Protein 4MIY (pdb70)

Radius of gyration: 35.7 Å; Cα contacts (8 Å, |Δi|>4): 3181; chains: 4; bounding box: 105×77×75 Å

Organism: Lacticaseibacillus casei (strain BL23) (NCBI:txid543734)

Secondary structure (DSSP, 8-state):
-PEEEEEE--SHHHHHHHHIIIIISSSEEEEEEE-SSHHHHHHHHHHTT---EE-SSHHHHTT-TT--EEEE-S-GGGHHHHHHHHTTSS-EEEEPSPS-SSHHHHHHHHHHHTTSSS--EEE--GGGG-HHHHHHHHHHHTTTT-SEEEEEEEEE-S---TT--TTHIIIIIIHHHHHHHHHHHT--EEEEEEE--SPPTT--STT---SEEEEEEETT--EEEEEEES--SS--EEEEEEEESS-EEE------SPEEEETTEEEEE----HHHHTHHHHHHHHHHHHHHHHTT----SS-HHHHHHHHHHHHHHHHHHHH---EE--PPPPPGGG-/-PEEEEEE--SHHHHHHHHIIIIISSSEEEEEEE-SSHHHHHHHHHHTT---EE-SSHHHHTT-TT--EEEE-S-GGGHHHHHHHHTTSS-EEEEPSPS-SSHHHHHHHHHHHTTSSS--EEE--GGGG-HHHHHHHHHHHTTTT-SEEEEEEEEE-S---TT--TTHIIIIIIHHHHHHHHHHHT--EEEEEEE--S--TT--STT---SEEEEEEETT--EEEEEEES--SS--EEEEEEEESS-EEEPPPP--PPEEEETTEEEEE----HHHHTHHHHHHHHHHHHHHHHTTPPP-SS-HHHHHHHHHHHHHHHHHTTTS--EE--PPPPPGGG-/-PEEEEEE--SHHHHHHHHHHHHTSSSEEEEEEE-SSHHHHHHHHHHTT---EEPSSHHHHHT-TT--EEEE-S-GGGHHHHHHHHTTSS-EEEEPSPS-SSHHHHHHHHHHHTTSSS--EEE--GGGG-HHHHHHHHHHTTTTT-SEEEEEEEEE-S---TT--TTHIIIIIIHHHHHHHHHHHT--EEEEEEE--S--TT--STT---SEEEEEEETT--EEEEEEETT-SS--EEEEEEEESS-EEEPPPP--PPEEEETTEEEEE----HHHHTHHHHHHHHHHHHHHHHTT----SS-HHHHHHHHHHHHHHHHHHHH---EE--PPPPPGGG-/-PEEEEEE--SHHHHHHHHHHHHTSSSEEEEEEE-SSHHHHHHHHHHTT---EE-SSHHHHHT-TT--EEEE-S-GGGHHHHHHHHTTSS-EEEEPSPS-SSHHHHHHHHHHHTTSSS--EEE--GGGG-HHHHHHHHHHHTTTT-SEEEEEEEEE-S---TT--TTHIIIIIIHHHHHHHHHHHT--EEEEEEE--S--TT--STT---SEEEEEEETT--EEEEEEES--SS--EEEEEEEESS-EEEPPPP--SPEEEETTEEEEE----HHHHTHHHHHHHHHHHHHHHHTT----SS-HHHHHHHHHHHHHHHHHHHH---EE--PPPPPGGG-

Foldseek 3Di:
DAAEEEEEAQDDVSLVVQCLQQPNFDRYAYAEYEYCPQVSRVVSCVVSVHNYYYDDHLLVVLPPVRHQAYEYDHPQQPQLVSLVSNLVDPHAYEYEPQNHQALVSLVVSVVSCVPDPAFRYDYPLLPCQDPQLVVLLVVVVVCPQHAFAEKEKEWEAAADDQPQAQLCLQRVTCLSVLLSPCVSRVWAWWKKFKDADDADPQDDYPHHGAWIWMWIATPVGYIYIYIYGHNNNQAGDIWMKTHGPHDIDIGDDDDDADWDDDDPDTDDHHHNDPCVVRVSSSSRQVNQSRVCSVVPHHGDHHGSLSSSSSNQRSVSHVVNVVPRDMGTDDRDDDDPSND/DAAEEEEEDQPDVSLVVQCLQQPNFDRYAYAEYEYCPQVSGVCSCVVSVHNHDYDHHLLVVLVPPRHQEYEADHPQQCQLVSLVSNLVDPHAYEYEPQNHQALVSLVVNVVSQVPDPAARYFYRLLPCQDPQLVVQLVVVVVCPQHAFAEKEKEWEAAADDQVDAQLCLQRVTCLSVLLSPCVSRVWAWWKKFKDADDADPQDDYPHHGAWIWMWIATPVGYIYIYIRGHNNNQAGDIKMKTHGPHDIDIGDADDDDDWDDDDPDTDDHHHNDPCVRRVRSVSRQVNQSSVCSVVVHHGDHHGSLSSSSSNQRSVNHVVNVVPRDMGTDDRDDDDPSND/DAAEEEEEDQDDVSLVVQCLQQPNFDRYAYAEYEYCPQVSGVVSCVVRVHNYDYDHHLLVRLPPVSHQEYEADHPQQPQLVSLVSNLVHNHAYEYEPQNHQALVSLVVSVVSQVPDPAARYFYPLLPCQDPLLVVLLVVVVVCPQHAFAEKEKEWEAAADDQPQAQLCLLRVTCLSVLLSPCVSRVWAWWKKFKDADDADPQDPYPHHGAWIWMWIATPVGYIYIYIYGHNNNQAGDIWMKTHGPHDIDIGDQDDDDDWDDDDPDTDDDHHNDPCVVRVSSSSVQVNQSSVCSVVVHHGPHHGSVSSSSSNQRSVRHVVNVVPRDMGTDDDDDDDPSND/DAAEEEEEAQPDVSLLLQQCQQPPFPRYAHAEYEYCPQVSRVCSCVVSVHNHYYDDDLLVVLPDPRHAAYEYDHDQQPQLVSLLSNLVHLHAYEYEFQNHLALVSLVVNVVSQVVDPAARYFYPLLCCQDPLLVVLLVVVVVCPQHAFAEKEKEWEAQADDQVQAQLCLQRVTCLSVLLSPCVSRVWAWWKKFKDADDADPQDDYPHHGAWIWMWTATPVGYIYIYIRGHNNNQAGDIWMKTHGPHDIDIRDADADADWDDDDPDTDGDHHNDPSPRSVSSSSVQVSQSSVCSVVVHHGPHHGSVSSSSSNQRSNSHVVNVVPRDMGTDDDDDDDPSRD

B-factor: mean 20.91, std 7.64, range [8.74, 79.72]

Sequence (1356 aa):
MVVKVGVIGTGAMGRAHIDRLTNVLTGAEVVAVTDIDHEAAEAAVRDFHLNAKVYPDDTSLLQDPDIDAVFVVSFGGAHEATVLKALDTDKFIFTEKPLATTLEGAKRIVDKELTKSKKVIQVGFMRRYDQGIRALKEKLDTGIIGAPLVVRASHINPNNVASNYSNEMAITDTLIHEIDEMHWLLDDEYTSIQITYPRQSAEVRNEGLHDPQLATLTTKKGTVIQVLVHVTAQYGYEVKLEVIGETGELQLPNYGLGPILRSNANQQTAVEMSWINRFIQAYNTEVQEFIDEVAKSEPPVGPSAWDGYIAAITAAAANRSQKDQETVLINVAGTPTFYQMVVKVGVIGTGAMGRAHIDRLTNVLTGAEVVAVTDIDHEAAEAAVRRDFHLNAKVYPDDTSLLQDPDIDAVFVVSFGGAHEATVLKALDTDKFIFTEKPLATTLEGAKRIVDKELTKSKKVIQVGFMRRYDQGIRALKEKLDTGIIGAPLVVRASHINPNNVASNYSNEMAITDTLIHEIDEMHWLLDDEYTSIQITYPRQSAEVRNEGLHDPQLATLTTKKGTVIQVLVHVTAQYGYEVKLEVIGETGELQLPNYGLGPILRSNANQQTAVEMSWINRFIQAYNTEVQEFIDEVAKSEPPVGPSAWDGYIAAITAAAANRRSQKDQETVLINVAGTPTFYQMVVKKVGVIGTGAMGRAHIDRLTNVLTGAEVVAVTDIDHEAAEAAVRDFHLNAKVYPDDTSSLLQQDPDIDAVFVVSFGGAHEATVLKALDTDKFIFTEKPLATTLEGAKRIVDKELTKSKKVIQVGFMRRYDQGIRALKEKLDTGIIGAPLVVRASHINPNVASSNYSNEMAITDTLIHEIDEMHWLLDDEYTSIQITYPRQSAEVRNEGLHDPQLATLTTKKGTVIQVLVHVTAQYGYEVKLEVIGETGELQLPNYGLGPILRSNANNQQTAVEMMSWINRFIQAYNTEVQEFIDEVAKSEPPVGPSAWDGYIAAITAAAANRSQKDQETVLINVAGTPTFYQMVVKVGVIGTGAMGRAHIDRLTNVLTGAEVVAVTDIDHHEAAEAAVRDFHLNAKVYPDDTSLLQDPDIDAVFVVSFGGAHEATVLKALDTDKFIFTEKPLATTLEGAKRRIVDKELTKSKKVIQVGFMRRYDQGIRALKEKLDTGIIGAPLVVRASHINPNNVASNYSNEMAITDTLIHEIDEMHWLLDDEYTSIQITYPRQSAEVRNEGLHDPQLATLTTKKGTVIQVLVHVTAQYGYEVKLEVIGETGELQLPNYGLGPILRSNANNQQTAVEMSWINRFIQAYNTEVQEFIDEVAKSEPPVGPSAWDGYIAAITAAAANRSQKDQETVLINVAGTPTFYQ

CATH classification: 3.40.50.720 (+1 more: 3.30.360.10)

InterPro domains:
  IPR000683 Gfo/Idh/MocA-like oxidoreductase, N-terminal [PF01408] (3-125)
  IPR004104 Gfo/Idh/MocA-like oxidoreductase, C-terminal [PF02894] (137-327)
  IPR023794 Inositol 2-dehydrogenase/D-chiro-inositol 3-dehydrogenase [MF_01671] (1-339)
  IPR036291 NAD(P)-binding domain superfamily [SSF51735] (3-154)
  IPR050424 Gfo/Idh/MocA family inositol dehydrogenases [PTHR43593] (2-330)

Solvent-accessible surface area: 51397 Å² total; per-residue (Å²): 228,70,4,77,0,0,0,10,7,2,38,95,50,0,74,36,0,0,49,21,3,52,88,64,17,32,35,18,65,1,25,0,0,4,23,162,73,85,111,26,0,68,20,0,27,140,73,35,160,23,123,26,113,29,29,94,60,25,56,30,0,6,135,27,119,92,5,58,0,0,0,0,15,35,157,22,55,41,2,36,52,8,0,39,79,0,1,110,34,131,20,16,0,0,0,14,40,33,1,3,89,63,62,98,0,0,76,116,0,0,66,55,0,60,103,62,120,77,31,11,0,0,0,1,2,7,2,23,7,6,83,8,0,82,29,0,30,104,72,10,90,95,44,67,0,23,21,22,0,0,0,14,2,3,7,0,20,13,84,39,66,111,111,22,35,15,96,41,1,2,51,59,12,0,7,21,4,0,1,2,1,16,36,1,18,119,17,77,4,50,10,0,55,0,46,38,9,60,88,2,80,56,24,218,18,180,52,4,70,2,1,3,3,1,37,2,40,5,146,127,24,1,12,0,8,1,0,3,1,2,3,1,47,1,0,11,31,14,38,5,26,0,0,0,20,42,1,3,0,55,20,31,129,120,38,86,25,20,27,12,11,19,124,31,35,29,39,42,74,23,51,91,32,117,96,75,18,0,85,52,0,15,33,55,0,0,23,50,0,1,65,16,9,58,118,84,81,48,2,98,11,3,6,0,15,21,2,28,19,2,13,27,0,8,35,8,0,38,150,0,12,166,85,70,100,68,26,144,10,143,20,69,66,53,34,115,62,23,158,214,59,4,44,0,0,0,10,6,3,38,93,47,0,78,34,0,0,51,19,2,45,79,62,16,27,36,19,63,1,25,0,0,3,25,166,70,78,117,28,0,60,22,0,26,154,70,32,160,19,127,26,114,33,25,99,62,21,53,32,0,7,129,23,116,100,4,60,0,0,0,0,16,34,159,23,58,39,2,36,58,8,0,38,79,0,2,104,36,128,14,16,0,0,0,16,44,32,2,4,86,64,47,94,0,0,65,117,0,0,67,56,0,60,103,69,122,78,34,13,0,0,0,1,3,8,2,32,16,6,78,9,0,90,26,0,33,94,70,10,90,94,46,68,0,22,24,18,0,0,0,14,3,2,6,0,22,13,84,36,66,113,110,16,44,26,88,47,1,2,56,63,9,0,6,19,3,1,1,2,1,16,51,1,8,116,15,93,5,46,11,0,51,0,42,39,8,64,85,3,68,40,24,179,19,174,50,5,68,2,1,2,3,2,37,2,39,6,148,94,25,0,12,0,7,1,0,2,1,1,3,1,48,1,0,12,23,14,39,5,25,0,0,0,24,39,0,3,0,52,18,37,89,107,41,79,29,16,28,10,20,19,123,32,33,42,34,43,73,19,47,94,30,118,99,70,14,0,87,52,0,14,32,52,0,0,30,50,0,2,65,16,8,58,115,70,79,48,1,98,11,3,8,0,10,23,2,22,22,3,13,27,0,9,24,3,0,23,119,0,11,162,85,67,104,70,21,147,8,145,17,57,65,60,34,113,56,24,157,211,72,4,73,0,0,0,10,6,2,37,95,41,0,75,34,0,0,52,21,2,47,79,60,13,28,30,17,65,1,22,0,0,3,24,165,78,81,97,27,0,58,23,0,27,133,76,32,159,21,124,24,127,40,28,95,66,23,67,35,0,8,127,21,120,88,4,59,0,0,0,0,15,34,160,25,57,41,2,36,60,7,0,37,77,0,2,100,34,132,10,16,0,0,0,15,46,32,2,2,87,62,55,95,0,0,77,118,0,0,64,58,0,65,105,74,120,76,34,15,0,0,0,1,2,5,2,27,15,8,91,10,0,98,25,0,42,98,71,11,87,94,45,64,0,22,24,24,0,0,0,14,3,3,7,0,23,20,75,39,65,110,121,21,48,27,78,49,2,2,50,60,12,0,6,19,4,1,0,2,1,18,40,1,18,122,22,79,6,50,10,0,51,1,44,40,10,58,86,3,81,53,28,226,20,178,53,4,70,2,1,3,3,2,39,2,36,5,147,130,23,1,12,0,7,1,0,3,1,2,3,1,49,1,0,14,21,13,40,4,25,0,0,0,21,41,0,3,0,51,17,36,94,97,40,78,28,17,28,8,9,17,121,37,16,34,28,43,71,21,41,78,40,113,100,71,13,2,82,51,0,13,32,56,0,0,30,51,0,2,67,16,9,50,113,68,77,48,2,99,10,3,7,0,13,22,2,21,26,2,12,26,0,10,41,9,0,24,163,0,10,159,86,67,100,68,16,147,7,143,22,67,64,60,37,115,63,24,160,139,84,0,88,0,0,0,10,6,2,38,67,29,1,72,11,0,0,56,9,1,47,73,72,11,31,34,17,81,2,29,0,0,3,28,185,73,114,90,28,0,68,20,0,26,140,68,30,160,21,133,21,110,65,39,109,59,21,58,35,0,6,135,10,115,93,5,38,0,0,0,0,14,32,109,10,38,40,2,40,56,8,0,34,87,0,2,108,30,125,8,15,0,0,0,14,27,2,2,4,49,72,49,107,1,0,84,147,0,3,65,57,0,66,108,64,119,82,34,12,0,0,0,0,2,4,2,35,20,8,93,7,0,121,22,0,46,119,71,11,91,96,45,65,0,22,23,24,0,0,0,15,3,3,6,0,21,20,74,32,65,111,91,17,38,18,96,21,1,2,7,41,6,0,4,16,2,2,1,2,0,36,39,2,18,124,20,59,8,44,13,0,53,0,43,44,6,59,88,3,82,52,30,204,16,182,52,4,70,2,1,2,3,2,39,1,36,5,114,130,23,1,11,0,6,0,0,3,0,0,3,1,51,0,0,14,20,14,41,4,24,0,0,0,22,39,0,3,0,55,16,33,87,66,32,71,20,15,24,9,12,20,123,36,33,24,44,38,68,18,44,83,34,74,62,79,18,0,73,49,0,8,31,59,0,0,34,50,0,1,65,15,2,33,112,65,76,48,2,100,9,6,7,0,20,30,2,29,20,1,7,29,0,4,32,10,0,32,159,0,12,185,90,69,101,70,7,145,11,119,27,62,63,60,37,117,57,22,158

Nearest PDB structures (foldseek):
  4mio-assembly1_A  TM=1.003E+00  e=5.963E-69  Lacticaseibacillus casei BL23
  4n54-assembly1_C  TM=8.987E-01  e=1.107E-27  Lacticaseibacillus casei BL23
  4mkx-assembly1_A  TM=8.973E-01  e=9.860E-28  Lacticaseibacillus casei BL23
  3cea-assembly1_D  TM=8.726E-01  e=1.426E-26  Lactiplantibacillus plantarum WCFS1
  3euw-assembly1_C  TM=8.638E-01  e=3.099E-25  Corynebacterium glutamicum ATCC 13032

Structure (mmCIF, N/CA/C/O backbone):
data_4MIY
#
_entry.id   4MIY
#
_cell.length_a   106.711
_cell.length_b   110.624
_cell.length_c   127.015
_cell.angle_alpha   90.000
_cell.angle_beta   90.000
_cell.angle_gamma   90.000
#
_symmetry.space_group_name_H-M   'P 21 21 21'
#
loop_
_entity.id
_entity.type
_entity.pdbx_description
1 polymer 'Inositol 2-dehydrogenase/D-chiro-inositol 3-dehydrogenase'
2 non-polymer NICOTINAMIDE-ADENINE-DINUCLEOTIDE
3 non-polymer GLYCEROL
4 non-polymer 'SULFATE ION'
5 non-polymer 1,2,3,4,5,6-HEXAHYDROXY-CYCLOHEXANE
6 water water
#
loop_
_atom_site.group_PDB
_atom_site.id
_atom_site.type_symbol
_atom_site.label_atom_id
_atom_site.label_alt_id
_atom_site.label_comp_id
_atom_site.label_asym_id
_atom_site.label_entity_id
_atom_site.label_seq_id
_atom_site.pdbx_PDB_ins_code
_atom_site.Cartn_x
_atom_site.Cartn_y
_atom_site.Cartn_z
_atom_site.occupancy
_atom_site.B_iso_or_equiv
_atom_site.auth_seq_id
_atom_site.auth_comp_id
_atom_site.auth_asym_id
_atom_site.auth_atom_id
_atom_site.pdbx_PDB_model_num
ATOM 1 N N . MET A 1 1 ? 47.364 33.010 -0.191 1.00 42.57 1 MET A N 1
ATOM 2 C CA . MET A 1 1 ? 48.276 34.127 -0.029 1.00 46.90 1 MET A CA 1
ATOM 3 C C . MET A 1 1 ? 47.601 35.524 -0.082 1.00 43.26 1 MET A C 1
ATOM 4 O O . MET A 1 1 ? 46.653 35.758 -0.821 1.00 41.09 1 MET A O 1
ATOM 9 N N . VAL A 1 2 ? 48.145 36.425 0.713 1.00 37.45 2 VAL A N 1
ATOM 10 C CA . VAL A 1 2 ? 47.506 37.672 1.063 1.00 30.81 2 VAL A CA 1
ATOM 11 C C . VAL A 1 2 ? 47.698 38.726 0.007 1.00 30.18 2 VAL A C 1
ATOM 12 O O . VAL A 1 2 ? 48.767 38.862 -0.519 1.00 30.06 2 VAL A O 1
ATOM 16 N N . VAL A 1 3 ? 46.634 39.455 -0.300 1.00 20.52 3 VAL A N 1
ATOM 17 C CA . VAL A 1 3 ? 46.672 40.545 -1.252 1.00 20.38 3 VAL A CA 1
ATOM 18 C C . VAL A 1 3 ? 47.308 41.761 -0.601 1.00 19.32 3 VAL A C 1
ATOM 19 O O . VAL A 1 3 ? 46.801 42.261 0.349 1.00 20.39 3 VAL A O 1
ATOM 23 N N . LYS A 1 4 ? 48.438 42.198 -1.142 0.83 17.32 4 LYS A N 1
ATOM 24 C CA . LYS A 1 4 ? 49.179 43.319 -0.582 0.83 17.57 4 LYS A CA 1
ATOM 25 C C . LYS A 1 4 ? 48.742 44.621 -1.215 0.83 17.80 4 LYS A C 1
ATOM 26 O O . LYS A 1 4 ? 48.800 44.799 -2.396 0.83 16.12 4 LYS A O 1
ATOM 32 N N . VAL A 1 5 ? 48.296 45.522 -0.361 1.00 19.69 5 VAL A N 1
ATOM 33 C CA . VAL A 1 5 ? 47.597 46.707 -0.792 1.00 19.90 5 VAL A CA 1
ATOM 34 C C . VAL A 1 5 ? 48.360 47.985 -0.431 1.00 18.98 5 VAL A C 1
ATOM 35 O O . VAL A 1 5 ? 48.879 48.103 0.635 1.00 20.28 5 VAL A O 1
ATOM 39 N N . GLY A 1 6 ? 48.386 48.907 -1.378 1.00 19.74 6 GLY A N 1
ATOM 40 C CA . GLY A 1 6 ? 48.727 50.271 -1.103 1.00 20.82 6 GLY A CA 1
ATOM 41 C C . GLY A 1 6 ? 47.522 51.216 -1.157 1.00 19.68 6 GLY A C 1
ATOM 42 O O . GLY A 1 6 ? 46.687 51.087 -1.981 1.00 22.99 6 GLY A O 1
ATOM 43 N N . VAL A 1 7 ? 47.504 52.182 -0.260 1.00 21.94 7 VAL A N 1
ATOM 44 C CA . VAL A 1 7 ? 46.443 53.176 -0.189 1.00 20.32 7 VAL A CA 1
ATOM 45 C C . VAL A 1 7 ? 46.971 54.590 -0.403 1.00 21.46 7 VAL A C 1
ATOM 46 O O . VAL A 1 7 ? 47.825 55.023 0.280 1.00 24.60 7 VAL A O 1
ATOM 50 N N . ILE A 1 8 ? 46.398 55.259 -1.369 1.00 22.34 8 ILE A N 1
ATOM 51 C CA . ILE A 1 8 ? 46.749 56.593 -1.752 1.00 24.17 8 ILE A CA 1
ATOM 52 C C . ILE A 1 8 ? 45.622 57.524 -1.344 1.00 22.91 8 ILE A C 1
ATOM 53 O O . ILE A 1 8 ? 44.589 57.581 -1.979 1.00 24.74 8 ILE A O 1
ATOM 58 N N . GLY A 1 9 ? 45.871 58.240 -0.271 1.00 24.95 9 GLY A N 1
ATOM 59 C CA . GLY A 1 9 ? 44.905 59.121 0.321 1.00 25.58 9 GLY A CA 1
ATOM 60 C C . GLY A 1 9 ? 44.433 58.486 1.579 1.00 26.48 9 GLY A C 1
ATOM 61 O O . GLY A 1 9 ? 43.655 57.561 1.538 1.00 26.37 9 GLY A O 1
ATOM 62 N N . THR A 1 10 ? 44.875 58.991 2.699 1.00 25.98 10 THR A N 1
ATOM 63 C CA . THR A 1 10 ? 44.487 58.447 3.962 1.00 24.20 10 THR A CA 1
ATOM 64 C C . THR A 1 10 ? 43.654 59.429 4.793 1.00 26.22 10 THR A C 1
ATOM 65 O O . THR A 1 10 ? 43.973 59.745 5.892 1.00 30.10 10 THR A O 1
ATOM 69 N N . GLY A 1 11 ? 42.564 59.872 4.230 1.00 23.44 11 GLY A N 1
ATOM 70 C CA . GLY A 1 11 ? 41.640 60.717 4.949 1.00 22.44 11 GLY A CA 1
ATOM 71 C C . GLY A 1 11 ? 40.541 59.866 5.525 1.00 22.81 11 GLY A C 1
ATOM 72 O O . GLY A 1 11 ? 40.764 58.772 5.931 1.00 25.06 11 GLY A O 1
ATOM 73 N N . ALA A 1 12 ? 39.348 60.428 5.581 1.00 24.18 12 ALA A N 1
ATOM 74 C CA . ALA A 1 12 ? 38.206 59.753 6.156 1.00 23.30 12 ALA A CA 1
ATOM 75 C C . ALA A 1 12 ? 37.886 58.386 5.511 1.00 20.45 12 ALA A C 1
ATOM 76 O O . ALA A 1 12 ? 37.824 57.418 6.184 1.00 21.92 12 ALA A O 1
ATOM 78 N N . MET A 1 13 ? 37.680 58.389 4.221 1.00 19.93 13 MET A N 1
ATOM 79 C CA . MET A 1 13 ? 37.272 57.194 3.527 1.00 22.58 13 MET A CA 1
ATOM 80 C C . MET A 1 13 ? 38.476 56.296 3.334 1.00 24.89 13 MET A C 1
ATOM 81 O O . MET A 1 13 ? 38.378 55.105 3.385 1.00 20.40 13 MET A O 1
ATOM 86 N N . GLY A 1 14 ? 39.637 56.910 3.167 1.00 23.66 14 GLY A N 1
ATOM 87 C CA . GLY A 1 14 ? 40.865 56.143 3.118 1.00 21.41 14 GLY A CA 1
ATOM 88 C C . GLY A 1 14 ? 41.109 55.343 4.365 1.00 21.94 14 GLY A C 1
ATOM 89 O O . GLY A 1 14 ? 41.469 54.196 4.306 1.00 20.51 14 GLY A O 1
ATOM 90 N N . ARG A 1 15 ? 40.906 55.956 5.507 1.00 20.23 15 ARG A N 1
ATOM 91 C CA . ARG A 1 15 ? 41.094 55.255 6.737 1.00 20.58 15 ARG A CA 1
ATOM 92 C C . ARG A 1 15 ? 40.031 54.191 6.957 1.00 20.05 15 ARG A C 1
ATOM 93 O O . ARG A 1 15 ? 40.279 53.185 7.558 1.00 20.70 15 ARG A O 1
ATOM 101 N N . ALA A 1 16 ? 38.841 54.467 6.479 1.00 20.33 16 ALA A N 1
ATOM 102 C CA . ALA A 1 16 ? 37.770 53.503 6.598 1.00 22.23 16 ALA A CA 1
ATOM 103 C C . ALA A 1 16 ? 38.002 52.267 5.729 1.00 18.92 16 ALA A C 1
ATOM 104 O O . ALA A 1 16 ? 37.688 51.203 6.122 1.00 19.27 16 ALA A O 1
ATOM 106 N N . HIS A 1 17 ? 38.577 52.460 4.563 1.00 18.79 17 HIS A N 1
ATOM 107 C CA . HIS A 1 17 ? 39.005 51.333 3.732 1.00 17.81 17 HIS A CA 1
ATOM 108 C C . HIS A 1 17 ? 40.168 50.562 4.362 1.00 18.88 17 HIS A C 1
ATOM 109 O O . HIS A 1 17 ? 40.218 49.382 4.300 1.00 19.74 17 HIS A O 1
ATOM 116 N N . ILE A 1 18 ? 41.101 51.276 4.967 1.00 19.76 18 ILE A N 1
ATOM 117 C CA . ILE A 1 18 ? 42.157 50.619 5.716 1.00 21.47 18 ILE A CA 1
ATOM 118 C C . ILE A 1 18 ? 41.624 49.781 6.845 1.00 19.63 18 ILE A C 1
ATOM 119 O O . ILE A 1 18 ? 42.048 48.690 7.056 1.00 21.08 18 ILE A O 1
ATOM 124 N N . ASP A 1 19 ? 40.684 50.339 7.581 1.00 21.08 19 ASP A N 1
ATOM 125 C CA . ASP A 1 19 ? 40.015 49.605 8.620 1.00 22.19 19 ASP A CA 1
ATOM 126 C C . ASP A 1 19 ? 39.348 48.325 8.073 1.00 21.79 19 ASP A C 1
ATOM 127 O O . ASP A 1 19 ? 39.422 47.286 8.659 1.00 20.13 19 ASP A O 1
ATOM 132 N N . ARG A 1 20 ? 38.702 48.466 6.935 1.00 20.90 20 ARG A N 1
ATOM 133 C CA . ARG A 1 20 ? 38.089 47.340 6.261 1.00 19.02 20 ARG A CA 1
ATOM 134 C C . ARG A 1 20 ? 39.106 46.259 5.945 1.00 21.56 20 ARG A C 1
ATOM 135 O O . ARG A 1 20 ? 38.911 45.128 6.270 1.00 19.15 20 ARG A O 1
ATOM 143 N N . LEU A 1 21 ? 40.210 46.659 5.352 1.00 19.37 21 LEU A N 1
ATOM 144 C CA . LEU A 1 21 ? 41.225 45.727 4.920 1.00 19.98 21 LEU A CA 1
ATOM 145 C C . LEU A 1 21 ? 41.971 45.111 6.079 1.00 22.39 21 LEU A C 1
ATOM 146 O O . LEU A 1 21 ? 42.436 44.028 5.986 1.00 24.33 21 LEU A O 1
ATOM 151 N N . THR A 1 22 ? 42.020 45.819 7.186 1.00 23.10 22 THR A N 1
ATOM 152 C CA . THR A 1 22 ? 42.824 45.402 8.329 1.00 23.47 22 THR A CA 1
ATOM 153 C C . THR A 1 22 ? 42.051 44.648 9.370 1.00 26.16 22 THR A C 1
ATOM 154 O O . THR A 1 22 ? 42.523 43.707 9.965 1.00 27.83 22 THR A O 1
ATOM 158 N N . ASN A 1 23 ? 40.853 45.114 9.613 1.00 23.35 23 ASN A N 1
ATOM 159 C CA . ASN A 1 23 ? 40.129 44.650 10.728 1.00 27.79 23 ASN A CA 1
ATOM 160 C C . ASN A 1 23 ? 38.907 43.844 10.346 1.00 26.34 23 ASN A C 1
ATOM 161 O O . ASN A 1 23 ? 38.569 42.905 11.004 1.00 30.45 23 ASN A O 1
ATOM 166 N N . VAL A 1 24 ? 38.249 44.221 9.280 1.00 23.83 24 VAL A N 1
ATOM 167 C CA . VAL A 1 24 ? 36.923 43.686 8.995 1.00 21.20 24 VAL A CA 1
ATOM 168 C C . VAL A 1 24 ? 36.924 42.497 8.030 1.00 24.08 24 VAL A C 1
ATOM 169 O O . VAL A 1 24 ? 36.309 41.505 8.286 1.00 21.62 24 VAL A O 1
ATOM 173 N N . LEU A 1 25 ? 37.655 42.629 6.942 1.00 18.04 25 LEU A N 1
ATOM 174 C CA . LEU A 1 25 ? 37.583 41.705 5.841 1.00 19.17 25 LEU A CA 1
ATOM 175 C C . LEU A 1 25 ? 38.760 40.742 5.821 1.00 20.07 25 LEU A C 1
ATOM 176 O O . LEU A 1 25 ? 39.707 40.943 6.506 1.00 22.00 25 LEU A O 1
ATOM 181 N N . THR A 1 26 ? 38.674 39.726 4.992 1.00 17.01 26 THR A N 1
ATOM 182 C CA . THR A 1 26 ? 39.691 38.701 4.954 1.00 18.49 26 THR A CA 1
ATOM 183 C C . THR A 1 26 ? 40.515 38.728 3.677 1.00 18.80 26 THR A C 1
ATOM 184 O O . THR A 1 26 ? 40.026 38.998 2.642 1.00 19.08 26 THR A O 1
ATOM 188 N N . GLY A 1 27 ? 41.795 38.458 3.817 1.00 18.70 27 GLY A N 1
ATOM 189 C CA . GLY A 1 27 ? 42.644 38.191 2.680 1.00 18.32 27 GLY A CA 1
ATOM 190 C C . GLY A 1 27 ? 43.525 39.307 2.192 1.00 20.08 27 GLY A C 1
ATOM 191 O O . GLY A 1 27 ? 44.119 39.173 1.171 1.00 21.34 27 GLY A O 1
ATOM 192 N N . ALA A 1 28 ? 43.616 40.394 2.938 1.00 18.33 28 ALA A N 1
ATOM 193 C CA . ALA A 1 28 ? 44.433 41.504 2.492 1.00 18.22 28 ALA A CA 1
ATOM 194 C C . ALA A 1 28 ? 45.300 42.068 3.598 1.00 20.79 28 ALA A C 1
ATOM 195 O O . ALA A 1 28 ? 45.070 41.825 4.751 1.00 21.95 28 ALA A O 1
ATOM 197 N N . GLU A 1 29 ? 46.308 42.826 3.214 1.00 21.40 29 GLU A N 1
ATOM 198 C CA . GLU A 1 29 ? 47.133 43.583 4.169 1.00 23.70 29 GLU A CA 1
ATOM 199 C C . GLU A 1 29 ? 47.580 44.881 3.551 1.00 22.67 29 GLU A C 1
ATOM 200 O O . GLU A 1 29 ? 48.012 44.897 2.437 1.00 20.97 29 GLU A O 1
ATOM 206 N N . VAL A 1 30 ? 47.446 45.966 4.309 1.00 20.69 30 VAL A N 1
ATOM 207 C CA . VAL A 1 30 ? 47.920 47.259 3.875 1.00 22.50 30 VAL A CA 1
ATOM 208 C C . VAL A 1 30 ? 49.397 47.356 4.227 1.00 23.90 30 VAL A C 1
ATOM 209 O O . VAL A 1 30 ? 49.757 47.320 5.359 1.00 25.10 30 VAL A O 1
ATOM 213 N N . VAL A 1 31 ? 50.218 47.438 3.187 1.00 22.80 31 VAL A N 1
ATOM 214 C CA . VAL A 1 31 ? 51.661 47.459 3.322 1.00 21.19 31 VAL A CA 1
ATOM 215 C C . VAL A 1 31 ? 52.304 48.764 2.872 1.00 27.22 31 VAL A C 1
ATOM 216 O O . VAL A 1 31 ? 53.478 48.934 3.030 1.00 26.49 31 VAL A O 1
ATOM 220 N N . ALA A 1 32 ? 51.526 49.688 2.340 1.00 23.61 32 ALA A N 1
ATOM 221 C CA . ALA A 1 32 ? 52.040 50.994 1.944 1.00 27.54 32 ALA A CA 1
ATOM 222 C C . ALA A 1 32 ? 50.919 52.004 1.957 1.00 31.47 32 ALA A C 1
ATOM 223 O O . ALA A 1 32 ? 49.788 51.656 1.735 1.00 25.39 32 ALA A O 1
ATOM 225 N N . VAL A 1 33 ? 51.282 53.252 2.200 1.00 29.03 33 VAL A N 1
ATOM 226 C CA . VAL A 1 33 ? 50.358 54.363 2.174 1.00 25.62 33 VAL A CA 1
ATOM 227 C C . VAL A 1 33 ? 51.056 55.614 1.701 1.00 30.91 33 VAL A C 1
ATOM 228 O O . VAL A 1 33 ? 52.247 55.729 1.824 1.00 29.69 33 VAL A O 1
ATOM 232 N N . THR A 1 34 ? 50.298 56.530 1.132 1.00 26.52 34 THR A N 1
ATOM 233 C CA . THR A 1 34 ? 50.781 57.867 0.883 1.00 27.84 34 THR A CA 1
ATOM 234 C C . THR A 1 34 ? 49.646 58.879 0.976 1.00 32.51 34 THR A C 1
ATOM 235 O O . THR A 1 34 ? 48.523 58.584 0.673 1.00 27.94 34 THR A O 1
ATOM 239 N N . ASP A 1 35 ? 49.982 60.097 1.366 1.00 30.54 35 ASP A N 1
ATOM 240 C CA . ASP A 1 35 ? 49.029 61.179 1.451 1.00 29.38 35 ASP A CA 1
ATOM 241 C C . ASP A 1 35 ? 49.845 62.465 1.187 1.00 32.31 35 ASP A C 1
ATOM 242 O O . ASP A 1 35 ? 51.003 62.510 1.507 1.00 32.75 35 ASP A O 1
ATOM 247 N N . ILE A 1 36 ? 49.275 63.484 0.586 1.00 29.98 36 ILE A N 1
ATOM 248 C CA . ILE A 1 36 ? 50.015 64.737 0.499 1.00 31.49 36 ILE A CA 1
ATOM 249 C C . ILE A 1 36 ? 50.177 65.389 1.810 1.00 33.62 36 ILE A C 1
ATOM 250 O O . ILE A 1 36 ? 50.956 66.311 1.924 1.00 35.35 36 ILE A O 1
ATOM 255 N N . ASP A 1 37 ? 49.433 64.930 2.795 1.00 32.80 37 ASP A N 1
ATOM 256 C CA . ASP A 1 37 ? 49.620 65.300 4.160 1.00 34.48 37 ASP A CA 1
ATOM 257 C C . ASP A 1 37 ? 50.329 64.179 4.847 1.00 35.62 37 ASP A C 1
ATOM 258 O O . ASP A 1 37 ? 49.739 63.310 5.418 1.00 36.65 37 ASP A O 1
ATOM 263 N N . HIS A 1 38 ? 51.647 64.246 4.821 0.71 34.04 38 HIS A N 1
ATOM 264 C CA . HIS A 1 38 ? 52.485 63.188 5.328 0.71 31.51 38 HIS A CA 1
ATOM 265 C C . HIS A 1 38 ? 52.141 62.735 6.704 0.71 33.22 38 HIS A C 1
ATOM 266 O O . HIS A 1 38 ? 52.308 61.601 7.070 0.71 33.90 38 HIS A O 1
ATOM 273 N N . GLU A 1 39 ? 51.624 63.658 7.464 0.73 34.61 39 GLU A N 1
ATOM 274 C CA . GLU A 1 39 ? 51.234 63.429 8.801 0.73 33.12 39 GLU A CA 1
ATOM 275 C C . GLU A 1 39 ? 49.985 62.553 8.880 0.73 31.86 39 GLU A C 1
ATOM 276 O O . GLU A 1 39 ? 49.830 61.775 9.793 0.73 32.58 39 GLU A O 1
ATOM 282 N N . ALA A 1 40 ? 49.100 62.717 7.919 1.00 31.01 40 ALA A N 1
ATOM 283 C CA . ALA A 1 40 ? 47.935 61.887 7.848 1.00 34.71 40 ALA A CA 1
ATOM 284 C C . ALA A 1 40 ? 48.366 60.459 7.565 1.00 34.96 40 ALA A C 1
ATOM 285 O O . ALA A 1 40 ? 47.892 59.545 8.186 1.00 33.03 40 ALA A O 1
ATOM 287 N N . ALA A 1 41 ? 49.305 60.294 6.667 1.00 34.19 41 ALA A N 1
ATOM 288 C CA . ALA A 1 41 ? 49.790 58.975 6.319 1.00 31.52 41 ALA A CA 1
ATOM 289 C C . ALA A 1 41 ? 50.410 58.286 7.484 1.00 34.58 41 ALA A C 1
ATOM 290 O O . ALA A 1 41 ? 50.170 57.139 7.725 1.00 33.27 41 ALA A O 1
ATOM 292 N N . GLU A 1 42 ? 51.183 59.031 8.254 1.00 33.98 42 GLU A N 1
ATOM 293 C CA . GLU A 1 42 ? 51.822 58.470 9.398 1.00 31.75 42 GLU A CA 1
ATOM 294 C C . GLU A 1 42 ? 50.858 58.061 10.485 1.00 31.45 42 GLU A C 1
ATOM 295 O O . GLU A 1 42 ? 51.071 57.089 11.158 1.00 33.19 42 GLU A O 1
ATOM 301 N N . ALA A 1 43 ? 49.796 58.818 10.653 1.00 33.83 43 ALA A N 1
ATOM 302 C CA . ALA A 1 43 ? 48.779 58.474 11.616 1.00 34.72 43 ALA A CA 1
ATOM 303 C C . ALA A 1 43 ? 48.048 57.166 11.249 1.00 32.73 43 ALA A C 1
ATOM 304 O O . ALA A 1 43 ? 47.679 56.402 12.097 1.00 32.52 43 ALA A O 1
ATOM 306 N N . ALA A 1 44 ? 47.886 56.934 9.969 1.00 34.75 44 ALA A N 1
ATOM 307 C CA . ALA A 1 44 ? 47.194 55.744 9.527 1.00 33.44 44 ALA A CA 1
ATOM 308 C C . ALA A 1 44 ? 47.983 54.526 9.887 1.00 34.80 44 ALA A C 1
ATOM 309 O O . ALA A 1 44 ? 47.460 53.564 10.403 1.00 34.53 44 ALA A O 1
ATOM 311 N N . VAL A 1 45 ? 49.269 54.579 9.659 1.00 30.56 45 VAL A N 1
ATOM 312 C CA . VAL A 1 45 ? 50.091 53.450 9.957 1.00 31.73 45 VAL A CA 1
ATOM 313 C C . VAL A 1 45 ? 50.052 53.197 11.410 1.00 31.88 45 VAL A C 1
ATOM 314 O O . VAL A 1 45 ? 49.961 52.095 11.870 1.00 31.39 45 VAL A O 1
ATOM 318 N N . ARG A 1 46 ? 50.101 54.286 12.151 0.77 30.70 46 ARG A N 1
ATOM 319 C CA . ARG A 1 46 ? 50.130 54.210 13.582 0.77 32.46 46 ARG A CA 1
ATOM 320 C C . ARG A 1 46 ? 48.832 53.723 14.207 0.77 33.95 46 ARG A C 1
ATOM 321 O O . ARG A 1 46 ? 48.839 52.820 15.010 0.77 34.96 46 ARG A O 1
ATOM 329 N N . ASP A 1 47 ? 47.732 54.344 13.823 1.00 35.19 47 ASP A N 1
ATOM 330 C CA . ASP A 1 47 ? 46.440 54.098 14.414 1.00 35.67 47 ASP A CA 1
ATOM 331 C C . ASP A 1 47 ? 45.933 52.692 14.163 1.00 33.45 47 ASP A C 1
ATOM 332 O O . ASP A 1 47 ? 45.272 52.112 14.971 1.00 36.77 47 ASP A O 1
ATOM 337 N N . PHE A 1 48 ? 46.275 52.154 13.010 1.00 35.62 48 PHE A N 1
ATOM 338 C CA . PHE A 1 48 ? 45.812 50.837 12.623 1.00 31.78 48 PHE A CA 1
ATOM 339 C C . PHE A 1 48 ? 46.879 49.783 12.776 1.00 34.05 48 PHE A C 1
ATOM 340 O O . PHE A 1 48 ? 46.698 48.675 12.367 1.00 32.51 48 PHE A O 1
ATOM 348 N N . HIS A 1 49 ? 48.005 50.168 13.347 1.00 34.17 49 HIS A N 1
ATOM 349 C CA . HIS A 1 49 ? 49.094 49.232 13.640 1.00 35.47 49 HIS A CA 1
ATOM 350 C C . HIS A 1 49 ? 49.571 48.436 12.474 1.00 33.18 49 HIS A C 1
ATOM 351 O O . HIS A 1 49 ? 49.697 47.250 12.572 1.00 35.71 49 HIS A O 1
ATOM 358 N N . LEU A 1 50 ? 49.820 49.117 11.390 1.00 31.82 50 LEU A N 1
ATOM 359 C CA . LEU A 1 50 ? 50.187 48.527 10.155 1.00 30.52 50 LEU A CA 1
ATOM 360 C C . LEU A 1 50 ? 51.679 48.296 10.109 1.00 35.75 50 LEU A C 1
ATOM 361 O O . LEU A 1 50 ? 52.433 49.055 10.655 1.00 34.48 50 LEU A O 1
ATOM 366 N N . ASN A 1 51 ? 52.069 47.212 9.469 1.00 34.97 51 ASN A N 1
ATOM 367 C CA . ASN A 1 51 ? 53.428 47.014 9.059 1.00 33.48 51 ASN A CA 1
ATOM 368 C C . ASN A 1 51 ? 53.536 47.534 7.657 1.00 31.82 51 ASN A C 1
ATOM 369 O O . ASN A 1 51 ? 53.356 46.805 6.711 1.00 33.81 51 ASN A O 1
ATOM 374 N N . ALA A 1 52 ? 53.774 48.824 7.520 1.00 29.61 52 ALA A N 1
ATOM 375 C CA . ALA A 1 52 ? 53.691 49.447 6.223 1.00 26.59 52 ALA A CA 1
ATOM 376 C C . ALA A 1 52 ? 54.653 50.599 6.017 1.00 31.55 52 ALA A C 1
ATOM 377 O O . ALA A 1 52 ? 54.956 51.300 6.940 1.00 36.08 52 ALA A O 1
ATOM 379 N N . LYS A 1 53 ? 55.052 50.805 4.777 0.78 28.22 53 LYS A N 1
ATOM 380 C CA . LYS A 1 53 ? 55.844 51.951 4.367 0.78 28.05 53 LYS A CA 1
ATOM 381 C C . LYS A 1 53 ? 55.030 53.188 4.061 0.78 32.31 53 LYS A C 1
ATOM 382 O O . LYS A 1 53 ? 54.007 53.136 3.427 0.78 26.40 53 LYS A O 1
ATOM 388 N N . VAL A 1 54 ? 55.549 54.324 4.495 1.00 29.94 54 VAL A N 1
ATOM 389 C CA . VAL A 1 54 ? 54.988 55.578 4.092 1.00 30.38 54 VAL A CA 1
ATOM 390 C C . VAL A 1 54 ? 55.749 56.147 2.929 1.00 31.57 54 VAL A C 1
ATOM 391 O O . VAL A 1 54 ? 56.869 56.517 3.085 1.00 37.82 54 VAL A O 1
ATOM 395 N N . TYR A 1 55 ? 55.155 56.184 1.760 1.00 32.27 55 TYR A N 1
ATOM 396 C CA . TYR A 1 55 ? 55.766 56.767 0.586 1.00 30.84 55 TYR A CA 1
ATOM 397 C C . TYR A 1 55 ? 55.442 58.249 0.439 1.00 37.10 55 TYR A C 1
ATOM 398 O O . TYR A 1 55 ? 54.365 58.692 0.767 1.00 34.57 55 TYR A O 1
ATOM 407 N N . PRO A 1 56 ? 56.404 59.024 -0.044 1.00 34.17 56 PRO A N 1
ATOM 408 C CA . PRO A 1 56 ? 56.215 60.465 -0.162 1.00 35.10 56 PRO A CA 1
ATOM 409 C C . PRO A 1 56 ? 55.205 60.840 -1.215 1.00 34.94 56 PRO A C 1
ATOM 410 O O . PRO A 1 56 ? 54.640 61.881 -1.120 1.00 36.05 56 PRO A O 1
ATOM 414 N N . ASP A 1 57 ? 54.990 60.003 -2.208 1.00 34.52 57 ASP A N 1
ATOM 415 C CA . ASP A 1 57 ? 54.004 60.275 -3.214 1.00 34.11 57 ASP A CA 1
ATOM 416 C C . ASP A 1 57 ? 53.412 59.030 -3.873 1.00 32.91 57 ASP A C 1
ATOM 417 O O . ASP A 1 57 ? 53.792 57.933 -3.562 1.00 31.67 57 ASP A O 1
ATOM 422 N N . ASP A 1 58 ? 52.499 59.250 -4.797 1.00 32.98 58 ASP A N 1
ATOM 423 C CA . ASP A 1 58 ? 51.861 58.152 -5.470 1.00 29.55 58 ASP A CA 1
ATOM 424 C C . ASP A 1 58 ? 52.824 57.478 -6.427 1.00 36.18 58 ASP A C 1
ATOM 425 O O . ASP A 1 58 ? 52.807 56.281 -6.567 1.00 33.19 58 ASP A O 1
ATOM 430 N N . THR A 1 59 ? 53.699 58.253 -7.056 1.00 32.94 59 THR A N 1
ATOM 431 C CA . THR A 1 59 ? 54.595 57.684 -8.052 1.00 31.05 59 THR A CA 1
ATOM 432 C C . THR A 1 59 ? 55.535 56.660 -7.419 1.00 31.69 59 THR A C 1
ATOM 433 O O . THR A 1 59 ? 55.745 55.585 -7.933 1.00 32.75 59 THR A O 1
ATOM 437 N N . SER A 1 60 ? 56.058 56.986 -6.270 1.00 31.53 60 SER A N 1
ATOM 438 C CA . SER A 1 60 ? 56.962 56.095 -5.620 1.00 30.93 60 SER A CA 1
ATOM 439 C C . SER A 1 60 ? 56.272 54.862 -5.032 1.00 33.83 60 SER A C 1
ATOM 440 O O . SER A 1 60 ? 56.890 53.838 -4.838 1.00 32.52 60 SER A O 1
ATOM 443 N N . LEU A 1 61 ? 54.997 54.993 -4.711 1.00 31.08 61 LEU A N 1
ATOM 444 C CA . LEU A 1 61 ? 54.286 53.875 -4.102 1.00 28.14 61 LEU A CA 1
ATOM 445 C C . LEU A 1 61 ? 54.081 52.871 -5.182 1.00 28.78 61 LEU A C 1
ATOM 446 O O . LEU A 1 61 ? 54.259 51.702 -4.981 1.00 28.59 61 LEU A O 1
ATOM 451 N N . LEU A 1 62 ? 53.727 53.378 -6.336 1.00 26.96 62 LEU A N 1
ATOM 452 C CA . LEU A 1 62 ? 53.381 52.571 -7.459 1.00 27.30 62 LEU A CA 1
ATOM 453 C C . LEU A 1 62 ? 54.542 51.823 -8.076 1.00 29.54 62 LEU A C 1
ATOM 454 O O . LEU A 1 62 ? 54.341 50.971 -8.889 1.00 33.82 62 LEU A O 1
ATOM 459 N N . GLN A 1 63 ? 55.748 52.148 -7.666 0.74 28.36 63 GLN A N 1
ATOM 460 C CA . GLN A 1 63 ? 56.909 51.436 -8.154 0.74 29.40 63 GLN A CA 1
ATOM 461 C C . GLN A 1 63 ? 57.277 50.304 -7.221 0.74 32.49 63 GLN A C 1
ATOM 462 O O . GLN A 1 63 ? 58.234 49.606 -7.456 0.74 31.39 63 GLN A O 1
ATOM 468 N N . ASP A 1 64 ? 56.534 50.139 -6.142 1.00 30.15 64 ASP A N 1
ATOM 469 C CA . ASP A 1 64 ? 56.828 49.080 -5.223 1.00 28.11 64 ASP A CA 1
ATOM 470 C C . ASP A 1 64 ? 56.300 47.812 -5.867 1.00 31.31 64 ASP A C 1
ATOM 471 O O . ASP A 1 64 ? 55.134 47.700 -6.139 1.00 27.16 64 ASP A O 1
ATOM 476 N N . PRO A 1 65 ? 57.201 46.858 -6.154 1.00 26.84 65 PRO A N 1
ATOM 477 C CA . PRO A 1 65 ? 56.790 45.700 -6.932 1.00 28.83 65 PRO A CA 1
ATOM 478 C C . PRO A 1 65 ? 56.081 44.677 -6.080 1.00 28.15 65 PRO A C 1
ATOM 479 O O . PRO A 1 65 ? 55.556 43.743 -6.631 1.00 30.03 65 PRO A O 1
ATOM 483 N N . ASP A 1 66 ? 56.079 44.851 -4.780 0.77 21.97 66 ASP A N 1
ATOM 484 C CA . ASP A 1 66 ? 55.390 43.918 -3.929 0.77 26.11 66 ASP A CA 1
ATOM 485 C C . ASP A 1 66 ? 53.918 44.259 -3.663 0.77 23.00 66 ASP A C 1
ATOM 486 O O . ASP A 1 66 ? 53.227 43.505 -3.057 0.77 25.24 66 ASP A O 1
ATOM 491 N N . ILE A 1 67 ? 53.452 45.367 -4.183 1.00 22.69 67 ILE A N 1
ATOM 492 C CA . ILE A 1 67 ? 52.074 45.764 -3.975 1.00 20.93 67 ILE A CA 1
ATOM 493 C C . ILE A 1 67 ? 51.235 45.190 -5.095 1.00 23.59 67 ILE A C 1
ATOM 494 O O . ILE A 1 67 ? 51.522 45.387 -6.233 1.00 23.33 67 ILE A O 1
ATOM 499 N N . ASP A 1 68 ? 50.177 44.480 -4.729 1.00 20.50 68 ASP A N 1
ATOM 500 C CA . ASP A 1 68 ? 49.330 43.810 -5.672 1.00 20.56 68 ASP A CA 1
ATOM 501 C C . ASP A 1 68 ? 48.239 44.759 -6.204 1.00 19.92 68 ASP A C 1
ATOM 502 O O . ASP A 1 68 ? 47.849 44.700 -7.324 1.00 18.94 68 ASP A O 1
ATOM 507 N N . ALA A 1 69 ? 47.756 45.605 -5.317 1.00 21.37 69 ALA A N 1
ATOM 508 C CA . ALA A 1 69 ? 46.649 46.475 -5.613 1.00 18.52 69 ALA A CA 1
ATOM 509 C C . ALA A 1 69 ? 46.766 47.802 -4.888 1.00 14.84 69 ALA A C 1
ATOM 510 O O . ALA A 1 69 ? 47.302 47.887 -3.838 1.00 19.83 69 ALA A O 1
ATOM 512 N N . VAL A 1 70 ? 46.222 48.814 -5.527 1.00 19.06 70 VAL A N 1
ATOM 513 C CA . VAL A 1 70 ? 46.139 50.127 -4.942 1.00 19.15 70 VAL A CA 1
ATOM 514 C C . VAL A 1 70 ? 44.702 50.610 -4.763 1.00 18.92 70 VAL A C 1
ATOM 515 O O . VAL A 1 70 ? 43.883 50.371 -5.583 1.00 20.63 70 VAL A O 1
ATOM 519 N N . PHE A 1 71 ? 44.460 51.263 -3.650 1.00 18.97 71 PHE A N 1
ATOM 520 C CA . PHE A 1 71 ? 43.210 51.957 -3.407 1.00 19.70 71 PHE A CA 1
ATOM 521 C C . PHE A 1 71 ? 43.437 53.450 -3.549 1.00 19.52 71 PHE A C 1
ATOM 522 O O . PHE A 1 71 ? 44.283 53.979 -2.917 1.00 21.44 71 PHE A O 1
ATOM 530 N N . VAL A 1 72 ? 42.692 54.088 -4.422 1.00 19.45 72 VAL A N 1
ATOM 531 C CA . VAL A 1 72 ? 42.830 55.524 -4.622 1.00 19.95 72 VAL A CA 1
ATOM 532 C C . VAL A 1 72 ? 41.692 56.232 -3.937 1.00 19.45 72 VAL A C 1
ATOM 533 O O . VAL A 1 72 ? 40.574 56.144 -4.363 1.00 22.67 72 VAL A O 1
ATOM 537 N N . VAL A 1 73 ? 42.015 56.907 -2.865 1.00 20.07 73 VAL A N 1
ATOM 538 C CA . VAL A 1 73 ? 41.032 57.509 -1.993 1.00 21.54 73 VAL A CA 1
ATOM 539 C C . VAL A 1 73 ? 41.352 58.962 -1.641 1.00 22.07 73 VAL A C 1
ATOM 540 O O . VAL A 1 73 ? 41.092 59.405 -0.576 1.00 22.73 73 VAL A O 1
ATOM 544 N N . SER A 1 74 ? 41.931 59.655 -2.597 1.00 24.11 74 SER A N 1
ATOM 545 C CA . SER A 1 74 ? 42.346 61.042 -2.457 1.00 27.75 74 SER A CA 1
ATOM 546 C C . SER A 1 74 ? 41.182 61.946 -2.845 1.00 29.83 74 SER A C 1
ATOM 547 O O . SER A 1 74 ? 40.098 61.467 -3.042 1.00 27.27 74 SER A O 1
ATOM 550 N N . PHE A 1 75 ? 41.395 63.247 -2.944 1.00 28.56 75 PHE A N 1
ATOM 551 C CA . PHE A 1 75 ? 40.356 64.128 -3.427 1.00 28.82 75 PHE A CA 1
ATOM 552 C C . PHE A 1 75 ? 39.909 63.663 -4.782 1.00 29.42 75 PHE A C 1
ATOM 553 O O . PHE A 1 75 ? 40.683 63.144 -5.532 1.00 27.88 75 PHE A O 1
ATOM 561 N N . GLY A 1 76 ? 38.647 63.852 -5.108 1.00 25.68 76 GLY A N 1
ATOM 562 C CA . GLY A 1 76 ? 38.167 63.434 -6.391 1.00 28.91 76 GLY A CA 1
ATOM 563 C C . GLY A 1 76 ? 38.955 63.932 -7.597 1.00 29.49 76 GLY A C 1
ATOM 564 O O . GLY A 1 76 ? 39.212 63.197 -8.517 1.00 28.21 76 GLY A O 1
ATOM 565 N N . GLY A 1 77 ? 39.295 65.215 -7.579 1.00 31.19 77 GLY A N 1
ATOM 566 C CA . GLY A 1 77 ? 40.025 65.839 -8.671 1.00 31.99 77 GLY A CA 1
ATOM 567 C C . GLY A 1 77 ? 41.405 65.252 -8.905 1.00 30.89 77 GLY A C 1
ATOM 568 O O . GLY A 1 77 ? 42.010 65.483 -9.896 1.00 33.00 77 GLY A O 1
ATOM 569 N N . ALA A 1 78 ? 41.851 64.470 -7.946 1.00 30.19 78 ALA A N 1
ATOM 570 C CA . ALA A 1 78 ? 43.166 63.896 -7.985 1.00 30.78 78 ALA A CA 1
ATOM 571 C C . ALA A 1 78 ? 43.183 62.442 -8.456 1.00 33.44 78 ALA A C 1
ATOM 572 O O . ALA A 1 78 ? 44.228 61.839 -8.522 1.00 30.54 78 ALA A O 1
ATOM 574 N N . HIS A 1 79 ? 42.022 61.888 -8.760 1.00 29.02 79 HIS A N 1
ATOM 575 C CA . HIS A 1 79 ? 41.970 60.491 -9.093 1.00 26.35 79 HIS A CA 1
ATOM 576 C C . HIS A 1 79 ? 42.536 60.214 -10.440 1.00 32.26 79 HIS A C 1
ATOM 577 O O . HIS A 1 79 ? 43.273 59.273 -10.597 1.00 28.11 79 HIS A O 1
ATOM 584 N N . GLU A 1 80 ? 42.187 61.050 -11.400 1.00 29.00 80 GLU A N 1
ATOM 585 C CA . GLU A 1 80 ? 42.468 60.807 -12.772 1.00 30.72 80 GLU A CA 1
ATOM 586 C C . GLU A 1 80 ? 43.934 60.556 -13.052 1.00 29.63 80 GLU A C 1
ATOM 587 O O . GLU A 1 80 ? 44.275 59.652 -13.757 1.00 27.82 80 GLU A O 1
ATOM 593 N N . ALA A 1 81 ? 44.772 61.401 -12.492 1.00 31.96 81 ALA A N 1
ATOM 594 C CA . ALA A 1 81 ? 46.182 61.361 -12.800 1.00 33.58 81 ALA A CA 1
ATOM 595 C C . ALA A 1 81 ? 46.795 60.181 -12.133 1.00 35.29 81 ALA A C 1
ATOM 596 O O . ALA A 1 81 ? 47.644 59.529 -12.672 1.00 32.13 81 ALA A O 1
ATOM 598 N N . THR A 1 82 ? 46.335 59.916 -10.933 1.00 32.13 82 THR A N 1
ATOM 599 C CA . THR A 1 82 ? 46.843 58.814 -10.169 1.00 30.87 82 THR A CA 1
ATOM 600 C C . THR A 1 82 ? 46.471 57.492 -10.827 1.00 32.02 82 THR A C 1
ATOM 601 O O . THR A 1 82 ? 47.276 56.603 -10.901 1.00 27.98 82 THR A O 1
ATOM 605 N N . VAL A 1 83 ? 45.254 57.387 -11.309 1.00 27.85 83 VAL A N 1
ATOM 606 C CA . VAL A 1 83 ? 44.805 56.218 -11.996 1.00 27.65 83 VAL A CA 1
ATOM 607 C C . VAL A 1 83 ? 45.595 56.009 -13.262 1.00 31.53 83 VAL A C 1
ATOM 608 O O . VAL A 1 83 ? 45.933 54.901 -13.608 1.00 29.36 83 VAL A O 1
ATOM 612 N N . LEU A 1 84 ? 45.895 57.087 -13.963 1.00 29.25 84 LEU A N 1
ATOM 613 C CA . LEU A 1 84 ? 46.704 56.984 -15.155 1.00 30.77 84 LEU A CA 1
ATOM 614 C C . LEU A 1 84 ? 48.122 56.575 -14.811 1.00 27.56 84 LEU A C 1
ATOM 615 O O . LEU A 1 84 ? 48.696 55.845 -15.527 1.00 34.96 84 LEU A O 1
ATOM 620 N N . LYS A 1 85 ? 48.645 56.987 -13.703 0.82 27.22 85 LYS A N 1
ATOM 621 C CA . LYS A 1 85 ? 49.940 56.481 -13.307 0.82 27.18 85 LYS A CA 1
ATOM 622 C C . LYS A 1 85 ? 49.956 55.023 -12.935 0.82 29.93 85 LYS A C 1
ATOM 623 O O . LYS A 1 85 ? 50.887 54.319 -13.189 0.82 31.43 85 LYS A O 1
ATOM 629 N N . ALA A 1 86 ? 48.888 54.547 -12.336 1.00 30.29 86 ALA A N 1
ATOM 630 C CA . ALA A 1 86 ? 48.828 53.167 -11.909 1.00 25.42 86 ALA A CA 1
ATOM 631 C C . ALA A 1 86 ? 48.636 52.256 -13.102 1.00 29.91 86 ALA A C 1
ATOM 632 O O . ALA A 1 86 ? 49.020 51.110 -13.079 1.00 27.65 86 ALA A O 1
ATOM 634 N N . LEU A 1 87 ? 48.059 52.790 -14.162 1.00 27.07 87 LEU A N 1
ATOM 635 C CA . LEU A 1 87 ? 47.891 52.038 -15.377 1.00 25.60 87 LEU A CA 1
ATOM 636 C C . LEU A 1 87 ? 49.188 51.796 -16.163 1.00 31.40 87 LEU A C 1
ATOM 637 O O . LEU A 1 87 ? 49.180 51.041 -17.086 1.00 36.17 87 LEU A O 1
ATOM 642 N N . ASP A 1 88 ? 50.243 52.481 -15.785 1.00 31.26 88 ASP A N 1
ATOM 643 C CA . ASP A 1 88 ? 51.576 52.182 -16.287 1.00 31.35 88 ASP A CA 1
ATOM 644 C C . ASP A 1 88 ? 52.204 51.010 -15.544 1.00 35.88 88 ASP A C 1
ATOM 645 O O . AS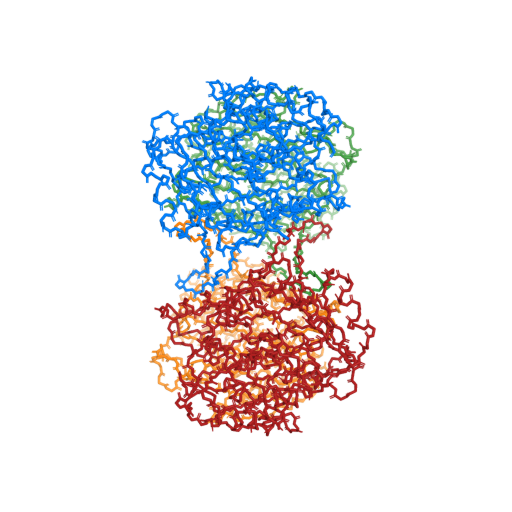P A 1 88 ? 53.229 50.543 -15.946 1.00 32.29 88 ASP A O 1
ATOM 650 N N . THR A 1 89 ? 51.608 50.578 -14.435 1.00 31.81 89 THR A N 1
ATOM 651 C CA . THR A 1 89 ? 51.981 49.353 -13.763 1.00 25.83 89 THR A CA 1
ATOM 652 C C . THR A 1 89 ? 51.008 48.247 -14.100 1.00 29.91 89 THR A C 1
ATOM 653 O O . THR A 1 89 ? 50.120 48.428 -14.885 1.00 31.64 89 THR A O 1
ATOM 657 N N . ASP A 1 90 ? 51.212 47.096 -13.495 1.00 25.31 90 ASP A N 1
ATOM 658 C CA . ASP A 1 90 ? 50.366 45.948 -13.710 1.00 28.14 90 ASP A CA 1
ATOM 659 C C . ASP A 1 90 ? 49.382 45.766 -12.545 1.00 25.12 90 ASP A C 1
ATOM 660 O O . ASP A 1 90 ? 48.690 44.798 -12.464 1.00 28.44 90 ASP A O 1
ATOM 665 N N . LYS A 1 91 ? 49.368 46.709 -11.645 1.00 24.39 91 LYS A N 1
ATOM 666 C CA . LYS A 1 91 ? 48.573 46.585 -10.454 1.00 23.47 91 LYS A CA 1
ATOM 667 C C . LYS A 1 91 ? 47.067 46.685 -10.686 1.00 22.37 91 LYS A C 1
ATOM 668 O O . LYS A 1 91 ? 46.601 47.295 -11.589 1.00 21.81 91 LYS A O 1
ATOM 674 N N . PHE A 1 92 ? 46.338 46.001 -9.832 1.00 19.29 92 PHE A N 1
ATOM 675 C CA . PHE A 1 92 ? 44.915 46.193 -9.755 1.00 18.94 92 PHE A CA 1
ATOM 676 C C . PHE A 1 92 ? 44.617 47.534 -9.067 1.00 18.48 92 PHE A C 1
ATOM 677 O O . PHE A 1 92 ? 45.349 47.982 -8.241 1.00 19.76 92 PHE A O 1
ATOM 685 N N . ILE A 1 93 ? 43.509 48.139 -9.449 1.00 18.65 93 ILE A N 1
ATOM 686 C CA . ILE A 1 93 ? 43.173 49.480 -9.022 1.00 18.58 93 ILE A CA 1
ATOM 687 C C . ILE A 1 93 ? 41.696 49.560 -8.568 1.00 14.60 93 ILE A C 1
ATOM 688 O O . ILE A 1 93 ? 40.793 49.288 -9.332 1.00 17.62 93 ILE A O 1
ATOM 693 N N . PHE A 1 94 ? 41.532 49.919 -7.304 1.00 17.31 94 PHE A N 1
ATOM 694 C CA . PHE A 1 94 ? 40.250 50.301 -6.735 1.00 16.04 94 PHE A CA 1
ATOM 695 C C . PHE A 1 94 ? 40.285 51.799 -6.511 1.00 16.64 94 PHE A C 1
ATOM 696 O O . PHE A 1 94 ? 41.002 52.274 -5.703 1.00 18.93 94 PHE A O 1
ATOM 704 N N . THR A 1 95 ? 39.492 52.506 -7.278 1.00 18.65 95 THR A N 1
ATOM 705 C CA . THR A 1 95 ? 39.351 53.925 -7.067 1.00 18.48 95 THR A CA 1
ATOM 706 C C . THR A 1 95 ? 37.980 54.235 -6.506 1.00 18.38 95 THR A C 1
ATOM 707 O O . THR A 1 95 ? 37.002 53.735 -6.976 1.00 20.59 95 THR A O 1
ATOM 711 N N . GLU A 1 96 ? 37.957 55.035 -5.468 1.00 17.99 96 GLU A N 1
ATOM 712 C CA . GLU A 1 96 ? 36.702 55.613 -5.080 1.00 18.47 96 GLU A CA 1
ATOM 713 C C . GLU A 1 96 ? 36.110 56.444 -6.212 1.00 24.21 96 GLU A C 1
ATOM 714 O O . GLU A 1 96 ? 36.798 56.866 -7.101 1.00 23.44 96 GLU A O 1
ATOM 720 N N . LYS A 1 97 ? 34.808 56.658 -6.147 1.00 19.84 97 LYS A N 1
ATOM 721 C CA . LYS A 1 97 ? 34.152 57.612 -6.988 1.00 21.46 97 LYS A CA 1
ATOM 722 C C . LYS A 1 97 ? 34.707 58.987 -6.708 1.00 19.38 97 LYS A C 1
ATOM 723 O O . LYS A 1 97 ? 35.082 59.255 -5.617 1.00 22.23 97 LYS A O 1
ATOM 729 N N . PRO A 1 98 ? 34.765 59.833 -7.742 1.00 18.69 98 PRO A N 1
ATOM 730 C CA . PRO A 1 98 ? 34.512 59.541 -9.141 1.00 22.11 98 PRO A CA 1
ATOM 731 C C . PRO A 1 98 ? 35.743 58.925 -9.818 1.00 22.07 98 PRO A C 1
ATOM 732 O O . PRO A 1 98 ? 36.807 58.999 -9.271 1.00 24.78 98 PRO A O 1
ATOM 736 N N . LEU A 1 99 ? 35.572 58.377 -10.992 1.00 22.14 99 LEU A N 1
ATOM 737 C CA . LEU A 1 99 ? 36.718 57.953 -11.776 1.00 22.00 99 LEU A CA 1
ATOM 738 C C . LEU A 1 99 ? 37.611 59.172 -12.081 1.00 28.47 99 LEU A C 1
ATOM 739 O O . LEU A 1 99 ? 38.806 59.079 -12.131 1.00 28.47 99 LEU A O 1
ATOM 744 N N . ALA A 1 100 ? 36.961 60.312 -12.197 1.00 29.23 100 ALA A N 1
ATOM 745 C CA . ALA A 1 100 ? 37.564 61.550 -12.593 1.00 30.71 100 ALA A CA 1
ATOM 746 C C . ALA A 1 100 ? 36.498 62.610 -12.442 1.00 31.42 100 ALA A C 1
ATOM 747 O O . ALA A 1 100 ? 35.342 62.312 -12.465 1.00 29.44 100 ALA A O 1
ATOM 749 N N . THR A 1 101 ? 36.919 63.850 -12.343 1.00 29.57 101 THR A N 1
ATOM 750 C CA . THR A 1 101 ? 36.004 64.947 -12.101 1.00 32.11 101 THR A CA 1
ATOM 751 C C . THR A 1 101 ? 35.564 65.583 -13.385 1.00 32.75 101 THR A C 1
ATOM 752 O O . THR A 1 101 ? 34.672 66.403 -13.400 1.00 34.16 101 THR A O 1
ATOM 756 N N . THR A 1 102 ? 36.169 65.182 -14.475 1.00 33.26 102 THR A N 1
ATOM 757 C CA . THR A 1 102 ? 35.718 65.636 -15.759 1.00 34.70 102 THR A CA 1
ATOM 758 C C . THR A 1 102 ? 35.458 64.467 -16.612 1.00 34.22 102 THR A C 1
ATOM 759 O O . THR A 1 102 ? 35.989 63.419 -16.396 1.00 35.99 102 THR A O 1
ATOM 763 N N . LEU A 1 103 ? 34.640 64.653 -17.606 1.00 34.67 103 LEU A N 1
ATOM 764 C CA . LEU A 1 103 ? 34.357 63.566 -18.487 1.00 35.49 103 LEU A CA 1
ATOM 765 C C . LEU A 1 103 ? 35.522 63.309 -19.394 1.00 37.27 103 LEU A C 1
ATOM 766 O O . LEU A 1 103 ? 35.702 62.215 -19.875 1.00 38.12 103 LEU A O 1
ATOM 771 N N . GLU A 1 104 ? 36.335 64.326 -19.573 0.75 37.82 104 GLU A N 1
ATOM 772 C CA . GLU A 1 104 ? 37.518 64.197 -20.382 0.75 37.06 104 GLU A CA 1
ATOM 773 C C . GLU A 1 104 ? 38.548 63.324 -19.726 0.75 32.71 104 GLU A C 1
ATOM 774 O O . GLU A 1 104 ? 39.144 62.510 -20.371 0.75 35.38 104 GLU A O 1
ATOM 780 N N . GLY A 1 105 ? 38.788 63.544 -18.459 1.00 34.67 105 GLY A N 1
ATOM 781 C CA . GLY A 1 105 ? 39.611 62.641 -17.712 1.00 35.70 105 GLY A CA 1
ATOM 782 C C . GLY A 1 105 ? 39.126 61.199 -17.765 1.00 37.46 105 GLY A C 1
ATOM 783 O O . GLY A 1 105 ? 39.892 60.293 -17.950 1.00 29.45 105 GLY A O 1
ATOM 784 N N . ALA A 1 106 ? 37.835 61.002 -17.597 1.00 30.61 106 ALA A N 1
ATOM 785 C CA . ALA A 1 106 ? 37.304 59.659 -17.613 1.00 33.56 106 ALA A CA 1
ATOM 786 C C . ALA A 1 106 ? 37.569 58.929 -18.922 1.00 32.33 106 ALA A C 1
ATOM 787 O O . ALA A 1 106 ? 37.836 57.751 -18.953 1.00 31.19 106 ALA A O 1
ATOM 789 N N . LYS A 1 107 ? 37.504 59.661 -20.011 0.89 33.72 107 LYS A N 1
ATOM 790 C CA . LYS A 1 107 ? 37.665 59.062 -21.317 0.89 32.70 107 LYS A CA 1
ATOM 791 C C . LYS A 1 107 ? 39.117 58.667 -21.554 0.89 33.41 107 LYS A C 1
ATOM 792 O O . LYS A 1 107 ? 39.399 57.740 -22.250 0.89 32.04 107 LYS A O 1
ATOM 798 N N . ARG A 1 108 ? 40.006 59.362 -20.892 1.00 31.72 108 ARG A N 1
ATOM 799 C CA . ARG A 1 108 ? 41.389 59.068 -21.057 1.00 35.89 108 ARG A CA 1
ATOM 800 C C . ARG A 1 108 ? 41.677 57.751 -20.367 1.00 36.53 108 ARG A C 1
ATOM 801 O O . ARG A 1 108 ? 42.351 56.919 -20.916 1.00 35.15 108 ARG A O 1
ATOM 809 N N . ILE A 1 109 ? 41.130 57.599 -19.167 1.00 31.22 109 ILE A N 1
ATOM 810 C CA . ILE A 1 109 ? 41.328 56.402 -18.373 1.00 29.03 109 ILE A CA 1
ATOM 811 C C . ILE A 1 109 ? 40.783 55.230 -19.127 1.00 27.65 109 ILE A C 1
ATOM 812 O O . ILE A 1 109 ? 41.461 54.245 -19.279 1.00 31.95 109 ILE A O 1
ATOM 817 N N . VAL A 1 110 ? 39.596 55.355 -19.657 1.00 27.04 110 VAL A N 1
ATOM 818 C CA . VAL A 1 110 ? 39.026 54.325 -20.472 1.00 28.25 110 VAL A CA 1
ATOM 819 C C . VAL A 1 110 ? 39.916 53.906 -21.695 1.00 35.79 110 VAL A C 1
ATOM 820 O O . VAL A 1 110 ? 40.087 52.737 -21.989 1.00 32.94 110 VAL A O 1
ATOM 824 N N . ASP A 1 111 ? 40.469 54.897 -22.365 1.00 35.85 111 ASP A N 1
ATOM 825 C CA . ASP A 1 111 ? 41.208 54.654 -23.574 1.00 33.86 111 ASP A CA 1
ATOM 826 C C . ASP A 1 111 ? 42.494 53.955 -23.241 1.00 34.49 111 ASP A C 1
ATOM 827 O O . ASP A 1 111 ? 42.922 53.088 -23.947 1.00 39.67 111 ASP A O 1
ATOM 832 N N . LYS A 1 112 ? 43.101 54.348 -22.161 1.00 33.84 112 LYS A N 1
ATOM 833 C CA . LYS A 1 112 ? 44.315 53.731 -21.732 1.00 30.30 112 LYS A CA 1
ATOM 834 C C . LYS A 1 112 ? 44.158 52.325 -21.182 1.00 36.16 112 LYS A C 1
ATOM 835 O O . LYS A 1 112 ? 44.904 51.443 -21.498 1.00 36.76 112 LYS A O 1
ATOM 841 N N . GLU A 1 113 ? 43.153 52.134 -20.343 1.00 35.21 113 GLU A N 1
ATOM 842 C CA . GLU A 1 113 ? 42.915 50.806 -19.849 1.00 30.11 113 GLU A CA 1
ATOM 843 C C . GLU A 1 113 ? 42.614 49.855 -20.995 1.00 31.25 113 GLU A C 1
ATOM 844 O O . GLU A 1 113 ? 42.996 48.714 -20.950 1.00 34.58 113 GLU A O 1
ATOM 850 N N . LEU A 1 114 ? 41.958 50.358 -22.035 1.00 34.53 114 LEU A N 1
ATOM 851 C CA . LEU A 1 114 ? 41.605 49.582 -23.214 1.00 34.88 114 LEU A CA 1
ATOM 852 C C . LEU A 1 114 ? 42.821 49.098 -24.024 1.00 33.47 114 LEU A C 1
ATOM 853 O O . LEU A 1 114 ? 42.687 48.205 -24.807 1.00 38.75 114 LEU A O 1
ATOM 858 N N . THR A 1 115 ? 43.963 49.711 -23.774 1.00 33.15 115 THR A N 1
ATOM 859 C CA . THR A 1 115 ? 45.233 49.274 -24.305 1.00 37.15 115 THR A CA 1
ATOM 860 C C . THR A 1 115 ? 45.870 48.125 -23.526 1.00 39.79 115 THR A C 1
ATOM 861 O O . THR A 1 115 ? 46.874 47.583 -23.941 1.00 40.48 115 THR A O 1
ATOM 865 N N . LYS A 1 116 ? 45.294 47.766 -22.389 0.83 35.48 116 LYS A N 1
ATOM 866 C CA . LYS A 1 116 ? 45.876 46.750 -21.545 0.83 32.91 116 LYS A CA 1
ATOM 867 C C . LYS A 1 116 ? 45.354 45.401 -21.908 0.83 32.87 116 LYS A C 1
ATOM 868 O O . LYS A 1 116 ? 44.389 45.295 -22.611 0.83 32.45 116 LYS A O 1
ATOM 874 N N . SER A 1 117 ? 45.996 44.345 -21.410 1.00 36.74 117 SER A N 1
ATOM 875 C CA . SER A 1 117 ? 45.604 43.015 -21.828 1.00 38.01 117 SER A CA 1
ATOM 876 C C . SER A 1 117 ? 44.392 42.528 -21.057 1.00 35.96 117 SER A C 1
ATOM 877 O O . SER A 1 117 ? 43.712 41.617 -21.458 1.00 39.42 117 SER A O 1
ATOM 880 N N . LYS A 1 118 ? 44.163 43.182 -19.932 0.78 32.73 118 LYS A N 1
ATOM 881 C CA . LYS A 1 118 ? 43.039 42.874 -19.103 0.78 30.01 118 LYS A CA 1
ATOM 882 C C . LYS A 1 118 ? 42.659 44.039 -18.189 0.78 26.44 118 LYS A C 1
ATOM 883 O O . LYS A 1 118 ? 43.448 44.870 -17.871 0.78 25.44 118 LYS A O 1
ATOM 889 N N . LYS A 1 119 ? 41.409 44.024 -17.773 1.00 30.15 119 LYS A N 1
ATOM 890 C CA . LYS A 1 119 ? 40.835 45.048 -16.939 1.00 26.49 119 LYS A CA 1
ATOM 891 C C . LYS A 1 119 ? 41.402 44.992 -15.529 1.00 22.95 119 LYS A C 1
ATOM 892 O O . LYS A 1 119 ? 41.569 43.931 -14.978 1.00 24.61 119 LYS A O 1
ATOM 898 N N . VAL A 1 120 ? 41.699 46.145 -14.954 1.00 21.11 120 VAL A N 1
ATOM 899 C CA . VAL A 1 120 ? 42.222 46.215 -13.611 1.00 20.75 120 VAL A CA 1
ATOM 900 C C . VAL A 1 120 ? 41.492 47.192 -12.705 1.00 19.46 120 VAL A C 1
ATOM 901 O O . VAL A 1 120 ? 41.718 47.198 -11.550 1.00 19.44 120 VAL A O 1
ATOM 905 N N . ILE A 1 121 ? 40.626 48.007 -13.270 1.00 19.76 121 ILE A N 1
ATOM 906 C CA . ILE A 1 121 ? 39.988 49.040 -12.470 1.00 19.93 121 ILE A CA 1
ATOM 907 C C . ILE A 1 121 ? 38.575 48.667 -11.996 1.00 16.77 121 ILE A C 1
ATOM 908 O O . ILE A 1 121 ? 37.749 48.257 -12.769 1.00 18.15 121 ILE A O 1
ATOM 913 N N . GLN A 1 122 ? 38.377 48.847 -10.697 1.00 16.88 122 GLN A N 1
ATOM 914 C CA . GLN A 1 122 ? 37.057 48.872 -10.098 1.00 16.77 122 GLN A CA 1
ATOM 915 C C . GLN A 1 122 ? 36.791 50.239 -9.468 1.00 18.16 122 GLN A C 1
ATOM 916 O O . GLN A 1 122 ? 37.624 50.787 -8.814 1.00 17.54 122 GLN A O 1
ATOM 922 N N . VAL A 1 123 ? 35.603 50.763 -9.703 1.00 16.12 123 VAL A N 1
ATOM 923 C CA . VAL A 1 123 ? 35.214 52.057 -9.170 1.00 18.41 123 VAL A CA 1
ATOM 924 C C . VAL A 1 123 ? 34.237 51.888 -8.009 1.00 15.78 123 VAL A C 1
ATOM 925 O O . VAL A 1 123 ? 33.360 51.091 -8.088 1.00 18.68 123 VAL A O 1
ATOM 929 N N . GLY A 1 124 ? 34.392 52.683 -6.972 1.00 17.10 124 GLY A N 1
ATOM 930 C CA . GLY A 1 124 ? 33.658 52.490 -5.743 1.00 18.25 124 GLY A CA 1
ATOM 931 C C . GLY A 1 124 ? 32.173 52.833 -5.656 1.00 15.78 124 GLY A C 1
ATOM 932 O O . GLY A 1 124 ? 31.756 53.411 -4.686 1.00 18.51 124 GLY A O 1
ATOM 933 N N . PHE A 1 125 ? 31.390 52.442 -6.641 1.00 17.38 125 PHE A N 1
ATOM 934 C CA . PHE A 1 125 ? 29.956 52.591 -6.561 1.00 17.34 125 PHE A CA 1
ATOM 935 C C . PHE A 1 125 ? 29.317 51.444 -5.752 1.00 15.90 125 PHE A C 1
ATOM 936 O O . PHE A 1 125 ? 28.908 50.464 -6.298 1.00 20.37 125 PHE A O 1
ATOM 944 N N . MET A 1 126 ? 29.194 51.630 -4.456 1.00 15.85 126 MET A N 1
ATOM 945 C CA . MET A 1 126 ? 28.786 50.563 -3.570 1.00 15.45 126 MET A CA 1
ATOM 946 C C . MET A 1 126 ? 27.321 50.168 -3.576 1.00 15.62 126 MET A C 1
ATOM 947 O O . MET A 1 126 ? 27.000 49.159 -3.070 1.00 14.99 126 MET A O 1
ATOM 952 N N . ARG A 1 127 ? 26.460 51.006 -4.120 1.00 15.51 127 ARG A N 1
ATOM 953 C CA . ARG A 1 127 ? 25.040 50.715 -4.083 1.00 14.56 127 ARG A CA 1
ATOM 954 C C . ARG A 1 127 ? 24.708 49.382 -4.681 1.00 16.87 127 ARG A C 1
ATOM 955 O O . ARG A 1 127 ? 23.798 48.758 -4.281 1.00 15.76 127 ARG A O 1
ATOM 963 N N . ARG A 1 128 ? 25.492 48.976 -5.660 1.00 16.01 128 ARG A N 1
ATOM 964 C CA . ARG A 1 128 ? 25.222 47.765 -6.388 1.00 16.96 128 ARG A CA 1
ATOM 965 C C . ARG A 1 128 ? 25.399 46.565 -5.473 1.00 17.82 128 ARG A C 1
ATOM 966 O O . ARG A 1 128 ? 24.915 45.515 -5.764 1.00 19.45 128 ARG A O 1
ATOM 974 N N . TYR A 1 129 ? 26.071 46.774 -4.359 1.00 15.46 129 TYR A N 1
ATOM 975 C CA . TYR A 1 129 ? 26.385 45.699 -3.438 1.00 15.79 129 TYR A CA 1
ATOM 976 C C . TYR A 1 129 ? 25.458 45.639 -2.225 1.00 14.68 129 TYR A C 1
ATOM 977 O O . TYR A 1 129 ? 25.530 44.751 -1.430 1.00 15.87 129 TYR A O 1
ATOM 986 N N . ASP A 1 130 ? 24.610 46.626 -2.105 1.00 15.63 130 ASP A N 1
ATOM 987 C CA . ASP A 1 130 ? 23.667 46.645 -1.022 1.00 14.13 130 ASP A CA 1
ATOM 988 C C . ASP A 1 130 ? 22.664 45.530 -1.198 1.00 14.41 130 ASP A C 1
ATOM 989 O O . ASP A 1 130 ? 22.126 45.348 -2.240 1.00 15.64 130 ASP A O 1
ATOM 994 N N . GLN A 1 131 ? 22.456 44.774 -0.140 1.00 15.47 131 GLN A N 1
ATOM 995 C CA . GLN A 1 131 ? 21.627 43.590 -0.218 1.00 16.96 131 GLN A CA 1
ATOM 996 C C . GLN A 1 131 ? 20.216 43.852 -0.710 1.00 14.07 131 GLN A C 1
ATOM 997 O O . GLN A 1 131 ? 19.716 43.111 -1.499 1.00 14.90 131 GLN A O 1
ATOM 1003 N N . GLY A 1 132 ? 19.610 44.916 -0.236 1.00 16.15 132 GLY A N 1
ATOM 1004 C CA . GLY A 1 132 ? 18.264 45.238 -0.641 1.00 14.98 132 GLY A CA 1
ATOM 1005 C C . GLY A 1 132 ? 18.113 45.685 -2.076 1.00 14.17 132 GLY A C 1
ATOM 1006 O O . GLY A 1 132 ? 17.244 45.279 -2.757 1.00 14.26 132 GLY A O 1
ATOM 1007 N N . ILE A 1 133 ? 19.020 46.533 -2.509 1.00 14.59 133 ILE A N 1
ATOM 1008 C CA . ILE A 1 133 ? 18.981 47.017 -3.859 1.00 13.44 133 ILE A CA 1
ATOM 1009 C C . ILE A 1 133 ? 19.265 45.875 -4.814 1.00 14.42 133 ILE A C 1
ATOM 1010 O O . ILE A 1 133 ? 18.617 45.739 -5.796 1.00 14.65 133 ILE A O 1
ATOM 1015 N N . ARG A 1 134 ? 20.199 45.020 -4.450 0.74 11.56 134 ARG A N 1
ATOM 1016 C CA . ARG A 1 134 ? 20.522 43.867 -5.251 0.74 13.68 134 ARG A CA 1
ATOM 1017 C C . ARG A 1 134 ? 19.350 42.912 -5.360 0.74 13.45 134 ARG A C 1
ATOM 1018 O O . ARG A 1 134 ? 19.055 42.388 -6.414 0.74 13.51 134 ARG A O 1
ATOM 1026 N N . ALA A 1 135 ? 18.649 42.723 -4.258 1.00 14.84 135 ALA A N 1
ATOM 1027 C CA . ALA A 1 135 ? 17.520 41.811 -4.258 1.00 14.72 135 ALA A CA 1
ATOM 1028 C C . ALA A 1 135 ? 16.365 42.331 -5.092 1.00 16.35 135 ALA A C 1
ATOM 1029 O O . ALA A 1 135 ? 15.693 41.584 -5.725 1.00 15.13 135 ALA A O 1
ATOM 1031 N N . LEU A 1 136 ? 16.173 43.622 -5.093 1.00 12.77 136 LEU A N 1
ATOM 1032 C CA . LEU A 1 136 ? 15.166 44.194 -5.942 1.00 13.20 136 LEU A CA 1
ATOM 1033 C C . LEU A 1 136 ? 15.510 44.017 -7.430 1.00 14.08 136 LEU A C 1
ATOM 1034 O O . LEU A 1 136 ? 14.682 43.653 -8.190 1.00 13.51 136 LEU A O 1
ATOM 1039 N N . LYS A 1 137 ? 16.734 44.326 -7.801 1.00 15.23 137 LYS A N 1
ATOM 1040 C CA . LYS A 1 137 ? 17.187 44.127 -9.177 1.00 14.28 137 LYS A CA 1
ATOM 1041 C C . LYS A 1 137 ? 16.974 42.697 -9.633 1.00 16.24 137 LYS A C 1
ATOM 1042 O O . LYS A 1 137 ? 16.488 42.457 -10.679 1.00 17.24 137 LYS A O 1
ATOM 1048 N N . GLU A 1 138 ? 17.356 41.752 -8.801 0.74 12.33 138 GLU A N 1
ATOM 1049 C CA . GLU A 1 138 ? 17.155 40.362 -9.122 0.74 16.91 138 GLU A CA 1
ATOM 1050 C C . GLU A 1 138 ? 15.722 39.976 -9.314 0.74 16.28 138 GLU A C 1
ATOM 1051 O O . GLU A 1 138 ? 15.403 39.327 -10.249 0.74 17.11 138 GLU A O 1
ATOM 1057 N N . LYS A 1 139 ? 14.836 40.435 -8.448 1.00 15.86 139 LYS A N 1
ATOM 1058 C CA . LYS A 1 139 ? 13.430 40.208 -8.632 1.00 17.03 139 LYS A CA 1
ATOM 1059 C C . LYS A 1 139 ? 12.897 40.828 -9.916 1.00 15.03 139 LYS A C 1
ATOM 1060 O O . LYS A 1 139 ? 12.130 40.230 -10.587 1.00 15.92 139 LYS A O 1
ATOM 1066 N N . LEU A 1 140 ? 13.313 42.036 -10.220 1.00 14.24 140 LEU A N 1
ATOM 1067 C CA . LEU A 1 140 ? 12.910 42.707 -11.433 1.00 13.52 140 LEU A CA 1
ATOM 1068 C C . LEU A 1 140 ? 13.301 41.880 -12.668 1.00 16.41 140 LEU A C 1
ATOM 1069 O O . LEU A 1 140 ? 12.528 41.690 -13.548 1.00 16.88 140 LEU A O 1
ATOM 1074 N N . ASP A 1 141 ? 14.481 41.314 -12.621 1.00 16.61 141 ASP A N 1
ATOM 1075 C CA . ASP A 1 141 ? 15.006 40.558 -13.734 1.00 16.40 141 ASP A CA 1
ATOM 1076 C C . ASP A 1 141 ? 14.314 39.221 -13.970 1.00 20.88 141 ASP A C 1
ATOM 1077 O O . ASP A 1 141 ? 14.479 38.633 -15.004 1.00 21.50 141 ASP A O 1
ATOM 1082 N N . THR A 1 142 ? 13.541 38.736 -13.012 1.00 15.80 142 THR A N 1
ATOM 1083 C CA . THR A 1 142 ? 12.716 37.557 -13.236 1.00 16.30 142 THR A CA 1
ATOM 1084 C C . THR A 1 142 ? 11.562 37.774 -14.208 1.00 19.61 142 THR A C 1
ATOM 1085 O O . THR A 1 142 ? 10.968 36.842 -14.667 1.00 19.49 142 THR A O 1
ATOM 1089 N N . GLY A 1 143 ? 11.228 39.026 -14.435 1.00 16.99 143 GLY A N 1
ATOM 1090 C CA . GLY A 1 143 ? 10.097 39.360 -15.265 1.00 14.79 143 GLY A CA 1
ATOM 1091 C C . GLY A 1 143 ? 8.744 39.455 -14.593 1.00 14.41 143 GLY A C 1
ATOM 1092 O O . GLY A 1 143 ? 7.770 39.694 -15.242 1.00 15.82 143 GLY A O 1
ATOM 1093 N N . ILE A 1 144 ? 8.719 39.294 -13.286 1.00 14.70 144 ILE A N 1
ATOM 1094 C CA . ILE A 1 144 ? 7.478 39.193 -12.554 1.00 15.60 144 ILE A CA 1
ATOM 1095 C C . ILE A 1 144 ? 6.574 40.419 -12.638 1.00 15.30 144 ILE A C 1
ATOM 1096 O O . ILE A 1 144 ? 5.404 40.285 -12.518 1.00 15.74 144 ILE A O 1
ATOM 1101 N N . ILE A 1 145 ? 7.150 41.594 -12.859 1.00 13.76 145 ILE A N 1
ATOM 1102 C CA . ILE A 1 145 ? 6.338 42.778 -13.063 1.00 11.75 145 ILE A CA 1
ATOM 1103 C C . ILE A 1 145 ? 6.359 43.315 -14.497 1.00 14.65 145 ILE A C 1
ATOM 1104 O O . ILE A 1 145 ? 5.900 44.391 -14.773 1.00 14.37 145 ILE A O 1
ATOM 1109 N N . GLY A 1 146 ? 6.854 42.494 -15.396 1.00 14.36 146 GLY A N 1
ATOM 1110 C CA . GLY A 1 146 ? 6.969 42.933 -16.758 1.00 16.03 146 GLY A CA 1
ATOM 1111 C C . GLY A 1 146 ? 8.050 43.969 -16.946 1.00 13.66 146 GLY A C 1
ATOM 1112 O O . GLY A 1 146 ? 8.940 44.073 -16.184 1.00 16.11 146 GLY A O 1
ATOM 1113 N N . ALA A 1 147 ? 7.927 44.761 -17.985 1.00 13.87 147 ALA A N 1
ATOM 1114 C CA . ALA A 1 147 ? 8.916 45.770 -18.279 1.00 14.35 147 ALA A CA 1
ATOM 1115 C C . ALA A 1 147 ? 8.808 46.974 -17.351 1.00 15.04 147 ALA A C 1
ATOM 1116 O O . ALA A 1 147 ? 7.755 47.407 -17.024 1.00 16.31 147 ALA A O 1
ATOM 1118 N N . PRO A 1 148 ? 9.950 47.514 -16.970 1.00 13.65 148 PRO A N 1
ATOM 1119 C CA . PRO A 1 148 ? 10.014 48.721 -16.160 1.00 15.45 148 PRO A CA 1
ATOM 1120 C C . PRO A 1 148 ? 9.674 49.977 -16.927 1.00 14.61 148 PRO A C 1
ATOM 1121 O O . PRO A 1 148 ? 10.302 50.298 -17.877 1.00 16.32 148 PRO A O 1
ATOM 1125 N N . LEU A 1 149 ? 8.677 50.685 -16.453 1.00 12.66 149 LEU A N 1
ATOM 1126 C CA . LEU A 1 149 ? 8.133 51.801 -17.178 1.00 12.52 149 LEU A CA 1
ATOM 1127 C C . LEU A 1 149 ? 8.592 53.093 -16.568 1.00 14.41 149 LEU A C 1
ATOM 1128 O O . LEU A 1 149 ? 8.934 54.001 -17.246 1.00 14.07 149 LEU A O 1
ATOM 1133 N N . VAL A 1 150 ? 8.551 53.136 -15.248 1.00 13.04 150 VAL A N 1
ATOM 1134 C CA . VAL A 1 150 ? 8.921 54.282 -14.457 1.00 14.23 150 VAL A CA 1
ATOM 1135 C C . VAL A 1 150 ? 9.685 53.803 -13.225 1.00 13.84 150 VAL A C 1
ATOM 1136 O O . VAL A 1 150 ? 9.414 52.768 -12.734 1.00 13.60 150 VAL A O 1
ATOM 1140 N N . VAL A 1 151 ? 10.666 54.577 -12.795 1.00 13.19 151 VAL A N 1
ATOM 1141 C CA . VAL A 1 151 ? 11.360 54.358 -11.547 1.00 13.02 151 VAL A CA 1
ATOM 1142 C C . VAL A 1 151 ? 11.248 55.624 -10.700 1.00 13.67 151 VAL A C 1
ATOM 1143 O O . VAL A 1 151 ? 11.491 56.700 -11.172 1.00 15.19 151 VAL A O 1
ATOM 1147 N N . ARG A 1 152 ? 10.828 55.467 -9.461 1.00 13.44 152 ARG A N 1
ATOM 1148 C CA . ARG A 1 152 ? 10.787 56.576 -8.546 1.00 14.97 152 ARG A CA 1
ATOM 1149 C C . ARG A 1 152 ? 11.725 56.338 -7.383 1.00 14.49 152 ARG A C 1
ATOM 1150 O O . ARG A 1 152 ? 11.670 55.335 -6.758 1.00 15.98 152 ARG A O 1
ATOM 1158 N N . ALA A 1 153 ? 12.583 57.300 -7.105 1.00 12.58 153 ALA A N 1
ATOM 1159 C CA . ALA A 1 153 ? 13.583 57.136 -6.100 1.00 13.54 153 ALA A CA 1
ATOM 1160 C C . ALA A 1 153 ? 13.755 58.391 -5.266 1.00 12.49 153 ALA A C 1
ATOM 1161 O O . ALA A 1 153 ? 13.420 59.455 -5.694 1.00 13.51 153 ALA A O 1
ATOM 1163 N N . SER A 1 154 ? 14.282 58.198 -4.075 1.00 12.51 154 SER A N 1
ATOM 1164 C CA . SER A 1 154 ? 14.611 59.296 -3.163 1.00 14.53 154 SER A CA 1
ATOM 1165 C C . SER A 1 154 ? 15.969 59.086 -2.563 1.00 12.51 154 SER A C 1
ATOM 1166 O O . SER A 1 154 ? 16.333 58.008 -2.223 1.00 13.46 154 SER A O 1
ATOM 1169 N N . HIS A 1 155 ? 16.707 60.175 -2.473 1.00 13.63 155 HIS A N 1
ATOM 1170 C CA . HIS A 1 155 ? 17.957 60.218 -1.782 1.00 12.21 155 HIS A CA 1
ATOM 1171 C C . HIS A 1 155 ? 17.856 61.336 -0.751 1.00 13.58 155 HIS A C 1
ATOM 1172 O O . HIS A 1 155 ? 17.932 62.473 -1.058 1.00 13.89 155 HIS A O 1
ATOM 1179 N N . ILE A 1 156 ? 17.623 60.910 0.478 1.00 14.30 156 ILE A N 1
ATOM 1180 C CA . ILE A 1 156 ? 17.276 61.763 1.592 1.00 12.96 156 ILE A CA 1
ATOM 1181 C C . ILE A 1 156 ? 18.426 61.780 2.607 1.00 13.70 156 ILE A C 1
ATOM 1182 O O . ILE A 1 156 ? 18.906 60.765 3.036 1.00 13.82 156 ILE A O 1
ATOM 1187 N N . ASN A 1 157 ? 18.871 62.970 2.946 1.00 14.69 157 ASN A N 1
ATOM 1188 C CA . ASN A 1 157 ? 19.949 63.168 3.886 1.00 14.57 157 ASN A CA 1
ATOM 1189 C C . ASN A 1 157 ? 19.522 64.263 4.858 1.00 15.24 157 ASN A C 1
ATOM 1190 O O . ASN A 1 157 ? 18.822 65.154 4.488 1.00 15.26 157 ASN A O 1
ATOM 1195 N N . PRO A 1 158 ? 19.924 64.150 6.111 1.00 14.71 158 PRO A N 1
ATOM 1196 C CA . PRO A 1 158 ? 19.365 65.077 7.106 1.00 16.77 158 PRO A CA 1
ATOM 1197 C C . PRO A 1 158 ? 19.885 66.533 7.059 1.00 17.54 158 PRO A C 1
ATOM 1198 O O . PRO A 1 158 ? 19.133 67.445 7.195 1.00 15.93 158 PRO A O 1
ATOM 1202 N N . ASN A 1 159 ? 21.178 66.683 6.841 1.00 17.19 159 ASN A N 1
ATOM 1203 C CA A ASN A 1 159 ? 21.836 67.983 6.835 0.50 19.61 159 ASN A CA 1
ATOM 1204 C CA B ASN A 1 159 ? 21.823 67.983 6.803 0.50 19.61 159 ASN A CA 1
ATOM 1205 C C . ASN A 1 159 ? 23.204 67.888 6.170 1.00 18.42 159 ASN A C 1
ATOM 1206 O O . ASN A 1 159 ? 23.769 66.839 6.099 1.00 20.40 159 ASN A O 1
ATOM 1215 N N . VAL A 1 160 ? 23.717 69.007 5.709 1.00 18.35 160 VAL A N 1
ATOM 1216 C CA . VAL A 1 160 ? 25.013 69.045 5.048 1.00 19.44 160 VAL A CA 1
ATOM 1217 C C . VAL A 1 160 ? 26.000 69.983 5.691 1.00 22.48 160 VAL A C 1
ATOM 1218 O O . VAL A 1 160 ? 25.638 70.851 6.417 1.00 23.64 160 VAL A O 1
ATOM 1222 N N . ALA A 1 161 ? 27.267 69.736 5.423 1.00 21.02 161 ALA A N 1
ATOM 1223 C CA . ALA A 1 161 ? 28.315 70.573 5.954 1.00 23.57 161 ALA A CA 1
ATOM 1224 C C . ALA A 1 161 ? 28.378 71.877 5.206 1.00 23.27 161 ALA A C 1
ATOM 1225 O O . ALA A 1 161 ? 27.808 72.014 4.149 1.00 21.46 161 ALA A O 1
ATOM 1227 N N . SER A 1 162 ? 29.086 72.821 5.806 1.00 24.33 162 SER A N 1
ATOM 1228 C CA . SER A 1 162 ? 29.312 74.147 5.254 1.00 24.36 162 SER A CA 1
ATOM 1229 C C . SER A 1 162 ? 29.863 74.167 3.855 1.00 23.73 162 SER A C 1
ATOM 1230 O O . SER A 1 162 ? 29.566 75.037 3.096 1.00 22.71 162 SER A O 1
ATOM 1233 N N . ASN A 1 163 ? 30.653 73.174 3.537 1.00 23.79 163 ASN A N 1
ATOM 1234 C CA . ASN A 1 163 ? 31.320 73.112 2.288 1.00 21.41 163 ASN A CA 1
ATOM 1235 C C . ASN A 1 163 ? 30.523 72.473 1.138 1.00 23.52 163 ASN A C 1
ATOM 1236 O O . ASN A 1 163 ? 31.031 72.319 0.070 1.00 25.15 163 ASN A O 1
ATOM 1241 N N . TYR A 1 164 ? 29.273 72.119 1.384 1.00 18.60 164 TYR A N 1
ATOM 1242 C CA . TYR A 1 164 ? 28.484 71.403 0.392 1.00 20.32 164 TYR A CA 1
ATOM 1243 C C . TYR A 1 164 ? 27.857 72.332 -0.607 1.00 17.08 164 TYR A C 1
ATOM 1244 O O . TYR A 1 164 ? 27.113 73.177 -0.253 1.00 20.14 164 TYR A O 1
ATOM 1253 N N . SER A 1 165 ? 28.140 72.111 -1.870 1.00 18.68 165 SER A N 1
ATOM 1254 C CA . SER A 1 165 ? 27.749 73.043 -2.906 1.00 21.06 165 SER A CA 1
ATOM 1255 C C . SER A 1 165 ? 26.619 72.509 -3.758 1.00 19.53 165 SER A C 1
ATOM 1256 O O . SER A 1 165 ? 26.311 71.355 -3.705 1.00 18.35 165 SER A O 1
ATOM 1259 N N . ASN A 1 166 ? 26.026 73.374 -4.558 1.00 17.56 166 ASN A N 1
ATOM 1260 C CA . ASN A 1 166 ? 24.989 72.971 -5.473 1.00 16.93 166 ASN A CA 1
ATOM 1261 C C . ASN A 1 166 ? 25.438 71.842 -6.379 1.00 20.90 166 ASN A C 1
ATOM 1262 O O . ASN A 1 166 ? 24.685 70.983 -6.687 1.00 19.28 166 ASN A O 1
ATOM 1267 N N . GLU A 1 167 ? 26.688 71.890 -6.803 1.00 20.33 167 GLU A N 1
ATOM 1268 C CA . GLU A 1 167 ? 27.214 70.911 -7.704 1.00 21.78 167 GLU A CA 1
ATOM 1269 C C . GLU A 1 167 ? 27.379 69.554 -7.030 1.00 18.65 167 GLU A C 1
ATOM 1270 O O . GLU A 1 167 ? 27.259 68.547 -7.660 1.00 19.40 167 GLU A O 1
ATOM 1276 N N . MET A 1 168 ? 27.657 69.563 -5.752 1.00 17.83 168 MET A N 1
ATOM 1277 C CA . MET A 1 168 ? 27.788 68.346 -4.985 1.00 19.28 168 MET A CA 1
ATOM 1278 C C . MET A 1 168 ? 26.491 67.570 -4.830 1.00 18.76 168 MET A C 1
ATOM 1279 O O . MET A 1 168 ? 26.518 66.405 -4.578 1.00 18.75 168 MET A O 1
ATOM 1284 N N . ALA A 1 169 ? 25.376 68.235 -5.028 1.00 18.39 169 ALA A N 1
ATOM 1285 C CA . ALA A 1 169 ? 24.122 67.534 -5.083 1.00 18.09 169 ALA A CA 1
ATOM 1286 C C . ALA A 1 169 ? 24.155 66.504 -6.176 1.00 19.23 169 ALA A C 1
ATOM 1287 O O . ALA A 1 169 ? 23.538 65.499 -6.077 1.00 17.68 169 ALA A O 1
ATOM 1289 N N . ILE A 1 170 ? 24.891 66.798 -7.231 1.00 16.66 170 ILE A N 1
ATOM 1290 C CA . ILE A 1 170 ? 25.121 65.832 -8.293 1.00 17.16 170 ILE A CA 1
ATOM 1291 C C . ILE A 1 170 ? 26.332 64.936 -7.977 1.00 18.96 170 ILE A C 1
ATOM 1292 O O . ILE A 1 170 ? 26.212 63.763 -7.885 1.00 19.79 170 ILE A O 1
ATOM 1297 N N . THR A 1 171 ? 27.480 65.534 -7.769 1.00 21.30 171 THR A N 1
ATOM 1298 C CA . THR A 1 171 ? 28.684 64.768 -7.766 1.00 18.44 171 THR A CA 1
ATOM 1299 C C . THR A 1 171 ? 28.882 63.887 -6.521 1.00 17.63 171 THR A C 1
ATOM 1300 O O . THR A 1 171 ? 29.583 62.923 -6.591 1.00 19.76 171 THR A O 1
ATOM 1304 N N . ASP A 1 172 ? 28.270 64.247 -5.411 1.00 18.55 172 ASP A N 1
ATOM 1305 C CA . ASP A 1 172 ? 28.431 63.503 -4.185 1.00 19.51 172 ASP A CA 1
ATOM 1306 C C . ASP A 1 172 ? 27.190 62.668 -3.810 1.00 19.67 172 ASP A C 1
ATOM 1307 O O . ASP A 1 172 ? 27.291 61.667 -3.184 1.00 21.11 172 ASP A O 1
ATOM 1312 N N . THR A 1 173 ? 26.047 63.138 -4.248 1.00 17.92 173 THR A N 1
ATOM 1313 C CA . THR A 1 173 ? 24.780 62.604 -3.826 1.00 16.56 173 THR A CA 1
ATOM 1314 C C . THR A 1 173 ? 24.056 61.852 -4.952 1.00 15.89 173 THR A C 1
ATOM 1315 O O . THR A 1 173 ? 23.993 60.666 -4.927 1.00 16.08 173 THR A O 1
ATOM 1319 N N . LEU A 1 174 ? 23.587 62.548 -5.967 1.00 15.58 174 LEU A N 1
ATOM 1320 C CA . LEU A 1 174 ? 22.897 61.890 -7.060 1.00 14.18 174 LEU A CA 1
ATOM 1321 C C . LEU A 1 174 ? 23.755 60.886 -7.842 1.00 13.91 174 LEU A C 1
ATOM 1322 O O . LEU A 1 174 ? 23.260 60.047 -8.506 1.00 14.33 174 LEU A O 1
ATOM 1327 N N . ILE A 1 175 ? 25.043 61.034 -7.724 1.00 16.35 175 ILE A N 1
ATOM 1328 C CA . ILE A 1 175 ? 25.968 60.190 -8.445 1.00 15.91 175 ILE A CA 1
ATOM 1329 C C . ILE A 1 175 ? 25.697 58.712 -8.199 1.00 16.11 175 ILE A C 1
ATOM 1330 O O . ILE A 1 175 ? 25.893 57.914 -9.051 1.00 14.96 175 ILE A O 1
ATOM 1335 N N . HIS A 1 176 ? 25.218 58.400 -7.013 1.00 14.19 176 HIS A N 1
ATOM 1336 C CA . HIS A 1 176 ? 24.886 57.052 -6.639 1.00 14.28 176 HIS A CA 1
ATOM 1337 C C . HIS A 1 176 ? 23.705 56.507 -7.432 1.00 15.44 176 HIS A C 1
ATOM 1338 O O . HIS A 1 176 ? 23.745 55.422 -7.910 1.00 15.58 176 HIS A O 1
ATOM 1345 N N . GLU A 1 177 ? 22.692 57.325 -7.592 1.00 15.27 177 GLU A N 1
ATOM 1346 C CA . GLU A 1 177 ? 21.582 56.966 -8.427 1.00 14.37 177 GLU A CA 1
ATOM 1347 C C . GLU A 1 177 ? 21.992 56.938 -9.895 1.00 16.10 177 GLU A C 1
ATOM 1348 O O . GLU A 1 177 ? 21.521 56.140 -10.643 1.00 15.56 177 GLU A O 1
ATOM 1354 N N . ILE A 1 178 ? 22.880 57.836 -10.277 1.00 16.23 178 ILE A N 1
ATOM 1355 C CA . ILE A 1 178 ? 23.368 57.868 -11.639 1.00 18.01 178 ILE A CA 1
ATOM 1356 C C . ILE A 1 178 ? 24.043 56.571 -12.034 1.00 16.21 178 ILE A C 1
ATOM 1357 O O . ILE A 1 178 ? 23.769 56.053 -13.068 1.00 15.80 178 ILE A O 1
ATOM 1362 N N . ASP A 1 179 ? 24.869 56.020 -11.166 1.00 15.65 179 ASP A N 1
ATOM 1363 C CA . ASP A 1 179 ? 25.427 54.730 -11.447 1.00 16.18 179 ASP A CA 1
ATOM 1364 C C . ASP A 1 179 ? 24.414 53.592 -11.353 1.00 18.66 179 ASP A C 1
ATOM 1365 O O . ASP A 1 179 ? 24.440 52.667 -12.124 1.00 20.05 179 ASP A O 1
ATOM 1370 N N . GLU A 1 180 ? 23.514 53.698 -10.405 1.00 14.81 180 GLU A N 1
ATOM 1371 C CA . GLU A 1 180 ? 22.594 52.616 -10.065 1.00 17.16 180 GLU A CA 1
ATOM 1372 C C . GLU A 1 180 ? 21.540 52.319 -11.105 1.00 15.79 180 GLU A C 1
ATOM 1373 O O . GLU A 1 180 ? 21.275 51.205 -11.388 1.00 16.26 180 GLU A O 1
ATOM 1379 N N . MET A 1 181 ? 20.954 53.342 -11.687 1.00 14.44 181 MET A N 1
ATOM 1380 C CA . MET A 1 181 ? 19.804 53.114 -12.528 1.00 13.31 181 MET A CA 1
ATOM 1381 C C . MET A 1 181 ? 20.040 52.386 -13.850 1.00 14.94 181 MET A C 1
ATOM 1382 O O . MET A 1 181 ? 19.270 51.585 -14.242 1.00 16.21 181 MET A O 1
ATOM 1387 N N . HIS A 1 182 ? 21.111 52.734 -14.530 1.00 16.11 182 HIS A N 1
ATOM 1388 C CA . HIS A 1 182 ? 21.424 52.069 -15.758 1.00 16.68 182 HIS A CA 1
ATOM 1389 C C . HIS A 1 182 ? 21.778 50.599 -15.546 1.00 16.38 182 HIS A C 1
ATOM 1390 O O . HIS A 1 182 ? 21.407 49.781 -16.332 1.00 15.55 182 HIS A O 1
ATOM 1397 N N . TRP A 1 183 ? 22.427 50.300 -14.435 1.00 15.77 183 TRP A N 1
ATOM 1398 C CA . TRP A 1 183 ? 22.679 48.927 -14.028 1.00 15.25 183 TRP A CA 1
ATOM 1399 C C . TRP A 1 183 ? 21.406 48.189 -13.657 1.00 15.19 183 TRP A C 1
ATOM 1400 O O . TRP A 1 183 ? 21.195 47.130 -14.086 1.00 17.35 183 TRP A O 1
ATOM 1411 N N . LEU A 1 184 ? 20.567 48.827 -12.857 1.00 16.41 184 LEU A N 1
ATOM 1412 C CA . LEU A 1 184 ? 19.298 48.258 -12.460 1.00 16.01 184 LEU A CA 1
ATOM 1413 C C . LEU A 1 184 ? 18.462 47.814 -13.622 1.00 15.87 184 LEU A C 1
ATOM 1414 O O . LEU A 1 184 ? 17.904 46.772 -13.622 1.00 17.07 184 LEU A O 1
ATOM 1419 N N . LEU A 1 185 ? 18.368 48.701 -14.598 1.00 15.24 185 LEU A N 1
ATOM 1420 C CA . LEU A 1 185 ? 17.507 48.560 -15.737 1.00 14.74 185 LEU A CA 1
ATOM 1421 C C . LEU A 1 185 ? 18.167 47.916 -16.951 1.00 17.14 185 LEU A C 1
ATOM 1422 O O . LEU A 1 185 ? 17.495 47.636 -17.881 1.00 19.12 185 LEU A O 1
ATOM 1427 N N . ASP A 1 186 ? 19.462 47.699 -16.890 1.00 17.30 186 ASP A N 1
ATOM 1428 C CA . ASP A 1 186 ? 20.237 47.236 -18.045 1.00 20.00 186 ASP A CA 1
ATOM 1429 C C . ASP A 1 186 ? 19.922 48.055 -19.303 1.00 19.28 186 ASP A C 1
ATOM 1430 O O . ASP A 1 186 ? 19.589 47.531 -20.315 1.00 19.72 186 ASP A O 1
ATOM 1435 N N . ASP A 1 187 ? 20.016 49.363 -19.158 1.00 17.99 187 ASP A N 1
ATOM 1436 C CA . ASP A 1 187 ? 19.638 50.284 -20.188 1.00 20.83 187 ASP A CA 1
ATOM 1437 C C . ASP A 1 187 ? 20.610 51.458 -20.215 1.00 19.22 187 ASP A C 1
ATOM 1438 O O . ASP A 1 187 ? 21.504 51.512 -19.439 1.00 25.55 187 ASP A O 1
ATOM 1443 N N . GLU A 1 188 ? 20.480 52.328 -21.193 1.00 20.23 188 GLU A N 1
ATOM 1444 C CA . GLU A 1 188 ? 21.346 53.480 -21.328 1.00 20.53 188 GLU A CA 1
ATOM 1445 C C . GLU A 1 188 ? 20.551 54.765 -21.211 1.00 15.98 188 GLU A C 1
ATOM 1446 O O . GLU A 1 188 ? 19.457 54.829 -21.660 1.00 20.23 188 GLU A O 1
ATOM 1452 N N . TYR A 1 189 ? 21.172 55.782 -20.648 1.00 17.87 189 TYR A N 1
ATOM 1453 C CA . TYR A 1 189 ? 20.560 57.089 -20.551 1.00 18.35 189 TYR A CA 1
ATOM 1454 C C . TYR A 1 189 ? 20.533 57.845 -21.873 1.00 20.74 189 TYR A C 1
ATOM 1455 O O . TYR A 1 189 ? 21.448 57.774 -22.639 1.00 21.86 189 TYR A O 1
ATOM 1464 N N . THR A 1 190 ? 19.447 58.564 -22.093 1.00 16.84 190 THR A N 1
ATOM 1465 C CA . THR A 1 190 ? 19.297 59.434 -23.236 1.00 19.60 190 THR A CA 1
ATOM 1466 C C . THR A 1 190 ? 19.159 60.897 -22.876 1.00 21.55 190 THR A C 1
ATOM 1467 O O . THR A 1 190 ? 19.306 61.729 -23.716 1.00 21.16 190 THR A O 1
ATOM 1471 N N . SER A 1 191 ? 18.870 61.196 -21.621 1.00 17.84 191 SER A N 1
ATOM 1472 C CA . SER A 1 191 ? 18.714 62.576 -21.152 1.00 18.00 191 SER A CA 1
ATOM 1473 C C . SER A 1 191 ? 18.633 62.695 -19.631 1.00 18.71 191 SER A C 1
ATOM 1474 O O . SER A 1 191 ? 18.330 61.750 -18.974 1.00 17.41 191 SER A O 1
ATOM 1477 N N . ILE A 1 192 ? 18.957 63.880 -19.132 1.00 16.29 192 ILE A N 1
ATOM 1478 C CA . ILE A 1 192 ? 18.797 64.250 -17.748 1.00 17.16 192 ILE A CA 1
ATOM 1479 C C . ILE A 1 192 ? 18.313 65.691 -17.609 1.00 19.02 192 ILE A C 1
ATOM 1480 O O . ILE A 1 192 ? 18.722 66.534 -18.345 1.00 18.68 192 ILE A O 1
ATOM 1485 N N . GLN A 1 193 ? 17.392 65.922 -16.676 1.00 18.60 193 GLN A N 1
ATOM 1486 C CA . GLN A 1 193 ? 16.857 67.245 -16.374 1.00 16.68 193 GLN A CA 1
ATOM 1487 C C . GLN A 1 193 ? 16.760 67.429 -14.877 1.00 18.90 193 GLN A C 1
ATOM 1488 O O . GLN A 1 193 ? 16.221 66.600 -14.200 1.00 19.68 193 GLN A O 1
ATOM 1494 N N . ILE A 1 194 ? 17.356 68.500 -14.381 1.00 15.13 194 ILE A N 1
ATOM 1495 C CA . ILE A 1 194 ? 17.295 68.897 -13.000 1.00 16.95 194 ILE A CA 1
ATOM 1496 C C . ILE A 1 194 ? 16.359 70.082 -12.849 1.00 17.60 194 ILE A C 1
ATOM 1497 O O . ILE A 1 194 ? 16.535 71.060 -13.491 1.00 21.32 194 ILE A O 1
ATOM 1502 N N . THR A 1 195 ? 15.352 69.954 -12.011 1.00 17.41 195 THR A N 1
ATOM 1503 C CA . THR A 1 195 ? 14.468 71.046 -11.707 1.00 16.74 195 THR A CA 1
ATOM 1504 C C . THR A 1 195 ? 14.469 71.359 -10.208 1.00 18.40 195 THR A C 1
ATOM 1505 O O . THR A 1 195 ? 14.759 70.518 -9.395 1.00 17.82 195 THR A O 1
ATOM 1509 N N . TYR A 1 196 ? 14.136 72.594 -9.889 1.00 16.15 196 TYR A N 1
ATOM 1510 C CA . TYR A 1 196 ? 14.174 73.109 -8.559 1.00 16.40 196 TYR A CA 1
ATOM 1511 C C . TYR A 1 196 ? 12.791 73.465 -8.059 1.00 19.15 196 TYR A C 1
ATOM 1512 O O . TYR A 1 196 ? 12.199 74.395 -8.512 1.00 19.74 196 TYR A O 1
ATOM 1521 N N . PRO A 1 197 ? 12.270 72.680 -7.112 1.00 15.19 197 PRO A N 1
ATOM 1522 C CA . PRO A 1 197 ? 11.064 73.066 -6.383 1.00 16.48 197 PRO A CA 1
ATOM 1523 C C . PRO A 1 197 ? 11.379 74.253 -5.511 1.00 18.19 197 PRO A C 1
ATOM 1524 O O . PRO A 1 197 ? 12.479 74.735 -5.539 1.00 20.96 197 PRO A O 1
ATOM 1528 N N . ARG A 1 198 ? 10.417 74.719 -4.752 1.00 21.60 198 ARG A N 1
ATOM 1529 C CA . ARG A 1 198 ? 10.713 75.784 -3.852 1.00 21.84 198 ARG A CA 1
ATOM 1530 C C . ARG A 1 198 ? 11.842 75.428 -2.909 1.00 20.06 198 ARG A C 1
ATOM 1531 O O . ARG A 1 198 ? 11.998 74.306 -2.474 1.00 20.99 198 ARG A O 1
ATOM 1539 N N . GLN A 1 199 ? 12.609 76.448 -2.582 1.00 20.10 199 GLN A N 1
ATOM 1540 C CA . GLN A 1 199 ? 13.768 76.306 -1.762 1.00 19.39 199 GLN A CA 1
ATOM 1541 C C . GLN A 1 199 ? 13.407 76.091 -0.312 1.00 17.24 199 GLN A C 1
ATOM 1542 O O . GLN A 1 199 ? 12.607 76.772 0.248 1.00 19.04 199 GLN A O 1
ATOM 1548 N N . SER A 1 200 ? 14.050 75.128 0.291 1.00 17.91 200 SER A N 1
ATOM 1549 C CA . SER A 1 200 ? 13.828 74.846 1.679 1.00 16.39 200 SER A CA 1
ATOM 1550 C C . SER A 1 200 ? 14.419 75.898 2.558 1.00 17.26 200 SER A C 1
ATOM 1551 O O . SER A 1 200 ? 15.505 76.322 2.349 1.00 18.81 200 SER A O 1
ATOM 1554 N N . ALA A 1 201 ? 13.695 76.243 3.600 1.00 17.79 201 ALA A N 1
ATOM 1555 C CA . ALA A 1 201 ? 14.216 77.162 4.592 1.00 18.51 201 ALA A CA 1
ATOM 1556 C C . ALA A 1 201 ? 15.354 76.613 5.395 1.00 19.25 201 ALA A C 1
ATOM 1557 O O . ALA A 1 201 ? 15.977 77.345 6.112 1.00 21.54 201 ALA A O 1
ATOM 1559 N N . GLU A 1 202 ? 15.632 75.325 5.269 1.00 16.32 202 GLU A N 1
ATOM 1560 C CA . GLU A 1 202 ? 16.694 74.704 6.035 1.00 17.34 202 GLU A CA 1
ATOM 1561 C C . GLU A 1 202 ? 18.079 74.858 5.419 1.00 16.29 202 GLU A C 1
ATOM 1562 O O . GLU A 1 202 ? 19.039 74.564 6.055 1.00 20.10 202 GLU A O 1
ATOM 1568 N N . VAL A 1 203 ? 18.155 75.348 4.203 1.00 16.81 203 VAL A N 1
ATOM 1569 C CA . VAL A 1 203 ? 19.411 75.516 3.521 1.00 16.97 203 VAL A CA 1
ATOM 1570 C C . VAL A 1 203 ? 20.199 76.689 4.097 1.00 20.70 203 VAL A C 1
ATOM 1571 O O . VAL A 1 203 ? 19.672 77.744 4.278 1.00 22.62 203 VAL A O 1
ATOM 1575 N N . ARG A 1 204 ? 21.459 76.439 4.395 0.73 15.68 204 ARG A N 1
ATOM 1576 C CA . ARG A 1 204 ? 22.335 77.392 5.037 0.73 20.49 204 ARG A CA 1
ATOM 1577 C C . ARG A 1 204 ? 23.536 77.676 4.167 0.73 18.37 204 ARG A C 1
ATOM 1578 O O . ARG A 1 204 ? 24.431 78.379 4.581 0.73 18.92 204 ARG A O 1
ATOM 1586 N N . ASN A 1 205 ? 23.560 77.099 2.979 1.00 19.41 205 ASN A N 1
ATOM 1587 C CA . ASN A 1 205 ? 24.730 77.124 2.144 1.00 18.92 205 ASN A CA 1
ATOM 1588 C C . ASN A 1 205 ? 24.560 77.941 0.894 1.00 20.21 205 ASN A C 1
ATOM 1589 O O . ASN A 1 205 ? 23.635 77.731 0.155 1.00 19.08 205 ASN A O 1
ATOM 1594 N N . GLU A 1 206 ? 25.496 78.828 0.637 1.00 20.97 206 GLU A N 1
ATOM 1595 C CA . GLU A 1 206 ? 25.402 79.656 -0.535 1.00 21.76 206 GLU A CA 1
ATOM 1596 C C . GLU A 1 206 ? 25.349 78.843 -1.802 1.00 18.36 206 GLU A C 1
ATOM 1597 O O . GLU A 1 206 ? 26.164 78.021 -2.041 1.00 19.31 206 GLU A O 1
ATOM 1603 N N . GLY A 1 207 ? 24.334 79.135 -2.595 1.00 20.30 207 GLY A N 1
ATOM 1604 C CA . GLY A 1 207 ? 24.200 78.585 -3.920 1.00 20.58 207 GLY A CA 1
ATOM 1605 C C . GLY A 1 207 ? 23.522 77.227 -4.004 1.00 18.26 207 GLY A C 1
ATOM 1606 O O . GLY A 1 207 ? 23.212 76.786 -5.045 1.00 19.33 207 GLY A O 1
ATOM 1607 N N . LEU A 1 208 ? 23.327 76.597 -2.871 1.00 20.16 208 LEU A N 1
ATOM 1608 C CA . LEU A 1 208 ? 22.710 75.283 -2.834 1.00 18.98 208 LEU A CA 1
ATOM 1609 C C . LEU A 1 208 ? 21.228 75.338 -2.968 1.00 17.25 208 LEU A C 1
ATOM 1610 O O . LEU A 1 208 ? 20.560 75.972 -2.194 1.00 19.82 208 LEU A O 1
ATOM 1615 N N . HIS A 1 209 ? 20.735 74.676 -3.993 1.00 16.33 209 HIS A N 1
ATOM 1616 C CA . HIS A 1 209 ? 19.321 74.452 -4.149 1.00 15.68 209 HIS A CA 1
ATOM 1617 C C . HIS A 1 209 ? 18.977 73.119 -3.523 1.00 19.13 209 HIS A C 1
ATOM 1618 O O . HIS A 1 209 ? 19.627 72.148 -3.778 1.00 17.64 209 HIS A O 1
ATOM 1625 N N . ASP A 1 210 ? 17.957 73.130 -2.691 1.00 16.56 210 ASP A N 1
ATOM 1626 C CA . ASP A 1 210 ? 17.452 71.940 -2.058 1.00 15.91 210 ASP A CA 1
ATOM 1627 C C . ASP A 1 210 ? 15.982 72.118 -1.751 1.00 17.39 210 ASP A C 1
ATOM 1628 O O . ASP A 1 210 ? 15.599 73.051 -1.134 1.00 18.06 210 ASP A O 1
ATOM 1633 N N . PRO A 1 211 ? 15.165 71.172 -2.180 1.00 16.19 211 PRO A N 1
ATOM 1634 C CA . PRO A 1 211 ? 15.498 69.934 -2.861 1.00 16.63 211 PRO A CA 1
ATOM 1635 C C . PRO A 1 211 ? 15.762 70.081 -4.331 1.00 15.30 211 PRO A C 1
ATOM 1636 O O . PRO A 1 211 ? 15.627 71.143 -4.834 1.00 17.05 211 PRO A O 1
ATOM 1640 N N . GLN A 1 212 ? 16.153 69.002 -4.987 1.00 14.74 212 GLN A N 1
ATOM 1641 C CA . GLN A 1 212 ? 16.309 68.961 -6.429 1.00 14.94 212 GLN A CA 1
ATOM 1642 C C . GLN A 1 212 ? 15.576 67.754 -6.982 1.00 15.82 212 GLN A C 1
ATOM 1643 O O . GLN A 1 212 ? 15.534 66.730 -6.347 1.00 15.98 212 GLN A O 1
ATOM 1649 N N . LEU A 1 213 ? 14.979 67.903 -8.138 1.00 14.94 213 LEU A N 1
ATOM 1650 C CA . LEU A 1 213 ? 14.327 66.810 -8.799 1.00 15.51 213 LEU A CA 1
ATOM 1651 C C . LEU A 1 213 ? 15.105 66.469 -10.044 1.00 18.12 213 LEU A C 1
ATOM 1652 O O . LEU A 1 213 ? 15.360 67.332 -10.836 1.00 19.95 213 LEU A O 1
ATOM 1657 N N . ALA A 1 214 ? 15.502 65.208 -10.181 1.00 16.57 214 ALA A N 1
ATOM 1658 C CA . ALA A 1 214 ? 16.234 64.738 -11.337 1.00 16.00 214 ALA A CA 1
ATOM 1659 C C . ALA A 1 214 ? 15.392 63.780 -12.135 1.00 18.19 214 ALA A C 1
ATOM 1660 O O . ALA A 1 214 ? 14.909 62.823 -11.601 1.00 18.61 214 ALA A O 1
ATOM 1662 N N . THR A 1 215 ? 15.198 64.080 -13.400 1.00 15.61 215 THR A N 1
ATOM 1663 C CA . THR A 1 215 ? 14.494 63.210 -14.298 1.00 16.36 215 THR A CA 1
ATOM 1664 C C . THR A 1 215 ? 15.434 62.692 -15.376 1.00 15.82 215 THR A C 1
ATOM 1665 O O . THR A 1 215 ? 16.066 63.448 -16.059 1.00 17.62 215 THR A O 1
ATOM 1669 N N . LEU A 1 216 ? 15.524 61.392 -15.493 1.00 16.91 216 LEU A N 1
ATOM 1670 C CA . LEU A 1 216 ? 16.348 60.782 -16.504 1.00 15.54 216 LEU A CA 1
ATOM 1671 C C . LEU A 1 216 ? 15.488 59.950 -17.417 1.00 19.86 216 LEU A C 1
ATOM 1672 O O . LEU A 1 216 ? 14.520 59.396 -16.991 1.00 19.76 216 LEU A O 1
ATOM 1677 N N . THR A 1 217 ? 15.880 59.844 -18.671 1.00 17.60 217 THR A N 1
ATOM 1678 C CA . THR A 1 217 ? 15.209 58.973 -19.606 1.00 17.75 217 THR A CA 1
ATOM 1679 C C . THR A 1 217 ? 16.209 57.953 -20.111 1.00 15.15 217 THR A C 1
ATOM 1680 O O . THR A 1 217 ? 17.361 58.205 -20.134 1.00 17.78 217 THR A O 1
ATOM 1684 N N . THR A 1 218 ? 15.709 56.800 -20.495 1.00 19.40 218 THR A N 1
ATOM 1685 C CA . THR A 1 218 ? 16.534 55.762 -21.040 1.00 18.47 218 THR A CA 1
ATOM 1686 C C . THR A 1 218 ? 16.118 55.439 -22.457 1.00 17.71 218 THR A C 1
ATOM 1687 O O . THR A 1 218 ? 15.111 55.866 -22.918 1.00 18.85 218 THR A O 1
ATOM 1691 N N . LYS A 1 219 ? 16.963 54.663 -23.112 0.76 14.91 219 LYS A N 1
ATOM 1692 C CA . LYS A 1 219 ? 16.780 54.311 -24.491 0.76 15.80 219 LYS A CA 1
ATOM 1693 C C . LYS A 1 219 ? 15.512 53.511 -24.713 0.76 18.81 219 LYS A C 1
ATOM 1694 O O . LYS A 1 219 ? 14.843 53.704 -25.683 0.76 20.85 219 LYS A O 1
ATOM 1700 N N . LYS A 1 220 ? 15.154 52.646 -23.780 1.00 19.15 220 LYS A N 1
ATOM 1701 C CA . LYS A 1 220 ? 13.897 51.941 -23.912 1.00 21.14 220 LYS A CA 1
ATOM 1702 C C . LYS A 1 220 ? 12.692 52.748 -23.461 1.00 19.09 220 LYS A C 1
ATOM 1703 O O . LYS A 1 220 ? 11.612 52.332 -23.654 1.00 20.86 220 LYS A O 1
ATOM 1709 N N . GLY A 1 221 ? 12.914 53.918 -22.903 1.00 19.96 221 GLY A N 1
ATOM 1710 C CA . GLY A 1 221 ? 11.838 54.832 -22.610 1.00 18.11 221 GLY A CA 1
ATOM 1711 C C . GLY A 1 221 ? 11.445 54.946 -21.153 1.00 16.64 221 GLY A C 1
ATOM 1712 O O . GLY A 1 221 ? 10.588 55.681 -20.823 1.00 18.23 221 GLY A O 1
ATOM 1713 N N . THR A 1 222 ? 12.103 54.188 -20.315 1.00 18.68 222 THR A N 1
ATOM 1714 C CA . THR A 1 222 ? 11.866 54.262 -18.906 1.00 16.73 222 THR A CA 1
ATOM 1715 C C . THR A 1 222 ? 12.209 55.642 -18.415 1.00 17.64 222 THR A C 1
ATOM 1716 O O . THR A 1 222 ? 13.184 56.198 -18.785 1.00 17.26 222 THR A O 1
ATOM 1720 N N . VAL A 1 223 ? 11.343 56.186 -17.581 1.00 15.25 223 VAL A N 1
ATOM 1721 C CA . VAL A 1 223 ? 11.590 57.450 -16.957 1.00 13.54 223 VAL A CA 1
ATOM 1722 C C . VAL A 1 223 ? 11.891 57.265 -15.477 1.00 16.60 223 VAL A C 1
ATOM 1723 O O . VAL A 1 223 ? 11.180 56.590 -14.775 1.00 15.80 223 VAL A O 1
ATOM 1727 N N . ILE A 1 224 ? 12.961 57.906 -15.051 1.00 14.24 224 ILE A N 1
ATOM 1728 C CA . ILE A 1 224 ? 13.423 57.873 -13.698 1.00 13.98 224 ILE A CA 1
ATOM 1729 C C . ILE A 1 224 ? 13.249 59.238 -13.037 1.00 15.02 224 ILE A C 1
ATOM 1730 O O . ILE A 1 224 ? 13.735 60.210 -13.518 1.00 14.48 224 ILE A O 1
ATOM 1735 N N . GLN A 1 225 ? 12.505 59.249 -11.945 1.00 14.58 225 GLN A N 1
ATOM 1736 C CA . GLN A 1 225 ? 12.305 60.432 -11.148 1.00 13.84 225 GLN A CA 1
ATOM 1737 C C . GLN A 1 225 ? 12.981 60.311 -9.799 1.00 13.45 225 GLN A C 1
ATOM 1738 O O . GLN A 1 225 ? 12.547 59.556 -8.981 1.00 14.50 225 GLN A O 1
ATOM 1744 N N . VAL A 1 226 ? 14.032 61.078 -9.584 1.00 14.06 226 VAL A N 1
ATOM 1745 C CA . VAL A 1 226 ? 14.751 61.061 -8.330 1.00 14.48 226 VAL A CA 1
ATOM 1746 C C . VAL A 1 226 ? 14.537 62.357 -7.550 1.00 14.83 226 VAL A C 1
ATOM 1747 O O . VAL A 1 226 ? 14.682 63.404 -8.080 1.00 16.49 226 VAL A O 1
ATOM 1751 N N . LEU A 1 227 ? 14.149 62.216 -6.295 1.00 13.14 227 LEU A N 1
ATOM 1752 C CA . LEU A 1 227 ? 14.130 63.299 -5.335 1.00 13.53 227 LEU A CA 1
ATOM 1753 C C . LEU A 1 227 ? 15.421 63.323 -4.563 1.00 14.75 227 LEU A C 1
ATOM 1754 O O . LEU A 1 227 ? 15.766 62.371 -3.921 1.00 13.97 227 LEU A O 1
ATOM 1759 N N . VAL A 1 228 ? 16.138 64.435 -4.663 1.00 15.43 228 VAL A N 1
ATOM 1760 C CA . VAL A 1 228 ? 17.333 64.664 -3.881 1.00 14.34 228 VAL A CA 1
ATOM 1761 C C . VAL A 1 228 ? 16.997 65.720 -2.831 1.00 14.21 228 VAL A C 1
ATOM 1762 O O . VAL A 1 228 ? 16.584 66.761 -3.156 1.00 15.68 228 VAL A O 1
ATOM 1766 N N . HIS A 1 229 ? 17.144 65.365 -1.575 1.00 14.23 229 HIS A N 1
ATOM 1767 C CA . HIS A 1 229 ? 16.756 66.221 -0.479 1.00 14.51 229 HIS A CA 1
ATOM 1768 C C . HIS A 1 229 ? 17.745 66.063 0.639 1.00 13.54 229 HIS A C 1
ATOM 1769 O O . HIS A 1 229 ? 17.669 65.157 1.386 1.00 14.95 229 HIS A O 1
ATOM 1776 N N . VAL A 1 230 ? 18.667 67.007 0.744 1.00 13.80 230 VAL A N 1
ATOM 1777 C CA . VAL A 1 230 ? 19.830 66.851 1.602 1.00 15.36 230 VAL A CA 1
ATOM 1778 C C . VAL A 1 230 ? 19.810 67.648 2.911 1.00 16.52 230 VAL A C 1
ATOM 1779 O O . VAL A 1 230 ? 20.697 67.537 3.704 1.00 16.12 230 VAL A O 1
ATOM 1783 N N . THR A 1 231 ? 18.755 68.411 3.113 1.00 14.00 231 THR A N 1
ATOM 1784 C CA . THR A 1 231 ? 18.513 69.098 4.366 1.00 15.88 231 THR A CA 1
ATOM 1785 C C . THR A 1 231 ? 17.191 68.665 5.008 1.00 16.25 231 THR A C 1
ATOM 1786 O O . THR A 1 231 ? 16.542 69.415 5.664 1.00 15.70 231 THR A O 1
ATOM 1790 N N . ALA A 1 232 ? 16.852 67.414 4.793 1.00 15.28 232 ALA A N 1
ATOM 1791 C CA . ALA A 1 232 ? 15.575 66.867 5.154 1.00 15.82 232 ALA A CA 1
ATOM 1792 C C . ALA A 1 232 ? 15.276 66.745 6.629 1.00 15.05 232 ALA A C 1
ATOM 1793 O O . ALA A 1 232 ? 14.171 66.524 6.980 1.00 14.35 232 ALA A O 1
ATOM 1795 N N . GLN A 1 233 ? 16.312 66.852 7.444 1.00 14.16 233 GLN A N 1
ATOM 1796 C CA . GLN A 1 233 ? 16.272 66.843 8.898 1.00 15.31 233 GLN A CA 1
ATOM 1797 C C . GLN A 1 233 ? 16.011 65.483 9.584 1.00 15.38 233 GLN A C 1
ATOM 1798 O O . GLN A 1 233 ? 16.662 65.133 10.507 1.00 16.00 233 GLN A O 1
ATOM 1804 N N . TYR A 1 234 ? 15.050 64.735 9.077 1.00 13.53 234 TYR A N 1
ATOM 1805 C CA . TYR A 1 234 ? 14.517 63.619 9.827 1.00 12.77 234 TYR A CA 1
ATOM 1806 C C . TYR A 1 234 ? 15.431 62.390 9.864 1.00 14.30 234 TYR A C 1
ATOM 1807 O O . TYR A 1 234 ? 15.373 61.637 10.762 1.00 13.70 234 TYR A O 1
ATOM 1816 N N . GLY A 1 235 ? 16.236 62.218 8.838 1.00 14.64 235 GLY A N 1
ATOM 1817 C CA . GLY A 1 235 ? 17.003 61.020 8.666 1.00 15.75 235 GLY A CA 1
ATOM 1818 C C . GLY A 1 235 ? 17.711 60.878 7.337 1.00 13.78 235 GLY A C 1
ATOM 1819 O O . GLY A 1 235 ? 17.598 61.712 6.494 1.00 14.51 235 GLY A O 1
ATOM 1820 N N . TYR A 1 236 ? 18.488 59.810 7.231 1.00 13.65 236 TYR A N 1
ATOM 1821 C CA . TYR A 1 236 ? 19.084 59.372 5.999 1.00 14.13 236 TYR A CA 1
ATOM 1822 C C . TYR A 1 236 ? 18.286 58.201 5.449 1.00 14.10 236 TYR A C 1
ATOM 1823 O O . TYR A 1 236 ? 18.094 57.226 6.114 1.00 16.24 236 TYR A O 1
ATOM 1832 N N . GLU A 1 237 ? 17.837 58.319 4.221 1.00 13.17 237 GLU A N 1
ATOM 1833 C CA . GLU A 1 237 ? 17.020 57.289 3.633 1.00 14.68 237 GLU A CA 1
ATOM 1834 C C . GLU A 1 237 ? 17.193 57.189 2.129 1.00 13.77 237 GLU A C 1
ATOM 1835 O O . GLU A 1 237 ? 17.250 58.172 1.457 1.00 14.79 237 GLU A O 1
ATOM 1841 N N . VAL A 1 238 ? 17.281 55.959 1.649 1.00 12.88 238 VAL A N 1
ATOM 1842 C CA . VAL A 1 238 ? 17.290 55.639 0.241 1.00 14.12 238 VAL A CA 1
ATOM 1843 C C . VAL A 1 238 ? 16.015 54.857 -0.113 1.00 14.38 238 VAL A C 1
ATOM 1844 O O . VAL A 1 238 ? 15.741 53.856 0.462 1.00 16.14 238 VAL A O 1
ATOM 1848 N N . LYS A 1 239 ? 15.231 55.401 -1.022 1.00 12.83 239 LYS A N 1
ATOM 1849 C CA . LYS A 1 239 ? 13.993 54.774 -1.447 1.00 12.65 239 LYS A CA 1
ATOM 1850 C C . LYS A 1 239 ? 14.056 54.465 -2.931 1.00 14.29 239 LYS A C 1
ATOM 1851 O O . LYS A 1 239 ? 14.654 55.176 -3.668 1.00 14.28 239 LYS A O 1
ATOM 1857 N N . LEU A 1 240 ? 13.410 53.396 -3.337 1.00 11.82 240 LEU A N 1
ATOM 1858 C CA . LEU A 1 240 ? 13.447 52.940 -4.700 1.00 13.60 240 LEU A CA 1
ATOM 1859 C C . LEU A 1 240 ? 12.196 52.156 -5.026 1.00 12.43 240 LEU A C 1
ATOM 1860 O O . LEU A 1 240 ? 11.851 51.264 -4.336 1.00 13.94 240 LEU A O 1
ATOM 1865 N N . GLU A 1 241 ? 11.525 52.557 -6.080 1.00 12.48 241 GLU A N 1
ATOM 1866 C CA . GLU A 1 241 ? 10.313 51.940 -6.545 1.00 14.48 241 GLU A CA 1
ATOM 1867 C C . GLU A 1 241 ? 10.398 51.788 -8.058 1.00 14.00 241 GLU A C 1
ATOM 1868 O O . GLU A 1 241 ? 10.690 52.715 -8.741 1.00 14.23 241 GLU A O 1
ATOM 1874 N N . VAL A 1 242 ? 10.136 50.589 -8.537 1.00 12.41 242 VAL A N 1
ATOM 1875 C CA . VAL A 1 242 ? 10.050 50.311 -9.950 1.00 14.93 242 VAL A CA 1
ATOM 1876 C C . VAL A 1 242 ? 8.614 49.987 -10.327 1.00 13.28 242 VAL A C 1
ATOM 1877 O O . VAL A 1 242 ? 8.016 49.117 -9.780 1.00 12.52 242 VAL A O 1
ATOM 1881 N N . ILE A 1 243 ? 8.081 50.753 -11.262 1.00 12.17 243 ILE A N 1
ATOM 1882 C CA . ILE A 1 243 ? 6.766 50.548 -11.806 1.00 13.26 243 ILE A CA 1
ATOM 1883 C C . ILE A 1 243 ? 6.843 49.735 -13.066 1.00 12.71 243 ILE A C 1
ATOM 1884 O O . ILE A 1 243 ? 7.371 50.186 -14.028 1.00 14.23 243 ILE A O 1
ATOM 1889 N N . GLY A 1 244 ? 6.259 48.562 -13.039 1.00 11.00 244 GLY A N 1
ATOM 1890 C CA . GLY A 1 244 ? 6.246 47.687 -14.176 1.00 12.78 244 GLY A CA 1
ATOM 1891 C C . GLY A 1 244 ? 4.898 47.622 -14.840 1.00 12.27 244 GLY A C 1
ATOM 1892 O O . GLY A 1 244 ? 3.936 48.122 -14.346 1.00 13.02 244 GLY A O 1
ATOM 1893 N N . GLU A 1 245 ? 4.866 46.957 -15.975 1.00 13.79 245 GLU A N 1
ATOM 1894 C CA . GLU A 1 245 ? 3.643 46.734 -16.730 1.00 13.40 245 GLU A CA 1
ATOM 1895 C C . GLU A 1 245 ? 2.578 46.011 -15.920 1.00 12.97 245 GLU A C 1
ATOM 1896 O O . GLU A 1 245 ? 1.448 46.313 -16.037 1.00 14.11 245 GLU A O 1
ATOM 1902 N N . THR A 1 246 ? 2.993 45.077 -15.080 1.00 13.83 246 THR A N 1
ATOM 1903 C CA . THR A 1 246 ? 2.037 44.226 -14.424 1.00 14.09 246 THR A CA 1
ATOM 1904 C C . THR A 1 246 ? 2.125 44.228 -12.911 1.00 13.25 246 THR A C 1
ATOM 1905 O O . THR A 1 246 ? 1.410 43.515 -12.252 1.00 13.50 246 THR A O 1
ATOM 1909 N N . GLY A 1 247 ? 3.021 45.032 -12.384 1.00 12.17 247 GLY A N 1
ATOM 1910 C CA . GLY A 1 247 ? 3.136 45.180 -10.965 1.00 13.41 247 GLY A CA 1
ATOM 1911 C C . GLY A 1 247 ? 4.191 46.181 -10.592 1.00 12.95 247 GLY A C 1
ATOM 1912 O O . GLY A 1 247 ? 4.698 46.855 -11.422 1.00 12.36 247 GLY A O 1
ATOM 1913 N N . GLU A 1 248 ? 4.506 46.249 -9.304 1.00 11.48 248 GLU A N 1
ATOM 1914 C CA . GLU A 1 248 ? 5.522 47.142 -8.797 1.00 10.40 248 GLU A CA 1
ATOM 1915 C C . GLU A 1 248 ? 6.470 46.445 -7.812 1.00 10.33 248 GLU A C 1
ATOM 1916 O O . GLU A 1 248 ? 6.099 45.502 -7.179 1.00 10.92 248 GLU A O 1
ATOM 1922 N N . LEU A 1 249 ? 7.676 46.970 -7.710 1.00 11.00 249 LEU A N 1
ATOM 1923 C CA . LEU A 1 249 ? 8.642 46.539 -6.716 1.00 11.97 249 LEU A CA 1
ATOM 1924 C C . LEU A 1 249 ? 9.204 47.712 -5.976 1.00 11.97 249 LEU A C 1
ATOM 1925 O O . LEU A 1 249 ? 9.517 48.683 -6.557 1.00 14.00 249 LEU A O 1
ATOM 1930 N N . GLN A 1 250 ? 9.329 47.597 -4.667 1.00 10.90 250 GLN A N 1
ATOM 1931 C CA . GLN A 1 250 ? 9.991 48.641 -3.915 1.00 13.69 250 GLN A CA 1
ATOM 1932 C C . GLN A 1 250 ? 10.863 48.110 -2.786 1.00 14.05 250 GLN A C 1
ATOM 1933 O O . GLN A 1 250 ? 10.679 47.029 -2.315 1.00 15.11 250 GLN A O 1
ATOM 1939 N N . LEU A 1 251 ? 11.807 48.916 -2.370 1.00 13.99 251 LEU A N 1
ATOM 1940 C CA . LEU A 1 251 ? 12.641 48.554 -1.252 1.00 14.37 251 LEU A CA 1
ATOM 1941 C C . LEU A 1 251 ? 11.839 48.501 0.025 1.00 21.44 251 LEU A C 1
ATOM 1942 O O . LEU A 1 251 ? 10.970 49.286 0.216 1.00 26.26 251 LEU A O 1
ATOM 1947 N N . PRO A 1 252 ? 12.145 47.544 0.893 1.00 18.90 252 PRO A N 1
ATOM 1948 C CA . PRO A 1 252 ? 11.427 47.360 2.130 1.00 27.45 252 PRO A CA 1
ATOM 1949 C C . PRO A 1 252 ? 11.802 48.392 3.159 1.00 30.34 252 PRO A C 1
ATOM 1950 O O . PRO A 1 252 ? 12.683 49.202 2.994 1.00 27.42 252 PRO A O 1
ATOM 1954 N N . ASN A 1 253 ? 11.078 48.318 4.258 0.64 30.11 253 ASN A N 1
ATOM 1955 C CA . ASN A 1 253 ? 11.410 49.054 5.469 0.64 27.41 253 ASN A CA 1
ATOM 1956 C C . ASN A 1 253 ? 12.839 48.719 5.880 0.64 27.84 253 ASN A C 1
ATOM 1957 O O . ASN A 1 253 ? 13.194 47.566 5.943 0.64 29.10 253 ASN A O 1
ATOM 1962 N N . TYR A 1 254 ? 13.655 49.730 6.099 1.00 32.31 254 TYR A N 1
ATOM 1963 C CA . TYR A 1 254 ? 15.035 49.508 6.524 1.00 33.35 254 TYR A CA 1
ATOM 1964 C C . TYR A 1 254 ? 15.176 49.626 8.036 1.00 31.97 254 TYR A C 1
ATOM 1965 O O . TYR A 1 254 ? 14.591 50.492 8.617 1.00 33.32 254 TYR A O 1
ATOM 1974 N N . GLY A 1 255 ? 15.983 48.770 8.649 1.00 29.87 255 GLY A N 1
ATOM 1975 C CA . GLY A 1 255 ? 16.300 48.924 10.056 1.00 27.41 255 GLY A CA 1
ATOM 1976 C C . GLY A 1 255 ? 16.123 47.664 10.900 1.00 30.39 255 GLY A C 1
ATOM 1977 O O . GLY A 1 255 ? 15.268 46.856 10.644 1.00 27.77 255 GLY A O 1
ATOM 1978 N N . LEU A 1 256 ? 16.956 47.508 11.912 0.69 23.54 256 LEU A N 1
ATOM 1979 C CA . LEU A 1 256 ? 16.860 46.349 12.776 0.69 23.27 256 LEU A CA 1
ATOM 1980 C C . LEU A 1 256 ? 16.283 46.658 14.157 0.69 26.32 256 LEU A C 1
ATOM 1981 O O . LEU A 1 256 ? 15.955 45.744 14.895 0.69 22.75 256 LEU A O 1
ATOM 1986 N N . GLY A 1 257 ? 16.120 47.945 14.449 1.00 26.90 257 GLY A N 1
ATOM 1987 C CA . GLY A 1 257 ? 15.816 48.443 15.783 1.00 24.66 257 GLY A CA 1
ATOM 1988 C C . GLY A 1 257 ? 14.382 48.198 16.115 1.00 20.72 257 GLY A C 1
ATOM 1989 O O . GLY A 1 257 ? 13.625 47.919 15.225 1.00 21.58 257 GLY A O 1
ATOM 1990 N N . PRO A 1 258 ? 14.025 48.289 17.388 1.00 16.32 258 PRO A N 1
ATOM 1991 C CA . PRO A 1 258 ? 12.734 47.768 17.762 1.00 13.93 258 PRO A CA 1
ATOM 1992 C C . PRO A 1 258 ? 11.584 48.708 17.457 1.00 13.27 258 PRO A C 1
ATOM 1993 O O . PRO A 1 258 ? 11.771 49.855 17.283 1.00 15.44 258 PRO A O 1
ATOM 1997 N N . ILE A 1 259 ? 10.404 48.135 17.391 1.00 12.87 259 ILE A N 1
ATOM 1998 C CA . ILE A 1 259 ? 9.188 48.891 17.315 1.00 12.62 259 ILE A CA 1
ATOM 1999 C C . ILE A 1 259 ? 8.737 49.230 18.719 1.00 13.14 259 ILE A C 1
ATOM 2000 O O . ILE A 1 259 ? 8.574 48.369 19.504 1.00 13.74 259 ILE A O 1
ATOM 2005 N N . LEU A 1 260 ? 8.589 50.510 18.979 1.00 12.59 260 LEU A N 1
ATOM 2006 C CA . LEU A 1 260 ? 8.214 51.007 20.275 1.00 11.74 260 LEU A CA 1
ATOM 2007 C C . LEU A 1 260 ? 6.787 51.507 20.300 1.00 10.96 260 LEU A C 1
ATOM 2008 O O . LEU A 1 260 ? 6.437 52.355 19.567 1.00 13.48 260 LEU A O 1
ATOM 2013 N N . ARG A 1 261 ? 5.997 50.906 21.162 1.00 12.35 261 ARG A N 1
ATOM 2014 C CA . ARG A 1 261 ? 4.682 51.416 21.499 1.00 12.01 261 ARG A CA 1
ATOM 2015 C C . ARG A 1 261 ? 4.747 52.176 22.816 1.00 10.63 261 ARG A C 1
ATOM 2016 O O . ARG A 1 261 ? 4.983 51.597 23.829 1.00 11.78 261 ARG A O 1
ATOM 2024 N N . SER A 1 262 ? 4.517 53.476 22.721 1.00 11.94 262 SER A N 1
ATOM 2025 C CA . SER A 1 262 ? 4.684 54.395 23.831 1.00 12.32 262 SER A CA 1
ATOM 2026 C C . SER A 1 262 ? 4.036 55.728 23.532 1.00 13.34 262 SER A C 1
ATOM 2027 O O . SER A 1 262 ? 4.155 56.236 22.477 1.00 14.18 262 SER A O 1
ATOM 2030 N N . ASN A 1 263 ? 3.364 56.273 24.529 1.00 14.69 263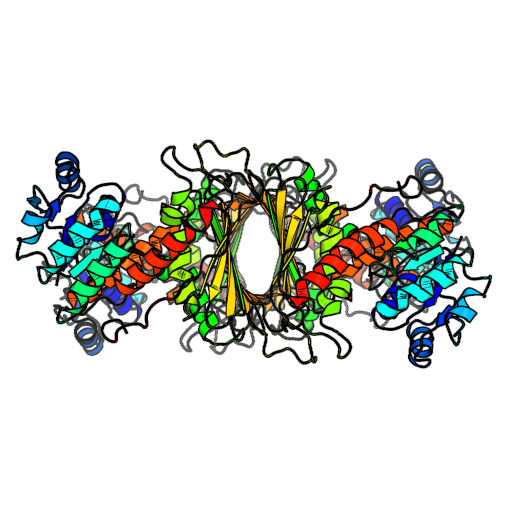 ASN A N 1
ATOM 2031 C CA . ASN A 1 263 ? 2.875 57.645 24.480 1.00 15.33 263 ASN A CA 1
ATOM 2032 C C . ASN A 1 263 ? 2.016 57.945 23.247 1.00 16.88 263 ASN A C 1
ATOM 2033 O O . ASN A 1 263 ? 2.218 58.902 22.572 1.00 17.60 263 ASN A O 1
ATOM 2038 N N . ALA A 1 264 ? 1.074 57.056 22.989 1.00 15.33 264 ALA A N 1
ATOM 2039 C CA . ALA A 1 264 ? 0.131 57.170 21.897 1.00 14.08 264 ALA A CA 1
ATOM 2040 C C . ALA A 1 264 ? 0.721 57.125 20.498 1.00 14.81 264 ALA A C 1
ATOM 2041 O O . ALA A 1 264 ? 0.141 57.612 19.583 1.00 14.91 264 ALA A O 1
ATOM 2043 N N . ASN A 1 265 ? 1.884 56.539 20.375 1.00 14.80 265 ASN A N 1
ATOM 2044 C CA . ASN A 1 265 ? 2.521 56.349 19.078 1.00 16.11 265 ASN A CA 1
ATOM 2045 C C . ASN A 1 265 ? 3.199 54.998 18.962 1.00 13.98 265 ASN A C 1
ATOM 2046 O O . ASN A 1 265 ? 3.562 54.398 19.947 1.00 14.83 265 ASN A O 1
ATOM 2051 N N . GLN A 1 266 ? 3.352 54.564 17.743 1.00 14.10 266 GLN A N 1
ATOM 2052 C CA . GLN A 1 266 ? 4.116 53.399 17.421 1.00 13.10 266 GLN A CA 1
ATOM 2053 C C . GLN A 1 266 ? 5.236 53.924 16.541 1.00 13.48 266 GLN A C 1
ATOM 2054 O O . GLN A 1 266 ? 4.986 54.640 15.619 1.00 16.62 266 GLN A O 1
ATOM 2060 N N . GLN A 1 267 ? 6.465 53.595 16.892 1.00 12.71 267 GLN A N 1
ATOM 2061 C CA . GLN A 1 267 ? 7.584 54.165 16.191 1.00 13.77 267 GLN A CA 1
ATOM 2062 C C . GLN A 1 267 ? 8.799 53.295 16.097 1.00 14.59 267 GLN A C 1
ATOM 2063 O O . GLN A 1 267 ? 9.040 52.461 16.904 1.00 13.30 267 GLN A O 1
ATOM 2069 N N . THR A 1 268 ? 9.530 53.549 15.023 1.00 14.14 268 THR A N 1
ATOM 2070 C CA . THR A 1 268 ? 10.803 52.934 14.770 1.00 14.40 268 THR A CA 1
ATOM 2071 C C . THR A 1 268 ? 11.829 53.990 14.439 1.00 15.75 268 THR A C 1
ATOM 2072 O O . THR A 1 268 ? 11.531 54.909 13.778 1.00 16.97 268 THR A O 1
ATOM 2076 N N . ALA A 1 269 ? 13.043 53.799 14.903 1.00 17.22 269 ALA A N 1
ATOM 2077 C CA . ALA A 1 269 ? 14.136 54.703 14.574 1.00 17.17 269 ALA A CA 1
ATOM 2078 C C . ALA A 1 269 ? 14.517 54.709 13.087 1.00 18.60 269 ALA A C 1
ATOM 2079 O O . ALA A 1 269 ? 14.404 53.734 12.410 1.00 19.85 269 ALA A O 1
ATOM 2081 N N . VAL A 1 270 ? 14.945 55.858 12.614 1.00 17.88 270 VAL A N 1
ATOM 2082 C CA . VAL A 1 270 ? 15.428 56.033 11.267 1.00 17.38 270 VAL A CA 1
ATOM 2083 C C . VAL A 1 270 ? 16.926 56.264 11.349 1.00 16.82 270 VAL A C 1
ATOM 2084 O O . VAL A 1 270 ? 17.389 56.947 12.218 1.00 17.69 270 VAL A O 1
ATOM 2088 N N . GLU A 1 271 ? 17.653 55.655 10.443 1.00 17.06 271 GLU A N 1
ATOM 2089 C CA . GLU A 1 271 ? 19.059 55.895 10.304 1.00 19.29 271 GLU A CA 1
ATOM 2090 C C . GLU A 1 271 ? 19.401 57.370 10.066 1.00 18.16 271 GLU A C 1
ATOM 2091 O O . GLU A 1 271 ? 18.756 58.038 9.332 1.00 17.84 271 GLU A O 1
ATOM 2097 N N . MET A 1 272 ? 20.406 57.863 10.741 1.00 17.26 272 MET A N 1
ATOM 2098 C CA . MET A 1 272 ? 20.817 59.227 10.546 1.00 18.31 272 MET A CA 1
ATOM 2099 C C . MET A 1 272 ? 22.124 59.371 9.770 1.00 19.77 272 MET A C 1
ATOM 2100 O O . MET A 1 272 ? 22.464 60.436 9.379 1.00 20.74 272 MET A O 1
ATOM 2105 N N . SER A 1 273 ? 22.818 58.257 9.553 1.00 21.04 273 SER A N 1
ATOM 2106 C CA . SER A 1 273 ? 24.156 58.270 8.968 1.00 23.11 273 SER A CA 1
ATOM 2107 C C . SER A 1 273 ? 24.269 57.460 7.693 1.00 21.35 273 SER A C 1
ATOM 2108 O O . SER A 1 273 ? 24.019 56.307 7.703 1.00 21.86 273 SER A O 1
ATOM 2111 N N . TRP A 1 274 ? 24.646 58.070 6.591 1.00 22.74 274 TRP A N 1
ATOM 2112 C CA . TRP A 1 274 ? 24.861 57.260 5.404 1.00 22.26 274 TRP A CA 1
ATOM 2113 C C . TRP A 1 274 ? 25.977 56.267 5.611 1.00 23.26 274 TRP A C 1
ATOM 2114 O O . TRP A 1 274 ? 26.022 55.265 4.990 1.00 21.57 274 TRP A O 1
ATOM 2125 N N . ILE A 1 275 ? 26.886 56.581 6.514 1.00 23.76 275 ILE A N 1
ATOM 2126 C CA . ILE A 1 275 ? 27.980 55.695 6.793 1.00 23.82 275 ILE A CA 1
ATOM 2127 C C . ILE A 1 275 ? 27.461 54.391 7.302 1.00 24.24 275 ILE A C 1
ATOM 2128 O O . ILE A 1 275 ? 27.873 53.355 6.875 1.00 25.25 275 ILE A O 1
ATOM 2133 N N . ASN A 1 276 ? 26.534 54.458 8.221 1.00 22.14 276 ASN A N 1
ATOM 2134 C CA . ASN A 1 276 ? 26.022 53.279 8.811 1.00 21.84 276 ASN A CA 1
ATOM 2135 C C . ASN A 1 276 ? 25.085 52.537 7.853 1.00 20.50 276 ASN A C 1
ATOM 2136 O O . ASN A 1 276 ? 25.108 51.354 7.796 1.00 21.25 276 ASN A O 1
ATOM 2141 N N . ARG A 1 277 ? 24.331 53.272 7.059 1.00 19.70 277 ARG A N 1
ATOM 2142 C CA . ARG A 1 277 ? 23.413 52.659 6.095 1.00 18.09 277 ARG A CA 1
ATOM 2143 C C . ARG A 1 277 ? 24.098 51.729 5.122 1.00 17.59 277 ARG A C 1
ATOM 2144 O O . ARG A 1 277 ? 23.577 50.751 4.770 1.00 16.95 277 ARG A O 1
ATOM 2152 N N . PHE A 1 278 ? 25.304 52.083 4.733 1.00 17.98 278 PHE A N 1
ATOM 2153 C CA . PHE A 1 278 ? 26.001 51.365 3.678 1.00 17.57 278 PHE A CA 1
ATOM 2154 C C . PHE A 1 278 ? 27.230 50.581 4.118 1.00 18.93 278 PHE A C 1
ATOM 2155 O O . PHE A 1 278 ? 27.968 50.126 3.314 1.00 16.08 278 PHE A O 1
ATOM 2163 N N . ILE A 1 279 ? 27.378 50.376 5.412 1.00 17.76 279 ILE A N 1
ATOM 2164 C CA . ILE A 1 279 ? 28.458 49.573 5.967 1.00 17.52 279 ILE A CA 1
ATOM 2165 C C . ILE A 1 279 ? 28.572 48.223 5.254 1.00 18.51 279 ILE A C 1
ATOM 2166 O O . ILE A 1 279 ? 29.622 47.818 4.865 1.00 17.86 279 ILE A O 1
ATOM 2171 N N . GLN A 1 280 ? 27.442 47.552 5.078 1.00 15.71 280 GLN A N 1
ATOM 2172 C CA . GLN A 1 280 ? 27.432 46.251 4.452 1.00 14.00 280 GLN A CA 1
ATOM 2173 C C . GLN A 1 280 ? 27.895 46.324 3.015 1.00 15.32 280 GLN A C 1
ATOM 2174 O O . GLN A 1 280 ? 28.687 45.537 2.598 1.00 14.79 280 GLN A O 1
ATOM 2180 N N . ALA A 1 281 ? 27.385 47.279 2.277 1.00 14.43 281 ALA A N 1
ATOM 2181 C CA . ALA A 1 281 ? 27.747 47.394 0.881 1.00 15.00 281 ALA A CA 1
ATOM 2182 C C . ALA A 1 281 ? 29.226 47.671 0.694 1.00 16.81 281 ALA A C 1
ATOM 2183 O O . ALA A 1 281 ? 29.843 47.092 -0.136 1.00 14.62 281 ALA A O 1
ATOM 2185 N N . TYR A 1 282 ? 29.781 48.526 1.533 1.00 13.47 282 TYR A N 1
ATOM 2186 C CA . TYR A 1 282 ? 31.207 48.760 1.470 1.00 15.99 282 TYR A CA 1
ATOM 2187 C C . TYR A 1 282 ? 32.014 47.515 1.753 1.00 16.56 282 TYR A C 1
ATOM 2188 O O . TYR A 1 282 ? 32.952 47.229 1.075 1.00 15.44 282 TYR A O 1
ATOM 2197 N N . ASN A 1 283 ? 31.627 46.771 2.758 1.00 15.24 283 ASN A N 1
ATOM 2198 C CA . ASN A 1 283 ? 32.292 45.545 3.070 1.00 15.66 283 ASN A CA 1
ATOM 2199 C C . ASN A 1 283 ? 32.213 44.568 1.909 1.00 15.30 283 ASN A C 1
ATOM 2200 O O . ASN A 1 283 ? 33.198 44.045 1.514 1.00 17.37 283 ASN A O 1
ATOM 2205 N N . THR A 1 284 ? 31.036 44.385 1.345 1.00 14.62 284 THR A N 1
ATOM 2206 C CA . THR A 1 284 ? 30.856 43.449 0.252 1.00 15.11 284 THR A CA 1
ATOM 2207 C C . THR A 1 284 ? 31.639 43.814 -1.007 1.00 15.16 284 THR A C 1
ATOM 2208 O O . THR A 1 284 ? 32.243 42.979 -1.626 1.00 14.68 284 THR A O 1
ATOM 2212 N N . GLU A 1 285 ? 31.631 45.082 -1.320 1.00 14.24 285 GLU A N 1
ATOM 2213 C CA . GLU A 1 285 ? 32.327 45.620 -2.454 1.00 16.83 285 GLU A CA 1
ATOM 2214 C C . GLU A 1 285 ? 33.831 45.412 -2.393 1.00 16.54 285 GLU A C 1
ATOM 2215 O O . GLU A 1 285 ? 34.420 44.937 -3.306 1.00 16.64 285 GLU A O 1
ATOM 2221 N N . VAL A 1 286 ? 34.419 45.735 -1.275 1.00 12.83 286 VAL A N 1
ATOM 2222 C CA . VAL A 1 286 ? 35.831 45.595 -1.092 1.00 15.42 286 VAL A CA 1
ATOM 2223 C C . VAL A 1 286 ? 36.256 44.136 -0.961 1.00 14.79 286 VAL A C 1
ATOM 2224 O O . VAL A 1 286 ? 37.272 43.748 -1.471 1.00 15.86 286 VAL A O 1
ATOM 2228 N N . GLN A 1 287 ? 35.441 43.311 -0.331 1.00 15.86 287 GLN A N 1
ATOM 2229 C CA . GLN A 1 287 ? 35.781 41.923 -0.236 1.00 15.15 287 GLN A CA 1
ATOM 2230 C C . GLN A 1 287 ? 35.789 41.278 -1.595 1.00 14.63 287 GLN A C 1
ATOM 2231 O O . GLN A 1 287 ? 36.615 40.450 -1.866 1.00 15.74 287 GLN A O 1
ATOM 2237 N N . GLU A 1 288 ? 34.867 41.658 -2.454 1.00 13.66 288 GLU A N 1
ATOM 2238 C CA . GLU A 1 288 ? 34.839 41.107 -3.791 1.00 15.39 288 GLU A CA 1
ATOM 2239 C C . GLU A 1 288 ? 36.092 41.515 -4.603 1.00 16.75 288 GLU A C 1
ATOM 2240 O O . GLU A 1 288 ? 36.675 40.707 -5.276 1.00 17.02 288 GLU A O 1
ATOM 2246 N N . PHE A 1 289 ? 36.502 42.759 -4.495 1.00 14.56 289 PHE A N 1
ATOM 2247 C CA . PHE A 1 289 ? 37.690 43.228 -5.177 1.00 15.28 289 PHE A CA 1
ATOM 2248 C C . PHE A 1 289 ? 38.908 42.416 -4.719 1.00 15.16 289 PHE A C 1
ATOM 2249 O O . PHE A 1 289 ? 39.638 41.908 -5.511 1.00 16.10 289 PHE A O 1
ATOM 2257 N N . ILE A 1 290 ? 39.089 42.300 -3.427 1.00 14.94 290 ILE A N 1
ATOM 2258 C CA . ILE A 1 290 ? 40.176 41.524 -2.891 1.00 16.93 290 ILE A CA 1
ATOM 2259 C C . ILE A 1 290 ? 40.148 40.060 -3.363 1.00 16.66 290 ILE A C 1
ATOM 2260 O O . ILE A 1 290 ? 41.151 39.539 -3.749 1.00 16.38 290 ILE A O 1
ATOM 2265 N N . ASP A 1 291 ? 38.990 39.428 -3.338 1.00 16.91 291 ASP A N 1
ATOM 2266 C CA . ASP A 1 291 ? 38.848 38.071 -3.802 1.00 17.49 291 ASP A CA 1
ATOM 2267 C C . ASP A 1 291 ? 39.233 37.888 -5.270 1.00 18.42 291 ASP A C 1
ATOM 2268 O O . ASP A 1 291 ? 39.791 36.905 -5.642 1.00 17.23 291 ASP A O 1
ATOM 2273 N N . GLU A 1 292 ? 38.913 38.854 -6.099 1.00 14.85 292 GLU A N 1
ATOM 2274 C CA . GLU A 1 292 ? 39.324 38.802 -7.474 1.00 14.95 292 GLU A CA 1
ATOM 2275 C C . GLU A 1 292 ? 40.825 38.928 -7.628 1.00 16.72 292 GLU A C 1
ATOM 2276 O O . GLU A 1 292 ? 41.418 38.210 -8.369 1.00 16.18 292 GLU A O 1
ATOM 2282 N N . VAL A 1 293 ? 41.417 39.851 -6.911 1.00 17.40 293 VAL A N 1
ATOM 2283 C CA . VAL A 1 293 ? 42.830 40.060 -6.983 1.00 16.90 293 VAL A CA 1
ATOM 2284 C C . VAL A 1 293 ? 43.545 38.826 -6.530 1.00 18.25 293 VAL A C 1
ATOM 2285 O O . VAL A 1 293 ? 44.501 38.401 -7.127 1.00 18.70 293 VAL A O 1
ATOM 2289 N N . ALA A 1 294 ? 43.014 38.216 -5.500 1.00 17.10 294 ALA A N 1
ATOM 2290 C CA . ALA A 1 294 ? 43.643 37.068 -4.912 1.00 16.62 294 ALA A CA 1
ATOM 2291 C C . ALA A 1 294 ? 43.747 35.908 -5.889 1.00 18.82 294 ALA A C 1
ATOM 2292 O O . ALA A 1 294 ? 44.645 35.128 -5.796 1.00 20.33 294 ALA A O 1
ATOM 2294 N N . LYS A 1 295 ? 42.827 35.810 -6.818 1.00 15.64 295 LYS A N 1
ATOM 2295 C CA . LYS A 1 295 ? 42.925 34.774 -7.793 1.00 18.53 295 LYS A CA 1
ATOM 2296 C C . LYS A 1 295 ? 43.423 35.275 -9.143 1.00 17.89 295 LYS A C 1
ATOM 2297 O O . LYS A 1 295 ? 43.360 34.575 -10.119 1.00 18.38 295 LYS A O 1
ATOM 2303 N N . SER A 1 296 ? 43.985 36.482 -9.139 1.00 16.26 296 SER A N 1
ATOM 2304 C CA . SER A 1 296 ? 44.596 37.076 -10.323 1.00 16.86 296 SER A CA 1
ATOM 2305 C C . SER A 1 296 ? 43.615 37.125 -11.489 1.00 18.70 296 SER A C 1
ATOM 2306 O O . SER A 1 296 ? 43.936 36.823 -12.603 1.00 19.52 296 SER A O 1
ATOM 2309 N N . GLU A 1 297 ? 42.403 37.518 -11.168 1.00 17.50 297 GLU A N 1
ATOM 2310 C CA . GLU A 1 297 ? 41.364 37.725 -12.147 1.00 15.90 297 GLU A CA 1
ATOM 2311 C C . GLU A 1 297 ? 40.855 39.183 -12.093 1.00 18.44 297 GLU A C 1
ATOM 2312 O O . GLU A 1 297 ? 40.910 39.805 -11.084 1.00 19.05 297 GLU A O 1
ATOM 2318 N N . PRO A 1 298 ? 40.383 39.702 -13.227 1.00 21.15 298 PRO A N 1
ATOM 2319 C CA . PRO A 1 298 ? 39.899 41.059 -13.271 1.00 19.48 298 PRO A CA 1
ATOM 2320 C C . PRO A 1 298 ? 38.708 41.252 -12.361 1.00 18.69 298 PRO A C 1
ATOM 2321 O O . PRO A 1 298 ? 37.966 40.346 -12.172 1.00 18.85 298 PRO A O 1
ATOM 2325 N N . PRO A 1 299 ? 38.552 42.453 -11.840 1.00 16.00 299 PRO A N 1
ATOM 2326 C CA . PRO A 1 299 ? 37.385 42.772 -11.035 1.00 15.37 299 PRO A CA 1
ATOM 2327 C C . PRO A 1 299 ? 36.129 42.573 -11.816 1.00 21.82 299 PRO A C 1
ATOM 2328 O O . PRO A 1 299 ? 36.111 42.676 -12.990 1.00 20.33 299 PRO A O 1
ATOM 2332 N N . VAL A 1 300 ? 35.063 42.286 -11.103 1.00 17.96 300 VAL A N 1
ATOM 2333 C CA . VAL A 1 300 ? 33.777 42.131 -11.720 1.00 19.05 300 VAL A CA 1
ATOM 2334 C C . VAL A 1 300 ? 32.789 43.216 -11.302 1.00 20.96 300 VAL A C 1
ATOM 2335 O O . VAL A 1 300 ? 31.693 43.228 -11.757 1.00 23.16 300 VAL A O 1
ATOM 2339 N N . GLY A 1 301 ? 33.234 44.126 -10.472 1.00 17.55 301 GLY A N 1
ATOM 2340 C CA . GLY A 1 301 ? 32.397 45.230 -10.065 1.00 18.67 301 GLY A CA 1
ATOM 2341 C C . GLY A 1 301 ? 32.420 46.390 -11.033 1.00 21.52 301 GLY A C 1
ATOM 2342 O O . GLY A 1 301 ? 32.930 46.268 -12.098 1.00 20.96 301 GLY A O 1
ATOM 2343 N N . PRO A 1 302 ? 31.833 47.516 -10.639 1.00 17.51 302 PRO A N 1
ATOM 2344 C CA . PRO A 1 302 ? 31.751 48.657 -11.533 1.00 17.06 302 PRO A CA 1
ATOM 2345 C C . PRO A 1 302 ? 33.118 49.000 -12.127 1.00 16.89 302 PRO A C 1
ATOM 2346 O O . PRO A 1 302 ? 34.071 49.065 -11.430 1.00 18.98 302 PRO A O 1
ATOM 2350 N N . SER A 1 303 ? 33.128 49.255 -13.427 1.00 17.74 303 SER A N 1
ATOM 2351 C CA . SER A 1 303 ? 34.358 49.441 -14.156 1.00 17.76 303 SER A CA 1
ATOM 2352 C C . SER A 1 303 ? 34.630 50.889 -14.507 1.00 19.91 303 SER A C 1
ATOM 2353 O O . SER A 1 303 ? 33.906 51.775 -14.154 1.00 18.48 303 SER A O 1
ATOM 2356 N N . ALA A 1 304 ? 35.696 51.093 -15.248 1.00 19.93 304 ALA A N 1
ATOM 2357 C CA . ALA A 1 304 ? 36.019 52.415 -15.693 1.00 21.24 304 ALA A CA 1
ATOM 2358 C C . ALA A 1 304 ? 34.988 52.872 -16.682 1.00 19.31 304 ALA A C 1
ATOM 2359 O O . ALA A 1 304 ? 34.709 54.037 -16.755 1.00 20.44 304 ALA A O 1
ATOM 2361 N N . TRP A 1 305 ? 34.411 51.964 -17.428 1.00 20.30 305 TRP A N 1
ATOM 2362 C CA . TRP A 1 305 ? 33.334 52.349 -18.292 1.00 23.37 305 TRP A CA 1
ATOM 2363 C C . TRP A 1 305 ? 32.149 52.907 -17.473 1.00 22.57 305 TRP A C 1
ATOM 2364 O O . TRP A 1 305 ? 31.576 53.892 -17.829 1.00 21.52 305 TRP A O 1
ATOM 2375 N N . ASP A 1 306 ? 31.774 52.208 -16.415 1.00 20.24 306 ASP A N 1
ATOM 2376 C CA . ASP A 1 306 ? 30.771 52.706 -15.486 1.00 20.18 306 ASP A CA 1
ATOM 2377 C C . ASP A 1 306 ? 31.139 54.068 -14.949 1.00 19.31 306 ASP A C 1
ATOM 2378 O O . ASP A 1 306 ? 30.326 54.922 -14.839 1.00 18.39 306 ASP A O 1
ATOM 2383 N N . GLY A 1 307 ? 32.387 54.265 -14.628 1.00 19.35 307 GLY A N 1
ATOM 2384 C CA . GLY A 1 307 ? 32.842 55.559 -14.211 1.00 19.60 307 GLY A CA 1
ATOM 2385 C C . GLY A 1 307 ? 32.687 56.639 -15.261 1.00 22.35 307 GLY A C 1
ATOM 2386 O O . GLY A 1 307 ? 32.356 57.746 -14.958 1.00 21.12 307 GLY A O 1
ATOM 2387 N N . TYR A 1 308 ? 32.907 56.267 -16.493 1.00 20.81 308 TYR A N 1
ATOM 2388 C CA . TYR A 1 308 ? 32.731 57.165 -17.591 1.00 20.43 308 TYR A CA 1
ATOM 2389 C C . TYR A 1 308 ? 31.273 57.525 -17.825 1.00 21.19 308 TYR A C 1
ATOM 2390 O O . TYR A 1 308 ? 30.946 58.654 -18.019 1.00 20.44 308 TYR A O 1
ATOM 2399 N N . ILE A 1 309 ? 30.396 56.546 -17.771 1.00 21.45 309 ILE A N 1
ATOM 2400 C CA . ILE A 1 309 ? 28.985 56.816 -17.855 1.00 20.64 309 ILE A CA 1
ATOM 2401 C C . ILE A 1 309 ? 28.567 57.788 -16.766 1.00 18.58 309 ILE A C 1
ATOM 2402 O O . ILE A 1 309 ? 27.821 58.688 -17.006 1.00 18.44 309 ILE A O 1
ATOM 2407 N N . ALA A 1 310 ? 29.083 57.606 -15.585 1.00 17.97 310 ALA A N 1
ATOM 2408 C CA . ALA A 1 310 ? 28.678 58.435 -14.492 1.00 17.29 310 ALA A CA 1
ATOM 2409 C C . ALA A 1 310 ? 29.200 59.852 -14.674 1.00 18.86 310 ALA A C 1
ATOM 2410 O O . ALA A 1 310 ? 28.496 60.782 -14.442 1.00 17.82 310 ALA A O 1
ATOM 2412 N N . ALA A 1 311 ? 30.435 59.956 -15.132 1.00 19.48 311 ALA A N 1
ATOM 2413 C CA . ALA A 1 311 ? 31.031 61.241 -15.417 1.00 22.41 311 ALA A CA 1
ATOM 2414 C C . ALA A 1 311 ? 30.292 62.051 -16.470 1.00 21.20 311 ALA A C 1
ATOM 2415 O O . ALA A 1 311 ? 30.080 63.207 -16.292 1.00 20.14 311 ALA A O 1
ATOM 2417 N N . ILE A 1 312 ? 29.881 61.397 -17.536 1.00 17.38 312 ILE A N 1
ATOM 2418 C CA . ILE A 1 312 ? 29.125 62.042 -18.603 1.00 18.56 312 ILE A CA 1
ATOM 2419 C C . ILE A 1 312 ? 27.777 62.530 -18.080 1.00 21.94 312 ILE A C 1
ATOM 2420 O O . ILE A 1 312 ? 27.339 63.614 -18.366 1.00 20.67 312 ILE A O 1
ATOM 2425 N N . THR A 1 313 ? 27.118 61.674 -17.326 1.00 18.86 313 THR A N 1
ATOM 2426 C CA . THR A 1 313 ? 25.799 61.970 -16.831 1.00 20.05 313 THR A CA 1
ATOM 2427 C C . THR A 1 313 ? 25.851 63.087 -15.796 1.00 16.38 313 THR A C 1
ATOM 2428 O O . THR A 1 313 ? 25.034 63.951 -15.784 1.00 17.84 313 THR A O 1
ATOM 2432 N N . ALA A 1 314 ? 26.854 63.059 -14.950 1.00 16.01 314 ALA A N 1
ATOM 2433 C CA . ALA A 1 314 ? 27.020 64.091 -13.959 1.00 19.46 314 ALA A CA 1
ATOM 2434 C C . ALA A 1 314 ? 27.287 65.448 -14.589 1.00 19.44 314 ALA A C 1
ATOM 2435 O O . ALA A 1 314 ? 26.825 66.441 -14.144 1.00 19.30 314 ALA A O 1
ATOM 2437 N N . ALA A 1 315 ? 28.032 65.442 -15.656 1.00 23.20 315 ALA A N 1
ATOM 2438 C CA . ALA A 1 315 ? 28.317 66.673 -16.333 1.00 21.90 315 ALA A CA 1
ATOM 2439 C C . ALA A 1 315 ? 27.064 67.217 -17.030 1.00 21.71 315 ALA A C 1
ATOM 2440 O O . ALA A 1 315 ? 26.828 68.386 -17.023 1.00 22.13 315 ALA A O 1
ATOM 2442 N N . ALA A 1 316 ? 26.274 66.331 -17.615 1.00 18.11 316 ALA A N 1
ATOM 2443 C CA . ALA A 1 316 ? 25.002 66.722 -18.189 1.00 18.84 316 ALA A CA 1
ATOM 2444 C C . ALA A 1 316 ? 24.079 67.317 -17.118 1.00 20.96 316 ALA A C 1
ATOM 2445 O O . ALA A 1 316 ? 23.396 68.263 -17.354 1.00 19.80 316 ALA A O 1
ATOM 2447 N N . ALA A 1 317 ? 24.107 66.748 -15.936 1.00 19.05 317 ALA A N 1
ATOM 2448 C CA . ALA A 1 317 ? 23.298 67.222 -14.856 1.00 17.23 317 ALA A CA 1
ATOM 2449 C C . ALA A 1 317 ? 23.782 68.561 -14.334 1.00 19.32 317 ALA A C 1
ATOM 2450 O O . ALA A 1 317 ? 22.997 69.419 -14.026 1.00 17.64 317 ALA A O 1
ATOM 2452 N N . ASN A 1 318 ? 25.091 68.715 -14.212 1.00 20.47 318 ASN A N 1
ATOM 2453 C CA . ASN A 1 318 ? 25.639 70.015 -13.836 1.00 18.70 318 ASN A CA 1
ATOM 2454 C C . ASN A 1 318 ? 25.267 71.114 -14.872 1.00 20.18 318 ASN A C 1
ATOM 2455 O O . ASN A 1 318 ? 24.954 72.218 -14.519 1.00 21.93 318 ASN A O 1
ATOM 2460 N N . ARG A 1 319 ? 25.204 70.744 -16.125 0.74 16.12 319 ARG A N 1
ATOM 2461 C CA . ARG A 1 319 ? 24.780 71.677 -17.128 0.74 18.85 319 ARG A CA 1
ATOM 2462 C C . ARG A 1 319 ? 23.318 72.038 -16.930 0.74 18.48 319 ARG A C 1
ATOM 2463 O O . ARG A 1 319 ? 22.962 73.177 -16.945 0.74 16.76 319 ARG A O 1
ATOM 2471 N N . SER A 1 320 ? 22.497 71.028 -16.672 1.00 18.76 320 SER A N 1
ATOM 2472 C CA . SER A 1 320 ? 21.087 71.239 -16.464 1.00 19.20 320 SER A CA 1
ATOM 2473 C C . SER A 1 320 ? 20.801 72.103 -15.249 1.00 18.56 320 SER A C 1
ATOM 2474 O O . SER A 1 320 ? 19.864 72.833 -15.248 1.00 20.96 320 SER A O 1
ATOM 2477 N N . GLN A 1 321 ? 21.632 72.015 -14.236 1.00 17.92 321 GLN A N 1
ATOM 2478 C CA . GLN A 1 321 ? 21.437 72.814 -13.032 1.00 20.69 321 GLN A CA 1
ATOM 2479 C C . GLN A 1 321 ? 21.455 74.320 -13.277 1.00 21.08 321 GLN A C 1
ATOM 2480 O O . GLN A 1 321 ? 20.968 75.060 -12.503 1.00 21.97 321 GLN A O 1
ATOM 2486 N N . LYS A 1 322 ? 22.085 74.727 -14.363 0.75 19.59 322 LYS A N 1
ATOM 2487 C CA . LYS A 1 322 ? 22.194 76.135 -14.688 0.75 21.45 322 LYS A CA 1
ATOM 2488 C C . LYS A 1 322 ? 20.882 76.718 -15.061 0.75 21.85 322 LYS A C 1
ATOM 2489 O O . LYS A 1 322 ? 20.545 77.750 -14.579 0.75 26.99 322 LYS A O 1
ATOM 2495 N N . ASP A 1 323 ? 20.136 76.039 -15.902 0.71 17.59 323 ASP A N 1
ATOM 2496 C CA . ASP A 1 323 ? 18.899 76.588 -16.431 0.71 21.14 323 ASP A CA 1
ATOM 2497 C C . ASP A 1 323 ? 17.665 75.721 -16.312 0.71 18.77 323 ASP A C 1
ATOM 2498 O O . ASP A 1 323 ? 16.635 76.056 -16.824 0.71 18.26 323 ASP A O 1
ATOM 2503 N N . GLN A 1 324 ? 17.803 74.596 -15.647 1.00 21.30 324 GLN A N 1
ATOM 2504 C CA . GLN A 1 324 ? 16.728 73.640 -15.519 1.00 20.92 324 GLN A CA 1
ATOM 2505 C C . GLN A 1 324 ? 16.207 73.061 -16.832 1.00 22.83 324 GLN A C 1
ATOM 2506 O O . GLN A 1 324 ? 15.112 72.603 -16.899 1.00 24.47 324 GLN A O 1
ATOM 2512 N N . GLU A 1 325 ? 17.039 73.072 -17.871 1.00 24.55 325 GLU A N 1
ATOM 2513 C CA . GLU A 1 325 ? 16.676 72.472 -19.136 1.00 21.57 325 GLU A CA 1
ATOM 2514 C C . GLU A 1 325 ? 17.181 71.058 -19.293 1.00 20.24 325 GLU A C 1
ATOM 2515 O O . GLU A 1 325 ? 18.135 70.692 -18.697 1.00 21.43 325 GLU A O 1
ATOM 2521 N N . THR A 1 326 ? 16.503 70.301 -20.123 1.00 21.06 326 THR A N 1
ATOM 2522 C CA . THR A 1 326 ? 16.869 68.936 -20.394 1.00 19.46 326 THR A CA 1
ATOM 2523 C C . THR A 1 326 ? 18.138 68.893 -21.213 1.00 22.25 326 THR A C 1
ATOM 2524 O O . THR A 1 326 ? 18.245 69.587 -22.181 1.00 23.09 326 THR A O 1
ATOM 2528 N N . VAL A 1 327 ? 19.089 68.095 -20.770 1.00 18.47 327 VAL A N 1
ATOM 2529 C CA . VAL A 1 327 ? 20.316 67.857 -21.494 1.00 17.60 327 VAL A CA 1
ATOM 2530 C C . VAL A 1 327 ? 20.404 66.422 -22.038 1.00 23.53 327 VAL A C 1
ATOM 2531 O O . VAL A 1 327 ? 20.243 65.489 -21.315 1.00 20.16 327 VAL A O 1
ATOM 2535 N N . LEU A 1 328 ? 20.689 66.276 -23.322 1.00 21.48 328 LEU A N 1
ATOM 2536 C CA . LEU A 1 328 ? 20.778 64.972 -23.918 1.00 20.21 328 LEU A CA 1
ATOM 2537 C C . LEU A 1 328 ? 22.045 64.255 -23.561 1.00 20.02 328 LEU A C 1
ATOM 2538 O O . LEU A 1 328 ? 23.041 64.855 -23.316 1.00 22.44 328 LEU A O 1
ATOM 2543 N N . ILE A 1 329 ? 21.942 62.941 -23.520 1.00 20.90 329 ILE A N 1
ATOM 2544 C CA . ILE A 1 329 ? 23.045 62.043 -23.234 1.00 23.08 329 ILE A CA 1
ATOM 2545 C C . ILE A 1 329 ? 23.120 60.954 -24.301 1.00 22.00 329 ILE A C 1
ATOM 2546 O O . ILE A 1 329 ? 22.156 60.337 -24.635 1.00 22.36 329 ILE A O 1
ATOM 2551 N N . ASN A 1 330 ? 24.312 60.736 -24.820 0.80 22.31 330 ASN A N 1
ATOM 2552 C CA . ASN A 1 330 ? 24.518 59.751 -25.856 0.80 26.46 330 ASN A CA 1
ATOM 2553 C C . ASN A 1 330 ? 25.767 59.020 -25.542 0.80 29.51 330 ASN A C 1
ATOM 2554 O O . ASN A 1 330 ? 26.815 59.486 -25.804 0.80 32.82 330 ASN A O 1
ATOM 2559 N N . VAL A 1 331 ? 25.646 57.866 -24.968 1.00 31.52 331 VAL A N 1
ATOM 2560 C CA . VAL A 1 331 ? 26.838 57.192 -24.564 1.00 38.64 331 VAL A CA 1
ATOM 2561 C C . VAL A 1 331 ? 27.175 56.143 -25.581 1.00 39.22 331 VAL A C 1
ATOM 2562 O O . VAL A 1 331 ? 26.295 55.469 -26.087 1.00 40.56 331 VAL A O 1
ATOM 2566 N N . ALA A 1 332 ? 28.458 56.037 -25.889 1.00 43.11 332 ALA A N 1
ATOM 2567 C CA . ALA A 1 332 ? 28.888 55.118 -26.930 1.00 45.00 332 ALA A CA 1
ATOM 2568 C C . ALA A 1 332 ? 28.680 53.714 -26.477 1.00 47.04 332 ALA A C 1
ATOM 2569 O O . ALA A 1 332 ? 28.677 53.431 -25.296 1.00 43.46 332 ALA A O 1
ATOM 2571 N N . GLY A 1 333 ? 28.504 52.843 -27.437 1.00 47.79 333 GLY A N 1
ATOM 2572 C CA . GLY A 1 333 ? 28.326 51.451 -27.148 1.00 47.63 333 GLY A CA 1
ATOM 2573 C C . GLY A 1 333 ? 29.548 50.935 -26.421 1.00 45.23 333 GLY A C 1
ATOM 2574 O O . GLY A 1 333 ? 30.651 51.347 -26.714 1.00 46.07 333 GLY A O 1
ATOM 2575 N N . THR A 1 334 ? 29.319 50.049 -25.471 0.85 41.63 334 THR A N 1
ATOM 2576 C CA . THR A 1 334 ? 30.350 49.619 -24.570 0.85 43.49 334 THR A CA 1
ATOM 2577 C C . THR A 1 334 ? 31.382 48.762 -25.275 0.85 44.51 334 THR A C 1
ATOM 2578 O O . THR A 1 334 ? 31.028 47.808 -25.903 0.85 48.89 334 THR A O 1
ATOM 2582 N N . PRO A 1 335 ? 32.652 49.112 -25.168 1.00 43.75 335 PRO A N 1
ATOM 2583 C CA . PRO A 1 335 ? 33.656 48.220 -25.720 1.00 41.58 335 PRO A CA 1
ATOM 2584 C C . PRO A 1 335 ? 33.491 46.832 -25.175 1.00 44.92 335 PRO A C 1
ATOM 2585 O O . PRO A 1 335 ? 33.189 46.696 -24.005 1.00 43.47 335 PRO A O 1
ATOM 2589 N N . THR A 1 336 ? 33.709 45.800 -25.990 0.82 45.42 336 THR A N 1
ATOM 2590 C CA . THR A 1 336 ? 33.512 44.446 -25.494 0.82 44.08 336 THR A CA 1
ATOM 2591 C C . THR A 1 336 ? 34.426 44.153 -24.293 0.82 41.23 336 THR A C 1
ATOM 2592 O O . THR A 1 336 ? 34.122 43.332 -23.457 0.82 42.53 336 THR A O 1
ATOM 2596 N N . PHE A 1 337 ? 35.521 44.875 -24.215 1.00 40.30 337 PHE A N 1
ATOM 2597 C CA . PHE A 1 337 ? 36.459 44.795 -23.122 1.00 37.78 337 PHE A CA 1
ATOM 2598 C C . PHE A 1 337 ? 35.759 44.958 -21.755 1.00 41.80 337 PHE A C 1
ATOM 2599 O O . PHE A 1 337 ? 36.238 44.454 -20.749 1.00 36.83 337 PHE A O 1
ATOM 2607 N N . TYR A 1 338 ? 34.601 45.618 -21.751 1.00 40.39 338 TYR A N 1
ATOM 2608 C CA . TYR A 1 338 ? 33.903 45.992 -20.520 1.00 39.21 338 TYR A CA 1
ATOM 2609 C C . TYR A 1 338 ? 32.585 45.235 -20.300 1.00 43.35 338 TYR A C 1
ATOM 2610 O O . TYR A 1 338 ? 31.725 45.677 -19.581 1.00 44.53 338 TYR A O 1
ATOM 2619 N N . GLN A 1 339 ? 32.431 44.072 -20.928 0.81 44.55 339 GLN A N 1
ATOM 2620 C CA . GLN A 1 339 ? 31.283 43.217 -20.665 0.81 43.25 339 GLN A CA 1
ATOM 2621 C C . GLN A 1 339 ? 31.724 41.897 -20.063 0.81 47.13 339 GLN A C 1
ATOM 2622 O O . GLN A 1 339 ? 31.809 41.748 -18.861 0.81 47.00 339 GLN A O 1
ATOM 2628 N N . MET B 1 1 ? -40.208 51.115 6.062 1.00 46.22 1 MET B N 1
ATOM 2629 C CA . MET B 1 1 ? -40.855 51.985 7.035 1.00 50.28 1 MET B CA 1
ATOM 2630 C C . MET B 1 1 ? -40.325 51.902 8.465 1.00 41.88 1 MET B C 1
ATOM 2631 O O . MET B 1 1 ? -40.106 50.849 9.037 1.00 45.61 1 MET B O 1
ATOM 2636 N N . VAL B 1 2 ? -40.194 53.072 9.016 1.00 42.17 2 VAL B N 1
ATOM 2637 C CA . VAL B 1 2 ? -39.444 53.342 10.200 1.00 33.19 2 VAL B CA 1
ATOM 2638 C C . VAL B 1 2 ? -39.707 52.464 11.405 1.00 29.42 2 VAL B C 1
ATOM 2639 O O . VAL B 1 2 ? -40.802 52.326 11.854 1.00 31.01 2 VAL B O 1
ATOM 2643 N N . VAL B 1 3 ? -38.636 51.892 11.922 1.00 24.04 3 VAL B N 1
ATOM 2644 C CA . VAL B 1 3 ? -38.670 51.114 13.132 1.00 19.56 3 VAL B CA 1
ATOM 2645 C C . VAL B 1 3 ? -38.721 52.057 14.343 1.00 22.08 3 VAL B C 1
ATOM 2646 O O . VAL B 1 3 ? -37.866 52.888 14.514 1.00 21.89 3 VAL B O 1
ATOM 2650 N N . LYS B 1 4 ? -39.749 51.921 15.167 0.74 16.26 4 LYS B N 1
ATOM 2651 C CA . LYS B 1 4 ? -39.952 52.803 16.300 0.74 15.58 4 LYS B CA 1
ATOM 2652 C C . LYS B 1 4 ? -39.290 52.165 17.507 0.74 14.79 4 LYS B C 1
ATOM 2653 O O . LYS B 1 4 ? -39.565 51.057 17.849 0.74 15.88 4 LYS B O 1
ATOM 2659 N N . VAL B 1 5 ? -38.383 52.911 18.109 1.00 17.48 5 VAL B N 1
ATOM 2660 C CA . VAL B 1 5 ? -37.532 52.411 19.148 1.00 18.30 5 VAL B CA 1
ATOM 2661 C C . VAL B 1 5 ? -37.754 53.107 20.476 1.00 17.95 5 VAL B C 1
ATOM 2662 O O . VAL B 1 5 ? -37.962 54.283 20.521 1.00 17.94 5 VAL B O 1
ATOM 2666 N N . GLY B 1 6 ? -37.771 52.328 21.532 1.00 15.20 6 GLY B N 1
ATOM 2667 C CA . GLY B 1 6 ? -37.639 52.857 22.865 1.00 17.66 6 GLY B CA 1
ATOM 2668 C C . GLY B 1 6 ? -36.284 52.527 23.477 1.00 18.59 6 GLY B C 1
ATOM 2669 O O . GLY B 1 6 ? -35.788 51.460 23.311 1.00 19.30 6 GLY B O 1
ATOM 2670 N N . VAL B 1 7 ? -35.713 53.475 24.187 1.00 15.73 7 VAL B N 1
ATOM 2671 C CA . VAL B 1 7 ? -34.415 53.284 24.839 1.00 18.64 7 VAL B CA 1
ATOM 2672 C C . VAL B 1 7 ? -34.527 53.301 26.345 1.00 18.27 7 VAL B C 1
ATOM 2673 O O . VAL B 1 7 ? -35.025 54.234 26.919 1.00 17.64 7 VAL B O 1
ATOM 2677 N N . ILE B 1 8 ? -34.068 52.227 26.946 1.00 14.89 8 ILE B N 1
ATOM 2678 C CA . ILE B 1 8 ? -34.062 52.016 28.376 1.00 14.93 8 ILE B CA 1
ATOM 2679 C C . ILE B 1 8 ? -32.641 52.168 28.952 1.00 16.30 8 ILE B C 1
ATOM 2680 O O . ILE B 1 8 ? -31.829 51.311 28.800 1.00 17.25 8 ILE B O 1
ATOM 2685 N N . GLY B 1 9 ? -32.367 53.309 29.573 1.00 14.10 9 GLY B N 1
ATOM 2686 C CA . GLY B 1 9 ? -31.000 53.693 29.932 1.00 14.64 9 GLY B CA 1
ATOM 2687 C C . GLY B 1 9 ? -30.451 54.727 28.963 1.00 19.25 9 GLY B C 1
ATOM 2688 O O . GLY B 1 9 ? -30.130 54.402 27.871 1.00 17.87 9 GLY B O 1
ATOM 2689 N N . THR B 1 10 ? -30.355 55.973 29.415 1.00 16.69 10 THR B N 1
ATOM 2690 C CA . THR B 1 10 ? -29.919 57.081 28.595 1.00 16.66 10 THR B CA 1
ATOM 2691 C C . THR B 1 10 ? -28.687 57.725 29.206 1.00 17.93 10 THR B C 1
ATOM 2692 O O . THR B 1 10 ? -28.620 58.906 29.381 1.00 16.73 10 THR B O 1
ATOM 2696 N N . GLY B 1 11 ? -27.734 56.856 29.529 1.00 16.50 11 GLY B N 1
ATOM 2697 C CA . GLY B 1 11 ? -26.413 57.254 29.944 1.00 17.05 11 GLY B CA 1
ATOM 2698 C C . GLY B 1 11 ? -25.486 57.410 28.767 1.00 15.61 11 GLY B C 1
ATOM 2699 O O . GLY B 1 11 ? -25.901 57.795 27.714 1.00 15.85 11 GLY B O 1
ATOM 2700 N N . ALA B 1 12 ? -24.222 57.081 28.950 1.00 16.11 12 ALA B N 1
ATOM 2701 C CA . ALA B 1 12 ? -23.247 57.309 27.886 1.00 15.77 12 ALA B CA 1
ATOM 2702 C C . ALA B 1 12 ? -23.517 56.485 26.638 1.00 14.30 12 ALA B C 1
ATOM 2703 O O . ALA B 1 12 ? -23.576 57.007 25.559 1.00 14.76 12 ALA B O 1
ATOM 2705 N N . MET B 1 13 ? -23.723 55.211 26.813 1.00 15.13 13 MET B N 1
ATOM 2706 C CA . MET B 1 13 ? -23.925 54.376 25.670 1.00 16.17 13 MET B CA 1
ATOM 2707 C C . MET B 1 13 ? -25.354 54.483 25.113 1.00 16.42 13 MET B C 1
ATOM 2708 O O . MET B 1 13 ? -25.568 54.386 23.945 1.00 14.31 13 MET B O 1
ATOM 2713 N N . GLY B 1 14 ? -26.307 54.729 26.000 1.00 15.80 14 GLY B N 1
ATOM 2714 C CA . GLY B 1 14 ? -27.684 55.023 25.613 1.00 14.61 14 GLY B CA 1
ATOM 2715 C C . GLY B 1 14 ? -27.792 56.219 24.692 1.00 16.44 14 GLY B C 1
ATOM 2716 O O . GLY B 1 14 ? -28.404 56.178 23.661 1.00 15.86 14 GLY B O 1
ATOM 2717 N N . ARG B 1 15 ? -27.137 57.287 25.084 1.00 14.96 15 ARG B N 1
ATOM 2718 C CA . ARG B 1 15 ? -27.080 58.449 24.251 1.00 14.04 15 ARG B CA 1
ATOM 2719 C C . ARG B 1 15 ? -26.369 58.179 22.949 1.00 16.50 15 ARG B C 1
ATOM 2720 O O . ARG B 1 15 ? -26.755 58.681 21.939 1.00 16.39 15 ARG B O 1
ATOM 2728 N N . ALA B 1 16 ? -25.311 57.392 22.996 1.00 17.19 16 ALA B N 1
ATOM 2729 C CA . ALA B 1 16 ? -24.592 57.040 21.793 1.00 16.04 16 ALA B CA 1
ATOM 2730 C C . ALA B 1 16 ? -25.429 56.221 20.812 1.00 15.94 16 ALA B C 1
ATOM 2731 O O . AL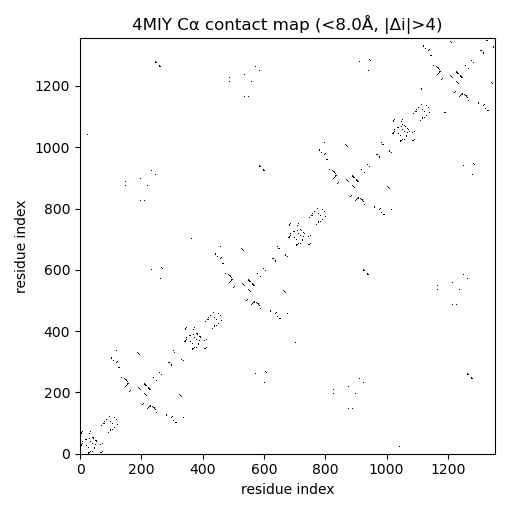A B 1 16 ? -25.372 56.445 19.644 1.00 16.08 16 ALA B O 1
ATOM 2733 N N . HIS B 1 17 ? -26.208 55.306 21.335 1.00 18.02 17 HIS B N 1
ATOM 2734 C CA . HIS B 1 17 ? -27.151 54.588 20.506 1.00 18.56 17 HIS B CA 1
ATOM 2735 C C . HIS B 1 17 ? -28.263 55.489 19.920 1.00 17.70 17 HIS B C 1
ATOM 2736 O O . HIS B 1 17 ? -28.610 55.375 18.786 1.00 16.52 17 HIS B O 1
ATOM 2743 N N . ILE B 1 18 ? -28.759 56.406 20.734 1.00 18.32 18 ILE B N 1
ATOM 2744 C CA . ILE B 1 18 ? -29.727 57.372 20.270 1.00 15.39 18 ILE B CA 1
ATOM 2745 C C . ILE B 1 18 ? -29.180 58.165 19.137 1.00 19.70 18 ILE B C 1
ATOM 2746 O O . ILE B 1 18 ? -29.832 58.353 18.148 1.00 18.38 18 ILE B O 1
ATOM 2751 N N . ASP B 1 19 ? -27.956 58.616 19.306 1.00 16.96 19 ASP B N 1
ATOM 2752 C CA . ASP B 1 19 ? -27.301 59.372 18.276 1.00 16.94 19 ASP B CA 1
ATOM 2753 C C . ASP B 1 19 ? -27.186 58.571 16.974 1.00 18.80 19 ASP B C 1
ATOM 2754 O O . ASP B 1 19 ? -27.456 59.083 15.921 1.00 19.46 19 ASP B O 1
ATOM 2759 N N . ARG B 1 20 ? -26.802 57.317 17.101 1.00 18.76 20 ARG B N 1
ATOM 2760 C CA . ARG B 1 20 ? -26.652 56.430 15.957 1.00 21.79 20 ARG B CA 1
ATOM 2761 C C . ARG B 1 20 ? -27.972 56.331 15.230 1.00 20.01 20 ARG B C 1
ATOM 2762 O O . ARG B 1 20 ? -28.075 56.545 14.051 1.00 17.98 20 ARG B O 1
ATOM 2770 N N . LEU B 1 21 ? -28.973 56.006 15.997 1.00 19.20 21 LEU B N 1
ATOM 2771 C CA . LEU B 1 21 ? -30.302 55.807 15.458 1.00 18.14 21 LEU B CA 1
ATOM 2772 C C . LEU B 1 21 ? -30.911 57.055 14.849 1.00 22.45 21 LEU B C 1
ATOM 2773 O O . LEU B 1 21 ? -31.669 56.957 13.943 1.00 22.77 21 LEU B O 1
ATOM 2778 N N . THR B 1 22 ? -30.584 58.212 15.398 1.00 18.94 22 THR B N 1
ATOM 2779 C CA . THR B 1 22 ? -31.179 59.452 14.959 1.00 17.71 22 THR B CA 1
ATOM 2780 C C . THR B 1 22 ? -30.398 60.129 13.862 1.00 26.39 22 THR B C 1
ATOM 2781 O O . THR B 1 22 ? -30.967 60.607 12.909 1.00 24.83 22 THR B O 1
ATOM 2785 N N . ASN B 1 23 ? -29.094 60.148 13.995 1.00 19.49 23 ASN B N 1
ATOM 2786 C CA . ASN B 1 23 ? -28.281 60.994 13.147 1.00 21.85 23 ASN B CA 1
ATOM 2787 C C . ASN B 1 23 ? -27.362 60.273 12.160 1.00 21.26 23 ASN B C 1
ATOM 2788 O O . ASN B 1 23 ? -26.816 60.893 11.276 1.00 25.00 23 ASN B O 1
ATOM 2793 N N . VAL B 1 24 ? -27.202 58.979 12.320 1.00 22.00 24 VAL B N 1
ATOM 2794 C CA . VAL B 1 24 ? -26.194 58.272 11.548 1.00 22.72 24 VAL B CA 1
ATOM 2795 C C . VAL B 1 24 ? -26.788 57.171 10.717 1.00 19.20 24 VAL B C 1
ATOM 2796 O O . VAL B 1 24 ? -26.554 57.081 9.538 1.00 24.19 24 VAL B O 1
ATOM 2800 N N . LEU B 1 25 ? -27.598 56.361 11.342 1.00 19.30 25 LEU B N 1
ATOM 2801 C CA . LEU B 1 25 ? -28.171 55.213 10.702 1.00 18.19 25 LEU B CA 1
ATOM 2802 C C . LEU B 1 25 ? -29.550 55.452 10.115 1.00 21.51 25 LEU B C 1
ATOM 2803 O O . LEU B 1 25 ? -30.179 56.423 10.399 1.00 22.70 25 LEU B O 1
ATOM 2808 N N . THR B 1 26 ? -29.980 54.516 9.299 1.00 21.17 26 THR B N 1
ATOM 2809 C CA . THR B 1 26 ? -31.203 54.652 8.549 1.00 22.85 26 THR B CA 1
ATOM 2810 C C . THR B 1 26 ? -32.290 53.713 8.998 1.00 24.20 26 THR B C 1
ATOM 2811 O O . THR B 1 26 ? -32.049 52.613 9.385 1.00 23.58 26 THR B O 1
ATOM 2815 N N . GLY B 1 27 ? -33.512 54.212 8.979 1.00 20.55 27 GLY B N 1
ATOM 2816 C CA . GLY B 1 27 ? -34.654 53.362 9.180 1.00 22.51 27 GLY B CA 1
ATOM 2817 C C . GLY B 1 27 ? -35.245 53.224 10.549 1.00 21.26 27 GLY B C 1
ATOM 2818 O O . GLY B 1 27 ? -36.095 52.428 10.748 1.00 22.67 27 GLY B O 1
ATOM 2819 N N . ALA B 1 28 ? -34.780 54.025 11.485 1.00 22.12 28 ALA B N 1
ATOM 2820 C CA . ALA B 1 28 ? -35.308 53.988 12.822 1.00 17.93 28 ALA B CA 1
ATOM 2821 C C . ALA B 1 28 ? -35.611 55.387 13.391 1.00 18.32 28 ALA B C 1
ATOM 2822 O O . ALA B 1 28 ? -35.159 56.368 12.896 1.00 21.49 28 ALA B O 1
ATOM 2824 N N . GLU B 1 29 ? -36.399 55.409 14.445 1.00 20.84 29 GLU B N 1
ATOM 2825 C CA . GLU B 1 29 ? -36.734 56.617 15.156 1.00 21.79 29 GLU B CA 1
ATOM 2826 C C . GLU B 1 29 ? -36.949 56.289 16.601 1.00 17.69 29 GLU B C 1
ATOM 2827 O O . GLU B 1 29 ? -37.658 55.401 16.908 1.00 18.96 29 GLU B O 1
ATOM 2833 N N . VAL B 1 30 ? -36.309 57.036 17.473 1.00 17.31 30 VAL B N 1
ATOM 2834 C CA . VAL B 1 30 ? -36.533 56.869 18.896 1.00 17.64 30 VAL B CA 1
ATOM 2835 C C . VAL B 1 30 ? -37.725 57.697 19.327 1.00 20.28 30 VAL B C 1
ATOM 2836 O O . VAL B 1 30 ? -37.728 58.897 19.217 1.00 20.83 30 VAL B O 1
ATOM 2840 N N . VAL B 1 31 ? -38.731 56.980 19.776 1.00 17.44 31 VAL B N 1
ATOM 2841 C CA . VAL B 1 31 ? -40.015 57.557 20.177 1.00 16.63 31 VAL B CA 1
ATOM 2842 C C . VAL B 1 31 ? -40.320 57.428 21.656 1.00 18.55 31 VAL B C 1
ATOM 2843 O O . VAL B 1 31 ? -41.312 57.922 22.112 1.00 20.19 31 VAL B O 1
ATOM 2847 N N . ALA B 1 32 ? -39.444 56.799 22.400 1.00 18.99 32 ALA B N 1
ATOM 2848 C CA . ALA B 1 32 ? -39.637 56.664 23.816 1.00 16.32 32 ALA B CA 1
ATOM 2849 C C . ALA B 1 32 ? -38.330 56.438 24.523 1.00 20.01 32 ALA B C 1
ATOM 2850 O O . ALA B 1 32 ? -37.481 55.802 23.992 1.00 16.43 32 ALA B O 1
ATOM 2852 N N . VAL B 1 33 ? -38.211 56.963 25.733 1.00 16.82 33 VAL B N 1
ATOM 2853 C CA . VAL B 1 33 ? -37.040 56.722 26.556 1.00 17.53 33 VAL B CA 1
ATOM 2854 C C . VAL B 1 33 ? -37.430 56.556 27.990 1.00 19.94 33 VAL B C 1
ATOM 2855 O O . VAL B 1 33 ? -38.474 57.013 28.394 1.00 18.64 33 VAL B O 1
ATOM 2859 N N . THR B 1 34 ? -36.574 55.918 28.760 1.00 18.32 34 THR B N 1
ATOM 2860 C CA . THR B 1 34 ? -36.687 55.906 30.187 1.00 17.87 34 THR B CA 1
ATOM 2861 C C . THR B 1 34 ? -35.335 55.740 30.854 1.00 19.71 34 THR B C 1
ATOM 2862 O O . THR B 1 34 ? -34.465 55.160 30.294 1.00 19.16 34 THR B O 1
ATOM 2866 N N . ASP B 1 35 ? -35.179 56.275 32.053 1.00 17.94 35 ASP B N 1
ATOM 2867 C CA . ASP B 1 35 ? -33.983 56.112 32.855 1.00 16.95 35 ASP B CA 1
ATOM 2868 C C . ASP B 1 35 ? -34.389 56.307 34.321 1.00 20.86 35 ASP B C 1
ATOM 2869 O O . ASP B 1 35 ? -35.266 57.066 34.607 1.00 19.44 35 ASP B O 1
ATOM 2874 N N . ILE B 1 36 ? -33.739 55.620 35.229 1.00 17.46 36 ILE B N 1
ATOM 2875 C CA . ILE B 1 36 ? -34.038 55.810 36.625 1.00 19.05 36 ILE B CA 1
ATOM 2876 C C . ILE B 1 36 ? -33.690 57.226 37.059 1.00 20.67 36 ILE B C 1
ATOM 2877 O O . ILE B 1 36 ? -34.217 57.720 38.010 1.00 18.97 36 ILE B O 1
ATOM 2882 N N . ASP B 1 37 ? -32.825 57.867 36.294 1.00 19.24 37 ASP B N 1
ATOM 2883 C CA . ASP B 1 37 ? -32.581 59.277 36.378 1.00 19.94 37 ASP B CA 1
ATOM 2884 C C . ASP B 1 37 ? -33.465 59.955 35.336 1.00 19.81 37 ASP B C 1
ATOM 2885 O O . ASP B 1 37 ? -33.135 60.036 34.181 1.00 18.15 37 ASP B O 1
ATOM 2890 N N . HIS B 1 38 ? -34.592 60.452 35.796 1.00 17.53 38 HIS B N 1
ATOM 2891 C CA . HIS B 1 38 ? -35.552 61.071 34.933 1.00 16.53 38 HIS B CA 1
ATOM 2892 C C . HIS B 1 38 ? -34.978 62.248 34.172 1.00 19.58 38 HIS B C 1
ATOM 2893 O O . HIS B 1 38 ? -35.275 62.466 33.026 1.00 19.95 38 HIS B O 1
ATOM 2900 N N . GLU B 1 39 ? -34.138 63.004 34.838 1.00 18.20 39 GLU B N 1
ATOM 2901 C CA . GLU B 1 39 ? -33.563 64.168 34.236 1.00 20.35 39 GLU B CA 1
ATOM 2902 C C . GLU B 1 39 ? -32.678 63.827 33.033 1.00 18.91 39 GLU B C 1
ATOM 2903 O O . GLU B 1 39 ? -32.700 64.506 32.051 1.00 19.78 39 GLU B O 1
ATOM 2909 N N . ALA B 1 40 ? -31.912 62.754 33.146 1.00 20.64 40 ALA B N 1
ATOM 2910 C CA . ALA B 1 40 ? -31.144 62.232 32.032 1.00 20.62 40 ALA B CA 1
ATOM 2911 C C . ALA B 1 40 ? -32.022 61.890 30.829 1.00 20.25 40 ALA B C 1
ATOM 2912 O O . ALA B 1 40 ? -31.690 62.166 29.726 1.00 18.70 40 ALA B O 1
ATOM 2914 N N . ALA B 1 41 ? -33.159 61.292 31.099 1.00 17.84 41 ALA B N 1
ATOM 2915 C CA . ALA B 1 41 ? -34.041 60.897 30.045 1.00 15.91 41 ALA B CA 1
ATOM 2916 C C . ALA B 1 41 ? -34.609 62.087 29.321 1.00 17.03 41 ALA B C 1
ATOM 2917 O O . ALA B 1 41 ? -34.675 62.080 28.137 1.00 17.12 41 ALA B O 1
ATOM 2919 N N . GLU B 1 42 ? -35.016 63.109 30.067 0.71 15.79 42 GLU B N 1
ATOM 2920 C CA . GLU B 1 42 ? -35.559 64.327 29.464 0.71 17.83 42 GLU B CA 1
ATOM 2921 C C . GLU B 1 42 ? -34.516 64.990 28.620 0.71 14.07 42 GLU B C 1
ATOM 2922 O O . GLU B 1 42 ? -34.796 65.500 27.582 0.71 14.81 42 GLU B O 1
ATOM 2928 N N . ALA B 1 43 ? -33.300 64.981 29.126 1.00 18.51 43 ALA B N 1
ATOM 2929 C CA . ALA B 1 43 ? -32.197 65.586 28.436 1.00 18.32 43 ALA B CA 1
ATOM 2930 C C . ALA B 1 43 ? -31.923 64.923 27.103 1.00 19.89 43 ALA B C 1
ATOM 2931 O O . ALA B 1 43 ? -31.645 65.591 26.125 1.00 20.29 43 ALA B O 1
ATOM 2933 N N . ALA B 1 44 ? -32.031 63.617 27.085 1.00 18.71 44 ALA B N 1
ATOM 2934 C CA . ALA B 1 44 ? -31.846 62.870 25.867 1.00 19.99 44 ALA B CA 1
ATOM 2935 C C . ALA B 1 44 ? -32.868 63.271 24.817 1.00 17.76 44 ALA B C 1
ATOM 2936 O O . ALA B 1 44 ? -32.526 63.481 23.679 1.00 19.78 44 ALA B O 1
ATOM 2938 N N . VAL B 1 45 ? -34.104 63.434 25.229 1.00 18.67 45 VAL B N 1
ATOM 2939 C CA . VAL B 1 45 ? -35.115 63.972 24.350 1.00 20.18 45 VAL B CA 1
ATOM 2940 C C . VAL B 1 45 ? -34.767 65.319 23.783 1.00 22.32 45 VAL B C 1
ATOM 2941 O O . VAL B 1 45 ? -34.828 65.519 22.594 1.00 21.38 45 VAL B O 1
ATOM 2945 N N . ARG B 1 46 ? -34.414 66.250 24.644 1.00 19.67 46 ARG B N 1
ATOM 2946 C CA A ARG B 1 46 ? -34.091 67.583 24.171 0.59 20.83 46 ARG B CA 1
ATOM 2947 C CA B ARG B 1 46 ? -34.091 67.583 24.175 0.41 20.87 46 ARG B CA 1
ATOM 2948 C C . ARG B 1 46 ? -32.861 67.576 23.301 1.00 22.71 46 ARG B C 1
ATOM 2949 O O . ARG B 1 46 ? -32.846 68.193 22.266 1.00 23.32 46 ARG B O 1
ATOM 2964 N N . ASP B 1 47 ? -31.848 66.859 23.754 1.00 19.43 47 ASP B N 1
ATOM 2965 C CA . ASP B 1 47 ? -30.544 66.913 23.145 1.00 21.51 47 ASP B CA 1
ATOM 2966 C C . ASP B 1 47 ? -30.545 66.385 21.733 1.00 24.43 47 ASP B C 1
ATOM 2967 O O . ASP B 1 47 ? -29.858 66.896 20.879 1.00 22.77 47 ASP B O 1
ATOM 2972 N N . PHE B 1 48 ? -31.345 65.366 21.492 1.00 20.93 48 PHE B N 1
ATOM 2973 C CA . PHE B 1 48 ? -31.373 64.760 20.174 1.00 20.44 48 PHE B CA 1
ATOM 2974 C C . PHE B 1 48 ? -32.619 65.177 19.366 1.00 23.82 48 PHE B C 1
ATOM 2975 O O . PHE B 1 48 ? -32.891 64.631 18.333 1.00 24.98 48 PHE B O 1
ATOM 2983 N N . HIS B 1 49 ? -33.326 66.169 19.886 1.00 20.14 49 HIS B N 1
ATOM 2984 C CA . HIS B 1 49 ? -34.474 66.738 19.240 1.00 20.93 49 HIS B CA 1
ATOM 2985 C C . HIS B 1 49 ? -35.470 65.690 18.880 1.00 26.30 49 HIS B C 1
ATOM 2986 O O . HIS B 1 49 ? -35.953 65.661 17.763 1.00 28.08 49 HIS B O 1
ATOM 2993 N N . LEU B 1 50 ? -35.787 64.844 19.834 1.00 21.61 50 LEU B N 1
ATOM 2994 C CA . LEU B 1 50 ? -36.634 63.727 19.572 1.00 22.26 50 LEU B CA 1
ATOM 2995 C C . LEU B 1 50 ? -38.098 64.085 19.667 1.00 21.92 50 LEU B C 1
ATOM 2996 O O . LEU B 1 50 ? -38.467 64.953 20.398 1.00 25.69 50 LEU B O 1
ATOM 3001 N N . ASN B 1 51 ? -38.928 63.366 18.937 1.00 23.70 51 ASN B N 1
ATOM 3002 C CA . ASN B 1 51 ? -40.351 63.389 19.200 1.00 23.89 51 ASN B CA 1
ATOM 3003 C C . ASN B 1 51 ? -40.693 62.143 19.970 1.00 22.77 51 ASN B C 1
ATOM 3004 O O . ASN B 1 51 ? -41.072 61.148 19.418 1.00 25.02 51 ASN B O 1
ATOM 3009 N N . ALA B 1 52 ? -40.492 62.209 21.269 1.00 20.77 52 ALA B N 1
ATOM 3010 C CA . ALA B 1 52 ? -40.520 61.032 22.109 1.00 17.94 52 ALA B CA 1
ATOM 3011 C C . ALA B 1 52 ? -41.085 61.295 23.459 1.00 21.08 52 ALA B C 1
ATOM 3012 O O . ALA B 1 52 ? -40.947 62.361 23.988 1.00 26.45 52 ALA B O 1
ATOM 3014 N N . LYS B 1 53 ? -41.631 60.247 24.035 0.72 17.24 53 LYS B N 1
ATOM 3015 C CA . LYS B 1 53 ? -42.194 60.285 25.338 0.72 20.39 53 LYS B CA 1
ATOM 3016 C C . LYS B 1 53 ? -41.210 59.758 26.351 0.72 18.75 53 LYS B C 1
ATOM 3017 O O . LYS B 1 53 ? -40.499 58.831 26.088 0.72 19.13 53 LYS B O 1
ATOM 3023 N N . VAL B 1 54 ? -41.174 60.389 27.510 1.00 20.83 54 VAL B N 1
ATOM 3024 C CA . VAL B 1 54 ? -40.396 59.927 28.627 1.00 19.95 54 VAL B CA 1
ATOM 3025 C C . VAL B 1 54 ? -41.265 59.173 29.595 1.00 19.88 54 VAL B C 1
ATOM 3026 O O . VAL B 1 54 ? -42.233 59.683 30.068 1.00 22.82 54 VAL B O 1
ATOM 3030 N N . TYR B 1 55 ? -40.892 57.956 29.897 1.00 21.00 55 TYR B N 1
ATOM 3031 C CA . TYR B 1 55 ? -41.666 57.105 30.734 1.00 18.78 55 TYR B CA 1
ATOM 3032 C C . TYR B 1 55 ? -41.003 56.999 32.049 1.00 21.38 55 TYR B C 1
ATOM 3033 O O . TYR B 1 55 ? -39.839 57.160 32.144 1.00 21.23 55 TYR B O 1
ATOM 3042 N N . PRO B 1 56 ? -41.766 56.731 33.093 1.00 18.36 56 PRO B N 1
ATOM 3043 C CA . PRO B 1 56 ? -41.157 56.628 34.416 1.00 18.29 56 PRO B CA 1
ATOM 3044 C C . PRO B 1 56 ? -40.284 55.393 34.667 1.00 20.43 56 PRO B C 1
ATOM 3045 O O . PRO B 1 56 ? -39.405 55.413 35.494 1.00 21.72 56 PRO B O 1
ATOM 3049 N N . ASP B 1 57 ? -40.577 54.326 33.958 1.00 21.34 57 ASP B N 1
ATOM 3050 C CA . ASP B 1 57 ? -39.839 53.094 34.112 1.00 19.90 57 ASP B CA 1
ATOM 3051 C C . ASP B 1 57 ? -39.972 52.245 32.871 1.00 20.69 57 ASP B C 1
ATOM 3052 O O . ASP B 1 57 ? -40.623 52.623 31.944 1.00 20.31 57 ASP B O 1
ATOM 3057 N N . ASP B 1 58 ? -39.298 51.114 32.875 1.00 20.83 58 ASP B N 1
ATOM 3058 C CA . ASP B 1 58 ? -39.308 50.212 31.740 1.00 19.61 58 ASP B CA 1
ATOM 3059 C C . ASP B 1 58 ? -40.660 49.573 31.478 1.00 20.24 58 ASP B C 1
ATOM 3060 O O . ASP B 1 58 ? -41.090 49.478 30.368 1.00 17.92 58 ASP B O 1
ATOM 3065 N N . THR B 1 59 ? -41.343 49.215 32.556 1.00 20.97 59 THR B N 1
ATOM 3066 C CA . THR B 1 59 ? -42.674 48.637 32.445 1.00 21.54 59 THR B CA 1
ATOM 3067 C C . THR B 1 59 ? -43.648 49.496 31.644 1.00 23.43 59 THR B C 1
ATOM 3068 O O . THR B 1 59 ? -44.307 49.023 30.755 1.00 20.50 59 THR B O 1
ATOM 3072 N N . SER B 1 60 ? -43.721 50.771 31.966 1.00 19.87 60 SER B N 1
ATOM 3073 C CA . SER B 1 60 ? -44.608 51.636 31.241 1.00 20.07 60 SER B CA 1
ATOM 3074 C C . SER B 1 60 ? -44.176 51.867 29.815 1.00 21.02 60 SER B C 1
ATOM 3075 O O . SER B 1 60 ? -44.991 51.925 28.957 1.00 22.93 60 SER B O 1
ATOM 3078 N N . LEU B 1 61 ? -42.885 52.009 29.583 1.00 19.12 61 LEU B N 1
ATOM 3079 C CA . LEU B 1 61 ? -42.401 52.160 28.235 1.00 19.18 61 LEU B CA 1
ATOM 3080 C C . LEU B 1 61 ? -42.815 50.949 27.421 1.00 19.34 61 LEU B C 1
ATOM 3081 O O . LEU B 1 61 ? -43.272 51.076 26.338 1.00 22.32 61 LEU B O 1
ATOM 3086 N N . LEU B 1 62 ? -42.676 49.786 28.008 1.00 19.63 62 LEU B N 1
ATOM 3087 C CA . LEU B 1 62 ? -42.999 48.573 27.313 1.00 21.86 62 LEU B CA 1
ATOM 3088 C C . LEU B 1 62 ? -44.468 48.393 26.977 1.00 23.34 62 LEU B C 1
ATOM 3089 O O . LEU B 1 62 ? -44.793 47.516 26.226 1.00 26.86 62 LEU B O 1
ATOM 3094 N N . GLN B 1 63 ? -45.345 49.231 27.520 0.73 22.34 63 GLN B N 1
ATOM 3095 C CA . GLN B 1 63 ? -46.740 49.144 27.159 0.73 22.62 63 GLN B CA 1
ATOM 3096 C C . GLN B 1 63 ? -47.131 49.957 25.968 0.73 28.80 63 GLN B C 1
ATOM 3097 O O . GLN B 1 63 ? -48.238 49.873 25.548 0.73 29.27 63 GLN B O 1
ATOM 3103 N N . ASP B 1 64 ? -46.230 50.768 25.461 1.00 25.97 64 ASP B N 1
ATOM 3104 C CA . ASP B 1 64 ? -46.494 51.548 24.283 1.00 28.55 64 ASP B CA 1
ATOM 3105 C C . ASP B 1 64 ? -46.566 50.611 23.111 1.00 31.80 64 ASP B C 1
ATOM 3106 O O . ASP B 1 64 ? -45.605 49.978 22.779 1.00 26.71 64 ASP B O 1
ATOM 3111 N N . PRO B 1 65 ? -47.731 50.538 22.464 1.00 34.39 65 PRO B N 1
ATOM 3112 C CA . PRO B 1 65 ? -47.969 49.652 21.338 1.00 28.88 65 PRO B CA 1
ATOM 3113 C C . PRO B 1 65 ? -47.193 50.051 20.134 1.00 30.89 65 PRO B C 1
ATOM 3114 O O . PRO B 1 65 ? -46.941 49.233 19.295 1.00 35.37 65 PRO B O 1
ATOM 3118 N N . ASP B 1 66 ? -46.806 51.302 20.063 1.00 31.17 66 ASP B N 1
ATOM 3119 C CA . ASP B 1 66 ? -46.221 51.812 18.864 1.00 30.43 66 ASP B CA 1
ATOM 3120 C C . ASP B 1 66 ? -44.751 51.448 18.783 1.00 28.92 66 ASP B C 1
ATOM 3121 O O . ASP B 1 66 ? -44.155 51.632 17.752 1.00 32.32 66 ASP B O 1
ATOM 3126 N N . ILE B 1 67 ? -44.186 50.944 19.863 1.00 23.09 67 ILE B N 1
ATOM 3127 C CA . ILE B 1 67 ? -42.772 50.578 19.866 1.00 23.10 67 ILE B CA 1
ATOM 3128 C C . ILE B 1 67 ? -42.530 49.198 19.303 1.00 21.88 67 ILE B C 1
ATOM 3129 O O . ILE B 1 67 ? -43.119 48.264 19.723 1.00 23.56 67 ILE B O 1
ATOM 3134 N N . ASP B 1 68 ? -41.645 49.124 18.326 1.00 20.85 68 ASP B N 1
ATOM 3135 C CA . ASP B 1 68 ? -41.310 47.885 17.658 1.00 20.24 68 ASP B CA 1
ATOM 3136 C C . ASP B 1 68 ? -40.137 47.175 18.290 1.00 19.40 68 ASP B C 1
ATOM 3137 O O . ASP B 1 68 ? -40.066 45.992 18.254 1.00 20.83 68 ASP B O 1
ATOM 3142 N N . ALA B 1 69 ? -39.223 47.942 18.864 1.00 19.96 69 ALA B N 1
ATOM 3143 C CA . ALA B 1 69 ? -38.028 47.377 19.493 1.00 21.51 69 ALA B CA 1
ATOM 3144 C C . ALA B 1 69 ? -37.555 48.204 20.678 1.00 20.66 69 ALA B C 1
ATOM 3145 O O . ALA B 1 69 ? -37.704 49.392 20.693 1.00 21.13 69 ALA B O 1
ATOM 3147 N N . VAL B 1 70 ? -36.973 47.535 21.650 1.00 18.20 70 VAL B N 1
ATOM 3148 C CA . VAL B 1 70 ? -36.309 48.242 22.721 1.00 18.80 70 VAL B CA 1
ATOM 3149 C C . VAL B 1 70 ? -34.795 47.999 22.779 1.00 18.12 70 VAL B C 1
ATOM 3150 O O . VAL B 1 70 ? -34.317 46.933 22.477 1.00 17.97 70 VAL B O 1
ATOM 3154 N N . PHE B 1 71 ? -34.089 49.055 23.149 1.00 16.61 71 PHE B N 1
ATOM 3155 C CA . PHE B 1 71 ? -32.674 49.027 23.466 1.00 16.79 71 PHE B CA 1
ATOM 3156 C C . PHE B 1 71 ? -32.496 49.076 24.959 1.00 16.47 71 PHE B C 1
ATOM 3157 O O . PHE B 1 71 ? -32.968 49.968 25.608 1.00 16.97 71 PHE B O 1
ATOM 3165 N N . VAL B 1 72 ? -31.828 48.065 25.479 1.00 15.99 72 VAL B N 1
ATOM 3166 C CA . VAL B 1 72 ? -31.528 47.961 26.872 1.00 14.40 72 VAL B CA 1
ATOM 3167 C C . VAL B 1 72 ? -30.072 48.418 27.113 1.00 17.09 72 VAL B C 1
ATOM 3168 O O . VAL B 1 72 ? -29.159 47.725 26.778 1.00 17.03 72 VAL B O 1
ATOM 3172 N N . VAL B 1 73 ? -29.895 49.591 27.704 1.00 16.66 73 VAL B N 1
ATOM 3173 C CA . VAL B 1 73 ? -28.587 50.223 27.828 1.00 14.19 73 VAL B CA 1
ATOM 3174 C C . VAL B 1 73 ? -28.367 50.810 29.238 1.00 14.18 73 VAL B C 1
ATOM 3175 O O . VAL B 1 73 ? -27.742 51.822 29.430 1.00 15.50 73 VAL B O 1
ATOM 3179 N N . SER B 1 74 ? -28.885 50.085 30.203 1.00 17.81 74 SER B N 1
ATOM 3180 C CA . SER B 1 74 ? -28.776 50.412 31.606 1.00 17.08 74 SER B CA 1
ATOM 3181 C C . SER B 1 74 ? -27.534 49.769 32.209 1.00 21.52 74 SER B C 1
ATOM 3182 O O . SER B 1 74 ? -26.805 49.111 31.534 1.00 17.17 74 SER B O 1
ATOM 3185 N N . PHE B 1 75 ? -27.323 49.992 33.492 1.00 17.62 75 PHE B N 1
ATOM 3186 C CA . PHE B 1 75 ? -26.310 49.265 34.229 1.00 18.75 75 PHE B CA 1
ATOM 3187 C C . PHE B 1 75 ? -26.458 47.788 33.929 1.00 19.28 75 PHE B C 1
ATOM 3188 O O . PHE B 1 75 ? -27.532 47.281 33.873 1.00 20.52 75 PHE B O 1
ATOM 3196 N N . GLY B 1 76 ? -25.342 47.103 33.786 1.00 19.99 76 GLY B N 1
ATOM 3197 C CA . GLY B 1 76 ? -25.359 45.684 33.538 1.00 21.21 76 GLY B CA 1
ATOM 3198 C C . GLY B 1 76 ? -26.228 44.850 34.442 1.00 20.09 76 GLY B C 1
ATOM 3199 O O . GLY B 1 76 ? -26.918 43.970 33.985 1.00 20.80 76 GLY B O 1
ATOM 3200 N N . GLY B 1 77 ? -26.213 45.170 35.723 1.00 20.66 77 GLY B N 1
ATOM 3201 C CA . GLY B 1 77 ? -27.042 44.475 36.688 1.00 23.41 77 GLY B CA 1
ATOM 3202 C C . GLY B 1 77 ? -28.526 44.622 36.468 1.00 19.61 77 GLY B C 1
ATOM 3203 O O . GLY B 1 77 ? -29.280 43.901 37.021 1.00 23.09 77 GLY B O 1
ATOM 3204 N N . ALA B 1 78 ? -28.926 45.556 35.644 1.00 19.76 78 ALA B N 1
ATOM 3205 C CA . ALA B 1 78 ? -30.330 45.822 35.419 1.00 20.23 78 ALA B CA 1
ATOM 3206 C C . ALA B 1 78 ? -30.840 45.132 34.205 1.00 18.95 78 ALA B C 1
ATOM 3207 O O . ALA B 1 78 ? -32.002 45.181 33.932 1.00 19.67 78 ALA B O 1
ATOM 3209 N N . HIS B 1 79 ? -29.945 44.513 33.451 1.00 18.13 79 HIS B N 1
ATOM 3210 C CA . HIS B 1 79 ? -30.355 43.966 32.174 1.00 18.49 79 HIS B CA 1
ATOM 3211 C C . HIS B 1 79 ? -31.321 42.815 32.276 1.00 17.36 79 HIS B C 1
ATOM 3212 O O . HIS B 1 79 ? -32.240 42.745 31.543 1.00 20.81 79 HIS B O 1
ATOM 3219 N N . GLU B 1 80 ? -31.072 41.932 33.211 1.00 21.03 80 GLU B N 1
ATOM 3220 C CA . GLU B 1 80 ? -31.839 40.731 33.337 1.00 20.13 80 GLU B CA 1
ATOM 3221 C C . GLU B 1 80 ? -33.314 40.986 33.528 1.00 19.25 80 GLU B C 1
ATOM 3222 O O . GLU B 1 80 ? -34.107 40.505 32.778 1.00 22.00 80 GLU B O 1
ATOM 3228 N N . ALA B 1 81 ? -33.650 41.806 34.509 1.00 21.42 81 ALA B N 1
ATOM 3229 C CA . ALA B 1 81 ? -35.046 42.114 34.782 1.00 21.54 81 ALA B CA 1
ATOM 3230 C C . ALA B 1 81 ? -35.743 42.795 33.621 1.00 22.02 81 ALA B C 1
ATOM 3231 O O . ALA B 1 81 ? -36.859 42.495 33.318 1.00 20.54 81 ALA B O 1
ATOM 3233 N N . THR B 1 82 ? -35.062 43.714 32.975 1.00 17.99 82 THR B N 1
ATOM 3234 C CA . THR B 1 82 ? -35.644 44.422 31.885 1.00 19.15 82 THR B CA 1
ATOM 3235 C C . THR B 1 82 ? -35.851 43.507 30.692 1.00 20.09 82 THR B C 1
ATOM 3236 O O . THR B 1 82 ? -36.850 43.547 30.069 1.00 18.25 82 THR B O 1
ATOM 3240 N N . VAL B 1 83 ? -34.876 42.671 30.407 1.00 19.09 83 VAL B N 1
ATOM 3241 C CA . VAL B 1 83 ? -35.033 41.747 29.315 1.00 21.18 83 VAL B CA 1
ATOM 3242 C C . VAL B 1 83 ? -36.178 40.757 29.569 1.00 20.43 83 VAL B C 1
ATOM 3243 O O . VAL B 1 83 ? -36.972 40.523 28.702 1.00 18.78 83 VAL B O 1
ATOM 3247 N N . LEU B 1 84 ? -36.263 40.231 30.764 1.00 20.20 84 LEU B N 1
ATOM 3248 C CA . LEU B 1 84 ? -37.398 39.400 31.121 1.00 22.71 84 LEU B CA 1
ATOM 3249 C C . LEU B 1 84 ? -38.783 40.098 30.956 1.00 24.06 84 LEU B C 1
ATOM 3250 O O . LEU B 1 84 ? -39.685 39.520 30.447 1.00 24.11 84 LEU B O 1
ATOM 3255 N N . LYS B 1 85 ? -38.897 41.345 31.344 0.73 17.75 85 LYS B N 1
ATOM 3256 C CA . LYS B 1 85 ? -40.130 42.081 31.110 0.73 18.96 85 LYS B CA 1
ATOM 3257 C C . LYS B 1 85 ? -40.432 42.272 29.643 0.73 22.02 85 LYS B C 1
ATOM 3258 O O . LYS B 1 85 ? -41.551 42.135 29.205 0.73 21.01 85 LYS B O 1
ATOM 3264 N N . ALA B 1 86 ? -39.414 42.611 28.888 1.00 21.69 86 ALA B N 1
ATOM 3265 C CA . ALA B 1 86 ? -39.606 42.867 27.498 1.00 21.35 86 ALA B CA 1
ATOM 3266 C C . ALA B 1 86 ? -40.091 41.616 26.779 1.00 20.92 86 ALA B C 1
ATOM 3267 O O . ALA B 1 86 ? -40.775 41.712 25.821 1.00 21.55 86 ALA B O 1
ATOM 3269 N N . LEU B 1 87 ? -39.743 40.463 27.294 1.00 20.55 87 LEU B N 1
ATOM 3270 C CA . LEU B 1 87 ? -40.144 39.213 26.694 1.00 21.32 87 LEU B CA 1
ATOM 3271 C C . LEU B 1 87 ? -41.588 38.880 26.933 1.00 25.93 87 LEU B C 1
ATOM 3272 O O . LEU B 1 87 ? -42.078 37.971 26.353 1.00 27.89 87 LEU B O 1
ATOM 3277 N N . ASP B 1 88 ? -42.245 39.670 27.764 1.00 24.27 88 ASP B N 1
ATOM 3278 C CA . ASP B 1 88 ? -43.688 39.599 27.928 1.00 24.07 88 ASP B CA 1
ATOM 3279 C C . ASP B 1 88 ? -44.426 40.343 26.828 1.00 26.73 88 ASP B C 1
ATOM 3280 O O . ASP B 1 88 ? -45.613 40.239 26.698 1.00 30.64 88 ASP B O 1
ATOM 3285 N N . THR B 1 89 ? -43.702 41.083 26.027 1.00 21.38 89 THR B N 1
ATOM 3286 C CA . THR B 1 89 ? -44.264 41.761 24.888 1.00 23.31 89 THR B CA 1
ATOM 3287 C C . THR B 1 89 ? -43.809 41.080 23.638 1.00 25.83 89 THR B C 1
ATOM 3288 O O . THR B 1 89 ? -43.081 40.145 23.693 1.00 27.49 89 THR B O 1
ATOM 3292 N N . ASP B 1 90 ? -44.228 41.571 22.502 1.00 23.38 90 ASP B N 1
ATOM 3293 C CA . ASP B 1 90 ? -43.739 40.969 21.288 1.00 29.55 90 ASP B CA 1
ATOM 3294 C C . ASP B 1 90 ? -42.616 41.756 20.627 1.00 29.76 90 ASP B C 1
ATOM 3295 O O . ASP B 1 90 ? -42.335 41.552 19.465 1.00 31.39 90 ASP B O 1
ATOM 3300 N N . LYS B 1 91 ? -42.021 42.673 21.367 1.00 24.86 91 LYS B N 1
ATOM 3301 C CA . LYS B 1 91 ? -41.080 43.609 20.790 1.00 22.66 91 LYS B CA 1
ATOM 3302 C C . LYS B 1 91 ? -39.737 42.939 20.589 1.00 20.43 91 LYS B C 1
ATOM 3303 O O . LYS B 1 91 ? -39.384 42.037 21.285 1.00 21.59 91 LYS B O 1
ATOM 3309 N N . PHE B 1 92 ? -39.017 43.421 19.615 1.00 18.88 92 PHE B N 1
ATOM 3310 C CA . PHE B 1 92 ? -37.638 43.016 19.479 1.00 19.35 92 PHE B CA 1
ATOM 3311 C C . PHE B 1 92 ? -36.776 43.673 20.544 1.00 22.36 92 PHE B C 1
ATOM 3312 O O . PHE B 1 92 ? -37.080 44.735 21.033 1.00 20.02 92 PHE B O 1
ATOM 3320 N N . ILE B 1 93 ? -35.702 42.990 20.902 1.00 19.03 93 ILE B N 1
ATOM 3321 C CA . ILE B 1 93 ? -34.866 43.399 22.007 1.00 17.59 93 ILE B CA 1
ATOM 3322 C C . ILE B 1 93 ? -33.379 43.463 21.640 1.00 15.77 93 ILE B C 1
ATOM 3323 O O . ILE B 1 93 ? -32.799 42.468 21.345 1.00 16.33 93 ILE B O 1
ATOM 3328 N N . PHE B 1 94 ? -32.804 44.659 21.660 1.00 14.94 94 PHE B N 1
ATOM 3329 C CA . PHE B 1 94 ? -31.359 44.788 21.616 1.00 15.36 94 PHE B CA 1
ATOM 3330 C C . PHE B 1 94 ? -30.870 45.124 23.013 1.00 16.06 94 PHE B C 1
ATOM 3331 O O . PHE B 1 94 ? -31.191 46.156 23.520 1.00 17.35 94 PHE B O 1
ATOM 3339 N N . THR B 1 95 ? -30.118 44.228 23.630 1.00 16.43 95 THR B N 1
ATOM 3340 C CA . THR B 1 95 ? -29.487 44.519 24.894 1.00 16.68 95 THR B CA 1
ATOM 3341 C C . THR B 1 95 ? -27.992 44.666 24.757 1.00 15.85 95 THR B C 1
ATOM 3342 O O . THR B 1 95 ? -27.355 43.910 24.084 1.00 16.70 95 THR B O 1
ATOM 3346 N N . GLU B 1 96 ? -27.446 45.671 25.404 1.00 14.64 96 GLU B N 1
ATOM 3347 C CA . GLU B 1 96 ? -26.024 45.763 25.468 1.00 12.97 96 GLU B CA 1
ATOM 3348 C C . GLU B 1 96 ? -25.546 44.624 26.305 1.00 15.19 96 GLU B C 1
ATOM 3349 O O . GLU B 1 96 ? -26.276 44.047 27.044 1.00 16.51 96 GLU B O 1
ATOM 3355 N N . LYS B 1 97 ? -24.293 44.270 26.127 1.00 15.19 97 LYS B N 1
ATOM 3356 C CA . LYS B 1 97 ? -23.687 43.304 27.000 1.00 15.05 97 LYS B CA 1
ATOM 3357 C C . LYS B 1 97 ? -23.578 43.871 28.416 1.00 18.24 97 LYS B C 1
ATOM 3358 O O . LYS B 1 97 ? -23.512 45.058 28.600 1.00 18.47 97 LYS B O 1
ATOM 3364 N N . PRO B 1 98 ? -23.609 42.996 29.408 1.00 15.79 98 PRO B N 1
ATOM 3365 C CA . PRO B 1 98 ? -23.832 41.563 29.335 1.00 17.67 98 PRO B CA 1
ATOM 3366 C C . PRO B 1 98 ? -25.319 41.247 29.205 1.00 20.05 98 PRO B C 1
ATOM 3367 O O . PRO B 1 98 ? -26.128 42.091 29.462 1.00 18.99 98 PRO B O 1
ATOM 3371 N N . LEU B 1 99 ? -25.656 40.047 28.793 1.00 17.61 99 LEU B N 1
ATOM 3372 C CA . LEU B 1 99 ? -27.052 39.656 28.748 1.00 17.62 99 LEU B CA 1
ATOM 3373 C C . LEU B 1 99 ? -27.600 39.688 30.150 1.00 22.48 99 LEU B C 1
ATOM 3374 O O . LEU B 1 99 ? -28.674 40.157 30.376 1.00 18.44 99 LEU B O 1
ATOM 3379 N N . ALA B 1 100 ? -26.799 39.163 31.054 1.00 18.16 100 ALA B N 1
ATOM 3380 C CA . ALA B 1 100 ? -27.065 39.181 32.470 1.00 19.52 100 ALA B CA 1
ATOM 3381 C C . ALA B 1 100 ? -25.742 39.112 33.215 1.00 22.74 100 ALA B C 1
ATOM 3382 O O . ALA B 1 100 ? -24.767 38.637 32.690 1.00 21.09 100 ALA B O 1
ATOM 3384 N N . THR B 1 101 ? -25.729 39.618 34.439 1.00 21.22 101 THR B N 1
ATOM 3385 C CA . THR B 1 101 ? -24.526 39.636 35.253 1.00 20.87 101 THR B CA 1
ATOM 3386 C C . THR B 1 101 ? -24.234 38.332 35.969 1.00 24.35 101 THR B C 1
ATOM 3387 O O . THR B 1 101 ? -23.246 38.209 36.602 1.00 23.74 101 THR B O 1
ATOM 3391 N N . THR B 1 102 ? -25.139 37.379 35.854 1.00 23.71 102 THR B N 1
ATOM 3392 C CA . THR B 1 102 ? -24.940 36.065 36.436 1.00 22.93 102 THR B CA 1
ATOM 3393 C C . THR B 1 102 ? -25.339 35.039 35.427 1.00 23.21 102 THR B C 1
ATOM 3394 O O . THR B 1 102 ? -26.095 35.317 34.543 1.00 23.59 102 THR B O 1
ATOM 3398 N N . LEU B 1 103 ? -24.825 33.841 35.554 1.00 24.69 103 LEU B N 1
ATOM 3399 C CA . LEU B 1 103 ? -25.156 32.883 34.543 1.00 26.77 103 LEU B CA 1
ATOM 3400 C C . LEU B 1 103 ? -26.582 32.386 34.669 1.00 26.54 103 LEU B C 1
ATOM 3401 O O . LEU B 1 103 ? -27.197 31.996 33.720 1.00 25.09 103 LEU B O 1
ATOM 3406 N N . GLU B 1 104 ? -27.067 32.402 35.873 0.79 27.41 104 GLU B N 1
ATOM 3407 C CA . GLU B 1 104 ? -28.393 31.967 36.154 0.79 26.21 104 GLU B CA 1
ATOM 3408 C C . GLU B 1 104 ? -29.387 32.974 35.592 0.79 23.26 104 GLU B C 1
ATOM 3409 O O . GLU B 1 104 ? -30.412 32.600 35.092 0.79 23.21 104 GLU B O 1
ATOM 3415 N N . GLY B 1 105 ? -29.037 34.239 35.635 1.00 24.69 105 GLY B N 1
ATOM 3416 C CA . GLY B 1 105 ? -29.835 35.232 34.968 1.00 26.78 105 GLY B CA 1
ATOM 3417 C C . GLY B 1 105 ? -29.912 35.001 33.485 1.00 22.27 105 GLY B C 1
ATOM 3418 O O . GLY B 1 105 ? -30.925 35.124 32.901 1.00 21.25 105 GLY B O 1
ATOM 3419 N N . ALA B 1 106 ? -28.781 34.681 32.886 1.00 21.95 106 ALA B N 1
ATOM 3420 C CA . ALA B 1 106 ? -28.733 34.428 31.473 1.00 20.46 106 ALA B CA 1
ATOM 3421 C C . ALA B 1 106 ? -29.565 33.216 31.094 1.00 19.56 106 ALA B C 1
ATOM 3422 O O . ALA B 1 106 ? -30.233 33.229 30.105 1.00 21.45 106 ALA B O 1
ATOM 3424 N N . LYS B 1 107 ? -29.503 32.182 31.900 0.90 20.20 107 LYS B N 1
ATOM 3425 C CA . LYS B 1 107 ? -30.319 30.999 31.665 0.90 23.51 107 LYS B CA 1
ATOM 3426 C C . LYS B 1 107 ? -31.809 31.277 31.776 0.90 23.37 107 LYS B C 1
ATOM 3427 O O . LYS B 1 107 ? -32.573 30.761 31.018 0.90 23.03 107 LYS B O 1
ATOM 3433 N N . ARG B 1 108 ? -32.189 32.134 32.701 1.00 23.74 108 ARG B N 1
ATOM 3434 C CA . ARG B 1 108 ? -33.586 32.500 32.825 1.00 21.19 108 ARG B CA 1
ATOM 3435 C C . ARG B 1 108 ? -34.100 33.164 31.584 1.00 23.67 108 ARG B C 1
ATOM 3436 O O . ARG B 1 108 ? -35.185 32.925 31.153 1.00 23.38 108 ARG B O 1
ATOM 3444 N N . ILE B 1 109 ? -33.257 33.984 30.999 1.00 20.00 109 ILE B N 1
ATOM 3445 C CA . ILE B 1 109 ? -33.606 34.646 29.794 1.00 18.86 109 ILE B CA 1
ATOM 3446 C C . ILE B 1 109 ? -33.734 33.661 28.665 1.00 21.17 109 ILE B C 1
ATOM 3447 O O . ILE B 1 109 ? -34.679 33.692 27.931 1.00 21.05 109 ILE B O 1
ATOM 3452 N N . VAL B 1 110 ? -32.760 32.792 28.531 1.00 23.63 110 VAL B N 1
ATOM 3453 C CA . VAL B 1 110 ? -32.779 31.820 27.467 1.00 23.18 110 VAL B CA 1
ATOM 3454 C C . VAL B 1 110 ? -34.004 30.950 27.557 1.00 25.29 110 VAL B C 1
ATOM 3455 O O . VAL B 1 110 ? -34.677 30.757 26.583 1.00 24.41 110 VAL B O 1
ATOM 3459 N N . ASP B 1 111 ? -34.297 30.485 28.748 1.00 24.04 111 ASP B N 1
ATOM 3460 C CA . ASP B 1 111 ? -35.463 29.615 28.961 1.00 25.28 111 ASP B CA 1
ATOM 3461 C C . ASP B 1 111 ? -36.769 30.298 28.607 1.00 26.44 111 ASP B C 1
ATOM 3462 O O . ASP B 1 111 ? -37.631 29.716 28.034 1.00 25.05 111 ASP B O 1
ATOM 3467 N N . LYS B 1 112 ? -36.867 31.571 28.942 1.00 26.72 112 LYS B N 1
ATOM 3468 C CA . LYS B 1 112 ? -38.042 32.311 28.625 1.00 24.62 112 LYS B CA 1
ATOM 3469 C C . LYS B 1 112 ? -38.120 32.585 27.166 1.00 29.20 112 LYS B C 1
ATOM 3470 O O . LYS B 1 112 ? -39.178 32.497 26.581 1.00 26.78 112 LYS B O 1
ATOM 3476 N N . GLU B 1 113 ? -37.005 32.927 26.539 1.00 22.03 113 GLU B N 1
ATOM 3477 C CA . GLU B 1 113 ? -37.078 33.178 25.128 1.00 23.46 113 GLU B CA 1
ATOM 3478 C C . GLU B 1 113 ? -37.459 31.926 24.374 1.00 23.44 113 GLU B C 1
ATOM 3479 O O . GLU B 1 113 ? -38.129 31.994 23.366 1.00 24.34 113 GLU B O 1
ATOM 3485 N N . LEU B 1 114 ? -37.021 30.789 24.864 1.00 22.19 114 LEU B N 1
ATOM 3486 C CA . LEU B 1 114 ? -37.316 29.560 24.161 1.00 26.16 114 LEU B CA 1
ATOM 3487 C C . LEU B 1 114 ? -38.777 29.220 24.073 1.00 29.60 114 LEU B C 1
ATOM 3488 O O . LEU B 1 114 ? -39.153 28.416 23.276 1.00 29.35 114 LEU B O 1
ATOM 3493 N N . THR B 1 115 ? -39.595 29.863 24.881 1.00 31.92 115 THR B N 1
ATOM 3494 C CA . THR B 1 115 ? -41.028 29.660 24.802 1.00 28.33 115 THR B CA 1
ATOM 3495 C C . THR B 1 115 ? -41.716 30.508 23.788 1.00 33.09 115 THR B C 1
ATOM 3496 O O . THR B 1 115 ? -42.902 30.402 23.595 1.00 33.64 115 THR B O 1
ATOM 3500 N N . LYS B 1 116 ? -40.996 31.342 23.106 1.00 28.34 116 LYS B N 1
ATOM 3501 C CA . LYS B 1 116 ? -41.646 32.264 22.247 1.00 31.25 116 LYS B CA 1
ATOM 3502 C C . LYS B 1 116 ? -41.665 31.685 20.868 1.00 29.66 116 LYS B C 1
ATOM 3503 O O . LYS B 1 116 ? -41.002 30.738 20.613 1.00 32.32 116 LYS B O 1
ATOM 3509 N N . SER B 1 117 ? -42.413 32.257 19.965 1.00 31.40 117 SER B N 1
ATOM 3510 C CA . SER B 1 117 ? -42.515 31.620 18.684 1.00 35.31 117 SER B CA 1
ATOM 3511 C C . SER B 1 117 ? -41.360 31.945 17.746 1.00 36.91 117 SER B C 1
ATOM 3512 O O . SER B 1 117 ? -41.130 31.246 16.789 1.00 37.16 117 SER B O 1
ATOM 3515 N N . LYS B 1 118 ? -40.684 33.052 18.021 0.75 31.80 118 LYS B N 1
ATOM 3516 C CA . LYS B 1 118 ? -39.522 33.472 17.261 0.75 29.20 118 LYS B CA 1
ATOM 3517 C C . LYS B 1 118 ? -38.507 34.211 18.145 0.75 24.87 118 LYS B C 1
ATOM 3518 O O . LYS B 1 118 ? -38.862 34.799 19.149 0.75 24.41 118 LYS B O 1
ATOM 3524 N N . LYS B 1 119 ? -37.264 34.185 17.709 1.00 23.31 119 LYS B N 1
ATOM 3525 C CA . LYS B 1 119 ? -36.185 34.815 18.427 1.00 20.53 119 LYS B CA 1
ATOM 3526 C C . LYS B 1 119 ? -36.273 36.330 18.310 1.00 20.38 119 LYS B C 1
ATOM 3527 O O . LYS B 1 119 ? -36.441 36.834 17.250 1.00 22.94 119 LYS B O 1
ATOM 3533 N N . VAL B 1 120 ? -36.146 37.032 19.426 1.00 20.62 120 VAL B N 1
ATOM 3534 C CA . VAL B 1 120 ? -36.196 38.466 19.438 1.00 21.35 120 VAL B CA 1
ATOM 3535 C C . VAL B 1 120 ? -34.961 39.219 20.007 1.00 17.85 120 VAL B C 1
ATOM 3536 O O . VAL B 1 120 ? -34.810 40.372 19.756 1.00 18.55 120 VAL B O 1
ATOM 3540 N N . ILE B 1 121 ? -34.105 38.536 20.737 1.00 18.24 121 ILE B N 1
ATOM 3541 C CA . ILE B 1 121 ? -32.968 39.174 21.388 1.00 17.58 121 ILE B CA 1
ATOM 3542 C C . ILE B 1 121 ? -31.658 39.202 20.534 1.00 18.09 121 ILE B C 1
ATOM 3543 O O . ILE B 1 121 ? -31.260 38.223 19.997 1.00 18.87 121 ILE B O 1
ATOM 3548 N N . GLN B 1 122 ? -31.053 40.368 20.428 1.00 16.96 122 GLN B N 1
ATOM 3549 C CA . GLN B 1 122 ? -29.671 40.490 20.004 1.00 14.97 122 GLN B CA 1
ATOM 3550 C C . GLN B 1 122 ? -28.878 41.089 21.161 1.00 17.27 122 GLN B C 1
ATOM 3551 O O . GLN B 1 122 ? -29.346 41.958 21.845 1.00 17.42 122 GLN B O 1
ATOM 3557 N N . VAL B 1 123 ? -27.697 40.554 21.399 1.00 17.09 123 VAL B N 1
ATOM 3558 C CA . VAL B 1 123 ? -26.820 41.050 22.425 1.00 17.06 123 VAL B CA 1
ATOM 3559 C C . VAL B 1 123 ? -25.677 41.827 21.776 1.00 16.21 123 VAL B C 1
ATOM 3560 O O . VAL B 1 123 ? -25.159 41.419 20.787 1.00 16.96 123 VAL B O 1
ATOM 3564 N N . GLY B 1 124 ? -25.306 42.942 22.391 1.00 15.73 124 GLY B N 1
ATOM 3565 C CA . GLY B 1 124 ? -24.342 43.885 21.855 1.00 16.43 124 GLY B CA 1
ATOM 3566 C C . GLY B 1 124 ? -22.845 43.570 21.878 1.00 18.23 124 GLY B C 1
ATOM 3567 O O . GLY B 1 124 ? -22.045 44.408 22.184 1.00 15.99 124 GLY B O 1
ATOM 3568 N N . PHE B 1 125 ? -22.506 42.357 21.492 1.00 15.67 125 PHE B N 1
ATOM 3569 C CA . PHE B 1 125 ? -21.137 41.964 21.311 1.00 15.03 125 PHE B CA 1
ATOM 3570 C C . PHE B 1 125 ? -20.633 42.435 19.953 1.00 16.37 125 PHE B C 1
ATOM 3571 O O . PHE B 1 125 ? -20.642 41.702 18.993 1.00 19.59 125 PHE B O 1
ATOM 3579 N N . MET B 1 126 ? -20.165 43.658 19.898 1.00 14.17 126 MET B N 1
ATOM 3580 C CA . MET B 1 126 ? -19.880 44.329 18.639 1.00 15.58 126 MET B CA 1
ATOM 3581 C C . MET B 1 126 ? -18.611 43.871 17.879 1.00 14.63 126 MET B C 1
ATOM 3582 O O . MET B 1 126 ? -18.443 44.195 16.756 1.00 14.91 126 MET B O 1
ATOM 3587 N N . ARG B 1 127 ? -17.729 43.164 18.545 1.00 14.06 127 ARG B N 1
ATOM 3588 C CA . ARG B 1 127 ? -16.514 42.731 17.878 1.00 13.79 127 ARG B CA 1
ATOM 3589 C C . ARG B 1 127 ? -16.811 41.986 16.600 1.00 14.76 127 ARG B C 1
ATOM 3590 O O . ARG B 1 127 ? -16.062 42.076 15.675 1.00 15.50 127 ARG B O 1
ATOM 3598 N N . ARG B 1 128 ? -17.912 41.251 16.582 1.00 14.96 128 ARG B N 1
ATOM 3599 C CA . ARG B 1 128 ? -18.230 40.432 15.430 1.00 16.21 128 ARG B CA 1
ATOM 3600 C C . ARG B 1 128 ? -18.510 41.264 14.210 1.00 16.70 128 ARG B C 1
ATOM 3601 O O . ARG B 1 128 ? -18.505 40.742 13.139 1.00 19.17 128 ARG B O 1
ATOM 3609 N N . TYR B 1 129 ? -18.733 42.555 14.398 1.00 14.98 129 TYR B N 1
ATOM 3610 C CA . TYR B 1 129 ? -19.045 43.433 13.305 1.00 15.00 129 TYR B CA 1
ATOM 3611 C C . TYR B 1 129 ? -17.901 44.331 12.865 1.00 13.28 129 TYR B C 1
ATOM 3612 O O . TYR B 1 129 ? -18.004 45.041 11.920 1.00 15.91 129 TYR B O 1
ATOM 3621 N N . ASP B 1 130 ? -16.797 44.258 13.578 1.00 14.00 130 ASP B N 1
ATOM 3622 C CA . ASP B 1 130 ? -15.646 45.023 13.204 1.00 14.25 130 ASP B CA 1
ATOM 3623 C C . ASP B 1 130 ? -15.083 44.491 11.920 1.00 14.57 130 ASP B C 1
ATOM 3624 O O . ASP B 1 130 ? -14.865 43.334 11.787 1.00 13.64 130 ASP B O 1
ATOM 3629 N N . GLN B 1 131 ? -14.860 45.387 10.974 1.00 13.90 131 GLN B N 1
ATOM 3630 C CA . GLN B 1 131 ? -14.459 44.959 9.648 1.00 15.66 131 GLN B CA 1
ATOM 3631 C C . GLN B 1 131 ? -13.150 44.191 9.631 1.00 13.51 131 GLN B C 1
ATOM 3632 O O . GLN B 1 131 ? -13.042 43.218 8.954 1.00 14.58 131 GLN B O 1
ATOM 3638 N N . GLY B 1 132 ? -12.193 44.629 10.417 1.00 14.16 132 GLY B N 1
ATOM 3639 C CA . GLY B 1 132 ? -10.936 43.939 10.484 1.00 12.77 132 GLY B CA 1
ATOM 3640 C C . GLY B 1 132 ? -11.005 42.538 11.053 1.00 12.62 132 GLY B C 1
ATOM 3641 O O . GLY B 1 132 ? -10.469 41.613 10.502 1.00 12.71 132 GLY B O 1
ATOM 3642 N N . ILE B 1 133 ? -11.701 42.404 12.153 1.00 11.73 133 ILE B N 1
ATOM 3643 C CA . ILE B 1 133 ? -11.888 41.112 12.754 1.00 11.79 133 ILE B CA 1
ATOM 3644 C C . ILE B 1 133 ? -12.679 40.172 11.839 1.00 12.91 133 ILE B C 1
ATOM 3645 O O . ILE B 1 133 ? -12.335 39.042 11.672 1.00 13.73 133 ILE B O 1
ATOM 3650 N N . ARG B 1 134 ? -13.697 40.703 11.206 1.00 13.96 134 ARG B N 1
ATOM 3651 C CA . ARG B 1 134 ? -14.482 39.914 10.272 1.00 15.72 134 ARG B CA 1
ATOM 3652 C C . ARG B 1 134 ? -13.688 39.434 9.074 1.00 12.87 134 ARG B C 1
ATOM 3653 O O . ARG B 1 134 ? -13.813 38.329 8.652 1.00 13.50 134 ARG B O 1
ATOM 3661 N N . ALA B 1 135 ? -12.872 40.326 8.559 1.00 13.10 135 ALA B N 1
ATOM 3662 C CA . ALA B 1 135 ? -12.030 39.987 7.439 1.00 13.59 135 ALA B CA 1
ATOM 3663 C C . ALA B 1 135 ? -11.053 38.881 7.777 1.00 14.35 135 ALA B C 1
ATOM 3664 O O . ALA B 1 135 ? -10.755 38.062 6.960 1.00 13.77 135 ALA B O 1
ATOM 3666 N N . LEU B 1 136 ? -10.554 38.890 8.995 1.00 12.65 136 LEU B N 1
ATOM 3667 C CA . LEU B 1 136 ? -9.682 37.832 9.433 1.00 11.22 136 LEU B CA 1
ATOM 3668 C C . LEU B 1 136 ? -10.396 36.499 9.519 1.00 11.49 136 LEU B C 1
ATOM 3669 O O . LEU B 1 136 ? -9.887 35.532 9.073 1.00 11.60 136 LEU B O 1
ATOM 3674 N N . LYS B 1 137 ? -11.561 36.487 10.131 1.00 12.39 137 LYS B N 1
ATOM 3675 C CA . LYS B 1 137 ? -12.361 35.279 10.195 1.00 11.93 137 LYS B CA 1
ATOM 3676 C C . LYS B 1 137 ? -12.673 34.711 8.817 1.00 14.03 137 LYS B C 1
ATOM 3677 O O . LYS B 1 137 ? -12.590 33.561 8.586 1.00 12.82 137 LYS B O 1
ATOM 3683 N N . GLU B 1 138 ? -13.016 35.607 7.915 1.00 14.01 138 GLU B N 1
ATOM 3684 C CA . GLU B 1 138 ? -13.334 35.213 6.578 1.00 15.03 138 GLU B CA 1
ATOM 3685 C C . GLU B 1 138 ? -12.151 34.546 5.917 1.00 15.63 138 GLU B C 1
ATOM 3686 O O . GLU B 1 138 ? -12.283 33.554 5.294 1.00 14.95 138 GLU B O 1
ATOM 3692 N N . LYS B 1 139 ? -10.982 35.116 6.065 1.00 12.60 139 LYS B N 1
ATOM 3693 C CA . LYS B 1 139 ? -9.820 34.530 5.440 1.00 12.19 139 LYS B CA 1
ATOM 3694 C C . LYS B 1 139 ? -9.500 33.170 6.073 1.00 13.20 139 LYS B C 1
ATOM 3695 O O . LYS B 1 139 ? -9.152 32.256 5.392 1.00 13.01 139 LYS B O 1
ATOM 3701 N N . LEU B 1 140 ? -9.654 33.069 7.377 1.00 12.85 140 LEU B N 1
ATOM 3702 C CA . LEU B 1 140 ? -9.486 31.807 8.062 1.00 13.93 140 LEU B CA 1
ATOM 3703 C C . LEU B 1 140 ? -10.395 30.716 7.481 1.00 12.16 140 LEU B C 1
ATOM 3704 O O . LEU B 1 140 ? -9.998 29.629 7.227 1.00 12.70 140 LEU B O 1
ATOM 3709 N N . ASP B 1 141 ? -11.617 31.105 7.244 1.00 13.43 141 ASP B N 1
ATOM 3710 C CA . ASP B 1 141 ? -12.632 30.172 6.811 1.00 14.03 141 ASP B CA 1
ATOM 3711 C C . ASP B 1 141 ? -12.483 29.691 5.360 1.00 15.60 141 ASP B C 1
ATOM 3712 O O . ASP B 1 141 ? -13.145 28.797 4.963 1.00 14.72 141 ASP B O 1
ATOM 3717 N N . THR B 1 142 ? -11.574 30.315 4.618 1.00 12.43 142 THR B N 1
ATOM 3718 C CA . THR B 1 142 ? -11.191 29.854 3.282 1.00 11.82 142 THR B CA 1
ATOM 3719 C C . THR B 1 142 ? -10.341 28.601 3.302 1.00 14.69 142 THR B C 1
ATOM 3720 O O . THR B 1 142 ? -10.188 27.954 2.329 1.00 15.84 142 THR B O 1
ATOM 3724 N N . GLY B 1 143 ? -9.776 28.301 4.446 1.00 11.68 143 GLY B N 1
ATOM 3725 C CA . GLY B 1 143 ? -8.888 27.185 4.597 1.00 12.65 143 GLY B CA 1
ATOM 3726 C C . GLY B 1 143 ? -7.428 27.418 4.269 1.00 10.37 143 GLY B C 1
ATOM 3727 O O . GLY B 1 143 ? -6.655 26.517 4.335 1.00 12.64 143 GLY B O 1
ATOM 3728 N N . ILE B 1 144 ? -7.088 28.636 3.936 1.00 11.89 144 ILE B N 1
ATOM 3729 C CA . ILE B 1 144 ? -5.774 28.967 3.416 1.00 12.48 144 ILE B CA 1
ATOM 3730 C C . ILE B 1 144 ? -4.590 28.739 4.379 1.00 13.33 144 ILE B C 1
ATOM 3731 O O . ILE B 1 144 ? -3.519 28.502 3.955 1.00 13.80 144 ILE B O 1
ATOM 3736 N N . ILE B 1 145 ? -4.850 28.791 5.664 1.00 11.57 145 ILE B N 1
ATOM 3737 C CA . ILE B 1 145 ? -3.845 28.446 6.646 1.00 10.82 145 ILE B CA 1
ATOM 3738 C C . ILE B 1 145 ? -4.105 27.143 7.352 1.00 11.05 145 ILE B C 1
ATOM 3739 O O . ILE B 1 145 ? -3.469 26.822 8.294 1.00 10.66 145 ILE B O 1
ATOM 3744 N N . GLY B 1 146 ? -5.019 26.362 6.814 1.00 11.32 146 GLY B N 1
ATOM 3745 C CA . GLY B 1 146 ? -5.401 25.141 7.461 1.00 12.12 146 GLY B CA 1
ATOM 3746 C C . GLY B 1 146 ? -6.149 25.370 8.759 1.00 11.34 146 GLY B C 1
ATOM 3747 O O . GLY B 1 146 ? -6.700 26.387 8.977 1.00 12.17 146 GLY B O 1
ATOM 3748 N N . ALA B 1 147 ? -6.156 24.362 9.599 1.00 11.17 147 ALA B N 1
ATOM 3749 C CA . ALA B 1 147 ? -6.894 24.438 10.832 1.00 12.84 147 ALA B CA 1
ATOM 3750 C C . ALA B 1 147 ? -6.214 25.333 11.874 1.00 12.42 147 ALA B C 1
ATOM 3751 O O . ALA B 1 147 ? -5.044 25.353 11.996 1.00 12.22 147 ALA B O 1
ATOM 3753 N N . PRO B 1 148 ? -7.005 26.068 12.628 1.00 10.17 148 PRO B N 1
ATOM 3754 C CA . PRO B 1 148 ? -6.446 26.917 13.671 1.00 11.62 148 PRO B CA 1
ATOM 3755 C C . PRO B 1 148 ? -6.019 26.118 14.908 1.00 12.17 148 PRO B C 1
ATOM 3756 O O . PRO B 1 148 ? -6.799 25.416 15.473 1.00 12.59 148 PRO B O 1
ATOM 3760 N N . LEU B 1 149 ? -4.766 26.273 15.278 1.00 11.74 149 LEU B N 1
ATOM 3761 C CA . LEU B 1 149 ? -4.159 25.523 16.355 1.00 10.47 149 LEU B CA 1
ATOM 3762 C C . LEU B 1 149 ? -4.018 26.332 17.615 1.00 11.60 149 LEU B C 1
ATOM 3763 O O . LEU B 1 149 ? -4.233 25.834 18.662 1.00 11.76 149 LEU B O 1
ATOM 3768 N N . VAL B 1 150 ? -3.610 27.566 17.470 1.00 11.04 150 VAL B N 1
ATOM 3769 C CA . VAL B 1 150 ? -3.389 28.469 18.568 1.00 9.90 150 VAL B CA 1
ATOM 3770 C C . VAL B 1 150 ? -3.897 29.850 18.136 1.00 12.47 150 VAL B C 1
ATOM 3771 O O . VAL B 1 150 ? -3.785 30.234 17.001 1.00 10.92 150 VAL B O 1
ATOM 3775 N N . VAL B 1 151 ? -4.480 30.574 19.081 1.00 10.94 151 VAL B N 1
ATOM 3776 C CA . VAL B 1 151 ? -4.845 31.959 18.888 1.00 11.32 151 VAL B CA 1
ATOM 3777 C C . VAL B 1 151 ? -4.112 32.769 19.956 1.00 11.95 151 VAL B C 1
ATOM 3778 O O . VAL B 1 151 ? -4.127 32.416 21.085 1.00 13.08 151 VAL B O 1
ATOM 3782 N N . ARG B 1 152 ? -3.438 33.823 19.531 1.00 11.43 152 ARG B N 1
ATOM 3783 C CA . ARG B 1 152 ? -2.790 34.750 20.442 1.00 11.52 152 ARG B CA 1
ATOM 3784 C C . ARG B 1 152 ? -3.412 36.100 20.264 1.00 12.99 152 ARG B C 1
ATOM 3785 O O . ARG B 1 152 ? -3.458 36.607 19.188 1.00 14.21 152 ARG B O 1
ATOM 3793 N N . ALA B 1 153 ? -3.906 36.661 21.351 1.00 12.40 153 ALA B N 1
ATOM 3794 C CA . ALA B 1 153 ? -4.650 37.907 21.310 1.00 12.00 153 ALA B CA 1
ATOM 3795 C C . ALA B 1 153 ? -4.232 38.842 22.436 1.00 11.87 153 ALA B C 1
ATOM 3796 O O . ALA B 1 153 ? -3.713 38.398 23.422 1.00 12.35 153 ALA B O 1
ATOM 3798 N N . SER B 1 154 ? -4.432 40.131 22.216 1.00 11.91 154 SER B N 1
ATOM 3799 C CA . SER B 1 154 ? -4.205 41.160 23.229 1.00 11.60 154 SER B CA 1
ATOM 3800 C C . SER B 1 154 ? -5.378 42.114 23.313 1.00 11.31 154 SER B C 1
ATOM 3801 O O . SER B 1 154 ? -5.914 42.506 22.341 1.00 12.50 154 SER B O 1
ATOM 3804 N N . HIS B 1 155 ? -5.743 42.444 24.537 1.00 12.06 155 HIS B N 1
ATOM 3805 C CA . HIS B 1 155 ? -6.687 43.494 24.820 1.00 12.01 155 HIS B CA 1
ATOM 3806 C C . HIS B 1 155 ? -5.973 44.521 25.715 1.00 10.70 155 HIS B C 1
ATOM 3807 O O . HIS B 1 155 ? -5.793 44.303 26.858 1.00 12.38 155 HIS B O 1
ATOM 3814 N N . ILE B 1 156 ? -5.551 45.600 25.091 1.00 11.50 156 ILE B N 1
ATOM 3815 C CA . ILE B 1 156 ? -4.713 46.618 25.694 1.00 12.97 156 ILE B CA 1
ATOM 3816 C C . ILE B 1 156 ? -5.507 47.884 25.884 1.00 12.20 156 ILE B C 1
ATOM 3817 O O . ILE B 1 156 ? -6.106 48.364 24.995 1.00 11.40 156 ILE B O 1
ATOM 3822 N N . ASN B 1 157 ? -5.450 48.411 27.088 1.00 12.90 157 ASN B N 1
ATOM 3823 C CA . ASN B 1 157 ? -6.151 49.616 27.482 1.00 14.28 157 ASN B CA 1
ATOM 3824 C C . ASN B 1 157 ? -5.183 50.525 28.289 1.00 12.40 157 ASN B C 1
ATOM 3825 O O . ASN B 1 157 ? -4.365 50.050 28.997 1.00 13.57 157 ASN B O 1
ATOM 3830 N N . PRO B 1 158 ? -5.273 51.829 28.106 1.00 12.15 158 PRO B N 1
ATOM 3831 C CA . PRO B 1 158 ? -4.228 52.665 28.669 1.00 13.28 158 PRO B CA 1
ATOM 3832 C C . PRO B 1 158 ? -4.280 52.825 30.181 1.00 12.66 158 PRO B C 1
ATOM 3833 O O . PRO B 1 158 ? -3.304 52.741 30.836 1.00 12.93 158 PRO B O 1
ATOM 3837 N N . ASN B 1 159 ? -5.476 53.064 30.679 1.00 14.39 159 ASN B N 1
ATOM 3838 C CA A ASN B 1 159 ? -5.717 53.262 32.098 0.51 15.89 159 ASN B CA 1
ATOM 3839 C CA B ASN B 1 159 ? -5.705 53.226 32.099 0.49 15.89 159 ASN B CA 1
ATOM 3840 C C . ASN B 1 159 ? -7.175 52.985 32.418 1.00 13.97 159 ASN B C 1
ATOM 3841 O O . ASN B 1 159 ? -7.989 52.968 31.552 1.00 15.43 159 ASN B O 1
ATOM 3850 N N . VAL B 1 160 ? -7.470 52.782 33.689 1.00 14.15 160 VAL B N 1
ATOM 3851 C CA . VAL B 1 160 ? -8.811 52.540 34.135 1.00 16.50 160 VAL B CA 1
ATOM 3852 C C . VAL B 1 160 ? -9.253 53.526 35.218 1.00 18.16 160 VAL B C 1
ATOM 3853 O O . VAL B 1 160 ? -8.469 54.146 35.855 1.00 18.81 160 VAL B O 1
ATOM 3857 N N . ALA B 1 161 ? -10.549 53.604 35.378 1.00 20.78 161 ALA B N 1
ATOM 3858 C CA . ALA B 1 161 ? -11.146 54.478 36.345 1.00 20.22 161 ALA B CA 1
ATOM 3859 C C . ALA B 1 161 ? -11.183 53.786 37.670 1.00 20.21 161 ALA B C 1
ATOM 3860 O O . ALA B 1 161 ? -10.978 52.628 37.762 1.00 18.40 161 ALA B O 1
ATOM 3862 N N . SER B 1 162 ? -11.458 54.558 38.712 1.00 21.18 162 SER B N 1
ATOM 3863 C CA . SER B 1 162 ? -11.408 54.053 40.062 1.00 18.86 162 SER B CA 1
ATOM 3864 C C . SER B 1 162 ? -12.360 52.904 40.394 1.00 17.94 162 SER B C 1
ATOM 3865 O O . SER B 1 162 ? -12.138 52.173 41.315 1.00 18.93 162 SER B O 1
ATOM 3868 N N . ASN B 1 163 ? -13.431 52.797 39.642 1.00 18.13 163 ASN B N 1
ATOM 3869 C CA . ASN B 1 163 ? -14.391 51.755 39.890 1.00 18.34 163 ASN B CA 1
ATOM 3870 C C . ASN B 1 163 ? -14.014 50.410 39.308 1.00 17.82 163 ASN B C 1
ATOM 3871 O O . ASN B 1 163 ? -14.709 49.474 39.495 1.00 20.47 163 ASN B O 1
ATOM 3876 N N . TYR B 1 164 ? -12.903 50.353 38.607 1.00 17.29 164 TYR B N 1
ATOM 3877 C CA . TYR B 1 164 ? -12.529 49.138 37.913 1.00 16.75 164 TYR B CA 1
ATOM 3878 C C . TYR B 1 164 ? -11.960 48.082 38.865 1.00 14.58 164 TYR B C 1
ATOM 3879 O O . TYR B 1 164 ? -11.002 48.306 39.515 1.00 17.59 164 TYR B O 1
ATOM 3888 N N . SER B 1 165 ? -12.641 46.964 38.941 1.00 15.45 165 SER B N 1
ATOM 3889 C CA . SER B 1 165 ? -12.297 45.885 39.835 1.00 15.98 165 SER B CA 1
ATOM 3890 C C . SER B 1 165 ? -11.557 44.753 39.138 1.00 17.51 165 SER B C 1
ATOM 3891 O O . SER B 1 165 ? -11.530 44.673 37.967 1.00 16.47 165 SER B O 1
ATOM 3894 N N . ASN B 1 166 ? -10.987 43.882 39.932 1.00 14.81 166 ASN B N 1
ATOM 3895 C CA . ASN B 1 166 ? -10.310 42.725 39.400 1.00 14.51 166 ASN B CA 1
ATOM 3896 C C . ASN B 1 166 ? -11.228 41.926 38.535 1.00 16.84 166 ASN B C 1
ATOM 3897 O O . ASN B 1 166 ? -10.828 41.447 37.524 1.00 17.02 166 ASN B O 1
ATOM 3902 N N . GLU B 1 167 ? -12.470 41.788 38.949 1.00 16.70 167 GLU B N 1
ATOM 3903 C CA . GLU B 1 167 ? -13.404 40.961 38.229 1.00 14.81 167 GLU B CA 1
ATOM 3904 C C . GLU B 1 167 ? -13.837 41.592 36.920 1.00 15.44 167 GLU B C 1
ATOM 3905 O O . GLU B 1 167 ? -14.240 40.914 36.023 1.00 15.71 167 GLU B O 1
ATOM 3911 N N . MET B 1 168 ? -13.673 42.888 36.822 1.00 15.00 168 MET B N 1
ATOM 3912 C CA . MET B 1 168 ? -13.976 43.591 35.599 1.00 17.37 168 MET B CA 1
ATOM 3913 C C . MET B 1 168 ? -12.946 43.342 34.462 1.00 15.67 168 MET B C 1
ATOM 3914 O O . MET B 1 168 ? -13.256 43.496 33.320 1.00 14.18 168 MET B O 1
ATOM 3919 N N . ALA B 1 169 ? -11.756 42.916 34.832 1.00 14.90 169 ALA B N 1
ATOM 3920 C CA . ALA B 1 169 ? -10.822 42.424 33.828 1.00 12.76 169 ALA B CA 1
ATOM 3921 C C . ALA B 1 169 ? -11.481 41.353 32.995 1.00 16.59 169 ALA B C 1
ATOM 3922 O O . ALA B 1 169 ? -11.216 41.248 31.833 1.00 15.19 169 ALA B O 1
ATOM 3924 N N . ILE B 1 170 ? -12.368 40.593 33.610 1.00 14.89 170 ILE B N 1
ATOM 3925 C CA . ILE B 1 170 ? -13.173 39.634 32.874 1.00 15.03 170 ILE B CA 1
ATOM 3926 C C . ILE B 1 170 ? -14.447 40.221 32.317 1.00 15.40 170 ILE B C 1
ATOM 3927 O O . ILE B 1 170 ? -14.694 40.168 31.156 1.00 16.03 170 ILE B O 1
ATOM 3932 N N . THR B 1 171 ? -15.264 40.771 33.203 1.00 14.81 171 THR B N 1
ATOM 3933 C CA . THR B 1 171 ? -16.598 41.154 32.830 1.00 17.68 171 THR B CA 1
ATOM 3934 C C . THR B 1 171 ? -16.767 42.386 31.926 1.00 16.50 171 THR B C 1
ATOM 3935 O O . THR B 1 171 ? -17.720 42.478 31.227 1.00 16.49 171 THR B O 1
ATOM 3939 N N . ASP B 1 172 ? -15.812 43.297 31.944 1.00 14.88 172 ASP B N 1
ATOM 3940 C CA . ASP B 1 172 ? -15.862 44.485 31.119 1.00 15.55 172 ASP B CA 1
ATOM 3941 C C . ASP B 1 172 ? -14.907 44.355 29.909 1.00 16.78 172 ASP B C 1
ATOM 3942 O O . ASP B 1 172 ? -15.198 44.824 28.855 1.00 19.05 172 ASP B O 1
ATOM 3947 N N . THR B 1 173 ? -13.782 43.706 30.131 1.00 15.25 173 THR B N 1
ATOM 3948 C CA . THR B 1 173 ? -12.702 43.670 29.158 1.00 13.30 173 THR B CA 1
ATOM 3949 C C . THR B 1 173 ? -12.582 42.350 28.388 1.00 12.79 173 THR B C 1
ATOM 3950 O O . THR B 1 173 ? -12.872 42.304 27.247 1.00 13.92 173 THR B O 1
ATOM 3954 N N . LEU B 1 174 ? -12.193 41.289 29.052 1.00 13.13 174 LEU B N 1
ATOM 3955 C CA . LEU B 1 174 ? -12.088 39.977 28.408 1.00 13.00 174 LEU B CA 1
ATOM 3956 C C . LEU B 1 174 ? -13.368 39.443 27.795 1.00 12.53 174 LEU B C 1
ATOM 3957 O O . LEU B 1 174 ? -13.334 38.653 26.929 1.00 14.35 174 LEU B O 1
ATOM 3962 N N . ILE B 1 175 ? -14.501 39.919 28.277 1.00 12.88 175 ILE B N 1
ATOM 3963 C CA . ILE B 1 175 ? -15.776 39.461 27.773 1.00 15.15 175 ILE B CA 1
ATOM 3964 C C . ILE B 1 175 ? -15.889 39.552 26.261 1.00 13.89 175 ILE B C 1
ATOM 3965 O O . ILE B 1 175 ? -16.500 38.753 25.656 1.00 14.41 175 ILE B O 1
ATOM 3970 N N . HIS B 1 176 ? -15.255 40.542 25.686 1.00 14.36 176 HIS B N 1
ATOM 3971 C CA . HIS B 1 176 ? -15.249 40.696 24.257 1.00 12.21 176 HIS B CA 1
ATOM 3972 C C . HIS B 1 176 ? -14.520 39.557 23.544 1.00 13.78 176 HIS B C 1
ATOM 3973 O O . HIS B 1 176 ? -15.028 39.018 22.608 1.00 13.48 176 HIS B O 1
ATOM 3980 N N . GLU B 1 177 ? -13.369 39.178 24.050 1.00 12.32 177 GLU B N 1
ATOM 3981 C CA . GLU B 1 177 ? -12.669 38.013 23.533 1.00 12.62 177 GLU B CA 1
ATOM 3982 C C . GLU B 1 177 ? -13.426 36.700 23.819 1.00 13.53 177 GLU B C 1
ATOM 3983 O O . GLU B 1 177 ? -13.417 35.798 23.055 1.00 14.88 177 GLU B O 1
ATOM 3989 N N . ILE B 1 178 ? -14.077 36.640 24.953 1.00 12.70 178 ILE B N 1
ATOM 3990 C CA . ILE B 1 178 ? -14.875 35.505 25.302 1.00 13.78 178 ILE B CA 1
ATOM 3991 C C . ILE B 1 178 ? -15.991 35.267 24.294 1.00 13.79 178 ILE B C 1
ATOM 3992 O O . ILE B 1 178 ? -16.214 34.171 23.895 1.00 15.29 178 ILE B O 1
ATOM 3997 N N . ASP B 1 179 ? -16.679 36.308 23.889 1.00 14.25 179 ASP B N 1
ATOM 3998 C CA . ASP B 1 179 ? -17.658 36.118 22.839 1.00 14.89 179 ASP B CA 1
ATOM 3999 C C . ASP B 1 179 ? -17.029 35.842 21.465 1.00 14.85 179 ASP B C 1
ATOM 4000 O O . ASP B 1 179 ? -17.506 35.066 20.703 1.00 16.50 179 ASP B O 1
ATOM 4005 N N . GLU B 1 180 ? -15.939 36.509 21.197 1.00 14.02 180 GLU B N 1
ATOM 4006 C CA . GLU B 1 180 ? -15.308 36.497 19.901 1.00 15.08 180 GLU B CA 1
ATOM 4007 C C . GLU B 1 180 ? -14.719 35.157 19.478 1.00 14.48 180 GLU B C 1
ATOM 4008 O O . GLU B 1 180 ? -14.896 34.737 18.379 1.00 14.58 180 GLU B O 1
ATOM 4014 N N . MET B 1 181 ? -14.019 34.506 20.380 1.00 12.80 181 MET B N 1
ATOM 4015 C CA . MET B 1 181 ? -13.190 33.386 19.974 1.00 13.30 181 MET B CA 1
ATOM 4016 C C . MET B 1 181 ? -13.985 32.156 19.573 1.00 14.86 181 MET B C 1
ATOM 4017 O O . MET B 1 181 ? -13.643 31.505 18.641 1.00 14.63 181 MET B O 1
ATOM 4022 N N . HIS B 1 182 ? -15.056 31.858 20.291 1.00 14.30 182 HIS B N 1
ATOM 4023 C CA . HIS B 1 182 ? -15.879 30.730 19.899 1.00 14.46 182 HIS B CA 1
ATOM 4024 C C . HIS B 1 182 ? -16.563 30.938 18.561 1.00 14.52 182 HIS B C 1
ATOM 4025 O O . HIS B 1 182 ? -16.700 30.037 17.792 1.00 14.96 182 HIS B O 1
ATOM 4032 N N . TRP B 1 183 ? -16.907 32.173 18.277 1.00 13.60 183 TRP B N 1
ATOM 4033 C CA . TRP B 1 183 ? -17.400 32.560 16.975 1.00 13.72 183 TRP B CA 1
ATOM 4034 C C . TRP B 1 183 ? -16.333 32.479 15.891 1.00 13.38 183 TRP B C 1
ATOM 4035 O O . TRP B 1 183 ? -16.568 31.932 14.862 1.00 14.98 183 TRP B O 1
ATOM 4046 N N . LEU B 1 184 ? -15.176 33.032 16.172 1.00 13.33 184 LEU B N 1
ATOM 4047 C CA . LEU B 1 184 ? -14.064 32.974 15.246 1.00 13.95 184 LEU B CA 1
ATOM 4048 C C . LEU B 1 184 ? -13.739 31.578 14.776 1.00 12.99 184 LEU B C 1
ATOM 4049 O O . LEU B 1 184 ? -13.512 31.353 13.636 1.00 14.04 184 LEU B O 1
ATOM 4054 N N . LEU B 1 185 ? -13.723 30.670 15.728 1.00 12.78 185 LEU B N 1
ATOM 4055 C CA . LEU B 1 185 ? -13.282 29.313 15.515 1.00 15.27 185 LEU B CA 1
ATOM 4056 C C . LEU B 1 185 ? -14.367 28.286 15.271 1.00 16.21 185 LEU B C 1
ATOM 4057 O O . LEU B 1 185 ? -14.079 27.173 15.041 1.00 16.55 185 LEU B O 1
ATOM 4062 N N . ASP B 1 186 ? -15.605 28.705 15.339 1.00 15.01 186 ASP B N 1
ATOM 4063 C CA . ASP B 1 186 ? -16.724 27.781 15.263 1.00 16.94 186 ASP B CA 1
ATOM 4064 C C . ASP B 1 186 ? -16.533 26.606 16.184 1.00 18.30 186 ASP B C 1
ATOM 4065 O O . ASP B 1 186 ? -16.563 25.495 15.767 1.00 19.16 186 ASP B O 1
ATOM 4070 N N . ASP B 1 187 ? -16.352 26.911 17.454 1.00 15.78 187 ASP B N 1
ATOM 4071 C CA . ASP B 1 187 ? -15.941 25.955 18.441 1.00 16.10 187 ASP B CA 1
ATOM 4072 C C . ASP B 1 187 ? -16.599 26.278 19.807 1.00 16.80 187 ASP B C 1
ATOM 4073 O O . ASP B 1 187 ? -17.304 27.211 19.931 1.00 19.75 187 ASP B O 1
ATOM 4078 N N . GLU B 1 188 ? -16.375 25.413 20.775 1.00 18.56 188 GLU B N 1
ATOM 4079 C CA . GLU B 1 188 ? -16.857 25.557 22.122 1.00 17.12 188 GLU B CA 1
ATOM 4080 C C . GLU B 1 188 ? -15.710 25.465 23.090 1.00 19.78 188 GLU B C 1
ATOM 4081 O O . GLU B 1 188 ? -14.799 24.713 22.908 1.00 16.26 188 GLU B O 1
ATOM 4087 N N . TYR B 1 189 ? -15.791 26.225 24.147 1.00 17.85 189 TYR B N 1
ATOM 4088 C CA . TYR B 1 189 ? -14.772 26.188 25.164 1.00 14.80 189 TYR B CA 1
ATOM 4089 C C . TYR B 1 189 ? -14.897 24.973 26.099 1.00 17.72 189 TYR B C 1
ATOM 4090 O O . TYR B 1 189 ? -15.987 24.541 26.409 1.00 17.88 189 TYR B O 1
ATOM 4099 N N . THR B 1 190 ? -13.758 24.479 26.557 1.00 16.13 190 THR B N 1
ATOM 4100 C CA . THR B 1 190 ? -13.687 23.401 27.551 1.00 16.86 190 THR B CA 1
ATOM 4101 C C . THR B 1 190 ? -13.036 23.795 28.865 1.00 17.00 190 THR B C 1
ATOM 4102 O O . THR B 1 190 ? -13.217 23.151 29.831 1.00 17.97 190 THR B O 1
ATOM 4106 N N . SER B 1 191 ? -12.253 24.852 28.869 1.00 16.43 191 SER B N 1
ATOM 4107 C CA . SER B 1 191 ? -11.681 25.336 30.092 1.00 16.87 191 SER B CA 1
ATOM 4108 C C . SER B 1 191 ? -11.254 26.768 29.969 1.00 17.26 191 SER B C 1
ATOM 4109 O O . SER B 1 191 ? -11.120 27.275 28.878 1.00 16.19 191 SER B O 1
ATOM 4112 N N . ILE B 1 192 ? -11.082 27.431 31.096 1.00 15.36 192 ILE B N 1
ATOM 4113 C CA . ILE B 1 192 ? -10.433 28.730 31.151 1.00 14.24 192 ILE B CA 1
ATOM 4114 C C . ILE B 1 192 ? -9.532 28.804 32.358 1.00 15.95 192 ILE B C 1
ATOM 4115 O O . ILE B 1 192 ? -9.811 28.221 33.374 1.00 17.46 192 ILE B O 1
ATOM 4120 N N . GLN B 1 193 ? -8.429 29.503 32.206 1.00 14.62 193 GLN B N 1
ATOM 4121 C CA . GLN B 1 193 ? -7.480 29.698 33.279 1.00 15.74 193 GLN B CA 1
ATOM 4122 C C . GLN B 1 193 ? -6.912 31.094 33.255 1.00 17.66 193 GLN B C 1
ATOM 4123 O O . GLN B 1 193 ? -6.478 31.562 32.247 1.00 16.35 193 GLN B O 1
ATOM 4129 N N . ILE B 1 194 ? -6.943 31.742 34.408 1.00 14.51 194 ILE B N 1
ATOM 4130 C CA . ILE B 1 194 ? -6.406 33.070 34.576 1.00 15.24 194 ILE B CA 1
ATOM 4131 C C . ILE B 1 194 ? -5.139 33.035 35.412 1.00 21.27 194 ILE B C 1
ATOM 4132 O O . ILE B 1 194 ? -5.139 32.511 36.486 1.00 19.68 194 ILE B O 1
ATOM 4137 N N . THR B 1 195 ? -4.068 33.590 34.888 1.00 15.65 195 THR B N 1
ATOM 4138 C CA . THR B 1 195 ? -2.847 33.725 35.642 1.00 17.48 195 THR B CA 1
ATOM 4139 C C . THR B 1 195 ? -2.384 35.143 35.775 1.00 16.15 195 THR B C 1
ATOM 4140 O O . THR B 1 195 ? -2.675 35.961 34.970 1.00 16.33 195 THR B O 1
ATOM 4144 N N . TYR B 1 196 ? -1.637 35.390 36.833 1.00 15.69 196 TYR B N 1
ATOM 4145 C CA . TYR B 1 196 ? -1.136 36.703 37.145 1.00 15.16 196 TYR B CA 1
ATOM 4146 C C . TYR B 1 196 ? 0.391 36.791 37.057 1.00 18.79 196 TYR B C 1
ATOM 4147 O O . TYR B 1 196 ? 1.088 36.271 37.877 1.00 18.47 196 TYR B O 1
ATOM 4156 N N . PRO B 1 197 ? 0.895 37.502 36.053 1.00 15.10 197 PRO B N 1
ATOM 4157 C CA . PRO B 1 197 ? 2.295 37.837 36.028 1.00 15.37 197 PRO B CA 1
ATOM 4158 C C . PRO B 1 197 ? 2.580 38.904 37.055 1.00 16.11 197 PRO B C 1
ATOM 4159 O O . PRO B 1 197 ? 1.706 39.329 37.746 1.00 19.56 197 PRO B O 1
ATOM 4163 N N . ARG B 1 198 ? 3.826 39.282 37.139 1.00 17.29 198 ARG B N 1
ATOM 4164 C CA . ARG B 1 198 ? 4.298 40.378 37.922 1.00 16.50 198 ARG B CA 1
ATOM 4165 C C . ARG B 1 198 ? 3.306 41.524 37.857 1.00 20.13 198 ARG B C 1
ATOM 4166 O O . ARG B 1 198 ? 2.851 41.862 36.799 1.00 18.15 198 ARG B O 1
ATOM 4174 N N . GLN B 1 199 ? 2.986 42.107 39.010 1.00 17.13 199 GLN B N 1
ATOM 4175 C CA . GLN B 1 199 ? 2.010 43.184 39.069 1.00 17.57 199 GLN B CA 1
ATOM 4176 C C . GLN B 1 199 ? 2.611 44.461 38.580 1.00 15.84 199 GLN B C 1
ATOM 4177 O O . GLN B 1 199 ? 3.690 44.800 38.953 1.00 18.73 199 GLN B O 1
ATOM 4183 N N . SER B 1 200 ? 1.887 45.182 37.739 1.00 15.14 200 SER B N 1
ATOM 4184 C CA . SER B 1 200 ? 2.362 46.445 37.260 1.00 15.21 200 SER B CA 1
ATOM 4185 C C . SER B 1 200 ? 2.342 47.520 38.331 1.00 16.72 200 SER B C 1
ATOM 4186 O O . SER B 1 200 ? 1.405 47.628 39.064 1.00 17.22 200 SER B O 1
ATOM 4189 N N . ALA B 1 201 ? 3.382 48.326 38.343 1.00 16.72 201 ALA B N 1
ATOM 4190 C CA . ALA B 1 201 ? 3.453 49.496 39.195 1.00 17.48 201 ALA B CA 1
ATOM 4191 C C . ALA B 1 201 ? 2.454 50.578 38.832 1.00 23.17 201 ALA B C 1
ATOM 4192 O O . ALA B 1 201 ? 2.271 51.515 39.581 1.00 22.55 201 ALA B O 1
ATOM 4194 N N . GLU B 1 202 ? 1.800 50.443 37.697 1.00 17.42 202 GLU B N 1
ATOM 4195 C CA . GLU B 1 202 ? 0.863 51.443 37.270 1.00 18.42 202 GLU B CA 1
ATOM 4196 C C . GLU B 1 202 ? -0.526 51.246 37.862 1.00 20.86 202 GLU B C 1
ATOM 4197 O O . GLU B 1 202 ? -1.374 52.079 37.707 1.00 23.00 202 GLU B O 1
ATOM 4203 N N . VAL B 1 203 ? -0.742 50.142 38.548 1.00 18.37 203 VAL B N 1
ATOM 4204 C CA . VAL B 1 203 ? -2.032 49.873 39.100 1.00 17.43 203 VAL B CA 1
ATOM 4205 C C . VAL B 1 203 ? -2.274 50.750 40.309 1.00 22.68 203 VAL B C 1
ATOM 4206 O O . VAL B 1 203 ? -1.443 50.834 41.168 1.00 23.48 203 VAL B O 1
ATOM 4210 N N . ARG B 1 204 ? -3.422 51.411 40.295 1.00 22.03 204 ARG B N 1
ATOM 4211 C CA . ARG B 1 204 ? -3.887 52.273 41.360 1.00 24.99 204 ARG B CA 1
ATOM 4212 C C . ARG B 1 204 ? -5.232 51.839 41.915 1.00 26.61 204 ARG B C 1
ATOM 4213 O O . ARG B 1 204 ? -5.834 52.594 42.660 1.00 29.61 204 ARG B O 1
ATOM 4221 N N . ASN B 1 205 ? -5.715 50.662 41.564 1.00 18.75 205 ASN B N 1
ATOM 4222 C CA . ASN B 1 205 ? -7.017 50.189 41.999 1.00 19.55 205 ASN B CA 1
ATOM 4223 C C . ASN B 1 205 ? -6.962 49.013 42.953 1.00 22.26 205 ASN B C 1
ATOM 4224 O O . ASN B 1 205 ? -6.310 48.036 42.689 1.00 21.39 205 ASN B O 1
ATOM 4229 N N . GLU B 1 206 ? -7.696 49.121 44.056 1.00 20.07 206 GLU B N 1
ATOM 4230 C CA . GLU B 1 206 ? -7.704 48.121 45.117 1.00 18.00 206 GLU B CA 1
ATOM 4231 C C . GLU B 1 206 ? -8.110 46.773 44.628 1.00 20.40 206 GLU B C 1
ATOM 4232 O O . GLU B 1 206 ? -9.164 46.595 44.103 1.00 19.13 206 GLU B O 1
ATOM 4238 N N . GLY B 1 207 ? -7.223 45.820 44.786 1.00 20.34 207 GLY B N 1
ATOM 4239 C CA . GLY B 1 207 ? -7.517 44.461 44.432 1.00 19.75 207 GLY B CA 1
ATOM 4240 C C . GLY B 1 207 ? -7.285 44.077 42.976 1.00 15.52 207 GLY B C 1
ATOM 4241 O O . GLY B 1 207 ? -7.412 42.953 42.636 1.00 17.30 207 GLY B O 1
ATOM 4242 N N . LEU B 1 208 ? -6.985 45.053 42.154 1.00 18.41 208 LEU B N 1
ATOM 4243 C CA . LEU B 1 208 ? -6.811 44.786 40.740 1.00 16.58 208 LEU B CA 1
ATOM 4244 C C . LEU B 1 208 ? -5.456 44.200 40.428 1.00 15.14 208 LEU B C 1
ATOM 4245 O O . LEU B 1 208 ? -4.476 44.774 40.739 1.00 18.96 208 LEU B O 1
ATOM 4250 N N . HIS B 1 209 ? -5.477 43.055 39.768 1.00 14.49 209 HIS B N 1
ATOM 4251 C CA . HIS B 1 209 ? -4.304 42.438 39.174 1.00 15.50 209 HIS B CA 1
ATOM 4252 C C . HIS B 1 209 ? -4.206 42.866 37.715 1.00 14.35 209 HIS B C 1
ATOM 4253 O O . HIS B 1 209 ? -5.141 42.753 36.992 1.00 14.32 209 HIS B O 1
ATOM 4260 N N . ASP B 1 210 ? -3.050 43.361 37.343 1.00 13.45 210 ASP B N 1
ATOM 4261 C CA . ASP B 1 210 ? -2.787 43.764 35.982 1.00 14.16 210 ASP B CA 1
ATOM 4262 C C . ASP B 1 210 ? -1.310 43.618 35.717 1.00 16.03 210 ASP B C 1
ATOM 4263 O O . ASP B 1 210 ? -0.514 44.092 36.464 1.00 15.18 210 ASP B O 1
ATOM 4268 N N . PRO B 1 211 ? -0.945 42.957 34.636 1.00 13.63 211 PRO B N 1
ATOM 4269 C CA . PRO B 1 211 ? -1.776 42.320 33.651 1.00 12.60 211 PRO B CA 1
ATOM 4270 C C . PRO B 1 211 ? -2.347 41.004 34.087 1.00 14.90 211 PRO B C 1
ATOM 4271 O O . PRO B 1 211 ? -2.031 40.511 35.118 1.00 14.69 211 PRO B O 1
ATOM 4275 N N . GLN B 1 212 ? -3.238 40.471 33.262 1.00 12.97 212 GLN B N 1
ATOM 4276 C CA . GLN B 1 212 ? -3.780 39.138 33.432 1.00 13.48 212 GLN B CA 1
ATOM 4277 C C . GLN B 1 212 ? -3.607 38.317 32.138 1.00 14.32 212 GLN B C 1
ATOM 4278 O O . GLN B 1 212 ? -3.738 38.832 31.082 1.00 14.69 212 GLN B O 1
ATOM 4284 N N . LEU B 1 213 ? -3.283 37.058 32.290 1.00 13.15 213 LEU B N 1
ATOM 4285 C CA . LEU B 1 213 ? -3.215 36.166 31.167 1.00 11.48 213 LEU B CA 1
ATOM 4286 C C . LEU B 1 213 ? -4.335 35.182 31.231 1.00 15.75 213 LEU B C 1
ATOM 4287 O O . LEU B 1 213 ? -4.478 34.493 32.174 1.00 17.76 213 LEU B O 1
ATOM 4292 N N . ALA B 1 214 ? -5.123 35.133 30.181 1.00 13.33 214 ALA B N 1
ATOM 4293 C CA . ALA B 1 214 ? -6.203 34.194 30.086 1.00 12.87 214 ALA B CA 1
ATOM 4294 C C . ALA B 1 214 ? -5.896 33.115 29.045 1.00 15.11 214 ALA B C 1
ATOM 4295 O O . ALA B 1 214 ? -5.541 33.418 27.935 1.00 15.98 214 ALA B O 1
ATOM 4297 N N . THR B 1 215 ? -6.033 31.879 29.447 1.00 13.13 215 THR B N 1
ATOM 4298 C CA . THR B 1 215 ? -5.865 30.763 28.544 1.00 12.63 215 THR B CA 1
ATOM 4299 C C . THR B 1 215 ? -7.140 29.967 28.448 1.00 14.84 215 THR B C 1
ATOM 4300 O O . THR B 1 215 ? -7.663 29.514 29.427 1.00 15.35 215 THR B O 1
ATOM 4304 N N . LEU B 1 216 ? -7.651 29.843 27.241 1.00 14.36 216 LEU B N 1
ATOM 4305 C CA . LEU B 1 216 ? -8.823 29.047 26.987 1.00 14.52 216 LEU B CA 1
ATOM 4306 C C . LEU B 1 216 ? -8.522 27.873 26.093 1.00 15.58 216 LEU B C 1
ATOM 4307 O O . LEU B 1 216 ? -7.772 27.983 25.173 1.00 18.05 216 LEU B O 1
ATOM 4312 N N . THR B 1 217 ? -9.180 26.766 26.369 1.00 15.56 217 THR B N 1
ATOM 4313 C CA . THR B 1 217 ? -9.115 25.597 25.538 1.00 15.49 217 THR B CA 1
ATOM 4314 C C . THR B 1 217 ? -10.471 25.352 24.902 1.00 17.87 217 THR B C 1
ATOM 4315 O O . THR B 1 217 ? -11.478 25.698 25.447 1.00 16.81 217 THR B O 1
ATOM 4319 N N . THR B 1 218 ? -10.445 24.772 23.722 1.00 17.50 218 THR B N 1
ATOM 4320 C CA . THR B 1 218 ? -11.632 24.444 22.966 1.00 17.99 218 THR B CA 1
ATOM 4321 C C . THR B 1 218 ? -11.782 22.953 22.685 1.00 16.60 218 THR B C 1
ATOM 4322 O O . THR B 1 218 ? -10.862 22.210 22.815 1.00 16.54 218 THR B O 1
ATOM 4326 N N . LYS B 1 219 ? -12.979 22.556 22.287 0.74 13.06 219 LYS B N 1
ATOM 4327 C CA . LYS B 1 219 ? -13.265 21.176 21.996 0.74 14.39 219 LYS B CA 1
ATOM 4328 C C . LYS B 1 219 ? -12.381 20.583 20.887 0.74 15.72 219 LYS B C 1
ATOM 4329 O O . LYS B 1 219 ? -11.949 19.478 20.997 0.74 15.65 219 LYS B O 1
ATOM 4335 N N . LYS B 1 220 ? -12.115 21.351 19.851 1.00 15.52 220 LYS B N 1
ATOM 4336 C CA . LYS B 1 220 ? -11.281 20.875 18.768 1.00 15.24 220 LYS B CA 1
ATOM 4337 C C . LYS B 1 220 ? -9.784 20.917 19.114 1.00 17.95 220 LYS B C 1
ATOM 4338 O O . LYS B 1 220 ? -8.991 20.433 18.401 1.00 17.41 220 LYS B O 1
ATOM 4344 N N . GLY B 1 221 ? -9.451 21.488 20.249 1.00 15.21 221 GLY B N 1
ATOM 4345 C CA . GLY B 1 221 ? -8.100 21.499 20.767 1.00 14.20 221 GLY B CA 1
ATOM 4346 C C . GLY B 1 221 ? -7.302 22.786 20.658 1.00 14.84 221 GLY B C 1
ATOM 4347 O O . GLY B 1 221 ? -6.211 22.863 21.127 1.00 15.85 221 GLY B O 1
ATOM 4348 N N . THR B 1 222 ? -7.884 23.785 20.039 1.00 13.71 222 THR B N 1
ATOM 4349 C CA . THR B 1 222 ? -7.232 25.055 19.907 1.00 13.71 222 THR B CA 1
ATOM 4350 C C . THR B 1 222 ? -6.999 25.679 21.280 1.00 15.66 222 THR B C 1
ATOM 4351 O O . THR B 1 222 ? -7.847 25.650 22.119 1.00 16.06 222 THR B O 1
ATOM 4355 N N . VAL B 1 223 ? -5.833 26.233 21.486 1.00 11.77 223 VAL B N 1
ATOM 4356 C CA . VAL B 1 223 ? -5.532 26.978 22.680 1.00 12.31 223 VAL B CA 1
ATOM 4357 C C . VAL B 1 223 ? -5.507 28.475 22.365 1.00 13.42 223 VAL B C 1
ATOM 4358 O O . VAL B 1 223 ? -4.869 28.916 21.458 1.00 13.35 223 VAL B O 1
ATOM 4362 N N . ILE B 1 224 ? -6.250 29.224 23.162 1.00 12.92 224 ILE B N 1
ATOM 4363 C CA . ILE B 1 224 ? -6.294 30.656 23.076 1.00 13.05 224 ILE B CA 1
ATOM 4364 C C . ILE B 1 224 ? -5.552 31.300 24.234 1.00 13.85 224 ILE B C 1
ATOM 4365 O O . ILE B 1 224 ? -5.852 31.053 25.346 1.00 13.05 224 ILE B O 1
ATOM 4370 N N . GLN B 1 225 ? -4.600 32.151 23.905 1.00 11.58 225 GLN B N 1
ATOM 4371 C CA . GLN B 1 225 ? -3.845 32.919 24.873 1.00 10.82 225 GLN B CA 1
ATOM 4372 C C . GLN B 1 225 ? -4.128 34.409 24.717 1.00 11.71 225 GLN B C 1
ATOM 4373 O O . GLN B 1 225 ? -3.743 35.001 23.775 1.00 12.99 225 GLN B O 1
ATOM 4379 N N . VAL B 1 226 ? -4.815 34.983 25.697 1.00 12.06 226 VAL B N 1
ATOM 4380 C CA . VAL B 1 226 ? -5.127 36.400 25.701 1.00 11.82 226 VAL B CA 1
ATOM 4381 C C . VAL B 1 226 ? -4.364 37.138 26.761 1.00 13.23 226 VAL B C 1
ATOM 4382 O O . VAL B 1 226 ? -4.347 36.727 27.875 1.00 14.28 226 VAL B O 1
ATOM 4386 N N . LEU B 1 227 ? -3.733 38.223 26.361 1.00 11.83 227 LEU B N 1
ATOM 4387 C CA . LEU B 1 227 ? -3.123 39.173 27.271 1.00 11.33 227 LEU B CA 1
ATOM 4388 C C . LEU B 1 227 ? -4.116 40.300 27.528 1.00 13.13 227 LEU B C 1
ATOM 4389 O O . LEU B 1 227 ? -4.542 40.950 26.626 1.00 13.37 227 LEU B O 1
ATOM 4394 N N . VAL B 1 228 ? -4.496 40.465 28.784 1.00 11.88 228 VAL B N 1
ATOM 4395 C CA . VAL B 1 228 ? -5.313 41.578 29.227 1.00 12.55 228 VAL B CA 1
ATOM 4396 C C . VAL B 1 228 ? -4.430 42.547 30.000 1.00 11.16 228 VAL B C 1
ATOM 4397 O O . VAL B 1 228 ? -3.859 42.197 30.983 1.00 14.27 228 VAL B O 1
ATOM 4401 N N . HIS B 1 229 ? -4.306 43.744 29.486 1.00 10.81 229 HIS B N 1
ATOM 4402 C CA . HIS B 1 229 ? -3.441 44.735 30.089 1.00 10.80 229 HIS B CA 1
ATOM 4403 C C . HIS B 1 229 ? -4.125 46.078 30.054 1.00 12.35 229 HIS B C 1
ATOM 4404 O O . HIS B 1 229 ? -4.172 46.731 29.066 1.00 12.52 229 HIS B O 1
ATOM 4411 N N . VAL B 1 230 ? -4.631 46.480 31.210 1.00 13.55 230 VAL B N 1
ATOM 4412 C CA . VAL B 1 230 ? -5.527 47.616 31.283 1.00 13.46 230 VAL B CA 1
ATOM 4413 C C . VAL B 1 230 ? -4.951 48.897 31.837 1.00 12.58 230 VAL B C 1
ATOM 4414 O O . VAL B 1 230 ? -5.606 49.894 31.800 1.00 13.36 230 VAL B O 1
ATOM 4418 N N . THR B 1 231 ? -3.716 48.832 32.294 1.00 13.52 231 THR B N 1
ATOM 4419 C CA . THR B 1 231 ? -2.957 50.004 32.681 1.00 13.50 231 THR B CA 1
ATOM 4420 C C . THR B 1 231 ? -1.706 50.193 31.841 1.00 13.79 231 THR B C 1
ATOM 4421 O O . THR B 1 231 ? -0.709 50.650 32.297 1.00 14.30 231 THR B O 1
ATOM 4425 N N . ALA B 1 232 ? -1.829 49.886 30.566 1.00 13.35 232 ALA B N 1
ATOM 4426 C CA . ALA B 1 232 ? -0.693 49.810 29.667 1.00 11.93 232 ALA B CA 1
ATOM 4427 C C . ALA B 1 232 ? -0.069 51.133 29.258 1.00 13.53 232 ALA B C 1
ATOM 4428 O O . ALA B 1 232 ? 0.973 51.161 28.713 1.00 12.87 232 ALA B O 1
ATOM 4430 N N . GLN B 1 233 ? -0.795 52.205 29.524 1.00 12.75 233 GLN B N 1
ATOM 4431 C CA . GLN B 1 233 ? -0.390 53.574 29.275 1.00 12.44 233 GLN B CA 1
ATOM 4432 C C . GLN B 1 233 ? -0.391 54.065 27.829 1.00 13.85 233 GLN B C 1
ATOM 4433 O O . GLN B 1 233 ? -0.855 55.101 27.552 1.00 14.56 233 GLN B O 1
ATOM 4439 N N . TYR B 1 234 ? 0.123 53.267 26.915 1.00 13.60 234 TYR B N 1
ATOM 4440 C CA . TYR B 1 234 ? 0.483 53.790 25.614 1.00 11.87 234 TYR B CA 1
ATOM 4441 C C . TYR B 1 234 ? -0.687 54.001 24.648 1.00 11.59 234 TYR B C 1
ATOM 4442 O O . TYR B 1 234 ? -0.599 54.779 23.767 1.00 12.78 234 TYR B O 1
ATOM 4451 N N . GLY B 1 235 ? -1.746 53.243 24.838 1.00 13.52 235 GLY B N 1
ATOM 4452 C CA . GLY B 1 235 ? -2.839 53.238 23.904 1.00 12.27 235 GLY B CA 1
ATOM 4453 C C . GLY B 1 235 ? -3.876 52.194 24.196 1.00 11.64 235 GLY B C 1
ATOM 4454 O O . GLY B 1 235 ? -3.745 51.430 25.092 1.00 12.70 235 GLY B O 1
ATOM 4455 N N . TYR B 1 236 ? -4.908 52.205 23.375 1.00 12.58 236 TYR B N 1
ATOM 4456 C CA . TYR B 1 236 ? -5.910 51.166 23.341 1.00 11.77 236 TYR B CA 1
ATOM 4457 C C . TYR B 1 236 ? -5.672 50.363 22.088 1.00 12.09 236 TYR B C 1
ATOM 4458 O O . TYR B 1 236 ? -5.608 50.906 21.050 1.00 14.97 236 TYR B O 1
ATOM 4467 N N . GLU B 1 237 ? -5.536 49.073 22.231 1.00 10.73 237 GLU B N 1
ATOM 4468 C CA . GLU B 1 237 ? -5.215 48.239 21.091 1.00 11.56 237 GLU B CA 1
ATOM 4469 C C . GLU B 1 237 ? -5.798 46.844 21.242 1.00 12.14 237 GLU B C 1
ATOM 4470 O O . GLU B 1 237 ? -5.757 46.256 22.270 1.00 12.45 237 GLU B O 1
ATOM 4476 N N . VAL B 1 238 ? -6.357 46.350 20.153 1.00 12.46 238 VAL B N 1
ATOM 4477 C CA . VAL B 1 238 ? -6.861 44.990 20.046 1.00 12.81 238 VAL B CA 1
ATOM 4478 C C . VAL B 1 238 ? -6.016 44.232 19.005 1.00 13.24 238 VAL B C 1
ATOM 4479 O O . VAL B 1 238 ? -5.927 44.636 17.891 1.00 15.50 238 VAL B O 1
ATOM 4483 N N . LYS B 1 239 ? -5.371 43.168 19.441 1.00 11.25 239 LYS B N 1
ATOM 4484 C CA . LYS B 1 239 ? -4.486 42.374 18.592 1.00 11.37 239 LYS B CA 1
ATOM 4485 C C . LYS B 1 239 ? -5.014 40.956 18.519 1.00 11.73 239 LYS B C 1
ATOM 4486 O O . LYS B 1 239 ? -5.523 40.452 19.453 1.00 11.99 239 LYS B O 1
ATOM 4492 N N . LEU B 1 240 ? -4.864 40.334 17.357 1.00 11.55 240 LEU B N 1
ATOM 4493 C CA . LEU B 1 240 ? -5.387 39.012 17.077 1.00 11.96 240 LEU B CA 1
ATOM 4494 C C . LEU B 1 240 ? -4.527 38.293 16.047 1.00 11.47 240 LEU B C 1
ATOM 4495 O O . LEU B 1 240 ? -4.333 38.786 14.988 1.00 12.29 240 LEU B O 1
ATOM 4500 N N . GLU B 1 241 ? -3.991 37.152 16.439 1.00 11.19 241 GLU B N 1
ATOM 4501 C CA . GLU B 1 241 ? -3.175 36.318 15.585 1.00 12.12 241 GLU B CA 1
ATOM 4502 C C . GLU B 1 241 ? -3.672 34.886 15.667 1.00 13.48 241 GLU B C 1
ATOM 4503 O O . GLU B 1 241 ? -3.875 34.362 16.723 1.00 12.40 241 GLU B O 1
ATOM 4509 N N . VAL B 1 242 ? -3.899 34.285 14.508 1.00 11.14 242 VAL B N 1
ATOM 4510 C CA . VAL B 1 242 ? -4.306 32.913 14.434 1.00 9.66 242 VAL B CA 1
ATOM 4511 C C . VAL B 1 242 ? -3.194 32.083 13.787 1.00 10.62 242 VAL B C 1
ATOM 4512 O O . VAL B 1 242 ? -2.738 32.378 12.729 1.00 10.99 242 VAL B O 1
ATOM 4516 N N . ILE B 1 243 ? -2.751 31.084 14.515 1.00 10.18 243 ILE B N 1
ATOM 4517 C CA . ILE B 1 243 ? -1.730 30.152 14.071 1.00 11.32 243 ILE B CA 1
ATOM 4518 C C . ILE B 1 243 ? -2.386 28.901 13.475 1.00 10.18 243 ILE B C 1
ATOM 4519 O O . ILE B 1 243 ? -3.021 28.156 14.149 1.00 11.08 243 ILE B O 1
ATOM 4524 N N . GLY B 1 244 ? -2.184 28.718 12.192 1.00 10.23 244 GLY B N 1
ATOM 4525 C CA . GLY B 1 244 ? -2.708 27.581 11.500 1.00 11.61 244 GLY B CA 1
ATOM 4526 C C . GLY B 1 244 ? -1.682 26.539 11.148 1.00 9.94 244 GLY B C 1
ATOM 4527 O O . GLY B 1 244 ? -0.529 26.751 11.294 1.00 11.60 244 GLY B O 1
ATOM 4528 N N . GLU B 1 245 ? -2.174 25.431 10.647 1.00 10.58 245 GLU B N 1
ATOM 4529 C CA . GLU B 1 245 ? -1.331 24.346 10.223 1.00 11.31 245 GLU B CA 1
ATOM 4530 C C . GLU B 1 245 ? -0.303 24.754 9.178 1.00 11.35 245 GLU B C 1
ATOM 4531 O O . GLU B 1 245 ? 0.786 24.313 9.219 1.00 11.76 245 GLU B O 1
ATOM 4537 N N . THR B 1 246 ? -0.704 25.610 8.251 1.00 11.74 246 THR B N 1
ATOM 4538 C CA . THR B 1 246 ? 0.126 25.941 7.107 1.00 11.02 246 THR B CA 1
ATOM 4539 C C . THR B 1 246 ? 0.403 27.423 6.927 1.00 12.11 246 THR B C 1
ATOM 4540 O O . THR B 1 246 ? 1.002 27.829 5.982 1.00 11.61 246 THR B O 1
ATOM 4544 N N . GLY B 1 247 ? -0.065 28.221 7.864 1.00 9.96 247 GLY B N 1
ATOM 4545 C CA . GLY B 1 247 ? 0.211 29.622 7.833 1.00 10.49 247 GLY B CA 1
ATOM 4546 C C . GLY B 1 247 ? -0.337 30.354 9.023 1.00 9.28 247 GLY B C 1
ATOM 4547 O O . GLY B 1 247 ? -0.826 29.735 9.923 1.00 11.11 247 GLY B O 1
ATOM 4548 N N . GLU B 1 248 ? -0.241 31.672 8.990 1.00 9.02 248 GLU B N 1
ATOM 4549 C CA . GLU B 1 248 ? -0.756 32.513 10.065 1.00 10.38 248 GLU B CA 1
ATOM 4550 C C . GLU B 1 248 ? -1.550 33.689 9.520 1.00 10.06 248 GLU B C 1
ATOM 4551 O O . GLU B 1 248 ? -1.320 34.125 8.424 1.00 11.06 248 GLU B O 1
ATOM 4557 N N . LEU B 1 249 ? -2.464 34.190 10.343 1.00 10.00 249 LEU B N 1
ATOM 4558 C CA . LEU B 1 249 ? -3.232 35.395 10.056 1.00 9.18 249 LEU B CA 1
ATOM 4559 C C . LEU B 1 249 ? -3.185 36.365 11.246 1.00 12.31 249 LEU B C 1
ATOM 4560 O O . LEU B 1 249 ? -3.312 35.954 12.344 1.00 12.13 249 LEU B O 1
ATOM 4565 N N . GLN B 1 250 ? -2.993 37.632 10.983 1.00 9.44 250 GLN B N 1
ATOM 4566 C CA . GLN B 1 250 ? -3.078 38.605 12.037 1.00 10.71 250 GLN B CA 1
ATOM 4567 C C . GLN B 1 250 ? -3.715 39.887 11.583 1.00 12.17 250 GLN B C 1
ATOM 4568 O O . GLN B 1 250 ? -3.662 40.244 10.450 1.00 12.25 250 GLN B O 1
ATOM 4574 N N . LEU B 1 251 ? -4.332 40.561 12.521 1.00 12.15 251 LEU B N 1
ATOM 4575 C CA . LEU B 1 251 ? -4.875 41.855 12.241 1.00 13.53 251 LEU B CA 1
ATOM 4576 C C . LEU B 1 251 ? -3.768 42.824 11.972 1.00 17.68 251 LEU B C 1
ATOM 4577 O O . LEU B 1 251 ? -2.760 42.796 12.607 1.00 21.08 251 LEU B O 1
ATOM 4582 N N . PRO B 1 252 ? -4.013 43.736 11.057 1.00 17.86 252 PRO B N 1
ATOM 4583 C CA . PRO B 1 252 ? -3.091 44.821 10.847 1.00 21.40 252 PRO B CA 1
ATOM 4584 C C . PRO B 1 252 ? -3.245 45.880 11.942 1.00 23.07 252 PRO B C 1
ATOM 4585 O O . PRO B 1 252 ? -4.114 45.818 12.740 1.00 26.10 252 PRO B O 1
ATOM 4589 N N . ASN B 1 253 ? -2.374 46.833 11.921 0.81 27.41 253 ASN B N 1
ATOM 4590 C CA . ASN B 1 253 ? -2.519 47.961 12.806 0.81 27.51 253 ASN B CA 1
ATOM 4591 C C . ASN B 1 253 ? -3.759 48.738 12.440 0.81 24.90 253 ASN B C 1
ATOM 4592 O O . ASN B 1 253 ? -4.085 48.903 11.298 0.81 22.53 253 ASN B O 1
ATOM 4597 N N . TYR B 1 254 ? -4.449 49.160 13.472 1.00 26.99 254 TYR B N 1
ATOM 4598 C CA . TYR B 1 254 ? -5.636 49.945 13.327 1.00 23.04 254 TYR B CA 1
ATOM 4599 C C . TYR B 1 254 ? -5.260 51.392 13.103 1.00 27.26 254 TYR B C 1
ATOM 4600 O O . TYR B 1 254 ? -4.434 51.918 13.800 1.00 28.64 254 TYR B O 1
ATOM 4609 N N . GLY B 1 255 ? -5.898 52.034 12.147 1.00 30.18 255 GLY B N 1
ATOM 4610 C CA . GLY B 1 255 ? -5.774 53.469 12.001 1.00 33.15 255 GLY B CA 1
ATOM 4611 C C . GLY B 1 255 ? -5.505 53.978 10.596 1.00 33.30 255 GLY B C 1
ATOM 4612 O O . GLY B 1 255 ? -4.825 53.354 9.836 1.00 30.94 255 GLY B O 1
ATOM 4613 N N . LEU B 1 256 ? -6.078 55.136 10.289 1.00 29.10 256 LEU B N 1
ATOM 4614 C CA . LEU B 1 256 ? -6.008 55.707 8.965 1.00 26.00 256 LEU B CA 1
ATOM 4615 C C . LEU B 1 256 ? -5.061 56.889 8.863 1.00 25.31 256 LEU B C 1
ATOM 4616 O O . LEU B 1 256 ? -4.854 57.390 7.789 1.00 26.19 256 LEU B O 1
ATOM 4621 N N . GLY B 1 257 ? -4.520 57.311 10.001 1.00 25.07 257 GLY B N 1
ATOM 4622 C CA . GLY B 1 257 ? -3.692 58.496 10.124 1.00 21.08 257 GLY B CA 1
ATOM 4623 C C . GLY B 1 257 ? -2.376 58.312 9.433 1.00 19.32 257 GLY B C 1
ATOM 4624 O O . GLY B 1 257 ? -2.002 57.214 9.140 1.00 20.29 257 GLY B O 1
ATOM 4625 N N . PRO B 1 258 ? -1.682 59.398 9.161 1.00 16.93 258 PRO B N 1
ATOM 4626 C CA . PRO B 1 258 ? -0.553 59.246 8.266 1.00 15.08 258 PRO B CA 1
ATOM 4627 C C . PRO B 1 258 ? 0.701 58.714 8.959 1.00 14.79 258 PRO B C 1
ATOM 4628 O O . PRO B 1 258 ? 0.814 58.714 10.143 1.00 17.16 258 PRO B O 1
ATOM 4632 N N . ILE B 1 259 ? 1.620 58.241 8.142 1.00 12.22 259 ILE B N 1
ATOM 4633 C CA . ILE B 1 259 ? 2.946 57.895 8.603 1.00 12.81 259 ILE B CA 1
ATOM 4634 C C . ILE B 1 259 ? 3.804 59.148 8.604 1.00 14.71 259 ILE B C 1
ATOM 4635 O O . ILE B 1 259 ? 3.955 59.786 7.612 1.00 13.06 259 ILE B O 1
ATOM 4640 N N . LEU B 1 260 ? 4.328 59.478 9.761 1.00 11.95 260 LEU B N 1
ATOM 4641 C CA . LEU B 1 260 ? 5.203 60.611 9.947 1.00 13.11 260 LEU B CA 1
ATOM 4642 C C . LEU B 1 260 ? 6.681 60.229 10.029 1.00 13.15 260 LEU B C 1
ATOM 4643 O O . LEU B 1 260 ? 7.062 59.445 10.830 1.00 14.25 260 LEU B O 1
ATOM 4648 N N . ARG B 1 261 ? 7.474 60.829 9.165 1.00 12.38 261 ARG B N 1
ATOM 4649 C CA . ARG B 1 261 ? 8.909 60.770 9.234 1.00 12.94 261 ARG B CA 1
ATOM 4650 C C . ARG B 1 261 ? 9.420 62.095 9.790 1.00 12.46 261 ARG B C 1
ATOM 4651 O O . ARG B 1 261 ? 9.280 63.087 9.176 1.00 12.69 261 ARG B O 1
ATOM 4659 N N . SER B 1 262 ? 9.981 62.052 10.983 1.00 12.62 262 SER B N 1
ATOM 4660 C CA . SER B 1 262 ? 10.336 63.233 11.722 1.00 13.66 262 SER B CA 1
ATOM 4661 C C . SER B 1 262 ? 11.274 62.868 12.856 1.00 13.28 262 SER B C 1
ATOM 4662 O O . SER B 1 262 ? 11.081 61.914 13.511 1.00 14.51 262 SER B O 1
ATOM 4665 N N . ASN B 1 263 ? 12.310 63.663 13.032 1.00 14.95 263 ASN B N 1
ATOM 4666 C CA . ASN B 1 263 ? 13.122 63.576 14.217 1.00 16.72 263 ASN B CA 1
ATOM 4667 C C . ASN B 1 263 ? 13.671 62.177 14.487 1.00 17.33 263 ASN B C 1
ATOM 4668 O O . ASN B 1 263 ? 13.571 61.659 15.554 1.00 18.81 263 ASN B O 1
ATOM 4673 N N . ALA B 1 264 ? 14.270 61.596 13.468 1.00 15.44 264 ALA B N 1
ATOM 4674 C CA . ALA B 1 264 ? 14.913 60.301 13.558 1.00 14.50 264 ALA B CA 1
ATOM 4675 C C . ALA B 1 264 ? 13.997 59.141 13.878 1.00 14.60 264 ALA B C 1
ATOM 4676 O O . ALA B 1 264 ? 14.433 58.155 14.337 1.00 16.44 264 ALA B O 1
ATOM 4678 N N . ASN B 1 265 ? 12.724 59.320 13.565 1.00 13.43 265 ASN B N 1
ATOM 4679 C CA . ASN B 1 265 ? 11.737 58.283 13.728 1.00 15.69 265 ASN B CA 1
ATOM 4680 C C . ASN B 1 265 ? 10.697 58.263 12.617 1.00 14.29 265 ASN B C 1
ATOM 4681 O O . ASN B 1 265 ? 10.435 59.245 11.993 1.00 14.38 265 ASN B O 1
ATOM 4686 N N . GLN B 1 266 ? 10.139 57.087 12.421 1.00 14.54 266 GLN B N 1
ATOM 4687 C CA . GLN B 1 266 ? 8.999 56.892 11.586 1.00 15.49 266 GLN B CA 1
ATOM 4688 C C . GLN B 1 266 ? 7.906 56.447 12.527 1.00 15.50 266 GLN B C 1
ATOM 4689 O O . GLN B 1 266 ? 8.108 55.570 13.308 1.00 17.06 266 GLN B O 1
ATOM 4695 N N . GLN B 1 267 ? 6.772 57.110 12.456 1.00 12.54 267 GLN B N 1
ATOM 4696 C CA . GLN B 1 267 ? 5.727 56.856 13.408 1.00 16.10 267 GLN B CA 1
ATOM 4697 C C . GLN B 1 267 ? 4.286 57.033 12.940 1.00 16.16 267 GLN B C 1
ATOM 4698 O O . GLN B 1 267 ? 3.988 57.784 12.060 1.00 15.57 267 GLN B O 1
ATOM 4704 N N . THR B 1 268 ? 3.420 56.277 13.586 1.00 14.62 268 THR B N 1
ATOM 4705 C CA . THR B 1 268 ? 2.001 56.393 13.432 1.00 14.07 268 THR B CA 1
ATOM 4706 C C . THR B 1 268 ? 1.336 56.544 14.791 1.00 16.04 268 THR B C 1
ATOM 4707 O O . THR B 1 268 ? 1.838 56.084 15.775 1.00 16.06 268 THR B O 1
ATOM 4711 N N . ALA B 1 269 ? 0.203 57.195 14.805 1.00 14.65 269 ALA B N 1
ATOM 4712 C CA . ALA B 1 269 ? -0.511 57.386 16.027 1.00 15.52 269 ALA B CA 1
ATOM 4713 C C . ALA B 1 269 ? -1.157 56.104 16.478 1.00 16.93 269 ALA B C 1
ATOM 4714 O O . ALA B 1 269 ? -1.492 55.296 15.689 1.00 19.33 269 ALA B O 1
ATOM 4716 N N . VAL B 1 270 ? -1.325 55.964 17.781 1.00 14.07 270 VAL B N 1
ATOM 4717 C CA . VAL B 1 270 ? -2.101 54.886 18.376 1.00 15.91 270 VAL B CA 1
ATOM 4718 C C . VAL B 1 270 ? -3.354 55.472 19.021 1.00 17.05 270 VAL B C 1
ATOM 4719 O O . VAL B 1 270 ? -3.286 56.423 19.694 1.00 17.87 270 VAL B O 1
ATOM 4723 N N . GLU B 1 271 ? -4.485 54.847 18.741 1.00 15.91 271 GLU B N 1
ATOM 4724 C CA . GLU B 1 271 ? -5.755 55.146 19.380 1.00 15.47 271 GLU B CA 1
ATOM 4725 C C . GLU B 1 271 ? -5.665 55.086 20.886 1.00 16.65 271 GLU B C 1
ATOM 4726 O O . GLU B 1 271 ? -5.075 54.216 21.430 1.00 18.23 271 GLU B O 1
ATOM 4732 N N . MET B 1 272 ? -6.269 56.061 21.539 1.00 17.07 272 MET B N 1
ATOM 4733 C CA . MET B 1 272 ? -6.342 56.096 22.974 1.00 18.73 272 MET B CA 1
ATOM 4734 C C . MET B 1 272 ? -7.730 55.752 23.506 1.00 17.77 272 MET B C 1
ATOM 4735 O O . MET B 1 272 ? -7.890 55.484 24.651 1.00 20.52 272 MET B O 1
ATOM 4740 N N . SER B 1 273 ? -8.701 55.693 22.603 1.00 18.90 273 SER B N 1
ATOM 4741 C CA . SER B 1 273 ? -10.119 55.515 22.946 1.00 21.71 273 SER B CA 1
ATOM 4742 C C . SER B 1 273 ? -10.770 54.262 22.332 1.00 19.35 273 SER B C 1
ATOM 4743 O O . SER B 1 273 ? -10.839 54.127 21.139 1.00 19.67 273 SER B O 1
ATOM 4746 N N . TRP B 1 274 ? -11.288 53.372 23.172 1.00 20.06 274 TRP B N 1
ATOM 4747 C CA . TRP B 1 274 ? -12.039 52.245 22.644 1.00 22.28 274 TRP B CA 1
ATOM 4748 C C . TRP B 1 274 ? -13.269 52.695 21.932 1.00 21.44 274 TRP B C 1
ATOM 4749 O O . TRP B 1 274 ? -13.721 52.064 21.031 1.00 20.04 274 TRP B O 1
ATOM 4760 N N . ILE B 1 275 ? -13.803 53.814 22.380 1.00 22.31 275 ILE B N 1
ATOM 4761 C CA . ILE B 1 275 ? -14.926 54.403 21.706 1.00 21.41 275 ILE B CA 1
ATOM 4762 C C . ILE B 1 275 ? -14.607 54.669 20.265 1.00 25.75 275 ILE B C 1
ATOM 4763 O O . ILE B 1 275 ? -15.342 54.275 19.388 1.00 24.81 275 ILE B O 1
ATOM 4768 N N . ASN B 1 276 ? -13.532 55.354 20.006 1.00 20.62 276 ASN B N 1
ATOM 4769 C CA . ASN B 1 276 ? -13.200 55.611 18.652 1.00 21.41 276 ASN B CA 1
ATOM 4770 C C . ASN B 1 276 ? -12.865 54.334 17.891 1.00 23.18 276 ASN B C 1
ATOM 4771 O O . ASN B 1 276 ? -13.209 54.215 16.770 1.00 22.47 276 ASN B O 1
ATOM 4776 N N . ARG B 1 277 ? -12.200 53.398 18.541 1.00 18.67 277 ARG B N 1
ATOM 4777 C CA . ARG B 1 277 ? -11.780 52.188 17.859 1.00 16.72 277 ARG B CA 1
ATOM 4778 C C . ARG B 1 277 ? -12.948 51.428 17.237 1.00 16.77 277 ARG B C 1
ATOM 4779 O O . ARG B 1 277 ? -12.817 50.866 16.207 1.00 16.32 277 ARG B O 1
ATOM 4787 N N . PHE B 1 278 ? -14.087 51.442 17.908 1.00 16.01 278 PHE B N 1
ATOM 4788 C CA . PHE B 1 278 ? -15.179 50.579 17.511 1.00 16.94 278 PHE B CA 1
ATOM 4789 C C . PHE B 1 278 ? -16.437 51.293 16.970 1.00 15.96 278 PHE B C 1
ATOM 4790 O O . PHE B 1 278 ? -17.464 50.703 16.860 1.00 16.08 278 PHE B O 1
ATOM 4798 N N . ILE B 1 279 ? -16.262 52.535 16.581 1.00 16.27 279 ILE B N 1
ATOM 4799 C CA . ILE B 1 279 ? -17.317 53.316 15.963 1.00 17.29 279 ILE B CA 1
ATOM 4800 C C . ILE B 1 279 ? -18.029 52.546 14.872 1.00 17.71 279 ILE B C 1
ATOM 4801 O O . ILE B 1 279 ? -19.210 52.462 14.850 1.00 16.72 279 ILE B O 1
ATOM 4806 N N . GLN B 1 280 ? -17.261 51.997 13.965 1.00 16.85 280 GLN B N 1
ATOM 4807 C CA . GLN B 1 280 ? -17.813 51.311 12.824 1.00 15.87 280 GLN B CA 1
ATOM 4808 C C . GLN B 1 280 ? -18.612 50.103 13.240 1.00 16.91 280 GLN B C 1
ATOM 4809 O O . GLN B 1 280 ? -19.679 49.876 12.761 1.00 15.75 280 GLN B O 1
ATOM 4815 N N . ALA B 1 281 ? -18.035 49.312 14.132 1.00 14.71 281 ALA B N 1
ATOM 4816 C CA . ALA B 1 281 ? -18.687 48.100 14.580 1.00 12.64 281 ALA B CA 1
ATOM 4817 C C . ALA B 1 281 ? -20.047 48.374 15.218 1.00 15.83 281 ALA B C 1
ATOM 4818 O O . ALA B 1 281 ? -20.969 47.690 14.962 1.00 15.02 281 ALA B O 1
ATOM 4820 N N . TYR B 1 282 ? -20.111 49.388 16.051 1.00 15.38 282 TYR B N 1
ATOM 4821 C CA . TYR B 1 282 ? -21.365 49.791 16.656 1.00 14.75 282 TYR B CA 1
ATOM 4822 C C . TYR B 1 282 ? -22.389 50.210 15.609 1.00 14.95 282 TYR B C 1
ATOM 4823 O O . TYR B 1 282 ? -23.516 49.844 15.706 1.00 18.29 282 TYR B O 1
ATOM 4832 N N . ASN B 1 283 ? -21.957 50.953 14.620 1.00 15.89 283 ASN B N 1
ATOM 4833 C CA . ASN B 1 283 ? -22.867 51.361 13.584 1.00 16.17 283 ASN B CA 1
ATOM 4834 C C . ASN B 1 283 ? -23.389 50.162 12.799 1.00 18.95 283 ASN B C 1
ATOM 4835 O O . ASN B 1 283 ? -24.540 50.045 12.560 1.00 19.32 283 ASN B O 1
ATOM 4840 N N . THR B 1 284 ? -22.494 49.269 12.423 1.00 17.20 284 THR B N 1
ATOM 4841 C CA . THR B 1 284 ? -22.865 48.121 11.633 1.00 18.94 284 THR B CA 1
ATOM 4842 C C . THR B 1 284 ? -23.782 47.165 12.388 1.00 19.94 284 THR B C 1
ATOM 4843 O O . THR B 1 284 ? -24.742 46.678 11.878 1.00 18.85 284 THR B O 1
ATOM 4847 N N . GLU B 1 285 ? -23.453 46.927 13.627 1.00 15.28 285 GLU B N 1
ATOM 4848 C CA . GLU B 1 285 ? -24.237 46.090 14.478 1.00 17.18 285 GLU B CA 1
ATOM 4849 C C . GLU B 1 285 ? -25.691 46.585 14.645 1.00 16.81 285 GLU B C 1
ATOM 4850 O O . GLU B 1 285 ? -26.626 45.831 14.549 1.00 17.88 285 GLU B O 1
ATOM 4856 N N . VAL B 1 286 ? -25.840 47.857 14.927 1.00 16.91 286 VAL B N 1
ATOM 4857 C CA . VAL B 1 286 ? -27.149 48.412 15.149 1.00 17.50 286 VAL B CA 1
ATOM 4858 C C . VAL B 1 286 ? -27.936 48.526 13.856 1.00 17.65 286 VAL B C 1
ATOM 4859 O O . VAL B 1 286 ? -29.100 48.324 13.843 1.00 19.26 286 VAL B O 1
ATOM 4863 N N . GLN B 1 287 ? -27.282 48.887 12.790 1.00 18.48 287 GLN B N 1
ATOM 4864 C CA . GLN B 1 287 ? -27.979 48.910 11.532 1.00 18.44 287 GLN B CA 1
ATOM 4865 C C . GLN B 1 287 ? -28.540 47.542 11.140 1.00 20.68 287 GLN B C 1
ATOM 4866 O O . GLN B 1 287 ? -29.608 47.467 10.597 1.00 19.58 287 GLN B O 1
ATOM 4872 N N . GLU B 1 288 ? -27.806 46.486 11.430 1.00 18.61 288 GLU B N 1
ATOM 4873 C CA . GLU B 1 288 ? -28.268 45.160 11.122 1.00 18.33 288 GLU B CA 1
ATOM 4874 C C . GLU B 1 288 ? -29.509 44.843 11.921 1.00 21.03 288 GLU B C 1
ATOM 4875 O O . GLU B 1 288 ? -30.466 44.379 11.392 1.00 21.06 288 GLU B O 1
ATOM 4881 N N . PHE B 1 289 ? -29.470 45.116 13.202 1.00 17.35 289 PHE B N 1
ATOM 4882 C CA . PHE B 1 289 ? -30.601 44.854 14.067 1.00 19.33 289 PHE B CA 1
ATOM 4883 C C . PHE B 1 289 ? -31.842 45.574 13.572 1.00 21.33 289 PHE B C 1
ATOM 4884 O O . PHE B 1 289 ? -32.878 44.986 13.447 1.00 19.57 289 PHE B O 1
ATOM 4892 N N . ILE B 1 290 ? -31.701 46.844 13.296 1.00 18.76 290 ILE B N 1
ATOM 4893 C CA . ILE B 1 290 ? -32.797 47.619 12.747 1.00 18.51 290 ILE B CA 1
ATOM 4894 C C . ILE B 1 290 ? -33.293 47.041 11.426 1.00 22.31 290 ILE B C 1
ATOM 4895 O O . ILE B 1 290 ? -34.468 46.941 11.231 1.00 22.71 290 ILE B O 1
ATOM 4900 N N . ASP B 1 291 ? -32.384 46.661 10.540 1.00 20.87 291 ASP B N 1
ATOM 4901 C CA . ASP B 1 291 ? -32.758 46.106 9.260 1.00 22.54 291 ASP B CA 1
ATOM 4902 C C . ASP B 1 291 ? -33.562 44.839 9.445 1.00 24.34 291 ASP B C 1
ATOM 4903 O O . ASP B 1 291 ? -34.418 44.551 8.642 1.00 23.94 291 ASP B O 1
ATOM 4908 N N . GLU B 1 292 ? -33.265 44.058 10.470 1.00 20.87 292 GLU B N 1
ATOM 4909 C CA . GLU B 1 292 ? -33.998 42.829 10.709 1.00 23.97 292 GLU B CA 1
ATOM 4910 C C . GLU B 1 292 ? -35.379 43.112 11.277 1.00 26.12 292 GLU B C 1
ATOM 4911 O O . GLU B 1 292 ? -36.341 42.497 10.883 1.00 26.44 292 GLU B O 1
ATOM 4917 N N . VAL B 1 293 ? -35.456 44.066 12.185 1.00 21.47 293 VAL B N 1
ATOM 4918 C CA . VAL B 1 293 ? -36.720 44.454 12.737 1.00 23.83 293 VAL B CA 1
ATOM 4919 C C . VAL B 1 293 ? -37.645 45.025 11.690 1.00 23.78 293 VAL B C 1
ATOM 4920 O O . VAL B 1 293 ? -38.828 44.766 11.713 1.00 28.37 293 VAL B O 1
ATOM 4924 N N . ALA B 1 294 ? -37.089 45.759 10.753 1.00 24.34 294 ALA B N 1
ATOM 4925 C CA . ALA B 1 294 ? -37.868 46.331 9.689 1.00 24.26 294 ALA B CA 1
ATOM 4926 C C . ALA B 1 294 ? -38.579 45.295 8.834 1.00 30.24 294 ALA B C 1
ATOM 4927 O O . ALA B 1 294 ? -39.612 45.578 8.297 1.00 29.77 294 ALA B O 1
ATOM 4929 N N . LYS B 1 295 ? -38.021 44.103 8.748 1.00 26.16 295 LYS B N 1
ATOM 4930 C CA . LYS B 1 295 ? -38.591 42.980 7.991 1.00 29.37 295 LYS B CA 1
ATOM 4931 C C . LYS B 1 295 ? -39.373 42.034 8.872 1.00 29.61 295 LYS B C 1
ATOM 4932 O O . LYS B 1 295 ? -39.859 41.022 8.431 1.00 33.80 295 LYS B O 1
ATOM 4938 N N . SER B 1 296 ? -39.490 42.393 10.123 1.00 25.71 296 SER B N 1
ATOM 4939 C CA . SER B 1 296 ? -40.100 41.561 11.113 1.00 25.09 296 SER B CA 1
ATOM 4940 C C . SER B 1 296 ? -39.444 40.197 11.197 1.00 31.27 296 SER B C 1
ATOM 4941 O O . SER B 1 296 ? -40.076 39.246 11.568 1.00 36.26 296 SER B O 1
ATOM 4944 N N . GLU B 1 297 ? -38.161 40.119 10.903 1.00 28.02 297 GLU B N 1
ATOM 4945 C CA . GLU B 1 297 ? -37.413 38.877 11.045 1.00 28.07 297 GLU B CA 1
ATOM 4946 C C . GLU B 1 297 ? -36.557 38.858 12.303 1.00 30.57 297 GLU B C 1
ATOM 4947 O O . GLU B 1 297 ? -36.164 39.884 12.766 1.00 28.49 297 GLU B O 1
ATOM 4953 N N . PRO B 1 298 ? -36.277 37.682 12.839 1.00 26.80 298 PRO B N 1
ATOM 4954 C CA . PRO B 1 298 ? -35.370 37.525 13.961 1.00 27.55 298 PRO B CA 1
ATOM 4955 C C . PRO B 1 298 ? -34.017 38.166 13.670 1.00 27.03 298 PRO B C 1
ATOM 4956 O O . PRO B 1 298 ? -33.554 38.198 12.557 1.00 24.47 298 PRO B O 1
ATOM 4960 N N . PRO B 1 299 ? -33.387 38.690 14.721 1.00 25.04 299 PRO B N 1
ATOM 4961 C CA . PRO B 1 299 ? -32.047 39.200 14.577 1.00 21.73 299 PRO B CA 1
ATOM 4962 C C . PRO B 1 299 ? -31.106 38.063 14.204 1.00 20.93 299 PRO B C 1
ATOM 4963 O O . PRO B 1 299 ? -31.368 36.955 14.511 1.00 22.87 299 PRO B O 1
ATOM 4967 N N . VAL B 1 300 ? -30.014 38.393 13.557 1.00 21.29 300 VAL B N 1
ATOM 4968 C CA . VAL B 1 300 ? -29.070 37.385 13.180 1.00 22.22 300 VAL B CA 1
ATOM 4969 C C . VAL B 1 300 ? -27.714 37.570 13.828 1.00 25.91 300 VAL B C 1
ATOM 4970 O O . VAL B 1 300 ? -26.812 36.832 13.555 1.00 26.42 300 VAL B O 1
ATOM 4974 N N . GLY B 1 301 ? -27.618 38.543 14.709 1.00 21.82 301 GLY B N 1
ATOM 4975 C CA . GLY B 1 301 ? -26.433 38.814 15.478 1.00 20.55 301 GLY B CA 1
ATOM 4976 C C . GLY B 1 301 ? -26.378 37.960 16.702 1.00 20.07 301 GLY B C 1
ATOM 4977 O O . GLY B 1 301 ? -27.177 37.076 16.858 1.00 20.96 301 GLY B O 1
ATOM 4978 N N . PRO B 1 302 ? -25.391 38.208 17.561 1.00 17.06 302 PRO B N 1
ATOM 4979 C CA . PRO B 1 302 ? -25.221 37.437 18.770 1.00 17.83 302 PRO B CA 1
ATOM 4980 C C . PRO B 1 302 ? -26.505 37.343 19.548 1.00 16.49 302 PRO B C 1
ATOM 4981 O O . PRO B 1 302 ? -27.189 38.319 19.697 1.00 18.80 302 PRO B O 1
ATOM 4985 N N . SER B 1 303 ? -26.805 36.159 20.017 1.00 16.45 303 SER B N 1
ATOM 4986 C CA . SER B 1 303 ? -28.089 35.840 20.584 1.00 18.73 303 SER B CA 1
ATOM 4987 C C . SER B 1 303 ? -28.026 35.704 22.077 1.00 19.04 303 SER B C 1
ATOM 4988 O O . SER B 1 303 ? -27.002 35.774 22.670 1.00 17.74 303 SER B O 1
ATOM 4991 N N . ALA B 1 304 ? -29.183 35.498 22.680 1.00 18.67 304 ALA B N 1
ATOM 4992 C CA . ALA B 1 304 ? -29.237 35.207 24.082 1.00 17.45 304 ALA B CA 1
ATOM 4993 C C . ALA B 1 304 ? -28.409 33.979 24.432 1.00 16.83 304 ALA B C 1
ATOM 4994 O O . ALA B 1 304 ? -27.843 33.908 25.471 1.00 17.20 304 ALA B O 1
ATOM 4996 N N . TRP B 1 305 ? -28.329 33.030 23.518 1.00 19.08 305 TRP B N 1
ATOM 4997 C CA . TRP B 1 305 ? -27.511 31.850 23.758 1.00 19.01 305 TRP B CA 1
ATOM 4998 C C . TRP B 1 305 ? -26.000 32.215 23.810 1.00 14.74 305 TRP B C 1
ATOM 4999 O O . TRP B 1 305 ? -25.278 31.730 24.636 1.00 16.61 305 TRP B O 1
ATOM 5010 N N . ASP B 1 306 ? -25.584 33.096 22.917 1.00 15.50 306 ASP B N 1
ATOM 5011 C CA . ASP B 1 306 ? -24.247 33.659 22.982 1.00 15.81 306 ASP B CA 1
ATOM 5012 C C . ASP B 1 306 ? -24.030 34.415 24.305 1.00 16.47 306 ASP B C 1
ATOM 5013 O O . ASP B 1 306 ? -22.997 34.366 24.907 1.00 16.73 306 ASP B O 1
ATOM 5018 N N . GLY B 1 307 ? -25.056 35.106 24.751 1.00 16.68 307 GLY B N 1
ATOM 5019 C CA . GLY B 1 307 ? -24.989 35.768 26.024 1.00 16.77 307 GLY B CA 1
ATOM 5020 C C . GLY B 1 307 ? -24.781 34.806 27.165 1.00 15.32 307 GLY B C 1
ATOM 5021 O O . GLY B 1 307 ? -24.090 35.076 28.101 1.00 17.01 307 GLY B O 1
ATOM 5022 N N . TYR B 1 308 ? -25.408 33.656 27.042 1.00 17.78 308 TYR B N 1
ATOM 5023 C CA . TYR B 1 308 ? -25.288 32.601 28.009 1.00 16.58 308 TYR B CA 1
ATOM 5024 C C . TYR B 1 308 ? -23.889 31.961 28.023 1.00 16.51 308 TYR B C 1
ATOM 5025 O O . TYR B 1 308 ? -23.331 31.731 29.047 1.00 16.77 308 TYR B O 1
ATOM 5034 N N . ILE B 1 309 ? -23.362 31.673 26.844 1.00 17.42 309 ILE B N 1
ATOM 5035 C CA . ILE B 1 309 ? -22.004 31.154 26.720 1.00 18.34 309 ILE B CA 1
ATOM 5036 C C . ILE B 1 309 ? -20.996 32.132 27.346 1.00 16.76 309 ILE B C 1
ATOM 5037 O O . ILE B 1 309 ? -20.137 31.760 28.062 1.00 17.07 309 ILE B O 1
ATOM 5042 N N . ALA B 1 310 ? -21.195 33.402 27.061 1.00 15.88 310 ALA B N 1
ATOM 5043 C CA . ALA B 1 310 ? -20.364 34.433 27.644 1.00 14.38 310 ALA B CA 1
ATOM 5044 C C . ALA B 1 310 ? -20.439 34.462 29.161 1.00 16.64 310 ALA B C 1
ATOM 5045 O O . ALA B 1 310 ? -19.447 34.584 29.829 1.00 17.14 310 ALA B O 1
ATOM 5047 N N . ALA B 1 311 ? -21.648 34.345 29.682 1.00 16.32 311 ALA B N 1
ATOM 5048 C CA . ALA B 1 311 ? -21.857 34.382 31.113 1.00 16.40 311 ALA B CA 1
ATOM 5049 C C . ALA B 1 311 ? -21.256 33.193 31.852 1.00 14.94 311 ALA B C 1
ATOM 5050 O O . ALA B 1 311 ? -20.677 33.333 32.874 1.00 16.87 311 ALA B O 1
ATOM 5052 N N . ILE B 1 312 ? -21.390 32.026 31.266 1.00 15.79 312 ILE B N 1
ATOM 5053 C CA . ILE B 1 312 ? -20.810 30.839 31.848 1.00 16.15 312 ILE B CA 1
ATOM 5054 C C . ILE B 1 312 ? -19.280 30.909 31.872 1.00 16.79 312 ILE B C 1
ATOM 5055 O O . ILE B 1 312 ? -18.658 30.586 32.832 1.00 17.21 312 ILE B O 1
ATOM 5060 N N . THR B 1 313 ? -18.725 31.382 30.769 1.00 17.28 313 THR B N 1
ATOM 5061 C CA . THR B 1 313 ? -17.292 31.513 30.618 1.00 18.79 313 THR B CA 1
ATOM 5062 C C . THR B 1 313 ? -16.719 32.584 31.554 1.00 14.24 313 THR B C 1
ATOM 5063 O O . THR B 1 313 ? -15.736 32.382 32.182 1.00 15.39 313 THR B O 1
ATOM 5067 N N . ALA B 1 314 ? -17.406 33.707 31.658 1.00 13.46 314 ALA B N 1
ATOM 5068 C CA . ALA B 1 314 ? -17.002 34.770 32.562 1.00 14.69 314 ALA B CA 1
ATOM 5069 C C . ALA B 1 314 ? -17.019 34.331 34.023 1.00 14.89 314 ALA B C 1
ATOM 5070 O O . ALA B 1 314 ? -16.152 34.658 34.775 1.00 16.94 314 ALA B O 1
ATOM 5072 N N . ALA B 1 315 ? -18.042 33.572 34.390 1.00 17.32 315 ALA B N 1
ATOM 5073 C CA . ALA B 1 315 ? -18.149 33.068 35.735 1.00 18.65 315 ALA B CA 1
ATOM 5074 C C . ALA B 1 315 ? -17.009 32.128 36.069 1.00 17.17 315 ALA B C 1
ATOM 5075 O O . ALA B 1 315 ? -16.461 32.161 37.111 1.00 19.11 315 ALA B O 1
ATOM 5077 N N . ALA B 1 316 ? -16.673 31.297 35.107 1.00 17.53 316 ALA B N 1
ATOM 5078 C CA . ALA B 1 316 ? -15.574 30.374 35.249 1.00 16.00 316 ALA B CA 1
ATOM 5079 C C . ALA B 1 316 ? -14.253 31.110 35.406 1.00 15.15 316 ALA B C 1
ATOM 5080 O O . ALA B 1 316 ? -13.436 30.747 36.174 1.00 17.04 316 ALA B O 1
ATOM 5082 N N . ALA B 1 317 ? -14.098 32.176 34.650 1.00 15.58 317 ALA B N 1
ATOM 5083 C CA . ALA B 1 317 ? -12.937 33.013 34.768 1.00 15.63 317 ALA B CA 1
ATOM 5084 C C . ALA B 1 317 ? -12.841 33.738 36.101 1.00 16.23 317 ALA B C 1
ATOM 5085 O O . ALA B 1 317 ? -11.801 33.796 36.652 1.00 15.09 317 ALA B O 1
ATOM 5087 N N . ASN B 1 318 ? -13.953 34.273 36.592 1.00 15.53 318 ASN B N 1
ATOM 5088 C CA . ASN B 1 318 ? -13.952 34.900 37.914 1.00 15.16 318 ASN B CA 1
ATOM 5089 C C . ASN B 1 318 ? -13.599 33.901 39.002 1.00 15.22 318 ASN B C 1
ATOM 5090 O O . ASN B 1 318 ? -12.974 34.221 39.957 1.00 16.10 318 ASN B O 1
ATOM 5095 N N A ARG B 1 319 ? -14.028 32.672 38.804 0.47 18.50 319 ARG B N 1
ATOM 5096 N N B ARG B 1 319 ? -14.029 32.673 38.802 0.53 18.50 319 ARG B N 1
ATOM 5097 C CA A ARG B 1 319 ? -13.628 31.567 39.667 0.47 20.08 319 ARG B CA 1
ATOM 5098 C CA B ARG B 1 319 ? -13.630 31.572 39.665 0.53 20.08 319 ARG B CA 1
ATOM 5099 C C A ARG B 1 319 ? -12.129 31.288 39.601 0.47 21.09 319 ARG B C 1
ATOM 5100 C C B ARG B 1 319 ? -12.130 31.289 39.600 0.53 21.09 319 ARG B C 1
ATOM 5101 O O A ARG B 1 319 ? -11.490 31.132 40.582 0.47 19.78 319 ARG B O 1
ATOM 5102 O O B ARG B 1 319 ? -11.492 31.131 40.582 0.53 19.78 319 ARG B O 1
ATOM 5117 N N . SER B 1 320 ? -11.581 31.246 38.396 1.00 18.49 320 SER B N 1
ATOM 5118 C CA . SER B 1 320 ? -10.167 31.024 38.235 1.00 17.70 320 SER B CA 1
ATOM 5119 C C . SER B 1 320 ? -9.332 32.133 38.845 1.00 16.84 320 SER B C 1
ATOM 5120 O O . SER B 1 320 ? -8.300 31.900 39.330 1.00 17.98 320 SER B O 1
ATOM 5123 N N . GLN B 1 321 ? -9.855 33.351 38.803 1.00 15.33 321 GLN B N 1
ATOM 5124 C CA . GLN B 1 321 ? -9.177 34.496 39.362 1.00 16.66 321 GLN B CA 1
ATOM 5125 C C . GLN B 1 321 ? -8.859 34.370 40.856 1.00 17.04 321 GLN B C 1
ATOM 5126 O O . GLN B 1 321 ? -7.999 35.014 41.353 1.00 17.77 321 GLN B O 1
ATOM 5132 N N . LYS B 1 322 ? -9.580 33.508 41.545 1.00 22.00 322 LYS B N 1
ATOM 5133 C CA . LYS B 1 322 ? -9.346 33.335 42.971 1.00 21.05 322 LYS B CA 1
ATOM 5134 C C . LYS B 1 322 ? -8.034 32.661 43.339 1.00 21.66 322 LYS B C 1
ATOM 5135 O O . LYS B 1 322 ? -7.422 33.008 44.305 1.00 25.95 322 LYS B O 1
ATOM 5141 N N . ASP B 1 323 ? -7.639 31.685 42.534 1.00 21.37 323 ASP B N 1
ATOM 5142 C CA . ASP B 1 323 ? -6.508 30.848 42.825 1.00 19.43 323 ASP B CA 1
ATOM 5143 C C . ASP B 1 323 ? -5.627 30.499 41.638 1.00 24.14 323 ASP B C 1
ATOM 5144 O O . ASP B 1 323 ? -4.691 29.786 41.784 1.00 21.46 323 ASP B O 1
ATOM 5149 N N . GLN B 1 324 ? -5.973 31.047 40.492 1.00 19.01 324 GLN B N 1
ATOM 5150 C CA . GLN B 1 324 ? -5.218 30.880 39.270 1.00 19.61 324 GLN B CA 1
ATOM 5151 C C . GLN B 1 324 ? -5.235 29.461 38.727 1.00 20.96 324 GLN B C 1
ATOM 5152 O O . GLN B 1 324 ? -4.400 29.079 37.979 1.00 20.77 324 GLN B O 1
ATOM 5158 N N . GLU B 1 325 ? -6.234 28.707 39.113 1.00 21.59 325 GLU B N 1
ATOM 5159 C CA . GLU B 1 325 ? -6.357 27.372 38.640 1.00 21.17 325 GLU B CA 1
ATOM 5160 C C . GLU B 1 325 ? -7.337 27.279 37.494 1.00 18.93 325 GLU B C 1
ATOM 5161 O O . GLU B 1 325 ? -8.193 28.107 37.339 1.00 20.36 325 GLU B O 1
ATOM 5167 N N . THR B 1 326 ? -7.200 26.231 36.712 1.00 19.38 326 THR B N 1
ATOM 5168 C CA . THR B 1 326 ? -8.050 25.981 35.581 1.00 17.37 326 THR B CA 1
ATOM 5169 C C . THR B 1 326 ? -9.460 25.620 36.023 1.00 19.75 326 THR B C 1
ATOM 5170 O O . THR B 1 326 ? -9.636 24.904 36.977 1.00 22.41 326 THR B O 1
ATOM 5174 N N . VAL B 1 327 ? -10.439 26.146 35.325 1.00 18.32 327 VAL B N 1
ATOM 5175 C CA . VAL B 1 327 ? -11.833 25.857 35.569 1.00 17.94 327 VAL B CA 1
ATOM 5176 C C . VAL B 1 327 ? -12.494 25.317 34.318 1.00 19.20 327 VAL B C 1
ATOM 5177 O O . VAL B 1 327 ? -12.450 25.940 33.287 1.00 19.24 327 VAL B O 1
ATOM 5181 N N . LEU B 1 328 ? -13.122 24.163 34.423 1.00 19.00 328 LEU B N 1
ATOM 5182 C CA . LEU B 1 328 ? -13.742 23.546 33.282 1.00 19.19 328 LEU B CA 1
ATOM 5183 C C . LEU B 1 328 ? -15.002 24.257 32.854 1.00 20.81 328 LEU B C 1
ATOM 5184 O O . LEU B 1 328 ? -15.684 24.859 33.678 1.00 23.11 328 LEU B O 1
ATOM 5189 N N . ILE B 1 329 ? -15.282 24.168 31.568 1.00 19.04 329 ILE B N 1
ATOM 5190 C CA . ILE B 1 329 ? -16.470 24.675 30.959 1.00 20.11 329 ILE B CA 1
ATOM 5191 C C . ILE B 1 329 ? -17.121 23.615 30.091 1.00 21.96 329 ILE B C 1
ATOM 5192 O O . ILE B 1 329 ? -16.501 23.013 29.298 1.00 22.14 329 ILE B O 1
ATOM 5197 N N . ASN B 1 330 ? -18.398 23.368 30.323 1.00 25.28 330 ASN B N 1
ATOM 5198 C CA . ASN B 1 330 ? -19.151 22.414 29.554 1.00 27.18 330 ASN B CA 1
ATOM 5199 C C . ASN B 1 330 ? -20.447 23.025 29.202 1.00 31.07 330 ASN B C 1
ATOM 5200 O O . ASN B 1 330 ? -21.383 22.953 29.943 1.00 37.62 330 ASN B O 1
ATOM 5205 N N . VAL B 1 331 ? -20.495 23.642 28.057 1.00 28.76 331 VAL B N 1
ATOM 5206 C CA . VAL B 1 331 ? -21.660 24.328 27.648 1.00 31.25 331 VAL B CA 1
ATOM 5207 C C . VAL B 1 331 ? -22.620 23.342 27.054 1.00 30.89 331 VAL B C 1
ATOM 5208 O O . VAL B 1 331 ? -22.227 22.501 26.283 1.00 27.96 331 VAL B O 1
ATOM 5212 N N . ALA B 1 332 ? -23.886 23.459 27.429 1.00 31.36 332 ALA B N 1
ATOM 5213 C CA . ALA B 1 332 ? -24.918 22.607 26.852 1.00 29.96 332 ALA B CA 1
ATOM 5214 C C . ALA B 1 332 ? -25.023 22.767 25.353 1.00 31.35 332 ALA B C 1
ATOM 5215 O O . ALA B 1 332 ? -24.613 23.742 24.802 1.00 32.25 332 ALA B O 1
ATOM 5217 N N . GLY B 1 333 ? -25.588 21.777 24.701 1.00 34.17 333 GLY B N 1
ATOM 5218 C CA . GLY B 1 333 ? -25.759 21.831 23.270 1.00 30.75 333 GLY B CA 1
ATOM 5219 C C . GLY B 1 333 ? -26.718 22.907 22.853 1.00 30.00 333 GLY B C 1
ATOM 5220 O O . GLY B 1 333 ? -27.684 23.124 23.502 1.00 32.15 333 GLY B O 1
ATOM 5221 N N . THR B 1 334 ? -26.425 23.568 21.765 1.00 30.20 334 THR B N 1
ATOM 5222 C CA . THR B 1 334 ? -27.254 24.647 21.298 1.00 29.73 334 THR B CA 1
ATOM 5223 C C . THR B 1 334 ? -28.645 24.166 20.913 1.00 31.98 334 THR B C 1
ATOM 5224 O O . THR B 1 334 ? -28.785 23.274 20.099 1.00 34.31 334 THR B O 1
ATOM 5228 N N . PRO B 1 335 ? -29.677 24.763 21.504 1.00 30.72 335 PRO B N 1
ATOM 5229 C CA . PRO B 1 335 ? -31.050 24.421 21.161 1.00 31.98 335 PRO B CA 1
ATOM 5230 C C . PRO B 1 335 ? -31.283 24.760 19.726 1.00 29.31 335 PRO B C 1
ATOM 5231 O O . PRO B 1 335 ? -30.697 25.680 19.225 1.00 32.17 335 PRO B O 1
ATOM 5235 N N . THR B 1 336 ? -32.113 23.987 19.056 1.00 33.70 336 THR B N 1
ATOM 5236 C CA . THR B 1 336 ? -32.407 24.263 17.674 1.00 34.06 336 THR B CA 1
ATOM 5237 C C . THR B 1 336 ? -32.989 25.672 17.429 1.00 31.85 336 THR B C 1
ATOM 5238 O O . THR B 1 336 ? -32.678 26.276 16.446 1.00 34.43 336 THR B O 1
ATOM 5242 N N . PHE B 1 337 ? -33.743 26.200 18.381 1.00 33.27 337 PHE B N 1
ATOM 5243 C CA . PHE B 1 337 ? -34.199 27.605 18.380 1.00 31.39 337 PHE B CA 1
ATOM 5244 C C . PHE B 1 337 ? -33.079 28.600 18.097 1.00 31.96 337 PHE B C 1
ATOM 5245 O O . PHE B 1 337 ? -33.275 29.592 17.451 1.00 29.95 337 PHE B O 1
ATOM 5253 N N . TYR B 1 338 ? -31.882 28.274 18.555 1.00 30.22 338 TYR B N 1
ATOM 5254 C CA . TYR B 1 338 ? -30.757 29.173 18.410 1.00 29.87 338 TYR B CA 1
ATOM 5255 C C . TYR B 1 338 ? -29.775 28.814 17.301 1.00 36.97 338 TYR B C 1
ATOM 5256 O O . TYR B 1 338 ? -28.783 29.485 17.129 1.00 37.50 338 TYR B O 1
ATOM 5265 N N . GLN B 1 339 ? -30.126 27.911 16.568 1.00 36.58 339 GLN B N 1
ATOM 5266 C CA . GLN B 1 339 ? -29.233 27.484 15.507 1.00 40.91 339 GLN B CA 1
ATOM 5267 C C . GLN B 1 339 ? -29.525 28.301 14.274 1.00 45.46 339 GLN B C 1
ATOM 5268 O O . GLN B 1 339 ? -30.633 28.792 14.111 1.00 46.91 339 GLN B O 1
ATOM 5274 N N . MET C 1 1 ? -36.274 67.715 8.420 0.71 36.51 1 MET C N 1
ATOM 5275 C CA . MET C 1 1 ? -37.225 67.106 7.509 0.71 38.41 1 MET C CA 1
ATOM 5276 C C . MET C 1 1 ? -36.488 66.290 6.475 0.71 32.14 1 MET C C 1
ATOM 5277 O O . MET C 1 1 ? -35.289 66.383 6.376 0.71 37.79 1 MET C O 1
ATOM 5282 N N . VAL C 1 2 ? -37.215 65.478 5.745 1.00 34.32 2 VAL C N 1
ATOM 5283 C CA . VAL C 1 2 ? -36.589 64.619 4.767 1.00 29.67 2 VAL C CA 1
ATOM 5284 C C . VAL C 1 2 ? -36.376 65.362 3.456 1.00 29.23 2 VAL C C 1
ATOM 5285 O O . VAL C 1 2 ? -37.271 65.974 2.938 1.00 29.63 2 VAL C O 1
ATOM 5289 N N . VAL C 1 3 ? -35.160 65.290 2.954 1.00 21.38 3 VAL C N 1
ATOM 5290 C CA . VAL C 1 3 ? -34.795 65.950 1.727 1.00 20.82 3 VAL C CA 1
ATOM 5291 C C . VAL C 1 3 ? -35.262 65.117 0.576 1.00 21.77 3 VAL C C 1
ATOM 5292 O O . VAL C 1 3 ? -34.888 63.987 0.406 1.00 19.90 3 VAL C O 1
ATOM 5296 N N . LYS C 1 4 ? -36.121 65.727 -0.206 1.00 19.73 4 LYS C N 1
ATOM 5297 C CA A LYS C 1 4 ? -36.686 65.077 -1.340 0.48 21.67 4 LYS C CA 1
ATOM 5298 C CA B LYS C 1 4 ? -36.683 65.073 -1.343 0.52 21.67 4 LYS C CA 1
ATOM 5299 C C . LYS C 1 4 ? -35.818 65.278 -2.599 1.00 18.29 4 LYS C C 1
ATOM 5300 O O . LYS C 1 4 ? -35.557 66.368 -2.988 1.00 20.08 4 LYS C O 1
ATOM 5311 N N . VAL C 1 5 ? -35.407 64.185 -3.210 1.00 17.50 5 VAL C N 1
ATOM 5312 C CA . VAL C 1 5 ? -34.395 64.231 -4.255 1.00 17.85 5 VAL C CA 1
ATOM 5313 C C . VAL C 1 5 ? -34.840 63.716 -5.606 1.00 16.00 5 VAL C C 1
ATOM 5314 O O . VAL C 1 5 ? -35.529 62.751 -5.711 1.00 16.78 5 VAL C O 1
ATOM 5318 N N . GLY C 1 6 ? -34.410 64.429 -6.637 1.00 15.25 6 GLY C N 1
ATOM 5319 C CA . GLY C 1 6 ? -34.516 63.954 -7.986 1.00 15.78 6 GLY C CA 1
ATOM 5320 C C . GLY C 1 6 ? -33.162 63.607 -8.560 1.00 13.07 6 GLY C C 1
ATOM 5321 O O . GLY C 1 6 ? -32.214 64.280 -8.345 1.00 16.29 6 GLY C O 1
ATOM 5322 N N . VAL C 1 7 ? -33.121 62.529 -9.298 1.00 15.25 7 VAL C N 1
ATOM 5323 C CA . VAL C 1 7 ? -31.883 62.055 -9.879 1.00 14.35 7 VAL C CA 1
ATOM 5324 C C . VAL C 1 7 ? -31.945 62.062 -11.402 1.00 14.27 7 VAL C C 1
ATOM 5325 O O . VAL C 1 7 ? -32.811 61.478 -11.986 1.00 15.26 7 VAL C O 1
ATOM 5329 N N . ILE C 1 8 ? -30.990 62.745 -11.992 1.00 14.18 8 ILE C N 1
ATOM 5330 C CA . ILE C 1 8 ? -30.876 62.855 -13.419 1.00 15.50 8 ILE C CA 1
ATOM 5331 C C . ILE C 1 8 ? -29.699 62.030 -13.882 1.00 14.37 8 ILE C C 1
ATOM 5332 O O . ILE C 1 8 ? -28.596 62.390 -13.639 1.00 15.40 8 ILE C O 1
ATOM 5337 N N . GLY C 1 9 ? -29.984 60.930 -14.550 1.00 13.10 9 GLY C N 1
ATOM 5338 C CA . GLY C 1 9 ? -28.985 59.960 -14.924 1.00 13.93 9 GLY C CA 1
ATOM 5339 C C . GLY C 1 9 ? -28.974 58.789 -13.969 1.00 16.97 9 GLY C C 1
ATOM 5340 O O . GLY C 1 9 ? -28.496 58.903 -12.903 1.00 16.91 9 GLY C O 1
ATOM 5341 N N . THR C 1 10 ? -29.531 57.683 -14.403 1.00 14.54 10 THR C N 1
ATOM 5342 C CA . THR C 1 10 ? -29.644 56.490 -13.585 1.00 15.75 10 THR C CA 1
ATOM 5343 C C . THR C 1 10 ? -28.864 55.324 -14.188 1.00 13.45 10 THR C C 1
ATOM 5344 O O . THR C 1 10 ? -29.387 54.283 -14.402 1.00 15.58 10 THR C O 1
ATOM 5348 N N . GLY C 1 11 ? -27.605 55.575 -14.455 1.00 14.26 11 GLY C N 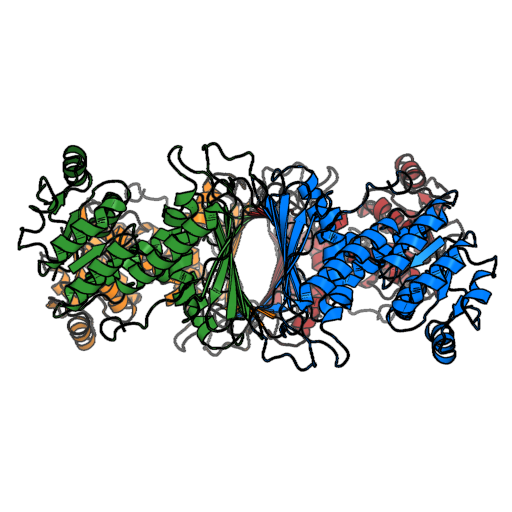1
ATOM 5349 C CA . GLY C 1 11 ? -26.654 54.568 -14.847 1.00 15.36 11 GLY C CA 1
ATOM 5350 C C . GLY C 1 11 ? -25.927 54.042 -13.626 1.00 14.13 11 GLY C C 1
ATOM 5351 O O . GLY C 1 11 ? -26.487 53.970 -12.597 1.00 14.59 11 GLY C O 1
ATOM 5352 N N . ALA C 1 12 ? -24.665 53.707 -13.775 1.00 14.15 12 ALA C N 1
ATOM 5353 C CA . ALA C 1 12 ? -23.924 53.059 -12.700 1.00 14.32 12 ALA C CA 1
ATOM 5354 C C . ALA C 1 12 ? -23.811 53.939 -11.449 1.00 13.07 12 ALA C C 1
ATOM 5355 O O . ALA C 1 12 ? -24.154 53.535 -10.380 1.00 13.92 12 ALA C O 1
ATOM 5357 N N . MET C 1 13 ? -23.329 55.149 -11.633 1.00 13.37 13 MET C N 1
ATOM 5358 C CA . MET C 1 13 ? -23.143 56.038 -10.507 1.00 12.09 13 MET C CA 1
ATOM 5359 C C . MET C 1 13 ? -24.444 56.620 -10.001 1.00 12.55 13 MET C C 1
ATOM 5360 O O . MET C 1 13 ? -24.602 56.860 -8.860 1.00 13.64 13 MET C O 1
ATOM 5365 N N . GLY C 1 14 ? -25.380 56.849 -10.894 1.00 13.42 14 GLY C N 1
ATOM 5366 C CA . GLY C 1 14 ? -26.662 57.332 -10.444 1.00 12.80 14 GLY C CA 1
ATOM 5367 C C . GLY C 1 14 ? -27.392 56.306 -9.587 1.00 13.22 14 GLY C C 1
ATOM 5368 O O . GLY C 1 14 ? -27.986 56.634 -8.599 1.00 14.09 14 GLY C O 1
ATOM 5369 N N . ARG C 1 15 ? -27.323 55.054 -9.995 1.00 12.11 15 ARG C N 1
ATOM 5370 C CA . ARG C 1 15 ? -27.851 53.977 -9.181 1.00 13.14 15 ARG C CA 1
ATOM 5371 C C . ARG C 1 15 ? -27.097 53.836 -7.864 1.00 13.56 15 ARG C C 1
ATOM 5372 O O . ARG C 1 15 ? -27.688 53.587 -6.871 1.00 13.97 15 ARG C O 1
ATOM 5380 N N . ALA C 1 16 ? -25.803 54.030 -7.871 1.00 13.51 16 ALA C N 1
ATOM 5381 C CA . ALA C 1 16 ? -25.057 53.989 -6.646 1.00 14.01 16 ALA C CA 1
ATOM 5382 C C . ALA C 1 16 ? -25.456 55.120 -5.687 1.00 12.73 16 ALA C C 1
ATOM 5383 O O . ALA C 1 16 ? -25.567 54.913 -4.520 1.00 13.13 16 ALA C O 1
ATOM 5385 N N . HIS C 1 17 ? -25.709 56.290 -6.216 1.00 13.00 17 HIS C N 1
ATOM 5386 C CA . HIS C 1 17 ? -26.200 57.375 -5.396 1.00 12.95 17 HIS C CA 1
ATOM 5387 C C . HIS C 1 17 ? -27.631 57.140 -4.907 1.00 14.44 17 HIS C C 1
ATOM 5388 O O . HIS C 1 17 ? -27.939 57.423 -3.792 1.00 15.27 17 HIS C O 1
ATOM 5395 N N . ILE C 1 18 ? -28.476 56.595 -5.760 1.00 13.65 18 ILE C N 1
ATOM 5396 C CA . ILE C 1 18 ? -29.816 56.237 -5.349 1.00 14.80 18 ILE C CA 1
ATOM 5397 C C . ILE C 1 18 ? -29.752 55.236 -4.197 1.00 16.22 18 ILE C C 1
ATOM 5398 O O . ILE C 1 18 ? -30.445 55.368 -3.227 1.00 15.63 18 ILE C O 1
ATOM 5403 N N . ASP C 1 19 ? -28.890 54.245 -4.344 1.00 15.13 19 ASP C N 1
ATOM 5404 C CA . ASP C 1 19 ? -28.699 53.270 -3.288 1.00 15.06 19 ASP C CA 1
ATOM 5405 C C . ASP C 1 19 ? -28.251 53.898 -1.988 1.00 15.74 19 ASP C C 1
ATOM 5406 O O . ASP C 1 19 ? -28.772 53.566 -0.978 1.00 15.88 19 ASP C O 1
ATOM 5411 N N . ARG C 1 20 ? -27.271 54.783 -2.045 1.00 15.30 20 ARG C N 1
ATOM 5412 C CA . ARG C 1 20 ? -26.826 55.523 -0.871 1.00 16.76 20 ARG C CA 1
ATOM 5413 C C . ARG C 1 20 ? -27.987 56.197 -0.160 1.00 19.95 20 ARG C C 1
ATOM 5414 O O . ARG C 1 20 ? -28.141 56.094 1.021 1.00 18.01 20 ARG C O 1
ATOM 5422 N N . LEU C 1 21 ? -28.741 56.953 -0.938 1.00 16.95 21 LEU C N 1
ATOM 5423 C CA . LEU C 1 21 ? -29.771 57.816 -0.403 1.00 17.89 21 LEU C CA 1
ATOM 5424 C C . LEU C 1 21 ? -30.926 57.053 0.194 1.00 20.21 21 LEU C C 1
ATOM 5425 O O . LEU C 1 21 ? -31.544 57.514 1.088 1.00 23.04 21 LEU C O 1
ATOM 5430 N N . THR C 1 22 ? -31.180 55.887 -0.347 1.00 16.40 22 THR C N 1
ATOM 5431 C CA . THR C 1 22 ? -32.296 55.040 0.005 1.00 17.24 22 THR C CA 1
ATOM 5432 C C . THR C 1 22 ? -31.941 54.068 1.146 1.00 19.18 22 THR C C 1
ATOM 5433 O O . THR C 1 22 ? -32.674 53.941 2.088 1.00 21.66 22 THR C O 1
ATOM 5437 N N . ASN C 1 23 ? -30.782 53.426 1.048 1.00 19.09 23 ASN C N 1
ATOM 5438 C CA . ASN C 1 23 ? -30.454 52.306 1.890 1.00 19.72 23 ASN C CA 1
ATOM 5439 C C . ASN C 1 23 ? -29.292 52.472 2.835 1.00 20.07 23 ASN C C 1
ATOM 5440 O O . ASN C 1 23 ? -29.058 51.595 3.632 1.00 27.29 23 ASN C O 1
ATOM 5445 N N . VAL C 1 24 ? -28.559 53.560 2.743 1.00 18.34 24 VAL C N 1
ATOM 5446 C CA . VAL C 1 24 ? -27.367 53.721 3.560 1.00 20.28 24 VAL C CA 1
ATOM 5447 C C . VAL C 1 24 ? -27.382 54.959 4.404 1.00 17.94 24 VAL C C 1
ATOM 5448 O O . VAL C 1 24 ? -27.147 54.914 5.584 1.00 22.45 24 VAL C O 1
ATOM 5452 N N . LEU C 1 25 ? -27.676 56.075 3.765 1.00 17.19 25 LEU C N 1
ATOM 5453 C CA . LEU C 1 25 ? -27.650 57.340 4.428 1.00 18.57 25 LEU C CA 1
ATOM 5454 C C . LEU C 1 25 ? -29.012 57.701 5.003 1.00 17.05 25 LEU C C 1
ATOM 5455 O O . LEU C 1 25 ? -29.979 57.068 4.736 1.00 18.69 25 LEU C O 1
ATOM 5460 N N . THR C 1 26 ? -29.006 58.731 5.807 1.00 18.15 26 THR C N 1
ATOM 5461 C CA . THR C 1 26 ? -30.177 59.161 6.530 1.00 21.59 26 THR C CA 1
ATOM 5462 C C . THR C 1 26 ? -30.665 60.495 6.009 1.00 19.16 26 THR C C 1
ATOM 5463 O O . THR C 1 26 ? -29.908 61.330 5.632 1.00 20.05 26 THR C O 1
ATOM 5467 N N . GLY C 1 27 ? -31.961 60.666 6.023 1.00 20.70 27 GLY C N 1
ATOM 5468 C CA . GLY C 1 27 ? -32.504 61.964 5.761 1.00 21.53 27 GLY C CA 1
ATOM 5469 C C . GLY C 1 27 ? -32.941 62.326 4.361 1.00 20.00 27 GLY C C 1
ATOM 5470 O O . GLY C 1 27 ? -33.244 63.450 4.120 1.00 24.49 27 GLY C O 1
ATOM 5471 N N . ALA C 1 28 ? -32.977 61.365 3.467 1.00 19.55 28 ALA C N 1
ATOM 5472 C CA . ALA C 1 28 ? -33.349 61.667 2.111 1.00 17.71 28 ALA C CA 1
ATOM 5473 C C . ALA C 1 28 ? -34.233 60.620 1.516 1.00 16.65 28 ALA C C 1
ATOM 5474 O O . ALA C 1 28 ? -34.303 59.524 1.977 1.00 18.81 28 ALA C O 1
ATOM 5476 N N . GLU C 1 29 ? -34.940 61.021 0.477 1.00 18.69 29 GLU C N 1
ATOM 5477 C CA . GLU C 1 29 ? -35.770 60.146 -0.296 1.00 16.42 29 GLU C CA 1
ATOM 5478 C C . GLU C 1 29 ? -35.694 60.540 -1.757 1.00 16.61 29 GLU C C 1
ATOM 5479 O O . GLU C 1 29 ? -35.812 61.664 -2.087 1.00 17.72 29 GLU C O 1
ATOM 5485 N N . VAL C 1 30 ? -35.521 59.551 -2.603 1.00 17.34 30 VAL C N 1
ATOM 5486 C CA . VAL C 1 30 ? -35.586 59.753 -4.034 1.00 15.43 30 VAL C CA 1
ATOM 5487 C C . VAL C 1 30 ? -37.029 59.642 -4.516 1.00 18.03 30 VAL C C 1
ATOM 5488 O O . VAL C 1 30 ? -37.633 58.624 -4.440 1.00 19.61 30 VAL C O 1
ATOM 5492 N N . VAL C 1 31 ? -37.524 60.751 -5.030 1.00 16.05 31 VAL C N 1
ATOM 5493 C CA . VAL C 1 31 ? -38.910 60.882 -5.415 1.00 17.44 31 VAL C CA 1
ATOM 5494 C C . VAL C 1 31 ? -39.105 61.127 -6.905 1.00 17.52 31 VAL C C 1
ATOM 5495 O O . VAL C 1 31 ? -40.212 61.190 -7.367 1.00 19.75 31 VAL C O 1
ATOM 5499 N N . ALA C 1 32 ? -38.010 61.259 -7.636 1.00 16.81 32 ALA C N 1
ATOM 5500 C CA . ALA C 1 32 ? -38.066 61.509 -9.048 1.00 16.55 32 ALA C CA 1
ATOM 5501 C C . ALA C 1 32 ? -36.791 61.091 -9.742 1.00 15.09 32 ALA C C 1
ATOM 5502 O O . ALA C 1 32 ? -35.730 61.261 -9.212 1.00 16.43 32 ALA C O 1
ATOM 5504 N N . VAL C 1 33 ? -36.948 60.510 -10.928 1.00 14.85 33 VAL C N 1
ATOM 5505 C CA . VAL C 1 33 ? -35.809 60.108 -11.749 1.00 16.35 33 VAL C CA 1
ATOM 5506 C C . VAL C 1 33 ? -36.064 60.383 -13.207 1.00 16.45 33 VAL C C 1
ATOM 5507 O O . VAL C 1 33 ? -37.183 60.424 -13.636 1.00 16.94 33 VAL C O 1
ATOM 5511 N N . THR C 1 34 ? -34.987 60.608 -13.938 1.00 15.37 34 THR C N 1
ATOM 5512 C CA . THR C 1 34 ? -35.020 60.650 -15.373 1.00 14.66 34 THR C CA 1
ATOM 5513 C C . THR C 1 34 ? -33.724 60.131 -15.969 1.00 13.73 34 THR C C 1
ATOM 5514 O O . THR C 1 34 ? -32.698 60.219 -15.361 1.00 15.42 34 THR C O 1
ATOM 5518 N N . ASP C 1 35 ? -33.823 59.557 -17.153 1.00 13.76 35 ASP C N 1
ATOM 5519 C CA . ASP C 1 35 ? -32.675 59.116 -17.925 1.00 16.38 35 ASP C CA 1
ATOM 5520 C C . ASP C 1 35 ? -33.061 59.104 -19.394 1.00 17.37 35 ASP C C 1
ATOM 5521 O O . ASP C 1 35 ? -34.143 58.768 -19.713 1.00 17.89 35 ASP C O 1
ATOM 5526 N N . ILE C 1 36 ? -32.146 59.473 -20.263 1.00 16.09 36 ILE C N 1
ATOM 5527 C CA . ILE C 1 36 ? -32.462 59.398 -21.665 1.00 15.26 36 ILE C CA 1
ATOM 5528 C C . ILE C 1 36 ? -32.833 57.985 -22.092 1.00 20.43 36 ILE C C 1
ATOM 5529 O O . ILE C 1 36 ? -33.545 57.826 -23.054 1.00 20.32 36 ILE C O 1
ATOM 5534 N N . ASP C 1 37 ? -32.351 56.976 -21.373 1.00 15.44 37 ASP C N 1
ATOM 5535 C CA . ASP C 1 37 ? -32.857 55.627 -21.490 1.00 16.91 37 ASP C CA 1
ATOM 5536 C C . ASP C 1 37 ? -33.957 55.472 -20.472 1.00 17.97 37 ASP C C 1
ATOM 5537 O O . ASP C 1 37 ? -33.700 55.184 -19.350 1.00 18.00 37 ASP C O 1
ATOM 5542 N N . HIS C 1 38 ? -35.185 55.653 -20.916 1.00 17.74 38 HIS C N 1
ATOM 5543 C CA . HIS C 1 38 ? -36.348 55.572 -20.047 1.00 16.59 38 HIS C CA 1
ATOM 5544 C C . HIS C 1 38 ? -36.452 54.245 -19.315 1.00 16.88 38 HIS C C 1
ATOM 5545 O O . HIS C 1 38 ? -36.872 54.199 -18.210 1.00 17.65 38 HIS C O 1
ATOM 5552 N N . GLU C 1 39 ? -36.057 53.177 -19.974 1.00 20.52 39 GLU C N 1
ATOM 5553 C CA . GLU C 1 39 ? -36.147 51.875 -19.365 1.00 17.99 39 GLU C CA 1
ATOM 5554 C C . GLU C 1 39 ? -35.167 51.758 -18.213 1.00 19.80 39 GLU C C 1
ATOM 5555 O O . GLU C 1 39 ? -35.451 51.126 -17.239 1.00 19.49 39 GLU C O 1
ATOM 5561 N N . ALA C 1 40 ? -34.050 52.436 -18.326 1.00 17.69 40 ALA C N 1
ATOM 5562 C CA . ALA C 1 40 ? -33.098 52.458 -17.230 1.00 15.90 40 ALA C CA 1
ATOM 5563 C C . ALA C 1 40 ? -33.682 53.169 -16.019 1.00 18.73 40 ALA C C 1
ATOM 5564 O O . ALA C 1 40 ? -33.498 52.737 -14.920 1.00 18.36 40 ALA C O 1
ATOM 5566 N N . ALA C 1 41 ? -34.398 54.262 -16.239 1.00 16.31 41 ALA C N 1
ATOM 5567 C CA . ALA C 1 41 ? -35.030 54.967 -15.141 1.00 14.39 41 ALA C CA 1
ATOM 5568 C C . ALA C 1 41 ? -36.139 54.159 -14.459 1.00 16.19 41 ALA C C 1
ATOM 5569 O O . ALA C 1 41 ? -36.249 54.172 -13.278 1.00 17.97 41 ALA C O 1
ATOM 5571 N N . GLU C 1 42 ? -36.944 53.487 -15.250 1.00 16.45 42 GLU C N 1
ATOM 5572 C CA . GLU C 1 42 ? -38.010 52.655 -14.740 1.00 19.70 42 GLU C CA 1
ATOM 5573 C C . GLU C 1 42 ? -37.412 51.542 -13.931 1.00 20.86 42 GLU C C 1
ATOM 5574 O O . GLU C 1 42 ? -37.928 51.176 -12.914 1.00 20.92 42 GLU C O 1
ATOM 5580 N N . ALA C 1 43 ? -36.305 51.012 -14.422 1.00 19.06 43 ALA C N 1
ATOM 5581 C CA . ALA C 1 43 ? -35.619 49.947 -13.746 1.00 20.31 43 ALA C CA 1
ATOM 5582 C C . ALA C 1 43 ? -35.054 50.377 -12.401 1.00 22.53 43 ALA C C 1
ATOM 5583 O O . ALA C 1 43 ? -35.126 49.636 -11.455 1.00 21.45 43 ALA C O 1
ATOM 5585 N N . ALA C 1 44 ? -34.505 51.580 -12.333 1.00 18.94 44 ALA C N 1
ATOM 5586 C CA . ALA C 1 44 ? -34.040 52.129 -11.092 1.00 18.81 44 ALA C CA 1
ATOM 5587 C C . ALA C 1 44 ? -35.168 52.195 -10.099 1.00 23.15 44 ALA C C 1
ATOM 5588 O O . ALA C 1 44 ? -34.986 51.868 -8.963 1.00 21.89 44 ALA C O 1
ATOM 5590 N N . VAL C 1 45 ? -36.347 52.583 -10.547 1.00 20.27 45 VAL C N 1
ATOM 5591 C CA . VAL C 1 45 ? -37.475 52.655 -9.651 1.00 19.52 45 VAL C CA 1
ATOM 5592 C C . VAL C 1 45 ? -37.861 51.269 -9.107 1.00 20.47 45 VAL C C 1
ATOM 5593 O O . VAL C 1 45 ? -38.070 51.114 -7.925 1.00 20.60 45 VAL C O 1
ATOM 5597 N N . ARG C 1 46 ? -37.910 50.282 -9.974 1.00 19.81 46 ARG C N 1
ATOM 5598 C CA . ARG C 1 46 ? -38.218 48.920 -9.549 1.00 22.52 46 ARG C CA 1
ATOM 5599 C C . ARG C 1 46 ? -37.137 48.384 -8.635 1.00 23.49 46 ARG C C 1
ATOM 5600 O O . ARG C 1 46 ? -37.404 47.932 -7.568 1.00 24.08 46 ARG C O 1
ATOM 5608 N N . ASP C 1 47 ? -35.906 48.452 -9.086 1.00 20.46 47 ASP C N 1
ATOM 5609 C CA . ASP C 1 47 ? -34.799 47.830 -8.382 1.00 21.92 47 ASP C CA 1
ATOM 5610 C C . ASP C 1 47 ? -34.561 48.343 -6.965 1.00 24.67 47 ASP C C 1
ATOM 5611 O O . ASP C 1 47 ? -34.109 47.599 -6.117 1.00 24.87 47 ASP C O 1
ATOM 5616 N N . PHE C 1 48 ? -34.881 49.606 -6.716 1.00 19.01 48 PHE C N 1
ATOM 5617 C CA . PHE C 1 48 ? -34.672 50.232 -5.433 1.00 19.71 48 PHE C CA 1
ATOM 5618 C C . PHE C 1 48 ? -35.969 50.492 -4.651 1.00 20.98 48 PHE C C 1
ATOM 5619 O O . PHE C 1 48 ? -35.932 51.081 -3.628 1.00 23.15 48 PHE C O 1
ATOM 5627 N N . HIS C 1 49 ? -37.074 49.978 -5.162 1.00 22.19 49 HIS C N 1
ATOM 5628 C CA . HIS C 1 49 ? -38.375 50.101 -4.527 1.00 23.82 49 HIS C CA 1
ATOM 5629 C C . HIS C 1 49 ? -38.747 51.530 -4.196 1.00 24.52 49 HIS C C 1
ATOM 5630 O O . HIS C 1 49 ? -39.186 51.822 -3.128 1.00 26.67 49 HIS C O 1
ATOM 5637 N N . LEU C 1 50 ? -38.530 52.411 -5.144 1.00 19.55 50 LEU C N 1
ATOM 5638 C CA . LEU C 1 50 ? -38.776 53.786 -4.909 1.00 21.27 50 LEU C CA 1
ATOM 5639 C C . LEU C 1 50 ? -40.233 54.145 -5.102 1.00 22.29 50 LEU C C 1
ATOM 5640 O O . LEU C 1 50 ? -40.905 53.560 -5.896 1.00 23.52 50 LEU C O 1
ATOM 5645 N N . ASN C 1 51 ? -40.645 55.149 -4.347 1.00 23.22 51 ASN C N 1
ATOM 5646 C CA . ASN C 1 51 ? -41.879 55.821 -4.543 1.00 24.50 51 ASN C CA 1
ATOM 5647 C C . ASN C 1 51 ? -41.564 57.080 -5.337 1.00 22.63 51 ASN C C 1
ATOM 5648 O O . ASN C 1 51 ? -41.487 58.133 -4.824 1.00 22.10 51 ASN C O 1
ATOM 5653 N N . ALA C 1 52 ? -41.356 56.889 -6.618 1.00 21.97 52 ALA C N 1
ATOM 5654 C CA . ALA C 1 52 ? -40.760 57.905 -7.460 1.00 22.39 52 ALA C CA 1
ATOM 5655 C C . ALA C 1 52 ? -41.415 58.010 -8.811 1.00 20.77 52 ALA C C 1
ATOM 5656 O O . ALA C 1 52 ? -41.799 57.049 -9.386 1.00 25.19 52 ALA C O 1
ATOM 5658 N N . LYS C 1 53 ? -41.487 59.229 -9.289 1.00 20.76 53 LYS C N 1
ATOM 5659 C CA . LYS C 1 53 ? -41.987 59.518 -10.591 1.00 24.29 53 LYS C CA 1
ATOM 5660 C C . LYS C 1 53 ? -40.892 59.476 -11.638 1.00 19.87 53 LYS C C 1
ATOM 5661 O O . LYS C 1 53 ? -39.852 60.012 -11.443 1.00 20.49 53 LYS C O 1
ATOM 5667 N N . VAL C 1 54 ? -41.188 58.845 -12.752 1.00 20.18 54 VAL C N 1
ATOM 5668 C CA . VAL C 1 54 ? -40.294 58.866 -13.881 1.00 18.07 54 VAL C CA 1
ATOM 5669 C C . VAL C 1 54 ? -40.668 59.972 -14.862 1.00 18.34 54 VAL C C 1
ATOM 5670 O O . VAL C 1 54 ? -41.735 59.988 -15.400 1.00 20.66 54 VAL C O 1
ATOM 5674 N N . TYR C 1 55 ? -39.747 60.883 -15.072 1.00 16.77 55 TYR C N 1
ATOM 5675 C CA . TYR C 1 55 ? -39.925 61.962 -16.001 1.00 17.83 55 TYR C CA 1
ATOM 5676 C C . TYR C 1 55 ? -39.151 61.663 -17.267 1.00 21.74 55 TYR C C 1
ATOM 5677 O O . TYR C 1 55 ? -38.172 61.020 -17.235 1.00 17.98 55 TYR C O 1
ATOM 5686 N N . PRO C 1 56 ? -39.603 62.185 -18.396 1.00 17.21 56 PRO C N 1
ATOM 5687 C CA . PRO C 1 56 ? -38.923 61.817 -19.627 1.00 17.06 56 PRO C CA 1
ATOM 5688 C C . PRO C 1 56 ? -37.637 62.592 -19.897 1.00 17.93 56 PRO C C 1
ATOM 5689 O O . PRO C 1 56 ? -36.842 62.133 -20.666 1.00 17.19 56 PRO C O 1
ATOM 5693 N N . ASP C 1 57 ? -37.471 63.734 -19.256 1.00 16.42 57 ASP C N 1
ATOM 5694 C CA . ASP C 1 57 ? -36.276 64.555 -19.402 1.00 18.79 57 ASP C CA 1
ATOM 5695 C C . ASP C 1 57 ? -35.950 65.386 -18.160 1.00 16.51 57 ASP C C 1
ATOM 5696 O O . ASP C 1 57 ? -36.710 65.439 -17.251 1.00 18.62 57 ASP C O 1
ATOM 5701 N N . ASP C 1 58 ? -34.809 66.043 -18.179 1.00 15.77 58 ASP C N 1
ATOM 5702 C CA . ASP C 1 58 ? -34.427 66.907 -17.102 1.00 17.27 58 ASP C CA 1
ATOM 5703 C C . ASP C 1 58 ? -35.343 68.096 -16.899 1.00 19.69 58 ASP C C 1
ATOM 5704 O O . ASP C 1 58 ? -35.675 68.435 -15.803 1.00 19.81 58 ASP C O 1
ATOM 5709 N N . THR C 1 59 ? -35.792 68.686 -17.989 1.00 18.92 59 THR C N 1
ATOM 5710 C CA . THR C 1 59 ? -36.669 69.816 -17.900 1.00 20.57 59 THR C CA 1
ATOM 5711 C C . THR C 1 59 ? -37.949 69.515 -17.129 1.00 18.97 59 THR C C 1
ATOM 5712 O O . THR C 1 59 ? -38.341 70.230 -16.260 1.00 19.94 59 THR C O 1
ATOM 5716 N N . SER C 1 60 ? -38.569 68.414 -17.460 1.00 17.71 60 SER C N 1
ATOM 5717 C CA A SER C 1 60 ? -39.779 68.083 -16.777 0.44 20.06 60 SER C CA 1
ATOM 5718 C CA B SER C 1 60 ? -39.781 67.989 -16.800 0.56 20.02 60 SER C CA 1
ATOM 5719 C C . SER C 1 60 ? -39.563 67.738 -15.317 1.00 20.66 60 SER C C 1
ATOM 5720 O O . SER C 1 60 ? -40.339 68.109 -14.501 1.00 23.01 60 SER C O 1
ATOM 5725 N N . LEU C 1 61 ? -38.460 67.076 -15.008 1.00 21.39 61 LEU C N 1
ATOM 5726 C CA . LEU C 1 61 ? -38.165 66.742 -13.624 1.00 19.72 61 LEU C CA 1
ATOM 5727 C C . LEU C 1 61 ? -37.977 67.981 -12.789 1.00 20.30 61 LEU C C 1
ATOM 5728 O O . LEU C 1 61 ? -38.420 68.047 -11.680 1.00 20.98 61 LEU C O 1
ATOM 5733 N N . LEU C 1 62 ? -37.299 68.949 -13.352 1.00 19.80 62 LEU C N 1
ATOM 5734 C CA . LEU C 1 62 ? -36.973 70.157 -12.647 1.00 20.75 62 LEU C CA 1
ATOM 5735 C C . LEU C 1 62 ? -38.202 71.016 -12.285 1.00 25.16 62 LEU C C 1
ATOM 5736 O O . LEU C 1 62 ? -38.148 71.875 -11.469 1.00 26.02 62 LEU C O 1
ATOM 5741 N N A GLN C 1 63 ? -39.310 70.719 -12.929 0.50 26.21 63 GLN C N 1
ATOM 5742 N N B GLN C 1 63 ? -39.312 70.723 -12.926 0.50 26.21 63 GLN C N 1
ATOM 5743 C CA A GLN C 1 63 ? -40.560 71.403 -12.665 0.50 27.65 63 GLN C CA 1
ATOM 5744 C CA B GLN C 1 63 ? -40.564 71.404 -12.657 0.50 27.65 63 GLN C CA 1
ATOM 5745 C C A GLN C 1 63 ? -41.376 70.797 -11.560 0.50 29.07 63 GLN C C 1
ATOM 5746 C C B GLN C 1 63 ? -41.351 70.820 -11.530 0.50 29.08 63 GLN C C 1
ATOM 5747 O O A GLN C 1 63 ? -42.399 71.334 -11.207 0.50 30.45 63 GLN C O 1
ATOM 5748 O O B GLN C 1 63 ? -42.369 71.363 -11.172 0.50 30.45 63 GLN C O 1
ATOM 5759 N N . ASP C 1 64 ? -40.917 69.710 -10.979 1.00 26.19 64 ASP C N 1
ATOM 5760 C CA . ASP C 1 64 ? -41.632 69.137 -9.861 1.00 27.86 64 ASP C CA 1
ATOM 5761 C C . ASP C 1 64 ? -41.335 69.993 -8.633 1.00 29.87 64 ASP C C 1
ATOM 5762 O O . ASP C 1 64 ? -40.238 70.057 -8.207 1.00 27.60 64 ASP C O 1
ATOM 5767 N N . PRO C 1 65 ? -42.312 70.722 -8.086 1.00 29.58 65 PRO C N 1
ATOM 5768 C CA . PRO C 1 65 ? -41.927 71.616 -6.999 1.00 30.71 65 PRO C CA 1
ATOM 5769 C C . PRO C 1 65 ? -41.674 70.897 -5.672 1.00 32.38 65 PRO C C 1
ATOM 5770 O O . PRO C 1 65 ? -41.159 71.520 -4.787 1.00 33.83 65 PRO C O 1
ATOM 5774 N N . ASP C 1 66 ? -42.002 69.632 -5.582 1.00 28.38 66 ASP C N 1
ATOM 5775 C CA . ASP C 1 66 ? -41.722 68.860 -4.402 1.00 32.64 66 ASP C CA 1
ATOM 5776 C C . ASP C 1 66 ? -40.252 68.475 -4.171 1.00 31.79 66 ASP C C 1
ATOM 5777 O O . ASP C 1 66 ? -39.850 68.186 -3.072 1.00 29.07 66 ASP C O 1
ATOM 5782 N N . ILE C 1 67 ? -39.474 68.496 -5.226 1.00 25.95 67 ILE C N 1
ATOM 5783 C CA . ILE C 1 67 ? -38.039 68.201 -5.168 1.00 21.65 67 ILE C CA 1
ATOM 5784 C C . ILE C 1 67 ? -37.219 69.293 -4.504 1.00 22.37 67 ILE C C 1
ATOM 5785 O O . ILE C 1 67 ? -37.217 70.407 -4.928 1.00 24.91 67 ILE C O 1
ATOM 5790 N N . ASP C 1 68 ? -36.473 68.933 -3.478 1.00 19.87 68 ASP C N 1
ATOM 5791 C CA . ASP C 1 68 ? -35.654 69.892 -2.795 1.00 18.06 68 ASP C CA 1
ATOM 5792 C C . ASP C 1 68 ? -34.279 69.982 -3.420 1.00 17.63 68 ASP C C 1
ATOM 5793 O O . ASP C 1 68 ? -33.645 70.978 -3.351 1.00 19.31 68 ASP C O 1
ATOM 5798 N N . ALA C 1 69 ? -33.824 68.879 -3.994 1.00 18.35 69 ALA C N 1
ATOM 5799 C CA . ALA C 1 69 ? -32.486 68.789 -4.530 1.00 16.50 69 ALA C CA 1
ATOM 5800 C C . ALA C 1 69 ? -32.410 67.821 -5.678 1.00 13.68 69 ALA C C 1
ATOM 5801 O O . ALA C 1 69 ? -33.119 66.873 -5.721 1.00 16.09 69 ALA C O 1
ATOM 5803 N N . VAL C 1 70 ? -31.514 68.114 -6.601 1.00 16.09 70 VAL C N 1
ATOM 5804 C CA . VAL C 1 70 ? -31.270 67.218 -7.689 1.00 16.76 70 VAL C CA 1
ATOM 5805 C C . VAL C 1 70 ? -29.831 66.751 -7.708 1.00 15.17 70 VAL C C 1
ATOM 5806 O O . VAL C 1 70 ? -28.925 67.478 -7.404 1.00 16.14 70 VAL C O 1
ATOM 5810 N N . PHE C 1 71 ? -29.697 65.509 -8.111 1.00 14.41 71 PHE C N 1
ATOM 5811 C CA . PHE C 1 71 ? -28.418 64.895 -8.377 1.00 13.50 71 PHE C CA 1
ATOM 5812 C C . PHE C 1 71 ? -28.228 64.762 -9.875 1.00 12.02 71 PHE C C 1
ATOM 5813 O O . PHE C 1 71 ? -29.013 64.149 -10.528 1.00 15.54 71 PHE C O 1
ATOM 5821 N N . VAL C 1 72 ? -27.164 65.372 -10.369 1.00 12.76 72 VAL C N 1
ATOM 5822 C CA . VAL C 1 72 ? -26.801 65.304 -11.764 1.00 14.25 72 VAL C CA 1
ATOM 5823 C C . VAL C 1 72 ? -25.734 64.226 -11.980 1.00 12.56 72 VAL C C 1
ATOM 5824 O O . VAL C 1 72 ? -24.644 64.379 -11.566 1.00 14.66 72 VAL C O 1
ATOM 5828 N N . VAL C 1 73 ? -26.129 63.125 -12.605 1.00 14.35 73 VAL C N 1
ATOM 5829 C CA . VAL C 1 73 ? -25.270 61.943 -12.747 1.00 12.31 73 VAL C CA 1
ATOM 5830 C C . VAL C 1 73 ? -25.333 61.337 -14.145 1.00 14.66 73 VAL C C 1
ATOM 5831 O O . VAL C 1 73 ? -25.247 60.168 -14.337 1.00 15.81 73 VAL C O 1
ATOM 5835 N N . SER C 1 74 ? -25.485 62.224 -15.107 1.00 13.61 74 SER C N 1
ATOM 5836 C CA . SER C 1 74 ? -25.472 61.865 -16.504 1.00 13.75 74 SER C CA 1
ATOM 5837 C C . SER C 1 74 ? -24.052 61.883 -17.028 1.00 15.96 74 SER C C 1
ATOM 5838 O O . SER C 1 74 ? -23.145 62.068 -16.282 1.00 16.96 74 SER C O 1
ATOM 5841 N N . PHE C 1 75 ? -23.905 61.657 -18.328 1.00 16.42 75 PHE C N 1
ATOM 5842 C CA . PHE C 1 75 ? -22.631 61.813 -18.988 1.00 16.67 75 PHE C CA 1
ATOM 5843 C C . PHE C 1 75 ? -22.011 63.164 -18.634 1.00 16.83 75 PHE C C 1
ATOM 5844 O O . PHE C 1 75 ? -22.688 64.143 -18.573 1.00 17.92 75 PHE C O 1
ATOM 5852 N N . GLY C 1 76 ? -20.709 63.201 -18.450 1.00 15.17 76 GLY C N 1
ATOM 5853 C CA . GLY C 1 76 ? -20.045 64.460 -18.191 1.00 16.58 76 GLY C CA 1
ATOM 5854 C C . GLY C 1 76 ? -20.430 65.647 -19.079 1.00 17.91 76 GLY C C 1
ATOM 5855 O O . GLY C 1 76 ? -20.659 66.716 -18.624 1.00 17.03 76 GLY C O 1
ATOM 5856 N N . GLY C 1 77 ? -20.525 65.388 -20.357 1.00 19.24 77 GLY C N 1
ATOM 5857 C CA . GLY C 1 77 ? -20.858 66.398 -21.320 1.00 19.46 77 GLY C CA 1
ATOM 5858 C C . GLY C 1 77 ? -22.258 66.988 -21.197 1.00 19.01 77 GLY C C 1
ATOM 5859 O O . GLY C 1 77 ? -22.530 68.025 -21.743 1.00 19.65 77 GLY C O 1
ATOM 5860 N N . ALA C 1 78 ? -23.119 66.306 -20.461 1.00 16.82 78 ALA C N 1
ATOM 5861 C CA . ALA C 1 78 ? -24.458 66.761 -20.250 1.00 17.00 78 ALA C CA 1
ATOM 5862 C C . ALA C 1 78 ? -24.629 67.535 -18.956 1.00 17.93 78 ALA C C 1
ATOM 5863 O O . ALA C 1 78 ? -25.669 68.086 -18.708 1.00 18.70 78 ALA C O 1
ATOM 5865 N N . HIS C 1 79 ? -23.599 67.566 -18.129 1.00 16.20 79 HIS C N 1
ATOM 5866 C CA . HIS C 1 79 ? -23.726 68.249 -16.851 1.00 16.13 79 HIS C CA 1
ATOM 5867 C C . HIS C 1 79 ? -24.024 69.738 -16.970 1.00 18.04 79 HIS C C 1
ATOM 5868 O O . HIS C 1 79 ? -24.888 70.238 -16.291 1.00 17.98 79 HIS C O 1
ATOM 5875 N N . GLU C 1 80 ? -23.298 70.418 -17.843 1.00 19.14 80 GLU C N 1
ATOM 5876 C CA . GLU C 1 80 ? -23.405 71.878 -17.958 1.00 18.19 80 GLU C CA 1
ATOM 5877 C C . GLU C 1 80 ? -24.819 72.370 -18.227 1.00 19.49 80 GLU C C 1
ATOM 5878 O O . GLU C 1 80 ? -25.327 73.183 -17.515 1.00 18.96 80 GLU C O 1
ATOM 5884 N N . ALA C 1 81 ? -25.453 71.818 -19.241 1.00 18.50 81 ALA C N 1
ATOM 5885 C CA . ALA C 1 81 ? -26.787 72.271 -19.595 1.00 19.06 81 ALA C CA 1
ATOM 5886 C C . ALA C 1 81 ? -27.815 71.992 -18.510 1.00 19.17 81 ALA C C 1
ATOM 5887 O O . ALA C 1 81 ? -28.640 72.796 -18.222 1.00 17.68 81 ALA C O 1
ATOM 5889 N N . THR C 1 82 ? -27.720 70.827 -17.914 1.00 18.40 82 THR C N 1
ATOM 5890 C CA . THR C 1 82 ? -28.590 70.452 -16.858 1.00 17.52 82 THR C CA 1
ATOM 5891 C C . THR C 1 82 ? -28.388 71.327 -15.614 1.00 14.69 82 THR C C 1
ATOM 5892 O O . THR C 1 82 ? -29.327 71.744 -15.000 1.00 17.40 82 THR C O 1
ATOM 5896 N N . VAL C 1 83 ? -27.151 71.581 -15.250 1.00 17.13 83 VAL C N 1
ATOM 5897 C CA . VAL C 1 83 ? -26.894 72.411 -14.091 1.00 15.64 83 VAL C CA 1
ATOM 5898 C C . VAL C 1 83 ? -27.434 73.827 -14.313 1.00 17.29 83 VAL C C 1
ATOM 5899 O O . VAL C 1 83 ? -27.985 74.426 -13.443 1.00 17.12 83 VAL C O 1
ATOM 5903 N N . LEU C 1 84 ? -27.301 74.314 -15.516 1.00 17.88 84 LEU C N 1
ATOM 5904 C CA . LEU C 1 84 ? -27.799 75.631 -15.848 1.00 19.78 84 LEU C CA 1
ATOM 5905 C C . LEU C 1 84 ? -29.320 75.712 -15.763 1.00 21.05 84 LEU C C 1
ATOM 5906 O O . LEU C 1 84 ? -29.842 76.658 -15.255 1.00 18.54 84 LEU C O 1
ATOM 5911 N N . LYS C 1 85 ? -30.001 74.679 -16.210 1.00 18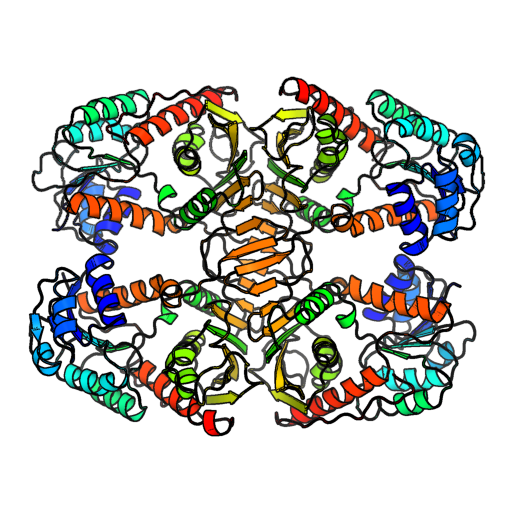.38 85 LYS C N 1
ATOM 5912 C CA . LYS C 1 85 ? -31.420 74.598 -16.040 1.00 18.56 85 LYS C CA 1
ATOM 5913 C C . LYS C 1 85 ? -31.808 74.594 -14.607 1.00 21.28 85 LYS C C 1
ATOM 5914 O O . LYS C 1 85 ? -32.720 75.259 -14.205 1.00 21.65 85 LYS C O 1
ATOM 5920 N N . ALA C 1 86 ? -31.109 73.795 -13.836 1.00 19.03 86 ALA C N 1
ATOM 5921 C CA . ALA C 1 86 ? -31.389 73.693 -12.428 1.00 18.78 86 ALA C CA 1
ATOM 5922 C C . ALA C 1 86 ? -31.217 74.999 -11.658 1.00 17.51 86 ALA C C 1
ATOM 5923 O O . ALA C 1 86 ? -31.896 75.242 -10.713 1.00 19.83 86 ALA C O 1
ATOM 5925 N N . LEU C 1 87 ? -30.317 75.825 -12.122 1.00 19.77 87 LEU C N 1
ATOM 5926 C CA . LEU C 1 87 ? -30.090 77.109 -11.515 1.00 20.68 87 LEU C CA 1
ATOM 5927 C C . LEU C 1 87 ? -31.229 78.080 -11.746 1.00 23.90 87 LEU C C 1
ATOM 5928 O O . LEU C 1 87 ? -31.262 79.078 -11.109 1.00 28.75 87 LEU C O 1
ATOM 5933 N N . ASP C 1 88 ? -32.145 77.763 -12.639 1.00 22.60 88 ASP C N 1
ATOM 5934 C CA . ASP C 1 88 ? -33.342 78.568 -12.811 1.00 23.31 88 ASP C CA 1
ATOM 5935 C C . ASP C 1 88 ? -34.385 78.164 -11.804 1.00 28.18 88 ASP C C 1
ATOM 5936 O O . ASP C 1 88 ? -35.413 78.778 -11.745 1.00 30.45 88 ASP C O 1
ATOM 5941 N N . THR C 1 89 ? -34.131 77.113 -11.050 1.00 22.70 89 THR C N 1
ATOM 5942 C CA . THR C 1 89 ? -35.023 76.709 -10.009 1.00 20.19 89 THR C CA 1
ATOM 5943 C C . THR C 1 89 ? -34.448 77.107 -8.677 1.00 20.83 89 THR C C 1
ATOM 5944 O O . THR C 1 89 ? -33.426 77.687 -8.622 1.00 25.20 89 THR C O 1
ATOM 5948 N N . ASP C 1 90 ? -35.157 76.817 -7.610 1.00 24.60 90 ASP C N 1
ATOM 5949 C CA . ASP C 1 90 ? -34.595 77.055 -6.308 1.00 28.57 90 ASP C CA 1
ATOM 5950 C C . ASP C 1 90 ? -33.970 75.826 -5.652 1.00 29.34 90 ASP C C 1
ATOM 5951 O O . ASP C 1 90 ? -33.5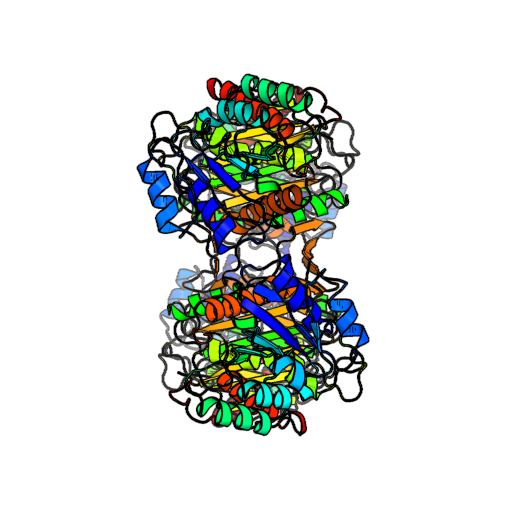91 75.874 -4.520 1.00 31.69 90 ASP C O 1
ATOM 5956 N N . LYS C 1 91 ? -33.849 74.756 -6.389 1.00 24.59 91 LYS C N 1
ATOM 5957 C CA . LYS C 1 91 ? -33.389 73.528 -5.820 1.00 23.26 91 LYS C CA 1
ATOM 5958 C C . LYS C 1 91 ? -31.887 73.504 -5.615 1.00 22.03 91 LYS C C 1
ATOM 5959 O O . LYS C 1 91 ? -31.151 74.150 -6.295 1.00 20.39 91 LYS C O 1
ATOM 5965 N N . PHE C 1 92 ? -31.454 72.743 -4.635 1.00 18.20 92 PHE C N 1
ATOM 5966 C CA . PHE C 1 92 ? -30.034 72.508 -4.449 1.00 18.71 92 PHE C CA 1
ATOM 5967 C C . PHE C 1 92 ? -29.546 71.488 -5.489 1.00 16.28 92 PHE C C 1
ATOM 5968 O O . PHE C 1 92 ? -30.311 70.714 -5.991 1.00 17.04 92 PHE C O 1
ATOM 5976 N N . ILE C 1 93 ? -28.261 71.529 -5.772 1.00 15.55 93 ILE C N 1
ATOM 5977 C CA . ILE C 1 93 ? -27.674 70.800 -6.861 1.00 15.46 93 ILE C CA 1
ATOM 5978 C C . ILE C 1 93 ? -26.385 70.055 -6.450 1.00 13.30 93 ILE C C 1
ATOM 5979 O O . ILE C 1 93 ? -25.426 70.662 -6.102 1.00 14.39 93 ILE C O 1
ATOM 5984 N N . PHE C 1 94 ? -26.435 68.730 -6.515 1.00 14.30 94 PHE C N 1
ATOM 5985 C CA . PHE C 1 94 ? -25.243 67.908 -6.441 1.00 13.34 94 PHE C CA 1
ATOM 5986 C C . PHE C 1 94 ? -24.954 67.392 -7.829 1.00 13.00 94 PHE C C 1
ATOM 5987 O O . PHE C 1 94 ? -25.712 66.656 -8.372 1.00 14.57 94 PHE C O 1
ATOM 5995 N N . THR C 1 95 ? -23.831 67.799 -8.374 1.00 13.66 95 THR C N 1
ATOM 5996 C CA . THR C 1 95 ? -23.420 67.298 -9.661 1.00 13.14 95 THR C CA 1
ATOM 5997 C C . THR C 1 95 ? -22.173 66.460 -9.515 1.00 15.09 95 THR C C 1
ATOM 5998 O O . THR C 1 95 ? -21.255 66.854 -8.870 1.00 15.90 95 THR C O 1
ATOM 6002 N N . GLU C 1 96 ? -22.176 65.294 -10.123 1.00 14.20 96 GLU C N 1
ATOM 6003 C CA . GLU C 1 96 ? -20.972 64.534 -10.200 1.00 12.42 96 GLU C CA 1
ATOM 6004 C C . GLU C 1 96 ? -19.978 65.317 -10.993 1.00 15.42 96 GLU C C 1
ATOM 6005 O O . GLU C 1 96 ? -20.316 66.181 -11.729 1.00 15.72 96 GLU C O 1
ATOM 6011 N N . LYS C 1 97 ? -18.726 65.004 -10.777 1.00 14.12 97 LYS C N 1
ATOM 6012 C CA . LYS C 1 97 ? -17.686 65.565 -11.587 1.00 16.26 97 LYS C CA 1
ATOM 6013 C C . LYS C 1 97 ? -17.877 65.072 -13.000 1.00 16.04 97 LYS C C 1
ATOM 6014 O O . LYS C 1 97 ? -18.410 64.021 -13.221 1.00 16.91 97 LYS C O 1
ATOM 6020 N N . PRO C 1 98 ? -17.501 65.887 -13.962 1.00 15.65 98 PRO C N 1
ATOM 6021 C CA . PRO C 1 98 ? -17.000 67.257 -13.883 1.00 15.76 98 PRO C CA 1
ATOM 6022 C C . PRO C 1 98 ? -18.157 68.268 -13.799 1.00 15.85 98 PRO C C 1
ATOM 6023 O O . PRO C 1 98 ? -19.255 67.929 -14.081 1.00 17.38 98 PRO C O 1
ATOM 6027 N N . LEU C 1 99 ? -17.869 69.481 -13.380 1.00 17.03 99 LEU C N 1
ATOM 6028 C CA . LEU C 1 99 ? -18.864 70.525 -13.439 1.00 16.74 99 LEU C CA 1
ATOM 6029 C C . LEU C 1 99 ? -19.350 70.778 -14.877 1.00 17.50 99 LEU C C 1
ATOM 6030 O O . LEU C 1 99 ? -20.518 70.937 -15.134 1.00 17.79 99 LEU C O 1
ATOM 6035 N N . ALA C 1 100 ? -18.388 70.778 -15.767 1.00 17.87 100 ALA C N 1
ATOM 6036 C CA . ALA C 1 100 ? -18.602 70.943 -17.168 1.00 18.08 100 ALA C CA 1
ATOM 6037 C C . ALA C 1 100 ? -17.389 70.399 -17.852 1.00 17.02 100 ALA C C 1
ATOM 6038 O O . ALA C 1 100 ? -16.360 70.300 -17.273 1.00 18.83 100 ALA C O 1
ATOM 6040 N N . THR C 1 101 ? -17.527 70.065 -19.113 1.00 18.89 101 THR C N 1
ATOM 6041 C CA . THR C 1 101 ? -16.426 69.504 -19.856 1.00 19.84 101 THR C CA 1
ATOM 6042 C C . THR C 1 101 ? -15.574 70.553 -20.542 1.00 24.02 101 THR C C 1
ATOM 6043 O O . THR C 1 101 ? -14.576 70.243 -21.112 1.00 22.33 101 THR C O 1
ATOM 6047 N N . THR C 1 102 ? -15.991 71.794 -20.471 1.00 20.56 102 THR C N 1
ATOM 6048 C CA . THR C 1 102 ? -15.128 72.876 -20.915 1.00 24.06 102 THR C CA 1
ATOM 6049 C C . THR C 1 102 ? -14.970 73.905 -19.821 1.00 21.37 102 THR C C 1
ATOM 6050 O O . THR C 1 102 ? -15.828 74.056 -19.015 1.00 22.62 102 THR C O 1
ATOM 6054 N N . LEU C 1 103 ? -13.862 74.620 -19.825 1.00 21.79 103 LEU C N 1
ATOM 6055 C CA . LEU C 1 103 ? -13.678 75.666 -18.843 1.00 20.19 103 LEU C CA 1
ATOM 6056 C C . LEU C 1 103 ? -14.684 76.792 -19.083 1.00 23.13 103 LEU C C 1
ATOM 6057 O O . LEU C 1 103 ? -15.136 77.415 -18.147 1.00 21.70 103 LEU C O 1
ATOM 6062 N N . GLU C 1 104 ? -15.043 77.018 -20.327 1.00 24.76 104 GLU C N 1
ATOM 6063 C CA . GLU C 1 104 ? -16.069 78.002 -20.647 1.00 25.25 104 GLU C CA 1
ATOM 6064 C C . GLU C 1 104 ? -17.461 77.671 -20.152 1.00 24.70 104 GLU C C 1
ATOM 6065 O O . GLU C 1 104 ? -18.177 78.522 -19.697 1.00 23.85 104 GLU C O 1
ATOM 6071 N N . GLY C 1 105 ? -17.816 76.405 -20.214 1.00 22.76 105 GLY C N 1
ATOM 6072 C CA . GLY C 1 105 ? -19.042 75.955 -19.616 1.00 23.44 105 GLY C CA 1
ATOM 6073 C C . GLY C 1 105 ? -19.022 76.062 -18.113 1.00 17.74 105 GLY C C 1
ATOM 6074 O O . GLY C 1 105 ? -19.998 76.384 -17.496 1.00 20.89 105 GLY C O 1
ATOM 6075 N N . ALA C 1 106 ? -17.881 75.779 -17.521 1.00 20.75 106 ALA C N 1
ATOM 6076 C CA . ALA C 1 106 ? -17.765 75.928 -16.100 1.00 19.95 106 ALA C CA 1
ATOM 6077 C C . ALA C 1 106 ? -17.921 77.386 -15.675 1.00 19.09 106 ALA C C 1
ATOM 6078 O O . ALA C 1 106 ? -18.598 77.681 -14.713 1.00 18.03 106 ALA C O 1
ATOM 6080 N N . LYS C 1 107 ? -17.310 78.280 -16.420 1.00 23.09 107 LYS C N 1
ATOM 6081 C CA . LYS C 1 107 ? -17.477 79.701 -16.172 1.00 20.42 107 LYS C CA 1
ATOM 6082 C C . LYS C 1 107 ? -18.914 80.197 -16.277 1.00 20.63 107 LYS C C 1
ATOM 6083 O O . LYS C 1 107 ? -19.349 81.008 -15.491 1.00 20.01 107 LYS C O 1
ATOM 6089 N N . ARG C 1 108 ? -19.658 79.660 -17.222 1.00 21.30 108 ARG C N 1
ATOM 6090 C CA . ARG C 1 108 ? -21.055 79.988 -17.375 1.00 20.46 108 ARG C CA 1
ATOM 6091 C C . ARG C 1 108 ? -21.869 79.663 -16.149 1.00 21.15 108 ARG C C 1
ATOM 6092 O O . ARG C 1 108 ? -22.701 80.407 -15.742 1.00 21.41 108 ARG C O 1
ATOM 6100 N N . ILE C 1 109 ? -21.575 78.513 -15.555 1.00 19.92 109 ILE C N 1
ATOM 6101 C CA . ILE C 1 109 ? -22.244 78.066 -14.361 1.00 18.83 109 ILE C CA 1
ATOM 6102 C C . ILE C 1 109 ? -21.875 78.960 -13.206 1.00 17.43 109 ILE C C 1
ATOM 6103 O O . ILE C 1 109 ? -22.709 79.393 -12.461 1.00 18.94 109 ILE C O 1
ATOM 6108 N N . VAL C 1 110 ? -20.610 79.248 -13.091 1.00 17.61 110 VAL C N 1
ATOM 6109 C CA . VAL C 1 110 ? -20.116 80.111 -12.049 1.00 19.09 110 VAL C CA 1
ATOM 6110 C C . VAL C 1 110 ? -20.784 81.462 -12.168 1.00 18.92 110 VAL C C 1
ATOM 6111 O O . VAL C 1 110 ? -21.353 81.956 -11.226 1.00 19.37 110 VAL C O 1
ATOM 6115 N N . ASP C 1 111 ? -20.729 82.022 -13.350 1.00 20.66 111 ASP C N 1
ATOM 6116 C CA . ASP C 1 111 ? -21.377 83.293 -13.614 1.00 21.50 111 ASP C CA 1
ATOM 6117 C C . ASP C 1 111 ? -22.852 83.326 -13.250 1.00 22.66 111 ASP C C 1
ATOM 6118 O O . ASP C 1 111 ? -23.292 84.254 -12.639 1.00 24.17 111 ASP C O 1
ATOM 6123 N N . LYS C 1 112 ? -23.591 82.286 -13.587 1.00 18.35 112 LYS C N 1
ATOM 6124 C CA . LYS C 1 112 ? -24.982 82.220 -13.238 1.00 19.20 112 LYS C CA 1
ATOM 6125 C C . LYS C 1 112 ? -25.214 82.021 -11.763 1.00 18.49 112 LYS C C 1
ATOM 6126 O O . LYS C 1 112 ? -26.034 82.664 -11.179 1.00 21.41 112 LYS C O 1
ATOM 6132 N N . GLU C 1 113 ? -24.462 81.127 -11.149 1.00 18.61 113 GLU C N 1
ATOM 6133 C CA . GLU C 1 113 ? -24.645 80.927 -9.735 1.00 17.85 113 GLU C CA 1
ATOM 6134 C C . GLU C 1 113 ? -24.397 82.215 -8.915 1.00 18.09 113 GLU C C 1
ATOM 6135 O O . GLU C 1 113 ? -25.052 82.454 -7.927 1.00 20.12 113 GLU C O 1
ATOM 6141 N N . LEU C 1 114 ? -23.450 83.008 -9.369 1.00 18.60 114 LEU C N 1
ATOM 6142 C CA . LEU C 1 114 ? -23.089 84.233 -8.703 1.00 20.26 114 LEU C CA 1
ATOM 6143 C C . LEU C 1 114 ? -24.242 85.243 -8.644 1.00 25.76 114 LEU C C 1
ATOM 6144 O O . LEU C 1 114 ? -24.262 86.093 -7.778 1.00 25.95 114 LEU C O 1
ATOM 6149 N N . THR C 1 115 ? -25.208 85.094 -9.533 1.00 22.33 115 THR C N 1
ATOM 6150 C CA . THR C 1 115 ? -26.384 85.948 -9.521 1.00 22.59 115 THR C CA 1
ATOM 6151 C C . THR C 1 115 ? -27.439 85.582 -8.484 1.00 26.53 115 THR C C 1
ATOM 6152 O O . THR C 1 115 ? -28.374 86.315 -8.308 1.00 23.81 115 THR C O 1
ATOM 6156 N N . LYS C 1 116 ? -27.276 84.461 -7.799 1.00 22.90 116 LYS C N 1
ATOM 6157 C CA . LYS C 1 116 ? -28.290 83.947 -6.905 1.00 23.09 116 LYS C CA 1
ATOM 6158 C C . LYS C 1 116 ? -28.125 84.410 -5.453 1.00 21.34 116 LYS C C 1
ATOM 6159 O O . LYS C 1 116 ? -27.106 84.888 -5.064 1.00 22.55 116 LYS C O 1
ATOM 6165 N N . SER C 1 117 ? -29.181 84.221 -4.676 1.00 23.09 117 SER C N 1
ATOM 6166 C CA . SER C 1 117 ? -29.213 84.605 -3.279 1.00 23.19 117 SER C CA 1
ATOM 6167 C C . SER C 1 117 ? -28.686 83.520 -2.348 1.00 25.45 117 SER C C 1
ATOM 6168 O O . SER C 1 117 ? -28.776 83.650 -1.168 1.00 25.33 117 SER C O 1
ATOM 6171 N N . LYS C 1 118 ? -28.222 82.420 -2.922 1.00 22.44 118 LYS C N 1
ATOM 6172 C CA . LYS C 1 118 ? -27.363 81.497 -2.209 1.00 26.07 118 LYS C CA 1
ATOM 6173 C C . LYS C 1 118 ? -26.652 80.505 -3.132 1.00 22.52 118 LYS C C 1
ATOM 6174 O O . LYS C 1 118 ? -27.109 80.206 -4.189 1.00 22.72 118 LYS C O 1
ATOM 6180 N N . LYS C 1 119 ? -25.499 80.050 -2.682 1.00 19.80 119 LYS C N 1
ATOM 6181 C CA . LYS C 1 119 ? -24.777 78.985 -3.348 1.00 20.21 119 LYS C CA 1
ATOM 6182 C C . LYS C 1 119 ? -25.520 77.691 -3.166 1.00 19.22 119 LYS C C 1
ATOM 6183 O O . LYS C 1 119 ? -25.880 77.339 -2.081 1.00 21.27 119 LYS C O 1
ATOM 6189 N N . VAL C 1 120 ? -25.735 76.973 -4.262 1.00 18.86 120 VAL C N 1
ATOM 6190 C CA . VAL C 1 120 ? -26.526 75.752 -4.229 1.00 20.00 120 VAL C CA 1
ATOM 6191 C C . VAL C 1 120 ? -25.842 74.496 -4.827 1.00 15.15 120 VAL C C 1
ATOM 6192 O O . VAL C 1 120 ? -26.349 73.438 -4.689 1.00 15.54 120 VAL C O 1
ATOM 6196 N N . ILE C 1 121 ? -24.716 74.688 -5.482 1.00 16.08 121 ILE C N 1
ATOM 6197 C CA . ILE C 1 121 ? -23.997 73.613 -6.154 1.00 14.72 121 ILE C CA 1
ATOM 6198 C C . ILE C 1 121 ? -22.862 73.003 -5.317 1.00 16.78 121 ILE C C 1
ATOM 6199 O O . ILE C 1 121 ? -22.046 73.689 -4.789 1.00 17.02 121 ILE C O 1
ATOM 6204 N N . GLN C 1 122 ? -22.881 71.688 -5.225 1.00 14.31 122 GLN C N 1
ATOM 6205 C CA . GLN C 1 122 ? -21.755 70.915 -4.762 1.00 14.86 122 GLN C CA 1
ATOM 6206 C C . GLN C 1 122 ? -21.352 69.986 -5.892 1.00 13.54 122 GLN C C 1
ATOM 6207 O O . GLN C 1 122 ? -22.167 69.397 -6.513 1.00 15.30 122 GLN C O 1
ATOM 6213 N N . VAL C 1 123 ? -20.052 69.865 -6.100 1.00 15.57 123 VAL C N 1
ATOM 6214 C CA . VAL C 1 123 ? -19.463 68.999 -7.104 1.00 13.70 123 VAL C CA 1
ATOM 6215 C C . VAL C 1 123 ? -18.848 67.773 -6.451 1.00 15.25 123 VAL C C 1
ATOM 6216 O O . VAL C 1 123 ? -18.210 67.883 -5.461 1.00 15.43 123 VAL C O 1
ATOM 6220 N N . GLY C 1 124 ? -19.059 66.620 -7.066 1.00 14.63 124 GLY C N 1
ATOM 6221 C CA . GLY C 1 124 ? -18.656 65.341 -6.519 1.00 14.47 124 GLY C CA 1
ATOM 6222 C C . GLY C 1 124 ? -17.190 64.929 -6.486 1.00 15.49 124 GLY C C 1
ATOM 6223 O O . GLY C 1 124 ? -16.879 63.823 -6.781 1.00 15.81 124 GLY C O 1
ATOM 6224 N N . PHE C 1 125 ? -16.315 65.832 -6.092 1.00 14.53 125 PHE C N 1
ATOM 6225 C CA . PHE C 1 125 ? -14.928 65.482 -5.811 1.00 13.65 125 PHE C CA 1
ATOM 6226 C C . PHE C 1 125 ? -14.777 64.875 -4.422 1.00 16.32 125 PHE C C 1
ATOM 6227 O O . PHE C 1 125 ? -14.486 65.550 -3.464 1.00 17.62 125 PHE C O 1
ATOM 6235 N N . MET C 1 126 ? -14.963 63.584 -4.348 1.00 13.56 126 MET C N 1
ATOM 6236 C CA . MET C 1 126 ? -15.059 62.883 -3.083 1.00 13.52 126 MET C CA 1
ATOM 6237 C C . MET C 1 126 ? -13.752 62.715 -2.337 1.00 14.91 126 MET C C 1
ATOM 6238 O O . MET C 1 126 ? -13.784 62.431 -1.191 1.00 14.87 126 MET C O 1
ATOM 6243 N N . ARG C 1 127 ? -12.615 62.885 -3.005 1.00 13.90 127 ARG C N 1
ATOM 6244 C CA . ARG C 1 127 ? -11.325 62.655 -2.336 1.00 13.62 127 ARG C CA 1
ATOM 6245 C C . ARG C 1 127 ? -11.205 63.459 -1.063 1.00 14.70 127 ARG C C 1
ATOM 6246 O O . ARG C 1 127 ? -10.592 63.025 -0.132 1.00 14.52 127 ARG C O 1
ATOM 6254 N N . ARG C 1 128 ? -11.811 64.629 -1.029 1.00 15.37 128 ARG C N 1
ATOM 6255 C CA . ARG C 1 128 ? -11.623 65.524 0.097 1.00 14.18 128 ARG C CA 1
ATOM 6256 C C . ARG C 1 128 ? -12.289 65.001 1.336 1.00 16.76 128 ARG C C 1
ATOM 6257 O O . ARG C 1 128 ? -12.045 65.496 2.384 1.00 18.59 128 ARG C O 1
ATOM 6265 N N . TYR C 1 129 ? -13.157 64.022 1.163 1.00 12.59 129 TYR C N 1
ATOM 6266 C CA . TYR C 1 129 ? -13.879 63.420 2.258 1.00 14.52 129 TYR C CA 1
ATOM 6267 C C . TYR C 1 129 ? -13.264 62.112 2.734 1.00 14.52 129 TYR C C 1
ATOM 6268 O O . TYR C 1 129 ? -13.721 61.557 3.672 1.00 15.63 129 TYR C O 1
ATOM 6277 N N . ASP C 1 130 ? -12.272 61.617 2.020 1.00 13.34 130 ASP C N 1
ATOM 6278 C CA . ASP C 1 130 ? -11.603 60.394 2.428 1.00 14.40 130 ASP C CA 1
ATOM 6279 C C . ASP C 1 130 ? -10.885 60.588 3.756 1.00 12.27 130 ASP C C 1
ATOM 6280 O O . ASP C 1 130 ? -10.136 61.502 3.924 1.00 14.43 130 ASP C O 1
ATOM 6285 N N . GLN C 1 131 ? -11.162 59.699 4.695 1.00 14.52 131 GLN C N 1
ATOM 6286 C CA . GLN C 1 131 ? -10.626 59.881 6.021 1.00 14.94 131 GLN C CA 1
ATOM 6287 C C . GLN C 1 131 ? -9.099 59.894 6.105 1.00 14.71 131 GLN C C 1
ATOM 6288 O O . GLN C 1 131 ? -8.545 60.683 6.803 1.00 15.92 131 GLN C O 1
ATOM 6294 N N . GLY C 1 132 ? -8.454 59.034 5.355 1.00 13.75 132 GLY C N 1
ATOM 6295 C CA . GLY C 1 132 ? -7.017 59.014 5.346 1.00 13.98 132 GLY C CA 1
ATOM 6296 C C . GLY C 1 132 ? -6.389 60.243 4.741 1.00 13.41 132 GLY C C 1
ATOM 6297 O O . GLY C 1 132 ? -5.453 60.749 5.266 1.00 14.96 132 GLY C O 1
ATOM 6298 N N . ILE C 1 133 ? -6.934 60.713 3.633 1.00 13.35 133 ILE C N 1
ATOM 6299 C CA . ILE C 1 133 ? -6.413 61.895 2.973 1.00 14.98 133 ILE C CA 1
ATOM 6300 C C . ILE C 1 133 ? -6.619 63.117 3.863 1.00 13.74 133 ILE C C 1
ATOM 6301 O O . ILE C 1 133 ? -5.746 63.907 4.037 1.00 15.94 133 ILE C O 1
ATOM 6306 N N . ARG C 1 134 ? -7.782 63.200 4.474 1.00 16.26 134 ARG C N 1
ATOM 6307 C CA . ARG C 1 134 ? -8.044 64.257 5.409 1.00 15.95 134 ARG C CA 1
ATOM 6308 C C . ARG C 1 134 ? -7.132 64.278 6.604 1.00 16.23 134 ARG C C 1
ATOM 6309 O O . ARG C 1 134 ? -6.724 65.324 7.042 1.00 17.20 134 ARG C O 1
ATOM 6317 N N . ALA C 1 135 ? -6.839 63.114 7.139 1.00 15.60 135 ALA C N 1
ATOM 6318 C CA . ALA C 1 135 ? -5.964 63.016 8.275 1.00 16.65 135 ALA C CA 1
ATOM 6319 C C . ALA C 1 135 ? -4.570 63.457 7.909 1.00 17.12 135 ALA C C 1
ATOM 6320 O O . ALA C 1 135 ? -3.921 64.056 8.688 1.00 16.22 135 ALA C O 1
ATOM 6322 N N . LEU C 1 136 ? -4.134 63.146 6.704 1.00 13.80 136 LEU C N 1
ATOM 6323 C CA . LEU C 1 136 ? -2.839 63.611 6.261 1.00 14.23 136 LEU C CA 1
ATOM 6324 C C . LEU C 1 136 ? -2.815 65.139 6.128 1.00 14.60 136 LEU C C 1
ATOM 6325 O O . LEU C 1 136 ? -1.897 65.775 6.572 1.00 16.07 136 LEU C O 1
ATOM 6330 N N . LYS C 1 137 ? -3.841 65.714 5.530 1.00 16.40 137 LYS C N 1
ATOM 6331 C CA . LYS C 1 137 ? -3.901 67.160 5.425 1.00 17.55 137 LYS C CA 1
ATOM 6332 C C . LYS C 1 137 ? -3.870 67.838 6.782 1.00 17.97 137 LYS C C 1
ATOM 6333 O O . LYS C 1 137 ? -3.183 68.796 6.985 1.00 17.62 137 LYS C O 1
ATOM 6339 N N . GLU C 1 138 ? -4.613 67.280 7.705 1.00 18.84 138 GLU C N 1
ATOM 6340 C CA . GLU C 1 138 ? -4.696 67.847 9.028 1.00 18.68 138 GLU C CA 1
ATOM 6341 C C . GLU C 1 138 ? -3.354 67.842 9.700 1.00 20.24 138 GLU C C 1
ATOM 6342 O O . GLU C 1 138 ? -2.967 68.810 10.267 1.00 19.34 138 GLU C O 1
ATOM 6348 N N . LYS C 1 139 ? -2.626 66.753 9.567 1.00 17.37 139 LYS C N 1
ATOM 6349 C CA . LYS C 1 139 ? -1.317 66.660 10.147 1.00 18.59 139 LYS C CA 1
ATOM 6350 C C . LYS C 1 139 ? -0.355 67.633 9.476 1.00 18.42 139 LYS C C 1
ATOM 6351 O O . LYS C 1 139 ? 0.427 68.275 10.134 1.00 17.49 139 LYS C O 1
ATOM 6357 N N . LEU C 1 140 ? -0.450 67.752 8.166 1.00 14.61 140 LEU C N 1
ATOM 6358 C CA . LEU C 1 140 ? 0.402 68.674 7.432 1.00 18.82 140 LEU C CA 1
ATOM 6359 C C . LEU C 1 140 ? 0.171 70.087 7.932 1.00 17.40 140 LEU C C 1
ATOM 6360 O O . LEU C 1 140 ? 1.079 70.846 8.069 1.00 17.64 140 LEU C O 1
ATOM 6365 N N . ASP C 1 141 ? -1.069 70.398 8.214 1.00 16.60 141 ASP C N 1
ATOM 6366 C CA . ASP C 1 141 ? -1.454 71.730 8.596 1.00 19.27 141 ASP C CA 1
ATOM 6367 C C . ASP C 1 141 ? -1.028 72.105 10.014 1.00 21.61 141 ASP C C 1
ATOM 6368 O O . ASP C 1 141 ? -1.119 73.229 10.378 1.00 23.53 141 ASP C O 1
ATOM 6373 N N . THR C 1 142 ? -0.540 71.150 10.783 1.00 18.85 142 THR C N 1
ATOM 6374 C CA . THR C 1 142 ? 0.028 71.454 12.075 1.00 20.83 142 THR C CA 1
ATOM 6375 C C . THR C 1 142 ? 1.392 72.040 12.015 1.00 20.77 142 THR C C 1
ATOM 6376 O O . THR C 1 142 ? 1.859 72.540 13.000 1.00 21.32 142 THR C O 1
ATOM 6380 N N . GLY C 1 143 ? 2.035 71.963 10.867 1.00 16.84 143 GLY C N 1
ATOM 6381 C CA . GLY C 1 143 ? 3.342 72.525 10.673 1.00 17.68 143 GLY C CA 1
ATOM 6382 C C . GLY C 1 143 ? 4.486 71.597 11.003 1.00 16.16 143 GLY C C 1
ATOM 6383 O O . GLY C 1 143 ? 5.615 71.961 10.947 1.00 18.39 143 GLY C O 1
ATOM 6384 N N . ILE C 1 144 ? 4.144 70.385 11.362 1.00 15.94 144 ILE C N 1
ATOM 6385 C CA . ILE C 1 144 ? 5.104 69.478 11.906 1.00 16.60 144 ILE C CA 1
ATOM 6386 C C . ILE C 1 144 ? 6.228 69.051 10.967 1.00 17.26 144 ILE C C 1
ATOM 6387 O O . ILE C 1 144 ? 7.274 68.701 11.416 1.00 18.53 144 ILE C O 1
ATOM 6392 N N . ILE C 1 145 ? 5.984 69.087 9.670 1.00 18.13 145 ILE C N 1
ATOM 6393 C CA . ILE C 1 145 ? 7.038 68.822 8.710 1.00 14.49 145 ILE C CA 1
ATOM 6394 C C . ILE C 1 145 ? 7.504 70.059 7.961 1.00 15.58 145 ILE C C 1
ATOM 6395 O O . ILE C 1 145 ? 8.179 69.974 6.979 1.00 14.49 145 ILE C O 1
ATOM 6400 N N . GLY C 1 146 ? 7.147 71.218 8.492 1.00 14.83 146 GLY C N 1
ATOM 6401 C CA . GLY C 1 146 ? 7.423 72.457 7.820 1.00 16.49 146 GLY C CA 1
ATOM 6402 C C . GLY C 1 146 ? 6.619 72.661 6.551 1.00 15.35 146 GLY C C 1
ATOM 6403 O O . GLY C 1 146 ? 5.611 72.075 6.366 1.00 17.06 146 GLY C O 1
ATOM 6404 N N . ALA C 1 147 ? 7.146 73.478 5.660 1.00 16.14 147 ALA C N 1
ATOM 6405 C CA . ALA C 1 147 ? 6.491 73.768 4.403 1.00 16.43 147 ALA C CA 1
ATOM 6406 C C . ALA C 1 147 ? 6.580 72.614 3.434 1.00 15.22 147 ALA C C 1
ATOM 6407 O O . ALA C 1 147 ? 7.580 71.988 3.334 1.00 15.34 147 ALA C O 1
ATOM 6409 N N . PRO C 1 148 ? 5.514 72.388 2.690 1.00 14.36 148 PRO C N 1
ATOM 6410 C CA . PRO C 1 148 ? 5.532 71.390 1.650 1.00 15.60 148 PRO C CA 1
ATOM 6411 C C . PRO C 1 148 ? 6.343 71.801 0.437 1.00 16.21 148 PRO C C 1
ATOM 6412 O O . PRO C 1 148 ? 6.085 72.773 -0.190 1.00 18.42 148 PRO C O 1
ATOM 6416 N N . LEU C 1 149 ? 7.313 70.974 0.120 1.00 13.79 149 LEU C N 1
ATOM 6417 C CA . LEU C 1 149 ? 8.222 71.224 -0.977 1.00 14.67 149 LEU C CA 1
ATOM 6418 C C . LEU C 1 149 ? 7.871 70.440 -2.247 1.00 13.59 149 LEU C C 1
ATOM 6419 O O . LEU C 1 149 ? 7.868 70.979 -3.309 1.00 14.71 149 LEU C O 1
ATOM 6424 N N . VAL C 1 150 ? 7.603 69.165 -2.069 1.00 12.60 150 VAL C N 1
ATOM 6425 C CA . VAL C 1 150 ? 7.281 68.255 -3.146 1.00 13.28 150 VAL C CA 1
ATOM 6426 C C . VAL C 1 150 ? 6.157 67.334 -2.692 1.00 13.94 150 VAL C C 1
ATOM 6427 O O . VAL C 1 150 ? 6.062 66.965 -1.574 1.00 14.01 150 VAL C O 1
ATOM 6431 N N . VAL C 1 151 ? 5.292 66.986 -3.621 1.00 13.14 151 VAL C N 1
ATOM 6432 C CA . VAL C 1 151 ? 4.269 65.998 -3.386 1.00 13.05 151 VAL C CA 1
ATOM 6433 C C . VAL C 1 151 ? 4.441 64.899 -4.443 1.00 14.17 151 VAL C C 1
ATOM 6434 O O . VAL C 1 151 ? 4.599 65.175 -5.592 1.00 15.06 151 VAL C O 1
ATOM 6438 N N . ARG C 1 152 ? 4.459 63.668 -3.991 1.00 13.57 152 ARG C N 1
ATOM 6439 C CA . ARG C 1 152 ? 4.494 62.564 -4.901 1.00 12.91 152 ARG C CA 1
ATOM 6440 C C . ARG C 1 152 ? 3.266 61.742 -4.720 1.00 16.23 152 ARG C C 1
ATOM 6441 O O . ARG C 1 152 ? 2.920 61.409 -3.635 1.00 15.71 152 ARG C O 1
ATOM 6449 N N . ALA C 1 153 ? 2.596 61.460 -5.825 1.00 13.13 153 ALA C N 1
ATOM 6450 C CA . ALA C 1 153 ? 1.353 60.739 -5.795 1.00 13.56 153 ALA C CA 1
ATOM 6451 C C . ALA C 1 153 ? 1.245 59.713 -6.910 1.00 12.48 153 ALA C C 1
ATOM 6452 O O . ALA C 1 153 ? 1.880 59.828 -7.899 1.00 13.58 153 ALA C O 1
ATOM 6454 N N . SER C 1 154 ? 0.424 58.708 -6.665 1.00 12.45 154 SER C N 1
ATOM 6455 C CA . SER C 1 154 ? 0.096 57.679 -7.653 1.00 12.62 154 SER C CA 1
ATOM 64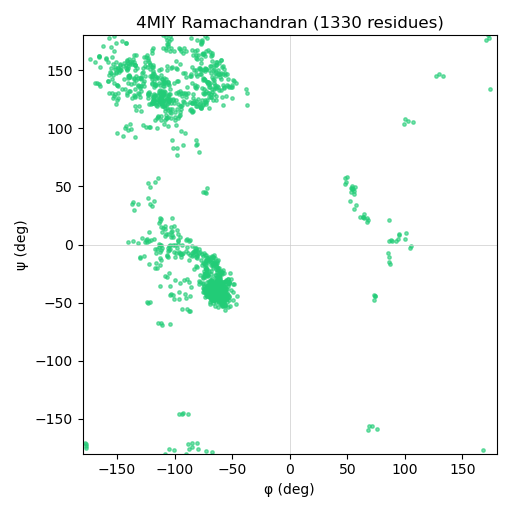56 C C . SER C 1 154 ? -1.399 57.433 -7.736 1.00 11.49 154 SER C C 1
ATOM 6457 O O . SER C 1 154 ? -2.061 57.364 -6.749 1.00 13.00 154 SER C O 1
ATOM 6460 N N . HIS C 1 155 ? -1.891 57.315 -8.952 1.00 12.97 155 HIS C N 1
ATOM 6461 C CA . HIS C 1 155 ? -3.240 56.903 -9.230 1.00 12.58 155 HIS C CA 1
ATOM 6462 C C . HIS C 1 155 ? -3.148 55.670 -10.100 1.00 13.24 155 HIS C C 1
ATOM 6463 O O . HIS C 1 155 ? -2.885 55.738 -11.249 1.00 12.81 155 HIS C O 1
ATOM 6470 N N . ILE C 1 156 ? -3.345 54.545 -9.441 1.00 12.40 156 ILE C N 1
ATOM 6471 C CA . ILE C 1 156 ? -3.116 53.228 -10.005 1.00 11.06 156 ILE C CA 1
ATOM 6472 C C . ILE C 1 156 ? -4.427 52.496 -10.184 1.00 12.13 156 ILE C C 1
ATOM 6473 O O . ILE C 1 156 ? -5.207 52.402 -9.300 1.00 12.63 156 ILE C O 1
ATOM 6478 N N . ASN C 1 157 ? -4.644 52.020 -11.391 1.00 12.44 157 ASN C N 1
ATOM 6479 C CA . ASN C 1 157 ? -5.851 51.328 -11.775 1.00 13.13 157 ASN C CA 1
ATOM 6480 C C . ASN C 1 157 ? -5.484 50.062 -12.592 1.00 12.59 157 ASN C C 1
ATOM 6481 O O . ASN C 1 157 ? -4.544 50.059 -13.319 1.00 14.03 157 ASN C O 1
ATOM 6486 N N . PRO C 1 158 ? -6.232 48.983 -12.399 1.00 13.81 158 PRO C N 1
ATOM 6487 C CA . PRO C 1 158 ? -5.813 47.709 -12.988 1.00 11.38 158 PRO C CA 1
ATOM 6488 C C . PRO C 1 158 ? -5.922 47.602 -14.525 1.00 12.28 158 PRO C C 1
ATOM 6489 O O . PRO C 1 158 ? -4.992 47.177 -15.135 1.00 12.80 158 PRO C O 1
ATOM 6493 N N . ASN C 1 159 ? -7.023 48.053 -15.090 1.00 13.59 159 ASN C N 1
ATOM 6494 C CA . ASN C 1 159 ? -7.279 47.968 -16.518 1.00 13.65 159 ASN C CA 1
ATOM 6495 C C . ASN C 1 159 ? -8.427 48.877 -16.842 1.00 13.38 159 ASN C C 1
ATOM 6496 O O . ASN C 1 159 ? -9.152 49.243 -15.978 1.00 15.97 159 ASN C O 1
ATOM 6501 N N . VAL C 1 160 ? -8.575 49.226 -18.105 1.00 13.58 160 VAL C N 1
ATOM 6502 C CA . VAL C 1 160 ? -9.650 50.084 -18.551 1.00 14.32 160 VAL C CA 1
ATOM 6503 C C . VAL C 1 160 ? -10.537 49.451 -19.642 1.00 15.22 160 VAL C C 1
ATOM 6504 O O . VAL C 1 160 ? -10.143 48.537 -20.310 1.00 16.08 160 VAL C O 1
ATOM 6508 N N . ALA C 1 161 ? -11.726 50.007 -19.788 1.00 17.02 161 ALA C N 1
ATOM 6509 C CA . ALA C 1 161 ? -12.642 49.632 -20.857 1.00 19.33 161 ALA C CA 1
ATOM 6510 C C . ALA C 1 161 ? -12.161 50.025 -22.220 1.00 18.32 161 ALA C C 1
ATOM 6511 O O . ALA C 1 161 ? -11.306 50.829 -22.381 1.00 17.88 161 ALA C O 1
ATOM 6513 N N . SER C 1 162 ? -12.785 49.406 -23.195 1.00 18.47 162 SER C N 1
ATOM 6514 C CA A SER C 1 162 ? -12.393 49.610 -24.562 0.71 18.30 162 SER C CA 1
ATOM 6515 C CA B SER C 1 162 ? -12.487 49.613 -24.592 0.29 18.41 162 SER C CA 1
ATOM 6516 C C . SER C 1 162 ? -12.685 51.033 -25.071 1.00 19.94 162 SER C C 1
ATOM 6517 O O . SER C 1 162 ? -12.120 51.440 -26.045 1.00 21.10 162 SER C O 1
ATOM 6522 N N . ASN C 1 163 ? -13.544 51.755 -24.384 1.00 18.37 163 ASN C N 1
ATOM 6523 C CA . ASN C 1 163 ? -13.851 53.120 -24.758 1.00 18.52 163 ASN C CA 1
ATOM 6524 C C . ASN C 1 163 ? -13.090 54.197 -23.982 1.00 21.18 163 ASN C C 1
ATOM 6525 O O . ASN C 1 163 ? -13.421 55.334 -24.080 1.00 22.13 163 ASN C O 1
ATOM 6530 N N . TYR C 1 164 ? -12.064 53.797 -23.238 1.00 17.80 164 TYR C N 1
ATOM 6531 C CA . TYR C 1 164 ? -11.251 54.733 -22.461 1.00 17.24 164 TYR C CA 1
ATOM 6532 C C . TYR C 1 164 ? -10.158 55.333 -23.321 1.00 18.61 164 TYR C C 1
ATOM 6533 O O . TYR C 1 164 ? -9.375 54.637 -23.848 1.00 20.59 164 TYR C O 1
ATOM 6542 N N . SER C 1 165 ? -10.133 56.635 -23.442 1.00 16.98 165 SER C N 1
ATOM 6543 C CA . SER C 1 165 ? -9.239 57.332 -24.346 1.00 16.87 165 SER C CA 1
ATOM 6544 C C . SER C 1 165 ? -8.130 58.059 -23.636 1.00 18.08 165 SER C C 1
ATOM 6545 O O . SER C 1 165 ? -8.164 58.245 -22.470 1.00 16.59 165 SER C O 1
ATOM 6548 N N . ASN C 1 166 ? -7.176 58.519 -24.407 1.00 15.13 166 ASN C N 1
ATOM 6549 C CA . ASN C 1 166 ? -6.044 59.236 -23.869 1.00 16.19 166 ASN C CA 1
ATOM 6550 C C . ASN C 1 166 ? -6.464 60.417 -23.057 1.00 17.81 166 ASN C C 1
ATOM 6551 O O . ASN C 1 166 ? -5.886 60.723 -22.069 1.00 16.91 166 ASN C O 1
ATOM 6556 N N . GLU C 1 167 ? -7.497 61.086 -23.513 0.70 14.21 167 GLU C N 1
ATOM 6557 C CA . GLU C 1 167 ? -7.892 62.262 -22.815 0.70 17.94 167 GLU C CA 1
ATOM 6558 C C . GLU C 1 167 ? -8.537 61.951 -21.493 0.70 16.11 167 GLU C C 1
ATOM 6559 O O . GLU C 1 167 ? -8.538 62.777 -20.632 0.70 14.51 167 GLU C O 1
ATOM 6565 N N . MET C 1 168 ? -9.074 60.759 -21.356 1.00 16.67 168 MET C N 1
ATOM 6566 C CA . MET C 1 168 ? -9.716 60.338 -20.137 1.00 16.52 168 MET C CA 1
ATOM 6567 C C . MET C 1 168 ? -8.724 60.062 -19.024 1.00 18.80 168 MET C C 1
ATOM 6568 O O . MET C 1 168 ? -9.072 60.129 -17.886 1.00 16.74 168 MET C O 1
ATOM 6573 N N . ALA C 1 169 ? -7.483 59.814 -19.375 1.00 15.63 169 ALA C N 1
ATOM 6574 C CA . ALA C 1 169 ? -6.427 59.789 -18.377 1.00 14.81 169 ALA C CA 1
ATOM 6575 C C . ALA C 1 169 ? -6.422 61.068 -17.554 1.00 18.65 169 ALA C C 1
ATOM 6576 O O . ALA C 1 169 ? -6.102 61.045 -16.399 1.00 17.63 169 ALA C O 1
ATOM 6578 N N . ILE C 1 170 ? -6.807 62.165 -18.193 1.00 15.84 170 ILE C N 1
ATOM 6579 C CA . ILE C 1 170 ? -6.945 63.416 -17.504 1.00 16.36 170 ILE C CA 1
ATOM 6580 C C . ILE C 1 170 ? -8.340 63.598 -16.938 1.00 17.75 170 ILE C C 1
ATOM 6581 O O . ILE C 1 170 ? -8.508 63.818 -15.783 1.00 18.87 170 ILE C O 1
ATOM 6586 N N . THR C 1 171 ? -9.340 63.501 -17.783 1.00 16.95 171 THR C N 1
ATOM 6587 C CA . THR C 1 171 ? -10.683 63.891 -17.391 1.00 19.86 171 THR C CA 1
ATOM 6588 C C . THR C 1 171 ? -11.393 62.948 -16.418 1.00 17.75 171 THR C C 1
ATOM 6589 O O . THR C 1 171 ? -12.248 63.365 -15.699 1.00 20.51 171 THR C O 1
ATOM 6593 N N . ASP C 1 172 ? -10.998 61.686 -16.404 0.72 15.93 172 ASP C N 1
ATOM 6594 C CA . ASP C 1 172 ? -11.649 60.696 -15.580 0.72 15.45 172 ASP C CA 1
ATOM 6595 C C . ASP C 1 172 ? -10.784 60.270 -14.409 0.72 14.94 172 ASP C C 1
ATOM 6596 O O . ASP C 1 172 ? -11.283 59.876 -13.404 0.72 17.70 172 ASP C O 1
ATOM 6601 N N . THR C 1 173 ? -9.487 60.378 -14.574 1.00 15.60 173 THR C N 1
ATOM 6602 C CA . THR C 1 173 ? -8.566 59.794 -13.630 1.00 14.46 173 THR C CA 1
ATOM 6603 C C . THR C 1 173 ? -7.754 60.845 -12.894 1.00 14.32 173 THR C C 1
ATOM 6604 O O . THR C 1 173 ? -7.981 61.053 -11.756 1.00 15.48 173 THR C O 1
ATOM 6608 N N . LEU C 1 174 ? -6.880 61.557 -13.589 1.00 14.61 174 LEU C N 1
ATOM 6609 C CA . LEU C 1 174 ? -6.110 62.614 -12.958 1.00 13.10 174 LEU C CA 1
ATOM 6610 C C . LEU C 1 174 ? -6.960 63.774 -12.363 1.00 13.34 174 LEU C C 1
ATOM 6611 O O . LEU C 1 174 ? -6.512 64.490 -11.520 1.00 14.32 174 LEU C O 1
ATOM 6616 N N . ILE C 1 175 ? -8.185 63.920 -12.821 1.00 13.41 175 ILE C N 1
ATOM 6617 C CA . ILE C 1 175 ? -9.052 64.971 -12.316 1.00 12.98 175 ILE C CA 1
ATOM 6618 C C . ILE C 1 175 ? -9.161 64.953 -10.829 1.00 15.18 175 ILE C C 1
ATOM 6619 O O . ILE C 1 175 ? -9.254 65.959 -10.230 1.00 13.81 175 ILE C O 1
ATOM 6624 N N . HIS C 1 176 ? -9.099 63.775 -10.238 1.00 15.64 176 HIS C N 1
ATOM 6625 C CA . HIS C 1 176 ? -9.177 63.673 -8.798 1.00 14.41 176 HIS C CA 1
ATOM 6626 C C . HIS C 1 176 ? -8.006 64.329 -8.081 1.00 14.28 176 HIS C C 1
ATOM 6627 O O . HIS C 1 176 ? -8.195 65.073 -7.168 1.00 14.31 176 HIS C O 1
ATOM 6634 N N . GLU C 1 177 ? -6.819 64.088 -8.585 1.00 13.02 177 GLU C N 1
ATOM 6635 C CA . GLU C 1 177 ? -5.630 64.715 -8.064 1.00 13.75 177 GLU C CA 1
ATOM 6636 C C . GLU C 1 177 ? -5.623 66.190 -8.373 1.00 14.50 177 GLU C C 1
ATOM 6637 O O . GLU C 1 177 ? -5.166 66.961 -7.611 1.00 14.22 177 GLU C O 1
ATOM 6643 N N . ILE C 1 178 ? -6.166 66.552 -9.516 1.00 14.09 178 ILE C N 1
ATOM 6644 C CA . ILE C 1 178 ? -6.304 67.948 -9.877 1.00 15.25 178 ILE C CA 1
ATOM 6645 C C . ILE C 1 178 ? -7.135 68.728 -8.883 1.00 15.45 178 ILE C C 1
ATOM 6646 O O . ILE C 1 178 ? -6.743 69.779 -8.493 1.00 15.60 178 ILE C O 1
ATOM 6651 N N . ASP C 1 179 ? -8.262 68.194 -8.458 1.00 14.08 179 ASP C N 1
ATOM 6652 C CA . ASP C 1 179 ? -9.010 68.867 -7.416 1.00 14.09 179 ASP C CA 1
ATOM 6653 C C . ASP C 1 179 ? -8.312 68.771 -6.057 1.00 16.30 179 ASP C C 1
ATOM 6654 O O . ASP C 1 179 ? -8.323 69.695 -5.296 1.00 16.90 179 ASP C O 1
ATOM 6659 N N . GLU C 1 180 ? -7.693 67.641 -5.789 1.00 14.14 180 GLU C N 1
ATOM 6660 C CA . GLU C 1 180 ? -7.173 67.339 -4.463 1.00 15.68 180 GLU C CA 1
ATOM 6661 C C . GLU C 1 180 ? -6.017 68.198 -4.020 1.00 14.78 180 GLU C C 1
ATOM 6662 O O . GLU C 1 180 ? -5.988 68.657 -2.944 1.00 16.22 180 GLU C O 1
ATOM 6668 N N . MET C 1 181 ? -5.052 68.372 -4.889 1.00 14.37 181 MET C N 1
ATOM 6669 C CA . MET C 1 181 ? -3.798 68.943 -4.484 1.00 14.45 181 MET C CA 1
ATOM 6670 C C . MET C 1 181 ? -3.873 70.413 -4.088 1.00 16.62 181 MET C C 1
ATOM 6671 O O . MET C 1 181 ? -3.273 70.808 -3.149 1.00 16.45 181 MET C O 1
ATOM 6676 N N . HIS C 1 182 ? -4.596 71.214 -4.842 1.00 14.95 182 HIS C N 1
ATOM 6677 C CA . HIS C 1 182 ? -4.735 72.619 -4.462 1.00 14.87 182 HIS C CA 1
ATOM 6678 C C . HIS C 1 182 ? -5.456 72.782 -3.125 1.00 16.06 182 HIS C C 1
ATOM 6679 O O . HIS C 1 182 ? -5.116 73.622 -2.354 1.00 16.63 182 HIS C O 1
ATOM 6686 N N . TRP C 1 183 ? -6.411 71.929 -2.867 1.00 14.89 183 TRP C N 1
ATOM 6687 C CA . TRP C 1 183 ? -7.044 71.871 -1.561 1.00 15.00 183 TRP C CA 1
ATOM 6688 C C . TRP C 1 183 ? -6.087 71.391 -0.461 1.00 15.79 183 TRP C C 1
ATOM 6689 O O . TRP C 1 183 ? -5.996 71.985 0.567 1.00 16.01 183 TRP C O 1
ATOM 6700 N N . LEU C 1 184 ? -5.361 70.327 -0.745 1.00 14.68 184 LEU C N 1
ATOM 6701 C CA . LEU C 1 184 ? -4.415 69.772 0.208 1.00 15.10 184 LEU C CA 1
ATOM 6702 C C . LEU C 1 184 ? -3.391 70.807 0.679 1.00 15.43 184 LEU C C 1
ATOM 6703 O O . LEU C 1 184 ? -3.115 70.938 1.841 1.00 16.46 184 LEU C O 1
ATOM 6708 N N . LEU C 1 185 ? -2.865 71.543 -0.284 1.00 13.69 185 LEU C N 1
ATOM 6709 C CA . LEU C 1 185 ? -1.783 72.465 -0.062 1.00 14.43 185 LEU C CA 1
ATOM 6710 C C . LEU C 1 185 ? -2.211 73.899 0.209 1.00 15.71 185 LEU C C 1
ATOM 6711 O O . LEU C 1 185 ? -1.395 74.698 0.532 1.00 17.34 185 LEU C O 1
ATOM 6716 N N . ASP C 1 186 ? -3.486 74.183 0.059 1.00 16.81 186 ASP C N 1
ATOM 6717 C CA . ASP C 1 186 ? -4.022 75.540 0.124 1.00 17.89 186 ASP C CA 1
ATOM 6718 C C . ASP C 1 186 ? -3.234 76.489 -0.729 1.00 21.49 186 ASP C C 1
ATOM 6719 O O . ASP C 1 186 ? -2.745 77.476 -0.245 1.00 21.18 186 ASP C O 1
ATOM 6724 N N . ASP C 1 187 ? -3.092 76.134 -1.985 1.00 18.75 187 ASP C N 1
ATOM 6725 C CA . ASP C 1 187 ? -2.243 76.845 -2.903 1.00 17.87 187 ASP C CA 1
ATOM 6726 C C . ASP C 1 187 ? -2.961 76.853 -4.247 1.00 20.15 187 ASP C C 1
ATOM 6727 O O . ASP C 1 187 ? -3.997 76.286 -4.385 1.00 24.30 187 ASP C O 1
ATOM 6732 N N . GLU C 1 188 ? -2.422 77.559 -5.207 1.00 19.79 188 GLU C N 1
ATOM 6733 C CA . GLU C 1 188 ? -2.995 77.510 -6.514 1.00 17.95 188 GLU C CA 1
ATOM 6734 C C . GLU C 1 188 ? -1.962 77.094 -7.513 1.00 18.06 188 GLU C C 1
ATOM 6735 O O . GLU C 1 188 ? -0.810 77.306 -7.311 1.00 18.77 188 GLU C O 1
ATOM 6741 N N . TYR C 1 189 ? -2.406 76.483 -8.593 1.00 18.44 189 TYR C N 1
ATOM 6742 C CA . TYR C 1 189 ? -1.505 76.029 -9.632 1.00 16.95 189 TYR C CA 1
ATOM 6743 C C . TYR C 1 189 ? -0.979 77.136 -10.551 1.00 18.75 189 TYR C C 1
ATOM 6744 O O . TYR C 1 189 ? -1.680 78.078 -10.845 1.00 21.86 189 TYR C O 1
ATOM 6753 N N . THR C 1 190 ? 0.234 76.969 -11.005 1.00 17.12 190 THR C N 1
ATOM 6754 C CA . THR C 1 190 ? 0.854 77.844 -11.979 1.00 18.17 190 THR C CA 1
ATOM 6755 C C . THR C 1 190 ? 1.152 77.145 -13.312 1.00 19.32 190 THR C C 1
ATOM 6756 O O . THR C 1 190 ? 1.283 77.782 -14.317 1.00 20.49 190 THR C O 1
ATOM 6760 N N . SER C 1 191 ? 1.222 75.825 -13.312 1.00 17.16 191 SER C N 1
ATOM 6761 C CA . SER C 1 191 ? 1.481 75.079 -14.537 1.00 17.63 191 SER C CA 1
ATOM 6762 C C . SER C 1 191 ? 1.196 73.620 -14.406 1.00 18.10 191 SER C C 1
ATOM 6763 O O . SER C 1 191 ? 1.109 73.108 -13.337 1.00 16.40 191 SER C O 1
ATOM 6766 N N . ILE C 1 192 ? 1.060 72.969 -15.542 1.00 16.47 192 ILE C N 1
ATOM 6767 C CA . ILE C 1 192 ? 0.916 71.528 -15.623 1.00 17.74 192 ILE C CA 1
ATOM 6768 C C . ILE C 1 192 ? 1.633 70.994 -16.859 1.00 19.65 192 ILE C C 1
ATOM 6769 O O . ILE C 1 192 ? 1.666 71.640 -17.881 1.00 20.10 192 ILE C O 1
ATOM 6774 N N . GLN C 1 193 ? 2.252 69.840 -16.731 1.00 16.78 193 GLN C N 1
ATOM 6775 C CA . GLN C 1 193 ? 2.952 69.192 -17.822 1.00 14.98 193 GLN C CA 1
ATOM 6776 C C . GLN C 1 193 ? 2.727 67.689 -17.774 1.00 17.25 193 GLN C C 1
ATOM 6777 O O . GLN C 1 193 ? 2.888 67.080 -16.768 1.00 17.08 193 GLN C O 1
ATOM 6783 N N . ILE C 1 194 ? 2.320 67.137 -18.895 1.00 15.52 194 ILE C N 1
ATOM 6784 C CA . ILE C 1 194 ? 2.070 65.719 -19.021 1.00 16.04 194 ILE C CA 1
ATOM 6785 C C . ILE C 1 194 ? 3.168 65.112 -19.897 1.00 19.84 194 ILE C C 1
ATOM 6786 O O . ILE C 1 194 ? 3.433 65.590 -20.961 1.00 20.88 194 ILE C O 1
ATOM 6791 N N . THR C 1 195 ? 3.862 64.126 -19.366 1.00 16.47 195 THR C N 1
ATOM 6792 C CA . THR C 1 195 ? 4.865 63.397 -20.109 1.00 17.94 195 THR C CA 1
ATOM 6793 C C . THR C 1 195 ? 4.545 61.917 -20.247 1.00 19.22 195 THR C C 1
ATOM 6794 O O . THR C 1 195 ? 3.845 61.364 -19.453 1.00 17.84 195 THR C O 1
ATOM 6798 N N . TYR C 1 196 ? 5.069 61.303 -21.290 1.00 17.04 196 TYR C N 1
ATOM 6799 C CA . TYR C 1 196 ? 4.756 59.940 -21.638 1.00 17.56 196 TYR C CA 1
ATOM 6800 C C . TYR C 1 196 ? 6.013 59.071 -21.543 1.00 21.33 196 TYR C C 1
ATOM 6801 O O . TYR C 1 196 ? 6.907 59.164 -22.360 1.00 19.71 196 TYR C O 1
ATOM 6810 N N . PRO C 1 197 ? 6.081 58.232 -20.510 1.00 16.73 197 PRO C N 1
ATOM 6811 C CA . PRO C 1 197 ? 7.154 57.256 -20.431 1.00 17.43 197 PRO C CA 1
ATOM 6812 C C . PRO C 1 197 ? 6.913 56.164 -21.434 1.00 20.73 197 PRO C C 1
ATOM 6813 O O . PRO C 1 197 ? 5.986 56.216 -22.176 1.00 20.75 197 PRO C O 1
ATOM 6817 N N . ARG C 1 198 ? 7.786 55.190 -21.425 1.00 19.71 198 ARG C N 1
ATOM 6818 C CA . ARG C 1 198 ? 7.631 53.964 -22.142 1.00 19.47 198 ARG C CA 1
ATOM 6819 C C . ARG C 1 198 ? 6.197 53.482 -22.165 1.00 20.75 198 ARG C C 1
ATOM 6820 O O . ARG C 1 198 ? 5.580 53.394 -21.148 1.00 20.91 198 ARG C O 1
ATOM 6828 N N . GLN C 1 199 ? 5.694 53.143 -23.334 1.00 18.31 199 GLN C N 1
ATOM 6829 C CA . GLN C 1 199 ? 4.343 52.649 -23.454 1.00 17.76 199 GLN C CA 1
ATOM 6830 C C . GLN C 1 199 ? 4.177 51.230 -22.997 1.00 19.77 199 GLN C C 1
ATOM 6831 O O . GLN C 1 199 ? 4.908 50.386 -23.389 1.00 21.02 199 GLN C O 1
ATOM 6837 N N . SER C 1 200 ? 3.192 50.984 -22.153 1.00 14.66 200 SER C N 1
ATOM 6838 C CA . SER C 1 200 ? 2.946 49.645 -21.667 1.00 15.52 200 SER C CA 1
ATOM 6839 C C . SER C 1 200 ? 2.373 48.701 -22.698 1.00 18.29 200 SER C C 1
ATOM 6840 O O . SER C 1 200 ? 1.477 49.032 -23.411 1.00 18.53 200 SER C O 1
ATOM 6843 N N . ALA C 1 201 ? 2.885 47.482 -22.679 1.00 16.97 201 ALA C N 1
ATOM 6844 C CA . ALA C 1 201 ? 2.350 46.417 -23.493 1.00 16.90 201 ALA C CA 1
ATOM 6845 C C . ALA C 1 201 ? 0.945 46.000 -23.141 1.00 17.59 201 ALA C C 1
ATOM 6846 O O . ALA C 1 201 ? 0.313 45.312 -23.871 1.00 19.52 201 ALA C O 1
ATOM 6848 N N . GLU C 1 202 ? 0.449 46.466 -22.013 1.00 18.05 202 GLU C N 1
ATOM 6849 C CA . GLU C 1 202 ? -0.857 46.066 -21.586 1.00 16.85 202 GLU C CA 1
ATOM 6850 C C . GLU C 1 202 ? -1.954 46.936 -22.165 1.00 14.95 202 GLU C C 1
ATOM 6851 O O . GLU C 1 202 ? -3.080 46.653 -21.975 1.00 19.77 202 GLU C O 1
ATOM 6857 N N . VAL C 1 203 ? -1.582 48.024 -22.801 1.00 15.24 203 VAL C N 1
ATOM 6858 C CA . VAL C 1 203 ? -2.565 48.900 -23.414 1.00 16.58 203 VAL C CA 1
ATOM 6859 C C . VAL C 1 203 ? -3.248 48.240 -24.613 1.00 19.60 203 VAL C C 1
ATOM 6860 O O . VAL C 1 203 ? -2.600 47.731 -25.468 1.00 22.78 203 VAL C O 1
ATOM 6864 N N . ARG C 1 204 ? -4.568 48.233 -24.600 1.00 19.40 204 ARG C N 1
ATOM 6865 C CA . ARG C 1 204 ? -5.345 47.635 -25.658 1.00 18.68 204 ARG C CA 1
ATOM 6866 C C . ARG C 1 204 ? -6.102 48.680 -26.467 1.00 20.92 204 ARG C C 1
ATOM 6867 O O . ARG C 1 204 ? -6.795 48.333 -27.356 1.00 25.20 204 ARG C O 1
ATOM 6875 N N . ASN C 1 205 ? -5.980 49.940 -26.118 1.00 19.56 205 ASN C N 1
ATOM 6876 C CA . ASN C 1 205 ? -6.821 50.981 -26.679 1.00 18.21 205 ASN C CA 1
ATOM 6877 C C . ASN C 1 205 ? -6.019 51.905 -27.565 1.00 18.14 205 ASN C C 1
ATOM 6878 O O . ASN C 1 205 ? -5.039 52.447 -27.160 1.00 20.96 205 ASN C O 1
ATOM 6883 N N . GLU C 1 206 ? -6.462 52.079 -28.791 1.00 20.74 206 GLU C N 1
ATOM 6884 C CA . GLU C 1 206 ? -5.756 52.902 -29.729 1.00 21.79 206 GLU C CA 1
ATOM 6885 C C . GLU C 1 206 ? -5.680 54.344 -29.226 1.00 19.19 206 GLU C C 1
ATOM 6886 O O . GLU C 1 206 ? -6.654 54.880 -28.776 1.00 22.01 206 GLU C O 1
ATOM 6892 N N . GLY C 1 207 ? -4.502 54.936 -29.279 1.00 21.86 207 GLY C N 1
ATOM 6893 C CA . GLY C 1 207 ? -4.286 56.305 -28.875 1.00 18.83 207 GLY C CA 1
ATOM 6894 C C . GLY C 1 207 ? -3.983 56.547 -27.405 1.00 19.28 207 GLY C C 1
ATOM 6895 O O . GLY C 1 207 ? -3.512 57.583 -27.046 1.00 18.73 207 GLY C O 1
ATOM 6896 N N . LEU C 1 208 ? -4.280 55.569 -26.575 1.00 16.76 208 LEU C N 1
ATOM 6897 C CA . LEU C 1 208 ? -4.062 55.723 -25.145 1.00 17.01 208 LEU C CA 1
ATOM 6898 C C . LEU C 1 208 ? -2.589 55.548 -24.738 1.00 15.60 208 LEU C C 1
ATOM 6899 O O . LEU C 1 208 ? -2.011 54.531 -24.955 1.00 17.39 208 LEU C O 1
ATOM 6904 N N . HIS C 1 209 ? -2.021 56.594 -24.178 1.00 15.94 209 HIS C N 1
ATOM 6905 C CA . HIS C 1 209 ? -0.727 56.516 -23.581 1.00 14.70 209 HIS C CA 1
ATOM 6906 C C . HIS C 1 209 ? -0.873 56.109 -22.124 1.00 13.87 209 HIS C C 1
ATOM 6907 O O . HIS C 1 209 ? -1.627 56.686 -21.420 1.00 16.34 209 HIS C O 1
ATOM 6914 N N . ASP C 1 210 ? -0.118 55.112 -21.721 1.00 15.08 210 ASP C N 1
ATOM 6915 C CA . ASP C 1 210 ? -0.106 54.659 -20.340 1.00 13.80 210 ASP C CA 1
ATOM 6916 C C . ASP C 1 210 ? 1.234 54.000 -20.047 1.00 14.78 210 ASP C C 1
ATOM 6917 O O . ASP C 1 210 ? 1.662 53.175 -20.789 1.00 15.59 210 ASP C O 1
ATOM 6922 N N . PRO C 1 211 ? 1.886 54.387 -18.951 1.00 14.00 211 PRO C N 1
ATOM 6923 C CA . PRO C 1 211 ? 1.450 55.393 -17.988 1.00 14.37 211 PRO C CA 1
ATOM 6924 C C . PRO C 1 211 ? 1.626 56.814 -18.460 1.00 14.68 211 PRO C C 1
ATOM 6925 O O . PRO C 1 211 ? 2.115 57.039 -19.505 1.00 16.91 211 PRO C O 1
ATOM 6929 N N . GLN C 1 212 ? 1.164 57.749 -17.659 1.00 15.15 212 GLN C N 1
ATOM 6930 C CA . GLN C 1 212 ? 1.400 59.151 -17.901 1.00 13.70 212 GLN C CA 1
ATOM 6931 C C . GLN C 1 212 ? 1.947 59.800 -16.636 1.00 14.73 212 GLN C C 1
ATOM 6932 O O . GLN C 1 212 ? 1.580 59.433 -15.550 1.00 15.29 212 GLN C O 1
ATOM 6938 N N . LEU C 1 213 ? 2.841 60.744 -16.806 1.00 14.53 213 LEU C N 1
ATOM 6939 C CA . LEU C 1 213 ? 3.401 61.472 -15.699 1.00 13.79 213 LEU C CA 1
ATOM 6940 C C . LEU C 1 213 ? 2.888 62.909 -15.731 1.00 18.28 213 LEU C C 1
ATOM 6941 O O . LEU C 1 213 ? 2.890 63.535 -16.754 1.00 18.34 213 LEU C O 1
ATOM 6946 N N . ALA C 1 214 ? 2.393 63.395 -14.604 1.00 16.40 214 ALA C N 1
ATOM 6947 C CA . ALA C 1 214 ? 1.903 64.749 -14.502 1.00 14.46 214 ALA C CA 1
ATOM 6948 C C . ALA C 1 214 ? 2.704 65.506 -13.480 1.00 15.66 214 ALA C C 1
ATOM 6949 O O . ALA C 1 214 ? 2.876 65.044 -12.408 1.00 17.03 214 ALA C O 1
ATOM 6951 N N . THR C 1 215 ? 3.224 66.648 -13.886 1.00 13.98 215 THR C N 1
ATOM 6952 C CA . THR C 1 215 ? 3.927 67.546 -13.002 1.00 14.62 215 THR C CA 1
ATOM 6953 C C . THR C 1 215 ? 3.159 68.862 -12.918 1.00 15.58 215 THR C C 1
ATOM 6954 O O . THR C 1 215 ? 2.899 69.480 -13.921 1.00 17.16 215 THR C O 1
ATOM 6958 N N . LEU C 1 216 ? 2.744 69.220 -11.710 1.00 17.44 216 LEU C N 1
ATOM 6959 C CA . LEU C 1 216 ? 2.054 70.473 -11.439 1.00 15.22 216 LEU C CA 1
ATOM 6960 C C . LEU C 1 216 ? 2.897 71.341 -10.556 1.00 18.95 216 LEU C C 1
ATOM 6961 O O . LEU C 1 216 ? 3.593 70.850 -9.707 1.00 18.47 216 LEU C O 1
ATOM 6966 N N . THR C 1 217 ? 2.856 72.637 -10.804 1.00 17.10 217 THR C N 1
ATOM 6967 C CA . THR C 1 217 ? 3.545 73.573 -9.954 1.00 17.53 217 THR C CA 1
ATOM 6968 C C . THR C 1 217 ? 2.544 74.496 -9.348 1.00 19.01 217 THR C C 1
ATOM 6969 O O . THR C 1 217 ? 1.528 74.699 -9.887 1.00 18.09 217 THR C O 1
ATOM 6973 N N . THR C 1 218 ? 2.878 75.015 -8.191 1.00 18.54 218 THR C N 1
ATOM 6974 C CA . THR C 1 218 ? 2.018 75.897 -7.441 1.00 18.34 218 THR C CA 1
ATOM 6975 C C . THR C 1 218 ? 2.673 77.246 -7.240 1.00 18.22 218 THR C C 1
ATOM 6976 O O . THR C 1 218 ? 3.832 77.405 -7.445 1.00 19.02 218 THR C O 1
ATOM 6980 N N . LYS C 1 219 ? 1.880 78.205 -6.802 0.78 14.92 219 LYS C N 1
ATOM 6981 C CA . LYS C 1 219 ? 2.362 79.567 -6.601 0.78 16.72 219 LYS C CA 1
ATOM 6982 C C . LYS C 1 219 ? 3.510 79.663 -5.607 0.78 16.30 219 LYS C C 1
ATOM 6983 O O . LYS C 1 219 ? 4.454 80.370 -5.835 0.78 18.48 219 LYS C O 1
ATOM 6989 N N . LYS C 1 220 ? 3.404 78.927 -4.520 1.00 17.05 220 LYS C N 1
ATOM 6990 C CA . LYS C 1 220 ? 4.456 78.896 -3.513 1.00 18.99 220 LYS C CA 1
ATOM 6991 C C . LYS C 1 220 ? 5.657 78.060 -3.944 1.00 18.65 220 LYS C C 1
ATOM 6992 O O . LYS C 1 220 ? 6.650 78.046 -3.286 1.00 20.74 220 LYS C O 1
ATOM 6998 N N . GLY C 1 221 ? 5.542 77.356 -5.046 1.00 18.86 221 GLY C N 1
ATOM 6999 C CA . GLY C 1 221 ? 6.678 76.644 -5.569 1.00 20.53 221 GLY C CA 1
ATOM 7000 C C . GLY C 1 221 ? 6.744 75.158 -5.290 1.00 16.91 221 GLY C C 1
ATOM 7001 O O . GLY C 1 221 ? 7.706 74.521 -5.652 1.00 18.08 221 GLY C O 1
ATOM 7002 N N . THR C 1 222 ? 5.708 74.620 -4.678 1.00 16.46 222 THR C N 1
ATOM 7003 C CA . THR C 1 222 ? 5.614 73.186 -4.449 1.00 16.13 222 THR C CA 1
ATOM 7004 C C . THR C 1 222 ? 5.449 72.473 -5.793 1.00 16.90 222 THR C C 1
ATOM 7005 O O . THR C 1 222 ? 4.689 72.905 -6.623 1.00 17.50 222 THR C O 1
ATOM 7009 N N . VAL C 1 223 ? 6.209 71.415 -5.988 1.00 14.30 223 VAL C N 1
ATOM 7010 C CA . VAL C 1 223 ? 6.083 70.609 -7.162 1.00 15.40 223 VAL C CA 1
ATOM 7011 C C . VAL C 1 223 ? 5.384 69.295 -6.868 1.00 15.84 223 VAL C C 1
ATOM 7012 O O . VAL C 1 223 ? 5.759 68.584 -5.973 1.00 15.25 223 VAL C O 1
ATOM 7016 N N . ILE C 1 224 ? 4.375 68.995 -7.679 1.00 13.39 224 ILE C N 1
ATOM 7017 C CA . ILE C 1 224 ? 3.597 67.786 -7.555 1.00 13.12 224 ILE C CA 1
ATOM 7018 C C . ILE C 1 224 ? 3.886 66.839 -8.703 1.00 13.98 224 ILE C C 1
ATOM 7019 O O . ILE C 1 224 ? 3.693 67.190 -9.810 1.00 15.40 224 ILE C O 1
ATOM 7024 N N . GLN C 1 225 ? 4.383 65.655 -8.374 1.00 13.48 225 GLN C N 1
ATOM 7025 C CA . GLN C 1 225 ? 4.622 64.604 -9.348 1.00 13.02 225 GLN C CA 1
ATOM 7026 C C . GLN C 1 225 ? 3.612 63.471 -9.199 1.00 14.68 225 GLN C C 1
ATOM 7027 O O . GLN C 1 225 ? 3.674 62.717 -8.287 1.00 15.77 225 GLN C O 1
ATOM 7033 N N . VAL C 1 226 ? 2.684 63.382 -10.130 1.00 13.43 226 VAL C N 1
ATOM 7034 C CA . VAL C 1 226 ? 1.701 62.311 -10.156 1.00 12.33 226 VAL C CA 1
ATOM 7035 C C . VAL C 1 226 ? 1.997 61.249 -11.216 1.00 14.11 226 VAL C C 1
ATOM 7036 O O . VAL C 1 226 ? 2.287 61.549 -12.323 1.00 15.64 226 VAL C O 1
ATOM 7040 N N . LEU C 1 227 ? 1.903 59.999 -10.799 1.00 13.11 227 LEU C N 1
ATOM 7041 C CA . LEU C 1 227 ? 1.970 58.865 -11.707 1.00 12.42 227 LEU C CA 1
ATOM 7042 C C . LEU C 1 227 ? 0.585 58.380 -11.962 1.00 12.68 227 LEU C C 1
ATOM 7043 O O . LEU C 1 227 ? -0.123 58.050 -11.052 1.00 12.83 227 LEU C O 1
ATOM 7048 N N . VAL C 1 228 ? 0.198 58.378 -13.222 1.00 12.74 228 VAL C N 1
ATOM 7049 C CA . VAL C 1 228 ? -1.072 57.835 -13.640 1.00 13.38 228 VAL C CA 1
ATOM 7050 C C . VAL C 1 228 ? -0.851 56.542 -14.418 1.00 13.58 228 VAL C C 1
ATOM 7051 O O . VAL C 1 228 ? -0.195 56.529 -15.383 1.00 14.73 228 VAL C O 1
ATOM 7055 N N . HIS C 1 229 ? -1.392 55.456 -13.914 1.00 11.70 229 HIS C N 1
ATOM 7056 C CA . HIS C 1 229 ? -1.123 54.161 -14.498 1.00 12.34 229 HIS C CA 1
ATOM 7057 C C . HIS C 1 229 ? -2.385 53.349 -14.436 1.00 14.32 229 HIS C C 1
ATOM 7058 O O . HIS C 1 229 ? -2.725 52.808 -13.427 1.00 13.41 229 HIS C O 1
ATOM 7065 N N . VAL C 1 230 ? -3.059 53.251 -15.566 1.00 12.47 230 VAL C N 1
ATOM 7066 C CA . VAL C 1 230 ? -4.388 52.727 -15.610 1.00 13.39 230 VAL C CA 1
ATOM 7067 C C . VAL C 1 230 ? -4.516 51.314 -16.143 1.00 11.65 230 VAL C C 1
ATOM 7068 O O . VAL C 1 230 ? -5.574 50.781 -16.181 1.00 13.07 230 VAL C O 1
ATOM 7072 N N . THR C 1 231 ? -3.403 50.734 -16.519 1.00 13.13 231 THR C N 1
ATOM 7073 C CA . THR C 1 231 ? -3.351 49.347 -16.888 1.00 13.10 231 THR C CA 1
ATOM 7074 C C . THR C 1 231 ? -2.323 48.610 -16.021 1.00 14.01 231 THR C C 1
ATOM 7075 O O . THR C 1 231 ? -1.602 47.775 -16.489 1.00 13.52 231 THR C O 1
ATOM 7079 N N . ALA C 1 232 ? -2.301 48.961 -14.752 1.00 12.76 232 ALA C N 1
ATOM 7080 C CA . ALA C 1 232 ? -1.284 48.459 -13.860 1.00 11.98 232 ALA C CA 1
ATOM 7081 C C . ALA C 1 232 ? -1.421 46.983 -13.450 1.00 11.69 232 ALA C C 1
ATOM 7082 O O . ALA C 1 232 ? -0.507 46.423 -12.900 1.00 12.01 232 ALA C O 1
ATOM 7084 N N . GLN C 1 233 ? -2.576 46.402 -13.725 1.00 12.59 233 GLN C N 1
ATOM 7085 C CA . GLN C 1 233 ? -2.899 44.996 -13.463 1.00 13.32 233 GLN C CA 1
ATOM 7086 C C . GLN C 1 233 ? -3.135 44.591 -12.020 1.00 12.12 233 GLN C C 1
ATOM 7087 O O . GLN C 1 233 ? -4.064 43.942 -11.739 1.00 12.67 233 GLN C O 1
ATOM 7093 N N . TYR C 1 234 ? -2.249 45.008 -11.135 1.00 12.02 234 TYR C N 1
ATOM 7094 C CA . TYR C 1 234 ? -2.193 44.418 -9.816 1.00 10.23 234 TYR C CA 1
ATOM 7095 C C . TYR C 1 234 ? -3.314 44.825 -8.875 1.00 12.07 234 TYR C C 1
ATOM 7096 O O . TYR C 1 234 ? -3.655 44.086 -8.020 1.00 12.09 234 TYR C O 1
ATOM 7105 N N . GLY C 1 235 ? -3.864 45.998 -9.075 1.00 11.73 235 GLY C N 1
ATOM 7106 C CA . GLY C 1 235 ? -4.844 46.517 -8.159 1.00 12.96 235 GLY C CA 1
ATOM 7107 C C . GLY C 1 235 ? -5.221 47.949 -8.450 1.00 12.58 235 GLY C C 1
ATOM 7108 O O . GLY C 1 235 ? -4.736 48.556 -9.366 1.00 12.98 235 GLY C O 1
ATOM 7109 N N . TYR C 1 236 ? -6.123 48.452 -7.623 1.00 11.77 236 TYR C N 1
ATOM 7110 C CA . TYR C 1 236 ? -6.448 49.862 -7.566 1.00 13.14 236 TYR C CA 1
ATOM 7111 C C . TYR C 1 236 ? -5.816 50.472 -6.335 1.00 12.45 236 TYR C C 1
ATOM 7112 O O . TYR C 1 236 ? -6.037 49.992 -5.287 1.00 15.69 236 TYR C O 1
ATOM 7121 N N . GLU C 1 237 ? -5.042 51.525 -6.514 1.00 11.89 237 GLU C N 1
ATOM 7122 C CA . GLU C 1 237 ? -4.324 52.131 -5.409 1.00 12.60 237 GLU C CA 1
ATOM 7123 C C . GLU C 1 237 ? -4.114 53.635 -5.550 1.00 13.76 237 GLU C C 1
ATOM 7124 O O . GLU C 1 237 ? -3.800 54.125 -6.595 1.00 13.75 237 GLU C O 1
ATOM 7130 N N . VAL C 1 238 ? -4.328 54.341 -4.453 1.00 12.89 238 VAL C N 1
ATOM 7131 C CA . VAL C 1 238 ? -4.044 55.735 -4.343 1.00 12.64 238 VAL C CA 1
ATOM 7132 C C . VAL C 1 238 ? -2.941 55.970 -3.319 1.00 14.16 238 VAL C C 1
ATOM 7133 O O . VAL C 1 238 ? -3.033 55.550 -2.221 1.00 17.10 238 VAL C O 1
ATOM 7137 N N . LYS C 1 239 ? -1.873 56.601 -3.761 1.00 12.74 239 LYS C N 1
ATOM 7138 C CA . LYS C 1 239 ? -0.747 56.883 -2.917 1.00 12.55 239 LYS C CA 1
ATOM 7139 C C . LYS C 1 239 ? -0.488 58.362 -2.856 1.00 14.59 239 LYS C C 1
ATOM 7140 O O . LYS C 1 239 ? -0.668 59.061 -3.790 1.00 13.54 239 LYS C O 1
ATOM 7146 N N . LEU C 1 240 ? -0.055 58.812 -1.698 1.00 12.42 240 LEU C N 1
ATOM 7147 C CA . LEU C 1 240 ? 0.226 60.209 -1.460 1.00 13.77 240 LEU C CA 1
ATOM 7148 C C . LEU C 1 240 ? 1.337 60.385 -0.446 1.00 13.82 240 LEU C C 1
ATOM 7149 O O . LEU C 1 240 ? 1.259 59.883 0.619 1.00 14.15 240 LEU C O 1
ATOM 7154 N N . GLU C 1 241 ? 2.340 61.142 -0.839 1.00 12.64 241 GLU C N 1
ATOM 7155 C CA . GLU C 1 241 ? 3.468 61.473 -0.012 1.00 14.17 241 GLU C CA 1
ATOM 7156 C C . GLU C 1 241 ? 3.764 62.985 -0.134 1.00 14.09 241 GLU C C 1
ATOM 7157 O O . GLU C 1 241 ? 3.896 63.496 -1.194 1.00 14.82 241 GLU C O 1
ATOM 7163 N N . VAL C 1 242 ? 3.854 63.651 1.010 1.00 13.22 242 VAL C N 1
ATOM 7164 C CA . VAL C 1 242 ? 4.235 65.051 1.094 1.00 13.16 242 VAL C CA 1
ATOM 7165 C C . VAL C 1 242 ? 5.606 65.198 1.727 1.00 12.31 242 VAL C C 1
ATOM 7166 O O . VAL C 1 242 ? 5.832 64.761 2.809 1.00 13.05 242 VAL C O 1
ATOM 7170 N N . ILE C 1 243 ? 6.508 65.801 0.972 1.00 11.70 243 ILE C N 1
ATOM 7171 C CA . ILE C 1 243 ? 7.859 66.034 1.400 1.00 13.50 243 ILE C CA 1
ATOM 7172 C C . ILE C 1 243 ? 7.972 67.461 1.920 1.00 14.54 243 ILE C C 1
ATOM 7173 O O . ILE C 1 243 ? 7.768 68.391 1.197 1.00 14.80 243 ILE C O 1
ATOM 7178 N N . GLY C 1 244 ? 8.272 67.565 3.198 1.00 13.55 244 GLY C N 1
ATOM 7179 C CA . GLY C 1 244 ? 8.416 68.822 3.876 1.00 14.50 244 GLY C CA 1
ATOM 7180 C C . GLY C 1 244 ? 9.854 69.185 4.184 1.00 14.91 244 GLY C C 1
ATOM 7181 O O . GLY C 1 244 ? 10.730 68.407 4.049 1.00 14.60 244 GLY C O 1
ATOM 7182 N N . GLU C 1 245 ? 10.029 70.406 4.632 1.00 13.45 245 GLU C N 1
ATOM 7183 C CA . GLU C 1 245 ? 11.299 70.930 4.998 1.00 13.83 245 GLU C CA 1
ATOM 7184 C C . GLU C 1 245 ? 11.959 70.113 6.107 1.00 13.70 245 GLU C C 1
ATOM 7185 O O . GLU C 1 245 ? 13.145 69.975 6.132 1.00 15.22 245 GLU C O 1
ATOM 7191 N N . THR C 1 246 ? 11.148 69.577 7.010 1.00 13.73 246 THR C N 1
ATOM 7192 C CA . THR C 1 246 ? 11.680 68.942 8.190 1.00 15.46 246 THR C CA 1
ATOM 7193 C C . THR C 1 246 ? 11.196 67.517 8.408 1.00 13.65 246 THR C C 1
ATOM 7194 O O . THR C 1 246 ? 11.546 66.880 9.373 1.00 16.36 246 THR C O 1
ATOM 7198 N N . GLY C 1 247 ? 10.401 67.023 7.481 1.00 13.88 247 GLY C N 1
ATOM 7199 C CA . GLY C 1 247 ? 9.890 65.683 7.616 1.00 13.93 247 GLY C CA 1
ATOM 7200 C C . GLY C 1 247 ? 9.059 65.280 6.431 1.00 12.68 247 GLY C C 1
ATOM 7201 O O . GLY C 1 247 ? 8.953 66.025 5.509 1.00 14.18 247 GLY C O 1
ATOM 7202 N N . GLU C 1 248 ? 8.467 64.109 6.493 1.00 11.45 248 GLU C N 1
ATOM 7203 C CA . GLU C 1 248 ? 7.580 63.633 5.446 1.00 13.26 248 GLU C CA 1
ATOM 7204 C C . GLU C 1 248 ? 6.324 63.046 6.061 1.00 12.05 248 GLU C C 1
ATOM 7205 O O . GLU C 1 248 ? 6.329 62.610 7.166 1.00 12.65 248 GLU C O 1
ATOM 7211 N N . LEU C 1 249 ? 5.255 63.071 5.281 1.00 13.15 249 LEU C N 1
ATOM 7212 C CA . LEU C 1 249 ? 3.991 62.464 5.613 1.00 12.04 249 LEU C CA 1
ATOM 7213 C C . LEU C 1 249 ? 3.534 61.624 4.453 1.00 13.86 249 LEU C C 1
ATOM 7214 O O . LEU C 1 249 ? 3.606 62.062 3.348 1.00 14.18 249 LEU C O 1
ATOM 7219 N N . GLN C 1 250 ? 3.069 60.419 4.739 1.00 12.61 250 GLN C N 1
ATOM 7220 C CA . GLN C 1 250 ? 2.475 59.591 3.710 1.00 12.83 250 GLN C CA 1
ATOM 7221 C C . GLN C 1 250 ? 1.279 58.816 4.160 1.00 14.70 250 GLN C C 1
ATOM 7222 O O . GLN C 1 250 ? 1.154 58.464 5.276 1.00 14.12 250 GLN C O 1
ATOM 7228 N N . LEU C 1 251 ? 0.398 58.585 3.214 1.00 15.17 251 LEU C N 1
ATOM 7229 C CA . LEU C 1 251 ? -0.797 57.824 3.448 1.00 16.79 251 LEU C CA 1
ATOM 7230 C C . LEU C 1 251 ? -0.408 56.399 3.673 1.00 22.12 251 LEU C C 1
ATOM 7231 O O . LEU C 1 251 ? 0.397 55.877 2.976 1.00 22.80 251 LEU C O 1
ATOM 7236 N N . PRO C 1 252 ? -0.993 55.760 4.671 1.00 20.49 252 PRO C N 1
ATOM 7237 C CA . PRO C 1 252 ? -0.729 54.348 4.865 1.00 23.83 252 PRO C CA 1
ATOM 7238 C C . PRO C 1 252 ? -1.383 53.500 3.780 1.00 21.62 252 PRO C C 1
ATOM 7239 O O . PRO C 1 252 ? -2.182 53.979 3.026 1.00 25.74 252 PRO C O 1
ATOM 7243 N N . ASN C 1 253 ? -0.991 52.242 3.734 1.00 29.79 253 ASN C N 1
ATOM 7244 C CA . ASN C 1 253 ? -1.617 51.251 2.885 1.00 31.84 253 ASN C CA 1
ATOM 7245 C C . ASN C 1 253 ? -3.103 51.157 3.230 1.00 25.94 253 ASN C C 1
ATOM 7246 O O . ASN C 1 253 ? -3.468 51.237 4.366 1.00 28.67 253 ASN C O 1
ATOM 7251 N N . TYR C 1 254 ? -3.941 51.083 2.213 1.00 25.82 254 TYR C N 1
ATOM 7252 C CA . TYR C 1 254 ? -5.360 50.976 2.414 1.00 26.64 254 TYR C CA 1
ATOM 7253 C C . TYR C 1 254 ? -5.707 49.528 2.732 1.00 29.61 254 TYR C C 1
ATOM 7254 O O . TYR C 1 254 ? -5.085 48.639 2.240 1.00 33.91 254 TYR C O 1
ATOM 7263 N N . GLY C 1 255 ? -6.678 49.319 3.583 1.00 29.14 255 GLY C N 1
ATOM 7264 C CA . GLY C 1 255 ? -7.200 47.995 3.767 1.00 28.93 255 GLY C CA 1
ATOM 7265 C C . GLY C 1 255 ? -7.219 47.553 5.195 1.00 27.21 255 GLY C C 1
ATOM 7266 O O . GLY C 1 255 ? -6.363 47.912 5.938 1.00 31.70 255 GLY C O 1
ATOM 7267 N N . LEU C 1 256 ? -8.227 46.792 5.541 1.00 24.46 256 LEU C N 1
ATOM 7268 C CA . LEU C 1 256 ? -8.447 46.371 6.893 1.00 25.98 256 LEU C CA 1
ATOM 7269 C C . LEU C 1 256 ? -8.208 44.881 7.032 1.00 25.69 256 LEU C C 1
ATOM 7270 O O . LEU C 1 256 ? -8.252 44.346 8.103 1.00 24.44 256 LEU C O 1
ATOM 7275 N N . GLY C 1 257 ? -7.921 44.238 5.926 1.00 22.72 257 GLY C N 1
ATOM 7276 C CA . GLY C 1 257 ? -7.793 42.809 5.844 1.00 20.10 257 GLY C CA 1
ATOM 7277 C C . GLY C 1 257 ? -6.535 42.315 6.481 1.00 17.44 257 GLY C C 1
ATOM 7278 O O . GLY C 1 257 ? -5.655 43.080 6.777 1.00 18.86 257 GLY C O 1
ATOM 7279 N N . PRO C 1 258 ? -6.473 41.013 6.689 1.00 13.99 258 PRO C N 1
ATOM 7280 C CA . PRO C 1 258 ? -5.406 40.510 7.527 1.00 11.67 258 PRO C CA 1
ATOM 7281 C C . PRO C 1 258 ? -4.088 40.352 6.813 1.00 13.58 258 PRO C C 1
ATOM 7282 O O . PRO C 1 258 ? -4.027 40.310 5.627 1.00 14.54 258 PRO C O 1
ATOM 7286 N N . ILE C 1 259 ? -3.051 40.287 7.621 1.00 12.21 259 ILE C N 1
ATOM 7287 C CA . ILE C 1 259 ? -1.746 39.900 7.192 1.00 10.79 259 ILE C CA 1
ATOM 7288 C C . ILE C 1 259 ? -1.652 38.372 7.166 1.00 12.57 259 ILE C C 1
ATOM 7289 O O . ILE C 1 259 ? -1.863 37.742 8.126 1.00 12.28 259 ILE C O 1
ATOM 7294 N N . LEU C 1 260 ? -1.349 37.842 6.000 1.00 11.26 260 LEU C N 1
ATOM 7295 C CA . LEU C 1 260 ? -1.227 36.436 5.765 1.00 11.56 260 LEU C CA 1
ATOM 7296 C C . LEU C 1 260 ? 0.214 36.014 5.648 1.00 10.58 260 LEU C C 1
ATOM 7297 O O . LEU C 1 260 ? 0.945 36.541 4.853 1.00 11.64 260 LEU C O 1
ATOM 7302 N N . ARG C 1 261 ? 0.581 35.060 6.484 1.00 9.35 261 ARG C N 1
ATOM 7303 C CA . ARG C 1 261 ? 1.822 34.345 6.353 1.00 9.31 261 ARG C CA 1
ATOM 7304 C C . ARG C 1 261 ? 1.558 32.983 5.755 1.00 10.59 261 ARG C C 1
ATOM 7305 O O . ARG C 1 261 ? 0.897 32.195 6.322 1.00 11.00 261 ARG C O 1
ATOM 7313 N N . SER C 1 262 ? 2.117 32.756 4.570 1.00 10.92 262 SER C N 1
ATOM 7314 C CA . SER C 1 262 ? 1.824 31.591 3.788 1.00 11.03 262 SER C CA 1
ATOM 7315 C C . SER C 1 262 ? 2.807 31.486 2.644 1.00 12.11 262 SER C C 1
ATOM 7316 O O . SER C 1 262 ? 3.121 32.452 2.045 1.00 12.45 262 SER C O 1
ATOM 7319 N N . ASN C 1 263 ? 3.267 30.285 2.360 1.00 12.13 263 ASN C N 1
ATOM 7320 C CA . ASN C 1 263 ? 3.992 30.023 1.109 1.00 12.95 263 ASN C CA 1
ATOM 7321 C C . ASN C 1 263 ? 5.192 30.930 0.880 1.00 14.92 263 ASN C C 1
ATOM 7322 O O . ASN C 1 263 ? 5.369 31.489 -0.144 1.00 15.28 263 ASN C O 1
ATOM 7327 N N . ALA C 1 264 ? 5.999 31.056 1.908 1.00 12.52 264 ALA C N 1
ATOM 7328 C CA . ALA C 1 264 ? 7.237 31.809 1.862 1.00 12.08 264 ALA C CA 1
ATOM 7329 C C . ALA C 1 264 ? 7.070 33.304 1.690 1.00 11.60 264 ALA C C 1
ATOM 7330 O O . ALA C 1 264 ? 7.963 33.975 1.319 1.00 13.86 264 ALA C O 1
ATOM 7332 N N . ASN C 1 265 ? 5.894 33.792 1.996 1.00 12.58 265 ASN C N 1
ATOM 7333 C CA A ASN C 1 265 ? 5.665 35.196 1.983 0.49 13.66 265 ASN C CA 1
ATOM 7334 C CA B ASN C 1 265 ? 5.585 35.205 1.916 0.51 13.71 265 ASN C CA 1
ATOM 7335 C C . ASN C 1 265 ? 4.698 35.716 3.027 1.00 13.08 265 ASN C C 1
ATOM 7336 O O . ASN C 1 265 ? 3.955 34.980 3.597 1.00 12.09 265 ASN C O 1
ATOM 7345 N N . GLN C 1 266 ? 4.816 37.005 3.273 1.00 12.70 266 GLN C N 1
ATOM 7346 C CA . GLN C 1 266 ? 3.933 37.742 4.123 1.00 12.35 266 GLN C CA 1
ATOM 7347 C C . GLN C 1 266 ? 3.206 38.708 3.198 1.00 13.62 266 GLN C C 1
ATOM 7348 O O . GLN C 1 266 ? 3.822 39.424 2.478 1.00 14.42 266 GLN C O 1
ATOM 7354 N N . GLN C 1 267 ? 1.889 38.688 3.245 1.00 12.05 267 GLN C N 1
ATOM 7355 C CA . GLN C 1 267 ? 1.110 39.488 2.337 1.00 14.73 267 GLN C CA 1
ATOM 7356 C C . GLN C 1 267 ? -0.172 40.083 2.867 1.00 14.83 267 GLN C C 1
ATOM 7357 O O . GLN C 1 267 ? -0.774 39.583 3.773 1.00 13.49 267 GLN C O 1
ATOM 7363 N N . THR C 1 268 ? -0.565 41.148 2.211 1.00 12.98 268 THR C N 1
ATOM 7364 C CA . THR C 1 268 ? -1.850 41.768 2.397 1.00 13.24 268 THR C CA 1
ATOM 7365 C C . THR C 1 268 ? -2.571 41.969 1.054 1.00 13.12 268 THR C C 1
ATOM 7366 O O . THR C 1 268 ? -1.954 42.223 0.065 1.00 14.29 268 THR C O 1
ATOM 7370 N N . ALA C 1 269 ? -3.875 41.878 1.072 1.00 15.00 269 ALA C N 1
ATOM 7371 C CA . ALA C 1 269 ? -4.648 42.086 -0.128 1.00 13.93 269 ALA C CA 1
ATOM 7372 C C . ALA C 1 269 ? -4.629 43.517 -0.607 1.00 16.18 269 ALA C C 1
ATOM 7373 O O . ALA C 1 269 ? -4.547 44.412 0.168 1.00 17.90 269 ALA C O 1
ATOM 7375 N N . VAL C 1 270 ? -4.703 43.681 -1.917 1.00 13.61 270 VAL C N 1
ATOM 7376 C CA . VAL C 1 270 ? -4.888 44.961 -2.546 1.00 15.06 270 VAL C CA 1
ATOM 7377 C C . VAL C 1 270 ? -6.264 45.024 -3.183 1.00 15.99 270 VAL C C 1
ATOM 7378 O O . VAL C 1 270 ? -6.673 44.135 -3.819 1.00 16.27 270 VAL C O 1
ATOM 7382 N N . GLU C 1 271 ? -6.959 46.106 -2.919 1.00 16.13 271 GLU C N 1
ATOM 7383 C CA . GLU C 1 271 ? -8.245 46.406 -3.501 1.00 18.42 271 GLU C CA 1
ATOM 7384 C C . GLU C 1 271 ? -8.173 46.370 -5.015 1.00 14.38 271 GLU C C 1
ATOM 7385 O O . GLU C 1 271 ? -7.259 46.868 -5.596 1.00 15.74 271 GLU C O 1
ATOM 7391 N N . MET C 1 272 ? -9.167 45.783 -5.641 1.00 15.66 272 MET C N 1
ATOM 7392 C CA A MET C 1 272 ? -9.216 45.789 -7.080 0.44 14.87 272 MET C CA 1
ATOM 7393 C CA B MET C 1 272 ? -9.222 45.775 -7.090 0.56 14.84 272 MET C CA 1
ATOM 7394 C C . MET C 1 272 ? -10.235 46.754 -7.659 1.00 15.35 272 MET C C 1
ATOM 7395 O O . MET C 1 272 ? -10.227 47.020 -8.817 1.00 16.50 272 MET C O 1
ATOM 7404 N N . SER C 1 273 ? -11.089 47.261 -6.801 1.00 17.92 273 SER C N 1
ATOM 7405 C CA . SER C 1 273 ? -12.206 48.085 -7.216 1.00 18.16 273 SER C CA 1
ATOM 7406 C C . SER C 1 273 ? -12.116 49.482 -6.668 1.00 22.13 273 SER C C 1
ATOM 7407 O O . SER C 1 273 ? -12.102 49.657 -5.490 1.00 23.79 273 SER C O 1
ATOM 7410 N N . TRP C 1 274 ? -12.097 50.465 -7.532 1.00 19.54 274 TRP C N 1
ATOM 7411 C CA . TRP C 1 274 ? -12.229 51.826 -7.054 1.00 23.25 274 TRP C CA 1
ATOM 7412 C C . TRP C 1 274 ? -13.470 52.071 -6.178 1.00 30.65 274 TRP C C 1
ATOM 7413 O O . TRP C 1 274 ? -13.481 52.896 -5.272 1.00 24.75 274 TRP C O 1
ATOM 7424 N N . ILE C 1 275 ? -14.507 51.306 -6.449 1.00 29.65 275 ILE C N 1
ATOM 7425 C CA . ILE C 1 275 ? -15.774 51.438 -5.785 1.00 29.32 275 ILE C CA 1
ATOM 7426 C C . ILE C 1 275 ? -15.650 51.182 -4.333 1.00 29.44 275 ILE C C 1
ATOM 7427 O O . ILE C 1 275 ? -16.143 51.929 -3.501 1.00 28.48 275 ILE C O 1
ATOM 7432 N N . ASN C 1 276 ? -14.995 50.108 -4.009 1.00 27.98 276 ASN C N 1
ATOM 7433 C CA . ASN C 1 276 ? -14.832 49.820 -2.658 1.00 28.22 276 ASN C CA 1
ATOM 7434 C C . ASN C 1 276 ? -13.816 50.801 -2.036 1.00 27.06 276 ASN C C 1
ATOM 7435 O O . ASN C 1 276 ? -13.973 51.158 -0.914 1.00 25.40 276 ASN C O 1
ATOM 7440 N N . ARG C 1 277 ? -12.817 51.257 -2.790 1.00 22.93 277 ARG C N 1
ATOM 7441 C CA . ARG C 1 277 ? -11.794 52.118 -2.225 1.00 16.69 277 ARG C CA 1
ATOM 7442 C C . ARG C 1 277 ? -12.359 53.396 -1.608 1.00 18.88 277 ARG C C 1
ATOM 7443 O O . ARG C 1 277 ? -11.949 53.794 -0.555 1.00 16.43 277 ARG C O 1
ATOM 7451 N N . PHE C 1 278 ? -13.317 53.999 -2.291 1.00 17.10 278 PHE C N 1
ATOM 7452 C CA . PHE C 1 278 ? -13.832 55.288 -1.869 1.00 17.54 278 PHE C CA 1
ATOM 7453 C C . PHE C 1 278 ? -15.264 55.295 -1.370 1.00 14.75 278 PHE C C 1
ATOM 7454 O O . PHE C 1 278 ? -15.886 56.302 -1.289 1.00 14.00 278 PHE C O 1
ATOM 7462 N N . ILE C 1 279 ? -15.734 54.131 -0.991 1.00 15.27 279 ILE C N 1
ATOM 7463 C CA . ILE C 1 279 ? -17.074 53.980 -0.478 1.00 17.06 279 ILE C CA 1
ATOM 7464 C C . ILE C 1 279 ? -17.360 54.907 0.704 1.00 14.96 279 ILE C C 1
ATOM 7465 O O . ILE C 1 279 ? -18.372 55.524 0.753 1.00 14.81 279 ILE C O 1
ATOM 7470 N N . GLN C 1 280 ? -16.406 55.026 1.610 1.00 14.88 280 GLN C N 1
ATOM 7471 C CA . GLN C 1 280 ? -16.559 55.927 2.717 1.00 13.36 280 GLN C CA 1
ATOM 7472 C C . GLN C 1 280 ? -16.700 57.374 2.272 1.00 13.56 280 GLN C C 1
ATOM 7473 O O . GLN C 1 280 ? -17.562 58.066 2.733 1.00 13.99 280 GLN C O 1
ATOM 7479 N N . ALA C 1 281 ? -15.826 57.810 1.398 1.00 14.58 281 ALA C N 1
ATOM 7480 C CA . ALA C 1 281 ? -15.866 59.181 0.948 1.00 13.44 281 ALA C CA 1
ATOM 7481 C C . ALA C 1 281 ? -17.143 59.534 0.215 1.00 15.20 281 ALA C C 1
ATOM 7482 O O . ALA C 1 281 ? -17.657 60.583 0.397 1.00 14.54 281 ALA C O 1
ATOM 7484 N N . TYR C 1 282 ? -17.634 58.622 -0.606 1.00 13.94 282 TYR C N 1
ATOM 7485 C CA . TYR C 1 282 ? -18.875 58.884 -1.306 1.00 14.13 282 TYR C CA 1
ATOM 7486 C C . TYR C 1 282 ? -20.009 59.037 -0.287 1.00 16.35 282 TYR C C 1
ATOM 7487 O O . TYR C 1 282 ? -20.802 59.925 -0.390 1.00 15.48 282 TYR C O 1
ATOM 7496 N N . ASN C 1 283 ? -20.054 58.167 0.693 1.00 14.63 283 ASN C N 1
ATOM 7497 C CA . ASN C 1 283 ? -21.100 58.237 1.677 1.00 14.61 283 ASN C CA 1
ATOM 7498 C C . ASN C 1 283 ? -21.037 59.518 2.467 1.00 16.11 283 ASN C C 1
ATOM 7499 O O . ASN C 1 283 ? -22.029 60.184 2.657 1.00 17.52 283 ASN C O 1
ATOM 7504 N N . THR C 1 284 ? -19.864 59.870 2.909 1.00 14.86 284 THR C N 1
ATOM 7505 C CA . THR C 1 284 ? -19.692 61.072 3.694 1.00 15.47 284 THR C CA 1
ATOM 7506 C C . THR C 1 284 ? -20.046 62.362 2.923 1.00 15.57 284 THR C C 1
ATOM 7507 O O . THR C 1 284 ? -20.660 63.249 3.439 1.00 17.27 284 THR C O 1
ATOM 7511 N N . GLU C 1 285 ? -19.629 62.415 1.686 1.00 15.08 285 GLU C N 1
ATOM 7512 C CA . GLU C 1 285 ? -19.839 63.560 0.837 1.00 16.11 285 GLU C CA 1
ATOM 7513 C C . GLU C 1 285 ? -21.329 63.810 0.616 1.00 17.19 285 GLU C C 1
ATOM 7514 O O . GLU C 1 285 ? -21.794 64.917 0.699 1.00 16.47 285 GLU C O 1
ATOM 7520 N N . VAL C 1 286 ? -22.054 62.740 0.364 1.00 15.13 286 VAL C N 1
ATOM 7521 C CA . VAL C 1 286 ? -23.456 62.838 0.095 1.00 14.97 286 VAL C CA 1
ATOM 7522 C C . VAL C 1 286 ? -24.235 63.118 1.357 1.00 17.02 286 VAL C C 1
ATOM 7523 O O . VAL C 1 286 ? -25.166 63.884 1.340 1.00 16.98 286 VAL C O 1
ATOM 7527 N N . GLN C 1 287 ? -23.830 62.507 2.453 1.00 16.92 287 GLN C N 1
ATOM 7528 C CA . GLN C 1 287 ? -24.506 62.777 3.699 1.00 15.87 287 GLN C CA 1
ATOM 7529 C C . GLN C 1 287 ? -24.365 64.238 4.058 1.00 18.56 287 GLN C C 1
ATOM 7530 O O . GLN C 1 287 ? -25.277 64.832 4.545 1.00 16.78 287 GLN C O 1
ATOM 7536 N N . GLU C 1 288 ? -23.214 64.805 3.814 1.00 15.61 288 GLU C N 1
ATOM 7537 C CA . GLU C 1 288 ? -22.978 66.179 4.158 1.00 16.68 288 GLU C CA 1
ATOM 7538 C C . GLU C 1 288 ? -23.847 67.121 3.313 1.00 19.50 288 GLU C C 1
ATOM 7539 O O . GLU C 1 288 ? -24.423 68.034 3.816 1.00 18.67 288 GLU C O 1
ATOM 7545 N N . PHE C 1 289 ? -23.969 66.821 2.031 1.00 16.65 289 PHE C N 1
ATOM 7546 C CA . PHE C 1 289 ? -24.844 67.566 1.154 1.00 15.98 289 PHE C CA 1
ATOM 7547 C C . PHE C 1 289 ? -26.276 67.517 1.632 1.00 16.54 289 PHE C C 1
ATOM 7548 O O . PHE C 1 289 ? -26.914 68.516 1.736 1.00 18.29 289 PHE C O 1
ATOM 7556 N N . ILE C 1 290 ? -26.765 66.342 1.915 1.00 15.66 290 ILE C N 1
ATOM 7557 C CA . ILE C 1 290 ? -28.112 66.184 2.386 1.00 17.07 290 ILE C CA 1
ATOM 7558 C C . ILE C 1 290 ? -28.341 66.922 3.722 1.00 19.08 290 ILE C C 1
ATOM 7559 O O . ILE C 1 290 ? -29.335 67.565 3.905 1.00 19.12 290 ILE C O 1
ATOM 7564 N N . ASP C 1 291 ? -27.397 66.835 4.626 1.00 17.44 291 ASP C N 1
ATOM 7565 C CA . ASP C 1 291 ? -27.519 67.511 5.870 1.00 20.48 291 ASP C CA 1
ATOM 7566 C C . ASP C 1 291 ? -27.586 69.032 5.698 1.00 23.56 291 ASP C C 1
ATOM 7567 O O . ASP C 1 291 ? -28.288 69.700 6.445 1.00 24.00 291 ASP C O 1
ATOM 7572 N N . GLU C 1 292 ? -26.859 69.577 4.743 1.00 18.22 292 GLU C N 1
ATOM 7573 C CA . GLU C 1 292 ? -26.919 70.997 4.474 1.00 20.53 292 GLU C CA 1
ATOM 7574 C C . GLU C 1 292 ? -28.270 71.384 3.880 1.00 22.33 292 GLU C C 1
ATOM 7575 O O . GLU C 1 292 ? -28.892 72.287 4.339 1.00 22.29 292 GLU C O 1
ATOM 7581 N N . VAL C 1 293 ? -28.713 70.670 2.875 1.00 21.34 293 VAL C N 1
ATOM 7582 C CA . VAL C 1 293 ? -30.011 70.940 2.300 1.00 21.55 293 VAL C CA 1
ATOM 7583 C C . VAL C 1 293 ? -31.137 70.844 3.319 1.00 23.49 293 VAL C C 1
ATOM 7584 O O . VAL C 1 293 ? -32.105 71.588 3.245 1.00 23.08 293 VAL C O 1
ATOM 7588 N N . ALA C 1 294 ? -31.007 69.940 4.269 1.00 21.16 294 ALA C N 1
ATOM 7589 C CA . ALA C 1 294 ? -32.033 69.779 5.263 1.00 24.64 294 ALA C CA 1
ATOM 7590 C C . ALA C 1 294 ? -32.198 71.049 6.053 1.00 26.42 294 ALA C C 1
ATOM 7591 O O . ALA C 1 294 ? -33.274 71.321 6.531 1.00 31.06 294 ALA C O 1
ATOM 7593 N N . LYS C 1 295 ? -31.128 71.810 6.159 1.00 25.80 295 LYS C N 1
ATOM 7594 C CA . LYS C 1 295 ? -31.099 73.045 6.907 1.00 27.03 295 LYS C CA 1
ATOM 7595 C C . LYS C 1 295 ? -31.299 74.258 6.031 1.00 29.51 295 LYS C C 1
ATOM 7596 O O . LYS C 1 295 ? -31.273 75.346 6.518 1.00 33.54 295 LYS C O 1
ATOM 7602 N N . SER C 1 296 ? -31.484 74.051 4.746 1.00 28.18 296 SER C N 1
ATOM 7603 C CA . SER C 1 296 ? -31.571 75.125 3.771 1.00 25.34 296 SER C CA 1
ATOM 7604 C C . SER C 1 296 ? -30.351 75.972 3.808 1.00 28.13 296 SER C C 1
ATOM 7605 O O . SER C 1 296 ? -30.414 77.138 3.608 1.00 30.11 296 SER C O 1
ATOM 7608 N N . GLU C 1 297 ? -29.232 75.337 4.081 1.00 24.07 297 GLU C N 1
ATOM 7609 C CA . GLU C 1 297 ? -27.981 76.018 4.077 1.00 25.42 297 GLU C CA 1
ATOM 7610 C C . GLU C 1 297 ? -27.235 75.607 2.850 1.00 24.33 297 GLU C C 1
ATOM 7611 O O . GLU C 1 297 ? -27.386 74.522 2.371 1.00 23.54 297 GLU C O 1
ATOM 7617 N N . PRO C 1 298 ? -26.416 76.501 2.348 1.00 21.47 298 PRO C N 1
ATOM 7618 C CA . PRO C 1 298 ? -25.551 76.161 1.234 1.00 19.24 298 PRO C CA 1
ATOM 7619 C C . PRO C 1 298 ? -24.608 75.008 1.552 1.00 23.33 298 PRO C C 1
ATOM 7620 O O . PRO C 1 298 ? -24.196 74.837 2.664 1.00 22.17 298 PRO C O 1
ATOM 7624 N N . PRO C 1 299 ? -24.302 74.213 0.542 1.00 17.29 299 PRO C N 1
ATOM 7625 C CA . PRO C 1 299 ? -23.282 73.189 0.676 1.00 17.94 299 PRO C CA 1
ATOM 7626 C C . PRO C 1 299 ? -21.938 73.755 1.097 1.00 19.77 299 PRO C C 1
ATOM 7627 O O . PRO C 1 299 ? -21.594 74.851 0.798 1.00 19.56 299 PRO C O 1
ATOM 7631 N N . VAL C 1 300 ? -21.183 72.922 1.787 1.00 19.16 300 VAL C N 1
ATOM 7632 C CA . VAL C 1 300 ? -19.872 73.269 2.221 1.00 21.96 300 VAL C CA 1
ATOM 7633 C C . VAL C 1 300 ? -18.786 72.459 1.531 1.00 18.87 300 VAL C C 1
ATOM 7634 O O . VAL C 1 300 ? -17.637 72.669 1.769 1.00 22.61 300 VAL C O 1
ATOM 7638 N N . GLY C 1 301 ? -19.192 71.560 0.660 1.00 18.84 301 GLY C N 1
ATOM 7639 C CA . GLY C 1 301 ? -18.258 70.793 -0.128 1.00 19.99 301 GLY C CA 1
ATOM 7640 C C . GLY C 1 301 ? -17.724 71.528 -1.329 1.00 19.21 301 GLY C C 1
ATOM 7641 O O . GLY C 1 301 ? -17.970 72.696 -1.489 1.00 19.36 301 GLY C O 1
ATOM 7642 N N . PRO C 1 302 ? -17.002 70.814 -2.192 1.00 17.23 302 PRO C N 1
ATOM 7643 C CA . PRO C 1 302 ? -16.433 71.404 -3.391 1.00 15.24 302 PRO C CA 1
ATOM 7644 C C . PRO C 1 302 ? -17.507 72.118 -4.200 1.00 15.44 302 PRO C C 1
ATOM 7645 O O . PRO C 1 302 ? -18.571 71.628 -4.347 1.00 17.48 302 PRO C O 1
ATOM 7649 N N . SER C 1 303 ? -17.159 73.300 -4.662 1.00 15.21 303 SER C N 1
ATOM 7650 C CA . SER C 1 303 ? -18.116 74.217 -5.231 1.00 15.44 303 SER C CA 1
ATOM 7651 C C . SER C 1 303 ? -17.945 74.305 -6.712 1.00 15.73 303 SER C C 1
ATOM 7652 O O . SER C 1 303 ? -17.079 73.737 -7.276 1.00 16.41 303 SER C O 1
ATOM 7655 N N . ALA C 1 304 ? -18.796 75.093 -7.326 1.00 15.52 304 ALA C N 1
ATOM 7656 C CA . ALA C 1 304 ? -18.634 75.370 -8.721 1.00 15.23 304 ALA C CA 1
ATOM 7657 C C . ALA C 1 304 ? -17.311 76.039 -9.036 1.00 16.56 304 ALA C C 1
ATOM 7658 O O . ALA C 1 304 ? -16.778 75.850 -10.087 1.00 15.44 304 ALA C O 1
ATOM 7660 N N . TRP C 1 305 ? -16.785 76.803 -8.086 1.00 16.87 305 TRP C N 1
ATOM 7661 C CA . TRP C 1 305 ? -15.501 77.405 -8.297 1.00 15.81 305 TRP C CA 1
ATOM 7662 C C . TRP C 1 305 ? -14.384 76.336 -8.356 1.00 15.25 305 TRP C C 1
ATOM 7663 O O . TRP C 1 305 ? -13.537 76.391 -9.164 1.00 16.46 305 TRP C O 1
ATOM 7674 N N . ASP C 1 306 ? -14.457 75.366 -7.475 1.00 15.74 306 ASP C N 1
ATOM 7675 C CA . ASP C 1 306 ? -13.554 74.231 -7.537 1.00 16.10 306 ASP C CA 1
ATOM 7676 C C . ASP C 1 306 ? -13.733 73.506 -8.865 1.00 16.07 306 ASP C C 1
ATOM 7677 O O . ASP C 1 306 ? -12.790 73.068 -9.425 1.00 15.51 306 ASP C O 1
ATOM 7682 N N . GLY C 1 307 ? -14.958 73.421 -9.350 1.00 15.73 307 GLY C N 1
ATOM 7683 C CA . GLY C 1 307 ? -15.236 72.827 -10.636 1.00 15.70 307 GLY C CA 1
ATOM 7684 C C . GLY C 1 307 ? -14.557 73.554 -11.783 1.00 15.02 307 GLY C C 1
ATOM 7685 O O . GLY C 1 307 ? -14.073 72.974 -12.686 1.00 16.52 307 GLY C O 1
ATOM 7686 N N . TYR C 1 308 ? -14.554 74.867 -11.688 1.00 16.27 308 TYR C N 1
ATOM 7687 C CA . TYR C 1 308 ? -13.888 75.732 -12.650 1.00 15.99 308 TYR C CA 1
ATOM 7688 C C . TYR C 1 308 ? -12.365 75.595 -12.634 1.00 16.43 308 TYR C C 1
ATOM 7689 O O . TYR C 1 308 ? -11.765 75.475 -13.637 1.00 16.52 308 TYR C O 1
ATOM 7698 N N . ILE C 1 309 ? -11.777 75.623 -11.445 1.00 16.53 309 ILE C N 1
ATOM 7699 C CA . ILE C 1 309 ? -10.358 75.360 -11.288 1.00 15.58 309 ILE C CA 1
ATOM 7700 C C . ILE C 1 309 ? -9.982 74.012 -11.908 1.00 15.11 309 ILE C C 1
ATOM 7701 O O . ILE C 1 309 ? -9.058 73.915 -12.634 1.00 15.46 309 ILE C O 1
ATOM 7706 N N . ALA C 1 310 ? -10.765 72.994 -11.629 1.00 16.49 310 ALA C N 1
ATOM 7707 C CA . ALA C 1 310 ? -10.488 71.696 -12.208 1.00 15.36 310 ALA C CA 1
ATOM 7708 C C . ALA C 1 310 ? -10.623 71.677 -13.714 1.00 15.92 310 ALA C C 1
ATOM 7709 O O . ALA C 1 310 ? -9.851 71.077 -14.368 1.00 16.98 310 ALA C O 1
ATOM 7711 N N . ALA C 1 311 ? -11.633 72.342 -14.238 1.00 17.18 311 ALA C N 1
ATOM 7712 C CA . ALA C 1 311 ? -11.814 72.402 -15.669 1.00 16.55 311 ALA C CA 1
ATOM 7713 C C . ALA C 1 311 ? -10.705 73.155 -16.382 1.00 18.14 311 ALA C C 1
ATOM 7714 O O . ALA C 1 311 ? -10.266 72.743 -17.400 1.00 17.47 311 ALA C O 1
ATOM 7716 N N . ILE C 1 312 ? -10.272 74.267 -15.815 1.00 17.27 312 ILE C N 1
ATOM 7717 C CA . ILE C 1 312 ? -9.134 74.997 -16.343 1.00 17.67 312 ILE C CA 1
ATOM 7718 C C . ILE C 1 312 ? -7.871 74.149 -16.357 1.00 17.51 312 ILE C C 1
ATOM 7719 O O . ILE C 1 312 ? -7.158 74.102 -17.305 1.00 16.72 312 ILE C O 1
ATOM 7724 N N . THR C 1 313 ? -7.638 73.430 -15.283 1.00 16.97 313 THR C N 1
ATOM 7725 C CA . THR C 1 313 ? -6.437 72.644 -15.163 1.00 17.12 313 THR C CA 1
ATOM 7726 C C . THR C 1 313 ? -6.500 71.407 -16.068 1.00 15.50 313 THR C C 1
ATOM 7727 O O . THR C 1 313 ? -5.547 71.070 -16.687 1.00 15.75 313 THR C O 1
ATOM 7731 N N . ALA C 1 314 ? -7.644 70.766 -16.150 1.00 16.43 314 ALA C N 1
ATOM 7732 C CA . ALA C 1 314 ? -7.812 69.665 -17.085 1.00 17.40 314 ALA C CA 1
ATOM 7733 C C . ALA C 1 314 ? -7.597 70.102 -18.520 1.00 19.17 314 ALA C C 1
ATOM 7734 O O . ALA C 1 314 ? -7.010 69.401 -19.286 1.00 19.77 314 ALA C O 1
ATOM 7736 N N . ALA C 1 315 ? -8.105 71.272 -18.857 1.00 16.73 315 ALA C N 1
ATOM 7737 C CA . ALA C 1 315 ? -7.946 71.784 -20.184 1.00 19.28 315 ALA C CA 1
ATOM 7738 C C . ALA C 1 315 ? -6.485 71.987 -20.504 1.00 21.80 315 ALA C C 1
ATOM 7739 O O . ALA C 1 315 ? -6.052 71.675 -21.575 1.00 18.37 315 ALA C O 1
ATOM 7741 N N . ALA C 1 316 ? -5.745 72.491 -19.542 1.00 18.13 316 ALA C N 1
ATOM 7742 C CA . ALA C 1 316 ? -4.343 72.688 -19.715 1.00 18.88 316 ALA C CA 1
ATOM 7743 C C . ALA C 1 316 ? -3.615 71.386 -19.851 1.00 19.38 316 ALA C C 1
ATOM 7744 O O . ALA C 1 316 ? -2.714 71.255 -20.625 1.00 17.70 316 ALA C O 1
ATOM 7746 N N . ALA C 1 317 ? -4.043 70.409 -19.085 1.00 17.95 317 ALA C N 1
ATOM 7747 C CA . ALA C 1 317 ? -3.468 69.085 -19.201 1.00 16.45 317 ALA C CA 1
ATOM 7748 C C . ALA C 1 317 ? -3.712 68.445 -20.571 1.00 19.20 317 ALA C C 1
ATOM 7749 O O . ALA C 1 317 ? -2.815 67.913 -21.136 1.00 18.15 317 ALA C O 1
ATOM 7751 N N . ASN C 1 318 ? -4.932 68.505 -21.074 1.00 18.79 318 ASN C N 1
ATOM 7752 C CA . ASN C 1 318 ? -5.221 67.948 -22.397 1.00 20.59 318 ASN C CA 1
ATOM 7753 C C . ASN C 1 318 ? -4.410 68.657 -23.498 1.00 22.78 318 ASN C C 1
ATOM 7754 O O . ASN C 1 318 ? -3.954 68.059 -24.411 1.00 20.83 318 ASN C O 1
ATOM 7759 N N . ARG C 1 319 ? -4.217 69.945 -23.353 1.00 19.29 319 ARG C N 1
ATOM 7760 C CA . ARG C 1 319 ? -3.302 70.641 -24.227 1.00 20.90 319 ARG C CA 1
ATOM 7761 C C . ARG C 1 319 ? -1.882 70.122 -24.109 1.00 22.89 319 ARG C C 1
ATOM 7762 O O . ARG C 1 319 ? -1.224 69.941 -25.088 1.00 22.01 319 ARG C O 1
ATOM 7770 N N . SER C 1 320 ? -1.408 69.883 -22.899 1.00 17.93 320 SER C N 1
ATOM 7771 C CA . SER C 1 320 ? -0.059 69.390 -22.712 1.00 19.01 320 SER C CA 1
ATOM 7772 C C . SER C 1 320 ? 0.145 68.007 -23.311 1.00 20.77 320 SER C C 1
ATOM 7773 O O . SER C 1 320 ? 1.199 67.672 -23.727 1.00 21.61 320 SER C O 1
ATOM 7776 N N . GLN C 1 321 ? -0.906 67.229 -23.362 1.00 21.03 321 GLN C N 1
ATOM 7777 C CA . GLN C 1 321 ? -0.834 65.902 -23.893 1.00 20.81 321 GLN C CA 1
ATOM 7778 C C . GLN C 1 321 ? -0.454 65.872 -25.350 1.00 23.01 321 GLN C C 1
ATOM 7779 O O . GLN C 1 321 ? 0.040 64.901 -25.810 1.00 25.05 321 GLN C O 1
ATOM 7785 N N . LYS C 1 322 ? -0.700 66.947 -26.068 0.76 19.38 322 LYS C N 1
ATOM 7786 C CA . LYS C 1 322 ? -0.395 66.972 -27.503 0.76 22.11 322 LYS C CA 1
ATOM 7787 C C . LYS C 1 322 ? 1.093 66.962 -27.810 0.76 22.30 322 LYS C C 1
ATOM 7788 O O . LYS C 1 322 ? 1.522 66.319 -28.723 0.76 25.21 322 LYS C O 1
ATOM 7794 N N . ASP C 1 323 ? 1.872 67.679 -27.037 1.00 23.75 323 ASP C N 1
ATOM 7795 C CA . ASP C 1 323 ? 3.295 67.826 -27.312 1.00 25.58 323 ASP C CA 1
ATOM 7796 C C . ASP C 1 323 ? 4.200 67.597 -26.126 1.00 25.27 323 ASP C C 1
ATOM 7797 O O . ASP C 1 323 ? 5.367 67.690 -26.246 1.00 26.17 323 ASP C O 1
ATOM 7802 N N . GLN C 1 324 ? 3.607 67.272 -24.984 1.00 23.91 324 GLN C N 1
ATOM 7803 C CA . GLN C 1 324 ? 4.317 67.071 -23.729 1.00 22.62 324 GLN C CA 1
ATOM 7804 C C . GLN C 1 324 ? 4.990 68.305 -23.197 1.00 23.40 324 GLN C C 1
ATOM 7805 O O . GLN C 1 324 ? 5.946 68.238 -22.475 1.00 23.37 324 GLN C O 1
ATOM 7811 N N . GLU C 1 325 ? 4.444 69.445 -23.564 1.00 24.44 325 GLU C N 1
ATOM 7812 C CA . GLU C 1 325 ? 4.979 70.686 -23.109 1.00 26.21 325 GLU C CA 1
ATOM 7813 C C . GLU C 1 325 ? 4.223 71.247 -21.948 1.00 20.92 325 GLU C C 1
ATOM 7814 O O . GLU C 1 325 ? 3.073 71.003 -21.792 1.00 23.39 325 GLU C O 1
ATOM 7820 N N . THR C 1 326 ? 4.933 72.011 -21.138 1.00 20.52 326 THR C N 1
ATOM 7821 C CA . THR C 1 326 ? 4.346 72.683 -20.018 1.00 21.02 326 THR C CA 1
ATOM 7822 C C . THR C 1 326 ? 3.320 73.729 -20.460 1.00 21.03 326 THR C C 1
ATOM 7823 O O . THR C 1 326 ? 3.553 74.482 -21.375 1.00 25.32 326 THR C O 1
ATOM 7827 N N . VAL C 1 327 ? 2.190 73.746 -19.795 1.00 19.76 327 VAL C N 1
ATOM 7828 C CA . VAL C 1 327 ? 1.135 74.708 -20.027 1.00 19.42 327 VAL C CA 1
ATOM 7829 C C . VAL C 1 327 ? 0.900 75.527 -18.771 1.00 21.48 327 VAL C C 1
ATOM 7830 O O . VAL C 1 327 ? 0.701 74.990 -17.718 1.00 20.44 327 VAL C O 1
ATOM 7834 N N . LEU C 1 328 ? 0.928 76.836 -18.900 1.00 19.81 328 LEU C N 1
ATOM 7835 C CA . LEU C 1 328 ? 0.657 77.683 -17.770 1.00 22.01 328 LEU C CA 1
ATOM 7836 C C . LEU C 1 328 ? -0.806 77.718 -17.364 1.00 22.26 328 LEU C C 1
ATOM 7837 O O . LEU C 1 328 ? -1.693 77.540 -18.166 1.00 21.86 328 LEU C O 1
ATOM 7842 N N . ILE C 1 329 ? -1.009 77.944 -16.081 1.00 18.87 329 ILE C N 1
ATOM 7843 C CA . ILE C 1 329 ? -2.318 78.082 -15.480 1.00 19.92 329 ILE C CA 1
ATOM 7844 C C . ILE C 1 329 ? -2.336 79.312 -14.596 1.00 22.67 329 ILE C C 1
ATOM 7845 O O . ILE C 1 329 ? -1.472 79.505 -13.797 1.00 22.38 329 ILE C O 1
ATOM 7850 N N . ASN C 1 330 ? -3.334 80.158 -14.761 1.00 23.95 330 ASN C N 1
ATOM 7851 C CA . ASN C 1 330 ? -3.450 81.295 -13.897 1.00 27.01 330 ASN C CA 1
ATOM 7852 C C . ASN C 1 330 ? -4.867 81.563 -13.653 1.00 30.52 330 ASN C C 1
ATOM 7853 O O . ASN C 1 330 ? -5.510 82.255 -14.419 1.00 32.03 330 ASN C O 1
ATOM 7858 N N . VAL C 1 331 ? -5.370 81.011 -12.572 1.00 26.06 331 VAL C N 1
ATOM 7859 C CA . VAL C 1 331 ? -6.755 81.208 -12.256 1.00 28.78 331 VAL C CA 1
ATOM 7860 C C . VAL C 1 331 ? -7.034 82.483 -11.453 1.00 27.81 331 VAL C C 1
ATOM 7861 O O . VAL C 1 331 ? -6.290 82.887 -10.621 1.00 26.96 331 VAL C O 1
ATOM 7865 N N . ALA C 1 332 ? -8.165 83.068 -11.753 1.00 28.64 332 ALA C N 1
ATOM 7866 C CA . ALA C 1 332 ? -8.542 84.311 -11.175 1.00 24.65 332 ALA C CA 1
ATOM 7867 C C . ALA C 1 332 ? -8.795 84.144 -9.714 1.00 32.21 332 ALA C C 1
ATOM 7868 O O . ALA C 1 332 ? -8.946 83.066 -9.240 1.00 30.27 332 ALA C O 1
ATOM 7870 N N . GLY C 1 333 ? -8.845 85.246 -9.007 1.00 28.88 333 GLY C N 1
ATOM 7871 C CA . GLY C 1 333 ? -9.047 85.193 -7.595 1.00 28.15 333 GLY C CA 1
ATOM 7872 C C . GLY C 1 333 ? -10.425 84.667 -7.311 1.00 27.88 333 GLY C C 1
ATOM 7873 O O . GLY C 1 333 ? -11.321 84.845 -8.087 1.00 28.90 333 GLY C O 1
ATOM 7874 N N . THR C 1 334 ? -10.553 84.002 -6.181 1.00 26.15 334 THR C N 1
ATOM 7875 C CA . THR C 1 334 ? -11.796 83.402 -5.775 1.00 26.50 334 THR C CA 1
ATOM 7876 C C . THR C 1 334 ? -12.783 84.450 -5.319 1.00 27.76 334 THR C C 1
ATOM 7877 O O . THR C 1 334 ? -12.501 85.189 -4.426 1.00 28.58 334 THR C O 1
ATOM 7881 N N . PRO C 1 335 ? -13.950 84.469 -5.917 1.00 25.21 335 PRO C N 1
ATOM 7882 C CA . PRO C 1 335 ? -14.992 85.377 -5.463 1.00 25.64 335 PRO C CA 1
ATOM 7883 C C . PRO C 1 335 ? -15.405 85.148 -4.030 1.00 27.36 335 PRO C C 1
ATOM 7884 O O . PRO C 1 335 ? -15.450 84.067 -3.557 1.00 25.86 335 PRO C O 1
ATOM 7888 N N . THR C 1 336 ? -15.714 86.230 -3.338 1.00 26.95 336 THR C N 1
ATOM 7889 C CA . THR C 1 336 ? -16.147 86.101 -1.972 1.00 24.76 336 THR C CA 1
ATOM 7890 C C . THR C 1 336 ? -17.309 85.129 -1.819 1.00 24.19 336 THR C C 1
ATOM 7891 O O . THR C 1 336 ? -17.421 84.477 -0.834 1.00 25.35 336 THR C O 1
ATOM 7895 N N . PHE C 1 337 ? -18.164 85.067 -2.823 1.00 24.81 337 PHE C N 1
ATOM 7896 C CA . PHE C 1 337 ? -19.300 84.159 -2.852 1.00 22.22 337 PHE C CA 1
ATOM 7897 C C . PHE C 1 337 ? -18.868 82.717 -2.624 1.00 22.34 337 PHE C C 1
ATOM 7898 O O . PHE C 1 337 ? -19.570 81.958 -2.024 1.00 22.16 337 PHE C O 1
ATOM 7906 N N . TYR C 1 338 ? -17.671 82.405 -3.089 1.00 22.67 338 TYR C N 1
ATOM 7907 C CA . TYR C 1 338 ? -17.129 81.068 -3.023 1.00 22.98 338 TYR C CA 1
ATOM 7908 C C . TYR C 1 338 ? -16.080 80.826 -1.916 1.00 28.17 338 TYR C C 1
ATOM 7909 O O . TYR C 1 338 ? -15.380 79.848 -1.925 1.00 26.74 338 TYR C O 1
ATOM 7918 N N . GLN C 1 339 ? -15.960 81.767 -1.007 1.00 28.07 339 GLN C N 1
ATOM 7919 C CA . GLN C 1 339 ? -15.104 81.613 0.138 1.00 33.29 339 GLN C CA 1
ATOM 7920 C C . GLN C 1 339 ? -15.935 81.109 1.314 1.00 37.25 339 GLN C C 1
ATOM 7921 O O . GLN C 1 339 ? -15.425 80.803 2.381 1.00 47.94 339 GLN C O 1
ATOM 7927 N N . MET D 1 1 ? 47.808 35.334 15.044 1.00 33.03 1 MET D N 1
ATOM 7928 C CA . MET D 1 1 ? 48.057 34.056 14.387 1.00 33.86 1 MET D CA 1
ATOM 7929 C C . MET D 1 1 ? 46.779 33.512 13.713 1.00 28.33 1 MET D C 1
ATOM 7930 O O . MET D 1 1 ? 45.699 33.744 14.206 1.00 30.85 1 MET D O 1
ATOM 7935 N N . VAL D 1 2 ? 46.923 32.816 12.591 1.00 26.57 2 VAL D N 1
ATOM 7936 C CA . VAL D 1 2 ? 45.779 32.138 11.988 1.00 21.59 2 VAL D CA 1
ATOM 7937 C C . VAL D 1 2 ? 45.400 30.878 12.742 1.00 22.16 2 VAL D C 1
ATOM 7938 O O . VAL D 1 2 ? 46.204 30.000 12.885 1.00 22.76 2 VAL D O 1
ATOM 7942 N N . VAL D 1 3 ? 44.178 30.841 13.228 1.00 16.08 3 VAL D N 1
ATOM 7943 C CA . VAL D 1 3 ? 43.646 29.746 13.992 1.00 15.84 3 VAL D CA 1
ATOM 7944 C C . VAL D 1 3 ? 43.306 28.540 13.097 1.00 14.82 3 VAL D C 1
ATOM 7945 O O . VAL D 1 3 ? 42.565 28.642 12.209 1.00 16.00 3 VAL D O 1
ATOM 7949 N N . LYS D 1 4 ? 43.944 27.424 13.376 1.00 14.20 4 LYS D N 1
ATOM 7950 C CA . LYS D 1 4 ? 43.701 26.209 12.643 1.00 13.09 4 LYS D CA 1
ATOM 7951 C C . LYS D 1 4 ? 42.579 25.444 13.316 1.00 14.50 4 LYS D C 1
ATOM 7952 O O . LYS D 1 4 ? 42.666 25.074 14.449 1.00 14.48 4 LYS D O 1
ATOM 7958 N N . VAL D 1 5 ? 41.540 25.216 12.531 1.00 13.63 5 VAL D N 1
ATOM 7959 C CA . VAL D 1 5 ? 40.278 24.688 12.992 1.00 13.89 5 VAL D CA 1
ATOM 7960 C C . VAL D 1 5 ? 39.980 23.301 12.464 1.00 12.36 5 VAL D C 1
ATOM 7961 O O . VAL D 1 5 ? 40.207 23.002 11.344 1.00 12.63 5 VAL D O 1
ATOM 7965 N N . GLY D 1 6 ? 39.477 22.476 13.348 1.00 11.86 6 GLY D N 1
ATOM 7966 C CA . GLY D 1 6 ? 38.830 21.247 12.997 1.00 11.88 6 GLY D CA 1
ATOM 7967 C C . GLY D 1 6 ? 37.322 21.275 13.216 1.00 12.75 6 GLY D C 1
ATOM 7968 O O . GLY D 1 6 ? 36.850 21.783 14.165 1.00 13.76 6 GLY D O 1
ATOM 7969 N N . VAL D 1 7 ? 36.603 20.693 12.282 1.00 12.03 7 VAL D N 1
ATOM 7970 C CA . VAL D 1 7 ? 35.163 20.658 12.352 1.00 11.76 7 VAL D CA 1
ATOM 7971 C C . VAL D 1 7 ? 34.656 19.233 12.421 1.00 12.52 7 VAL D C 1
ATOM 7972 O O . VAL D 1 7 ? 34.946 18.438 11.573 1.00 12.83 7 VAL D O 1
ATOM 7976 N N . ILE D 1 8 ? 33.919 18.946 13.474 1.00 12.07 8 ILE D N 1
ATOM 7977 C CA . ILE D 1 8 ? 33.280 17.663 13.698 1.00 11.34 8 ILE D CA 1
ATOM 7978 C C . ILE D 1 8 ? 31.777 17.763 13.456 1.00 11.38 8 ILE D C 1
ATOM 7979 O O . ILE D 1 8 ? 31.082 18.386 14.182 1.00 12.14 8 ILE D O 1
ATOM 7984 N N . GLY D 1 9 ? 31.332 17.146 12.388 1.00 11.65 9 GLY D N 1
ATOM 7985 C CA . GLY D 1 9 ? 29.983 17.282 11.888 1.00 11.23 9 GLY D CA 1
ATOM 7986 C C . GLY D 1 9 ? 29.928 18.252 10.729 1.00 10.76 9 GLY D C 1
ATOM 7987 O O . GLY D 1 9 ? 30.062 19.409 10.906 1.00 13.26 9 GLY D O 1
ATOM 7988 N N . THR D 1 10 ? 29.736 17.735 9.540 1.00 11.19 10 THR D N 1
ATOM 7989 C CA . THR D 1 10 ? 29.757 18.561 8.358 1.00 13.12 10 THR D CA 1
ATOM 7990 C C . THR D 1 10 ? 28.458 18.417 7.593 1.00 12.37 10 THR D C 1
ATOM 7991 O O . THR D 1 10 ? 28.450 18.144 6.449 1.00 14.72 10 THR D O 1
ATOM 7995 N N . GLY D 1 11 ? 27.359 18.623 8.302 1.00 11.24 11 GLY D N 1
ATOM 7996 C CA . GLY D 1 11 ? 26.044 18.742 7.709 1.00 13.57 11 GLY D CA 1
ATOM 7997 C C . GLY D 1 11 ? 25.699 20.189 7.437 1.00 11.95 11 GLY D C 1
ATOM 7998 O O . GLY D 1 11 ? 26.549 20.957 7.134 1.00 11.75 11 GLY D O 1
ATOM 7999 N N . ALA D 1 12 ? 24.447 20.557 7.571 1.00 11.37 12 ALA D N 1
ATOM 8000 C CA . ALA D 1 12 ? 24.025 21.871 7.159 1.00 10.99 12 ALA D CA 1
ATOM 8001 C C . ALA D 1 12 ? 24.751 23.007 7.892 1.00 12.44 12 ALA D C 1
ATOM 8002 O O . ALA D 1 12 ? 25.264 23.907 7.276 1.00 12.08 12 ALA D O 1
ATOM 8004 N N . MET D 1 13 ? 24.792 22.926 9.200 1.00 10.92 13 MET D N 1
ATOM 8005 C CA . MET D 1 13 ? 25.452 23.965 9.950 1.00 11.90 13 MET D CA 1
ATOM 8006 C C . MET D 1 13 ? 26.958 23.831 9.949 1.00 10.63 13 MET D C 1
ATOM 8007 O O . MET D 1 13 ? 27.638 24.795 9.949 1.00 11.00 13 MET D O 1
ATOM 8012 N N . GLY D 1 14 ? 27.455 22.609 9.931 1.00 10.59 14 GLY D N 1
ATOM 8013 C CA . GLY D 1 14 ? 28.873 22.405 9.795 1.00 11.83 14 GLY D CA 1
ATOM 8014 C C . GLY D 1 14 ? 29.407 23.052 8.541 1.00 11.45 14 GLY D C 1
ATOM 8015 O O . GLY D 1 14 ? 30.394 23.734 8.561 1.00 11.65 14 GLY D O 1
ATOM 8016 N N . ARG D 1 15 ? 28.690 22.840 7.457 1.00 10.46 15 ARG D N 1
ATOM 8017 C CA . ARG D 1 15 ? 29.012 23.473 6.200 1.00 12.06 15 ARG D CA 1
ATOM 8018 C C . ARG D 1 15 ? 28.937 24.999 6.256 1.00 10.75 15 ARG D C 1
ATOM 8019 O O . ARG D 1 15 ? 29.784 25.667 5.766 1.00 11.54 15 ARG D O 1
ATOM 8027 N N . ALA D 1 16 ? 27.897 25.531 6.862 1.00 11.01 16 ALA D N 1
ATOM 8028 C CA . ALA D 1 16 ? 27.765 26.965 6.994 1.00 9.97 16 ALA D CA 1
ATOM 8029 C C . ALA D 1 16 ? 28.899 27.619 7.806 1.00 10.16 16 ALA D C 1
ATOM 8030 O O . ALA D 1 16 ? 29.350 28.660 7.492 1.00 11.10 16 ALA D O 1
ATOM 8032 N N . HIS D 1 17 ? 29.333 26.943 8.848 1.00 11.03 17 HIS D N 1
ATOM 8033 C CA . HIS D 1 17 ? 30.436 27.439 9.654 1.00 9.92 17 HIS D CA 1
ATOM 8034 C C . HIS D 1 17 ? 31.765 27.344 8.886 1.00 11.49 17 HIS D C 1
ATOM 8035 O O . HIS D 1 17 ? 32.552 28.216 8.931 1.00 11.48 17 HIS D O 1
ATOM 8042 N N . ILE D 1 18 ? 31.944 26.272 8.145 1.00 9.98 18 ILE D N 1
ATOM 8043 C CA . ILE D 1 18 ? 33.112 26.146 7.300 1.00 10.55 18 ILE D CA 1
ATOM 8044 C C . ILE D 1 18 ? 33.135 27.259 6.285 1.00 11.07 18 ILE D C 1
ATOM 8045 O O . ILE D 1 18 ? 34.149 27.864 6.074 1.00 12.36 18 ILE D O 1
ATOM 8050 N N . ASP D 1 19 ? 31.990 27.536 5.691 1.00 10.85 19 ASP D N 1
ATOM 8051 C CA . ASP D 1 19 ? 31.868 28.583 4.686 1.00 12.04 19 ASP D CA 1
ATOM 8052 C C . ASP D 1 19 ? 32.261 29.914 5.271 1.00 12.31 19 ASP D C 1
ATOM 8053 O O . ASP D 1 19 ? 33.035 30.635 4.693 1.00 14.17 19 ASP D O 1
ATOM 8058 N N . ARG D 1 20 ? 31.726 30.237 6.436 1.00 12.03 20 ARG D N 1
ATOM 8059 C CA . ARG D 1 20 ? 32.013 31.526 7.028 1.00 12.13 20 ARG D CA 1
ATOM 8060 C C . ARG D 1 20 ? 33.459 31.666 7.483 1.00 12.26 20 ARG D C 1
ATOM 8061 O O . ARG D 1 20 ? 34.061 32.653 7.275 1.00 12.80 20 ARG D O 1
ATOM 8069 N N . LEU D 1 21 ? 34.005 30.603 8.030 1.00 12.85 21 LEU D N 1
ATOM 8070 C CA . LEU D 1 21 ? 35.390 30.602 8.457 1.00 13.67 21 LEU D CA 1
ATOM 8071 C C . LEU D 1 21 ? 36.368 30.762 7.299 1.00 12.84 21 LEU D C 1
ATOM 8072 O O . LEU D 1 21 ? 37.389 31.325 7.447 1.00 15.56 21 LEU D O 1
ATOM 8077 N N . THR D 1 22 ? 35.989 30.238 6.159 1.00 13.22 22 THR D N 1
ATOM 8078 C CA . THR D 1 22 ? 36.835 30.202 4.989 1.00 12.99 22 THR D CA 1
ATOM 8079 C C . THR D 1 22 ? 36.714 31.472 4.177 1.00 16.20 22 THR D C 1
ATOM 8080 O O . THR D 1 22 ? 37.694 32.020 3.765 1.00 19.41 22 THR D O 1
ATOM 8084 N N . ASN D 1 23 ? 35.497 31.945 3.983 1.00 13.71 23 ASN D N 1
ATOM 8085 C CA . ASN D 1 23 ? 35.251 32.970 3.007 1.00 14.35 23 ASN D CA 1
ATOM 8086 C C . ASN D 1 23 ? 34.851 34.322 3.516 1.00 14.75 23 ASN D C 1
ATOM 8087 O O . ASN D 1 23 ? 34.869 35.258 2.767 1.00 17.17 23 ASN D O 1
ATOM 8092 N N . VAL D 1 24 ? 34.496 34.422 4.778 1.00 12.67 24 VAL D N 1
ATOM 8093 C CA . VAL D 1 24 ? 33.940 35.655 5.301 1.00 14.46 24 VAL D CA 1
ATOM 8094 C C . VAL D 1 24 ? 34.726 36.192 6.495 1.00 15.62 24 VAL D C 1
ATOM 8095 O O . VAL D 1 24 ? 35.095 37.340 6.542 1.00 15.56 24 VAL D O 1
ATOM 8099 N N . LEU D 1 25 ? 34.984 35.322 7.447 1.00 13.46 25 LEU D N 1
ATOM 8100 C CA . LEU D 1 25 ? 35.632 35.724 8.668 1.00 13.80 25 LEU D CA 1
ATOM 8101 C C . LEU D 1 25 ? 37.127 35.837 8.513 1.00 16.05 25 LEU D C 1
ATOM 8102 O O . LEU D 1 25 ? 37.668 35.387 7.559 1.00 16.95 25 LEU D O 1
ATOM 8107 N N . THR D 1 26 ? 37.767 36.443 9.492 1.00 15.89 26 THR D N 1
ATOM 8108 C CA . THR D 1 26 ? 39.190 36.634 9.466 1.00 16.16 26 THR D CA 1
ATOM 8109 C C . THR D 1 26 ? 39.954 35.776 10.464 1.00 16.29 26 THR D C 1
ATOM 8110 O O . THR D 1 26 ? 39.507 35.536 11.532 1.00 17.48 26 THR D O 1
ATOM 8114 N N . GLY D 1 27 ? 41.120 35.320 10.066 1.00 15.15 27 GLY D N 1
ATOM 8115 C CA . GLY D 1 27 ? 42.037 34.723 10.994 1.00 16.11 27 GLY D CA 1
ATOM 8116 C C . GLY D 1 27 ? 41.874 33.243 11.270 1.00 14.51 27 GLY D C 1
ATOM 8117 O O . GLY D 1 27 ? 42.332 32.779 12.249 1.00 16.34 27 GLY D O 1
ATOM 8118 N N . ALA D 1 28 ? 41.226 32.540 10.372 1.00 14.71 28 ALA D N 1
ATOM 8119 C CA . ALA D 1 28 ? 41.003 31.134 10.573 1.00 15.66 28 ALA D CA 1
ATOM 8120 C C . ALA D 1 28 ? 41.146 30.335 9.296 1.00 13.12 28 ALA D C 1
ATOM 8121 O O . ALA D 1 28 ? 40.892 30.826 8.240 1.00 15.48 28 ALA D O 1
ATOM 8123 N N . GLU D 1 29 ? 41.538 29.084 9.463 1.00 13.39 29 GLU D N 1
ATOM 8124 C CA . GLU D 1 29 ? 41.577 28.110 8.379 1.00 14.23 29 GLU D CA 1
ATOM 8125 C C . GLU D 1 29 ? 41.087 26.746 8.872 1.00 11.83 29 GLU D C 1
ATOM 8126 O O . GLU D 1 29 ? 41.490 26.295 9.872 1.00 13.77 29 GLU D O 1
ATOM 8132 N N . VAL D 1 30 ? 40.193 26.122 8.119 1.00 11.79 30 VAL D N 1
ATOM 8133 C CA . VAL D 1 30 ? 39.744 24.781 8.413 1.00 12.52 30 VAL D CA 1
ATOM 8134 C C . VAL D 1 30 ? 40.728 23.780 7.799 1.00 12.96 30 VAL D C 1
ATOM 8135 O O . VAL D 1 30 ? 40.877 23.700 6.630 1.00 13.33 30 VAL D O 1
ATOM 8139 N N . VAL D 1 31 ? 41.403 23.056 8.672 1.00 10.65 31 VAL D N 1
ATOM 8140 C CA . VAL D 1 31 ? 42.483 22.138 8.310 1.00 11.31 31 VAL D CA 1
ATOM 8141 C C . VAL D 1 31 ? 42.144 20.673 8.546 1.00 13.91 31 VAL D C 1
ATOM 8142 O O . VAL D 1 31 ? 42.897 19.827 8.184 1.00 13.82 31 VAL D O 1
ATOM 8146 N N . ALA D 1 32 ? 41.002 20.405 9.153 1.00 12.71 32 ALA D N 1
ATOM 8147 C CA . ALA D 1 32 ? 40.543 19.050 9.410 1.00 11.52 32 ALA D CA 1
ATOM 8148 C C . ALA D 1 32 ? 39.034 18.956 9.612 1.00 12.44 32 ALA D C 1
ATOM 8149 O O . ALA D 1 32 ? 38.445 19.822 10.158 1.00 12.76 32 ALA D O 1
ATOM 8151 N N . VAL D 1 33 ? 38.449 17.906 9.077 1.00 11.25 33 VAL D N 1
ATOM 8152 C CA . VAL D 1 33 ? 37.051 17.593 9.291 1.00 10.74 33 VAL D CA 1
ATOM 8153 C C . VAL D 1 33 ? 36.825 16.121 9.574 1.00 10.03 33 VAL D C 1
ATOM 8154 O O . VAL D 1 33 ? 37.640 15.294 9.257 1.00 11.71 33 VAL D O 1
ATOM 8158 N N . THR D 1 34 ? 35.689 15.834 10.180 1.00 11.83 34 THR D N 1
ATOM 8159 C CA . THR D 1 34 ? 35.193 14.481 10.295 1.00 12.45 34 THR D CA 1
ATOM 8160 C C . THR D 1 34 ? 33.687 14.476 10.370 1.00 12.17 34 THR D C 1
ATOM 8161 O O . THR D 1 34 ? 33.113 15.420 10.766 1.00 11.92 34 THR D O 1
ATOM 8165 N N . ASP D 1 35 ? 33.083 13.381 9.928 1.00 11.71 35 ASP D N 1
ATOM 8166 C CA . ASP D 1 35 ? 31.660 13.153 10.008 1.00 11.84 35 ASP D CA 1
ATOM 8167 C C . ASP D 1 35 ? 31.466 11.655 9.975 1.00 12.18 35 ASP D C 1
ATOM 8168 O O . ASP D 1 35 ? 32.225 10.964 9.370 1.00 14.68 35 ASP D O 1
ATOM 8173 N N . ILE D 1 36 ? 30.435 11.159 10.638 1.00 12.92 36 ILE D N 1
ATOM 8174 C CA . ILE D 1 36 ? 30.109 9.738 10.564 1.00 14.28 36 ILE D CA 1
ATOM 8175 C C . ILE D 1 36 ? 29.732 9.282 9.139 1.00 15.01 36 ILE D C 1
ATOM 8176 O O . ILE D 1 36 ? 29.869 8.153 8.806 1.00 15.97 36 ILE D O 1
ATOM 8181 N N . ASP D 1 37 ? 29.318 10.229 8.315 1.00 14.20 37 ASP D N 1
ATOM 8182 C CA . ASP D 1 37 ? 29.147 10.019 6.895 1.00 14.73 37 ASP D CA 1
ATOM 8183 C C . ASP D 1 37 ? 30.387 10.576 6.230 1.00 16.64 37 ASP D C 1
ATOM 8184 O O . ASP D 1 37 ? 30.537 11.743 6.083 1.00 15.14 37 ASP D O 1
ATOM 8189 N N . HIS D 1 38 ? 31.278 9.676 5.832 1.00 16.64 38 HIS D N 1
ATOM 8190 C CA A HIS D 1 38 ? 32.533 10.082 5.229 0.46 16.81 38 HIS D CA 1
ATOM 8191 C CA B HIS D 1 38 ? 32.540 10.072 5.229 0.54 16.79 38 HIS D CA 1
ATOM 8192 C C . HIS D 1 38 ? 32.324 10.883 3.965 1.00 17.70 38 HIS D C 1
ATOM 8193 O O . HIS D 1 38 ? 33.055 11.791 3.683 1.00 16.90 38 HIS D O 1
ATOM 8206 N N . GLU D 1 39 ? 31.304 10.534 3.221 1.00 15.73 39 GLU D N 1
ATOM 8207 C CA . GLU D 1 39 ? 31.030 11.279 2.029 1.00 16.95 39 GLU D CA 1
ATOM 8208 C C . GLU D 1 39 ? 30.677 12.730 2.278 1.00 17.31 39 GLU D C 1
ATOM 8209 O O . GLU D 1 39 ? 31.000 13.577 1.502 1.00 16.41 39 GLU D O 1
ATOM 8215 N N . ALA D 1 40 ? 29.992 12.983 3.370 1.00 15.08 40 ALA D N 1
ATOM 8216 C CA . ALA D 1 40 ? 29.666 14.330 3.744 1.00 13.71 40 ALA D CA 1
ATOM 8217 C C . ALA D 1 40 ? 30.930 15.124 4.096 1.00 13.91 40 ALA D C 1
ATOM 8218 O O . ALA D 1 40 ? 31.060 16.262 3.754 1.00 13.15 40 ALA D O 1
ATOM 8220 N N . ALA D 1 41 ? 31.849 14.467 4.756 1.00 12.80 41 ALA D N 1
ATOM 8221 C CA . ALA D 1 41 ? 33.081 15.118 5.123 1.00 13.02 41 ALA D CA 1
ATOM 8222 C C . ALA D 1 41 ? 33.866 15.486 3.881 1.00 13.45 41 ALA D C 1
ATOM 8223 O O . ALA D 1 41 ? 34.352 16.560 3.743 1.00 13.96 41 ALA D O 1
ATOM 8225 N N . GLU D 1 42 ? 33.960 14.541 2.972 1.00 14.01 42 GLU D N 1
ATOM 8226 C CA . GLU D 1 42 ? 34.666 14.787 1.738 1.00 15.33 42 GLU D CA 1
ATOM 8227 C C . GLU D 1 42 ? 34.002 15.855 0.891 1.00 15.96 42 GLU D C 1
ATOM 8228 O O . GLU D 1 42 ? 34.649 16.603 0.232 1.00 16.46 42 GLU D O 1
ATOM 8234 N N . ALA D 1 43 ? 32.691 15.909 0.928 1.00 14.11 43 ALA D N 1
ATOM 8235 C CA . ALA D 1 43 ? 31.958 16.907 0.201 1.00 14.36 43 ALA D CA 1
ATOM 8236 C C . ALA D 1 43 ? 32.231 18.310 0.715 1.00 14.95 43 ALA D C 1
ATOM 8237 O O . ALA D 1 43 ? 32.315 19.213 -0.040 1.00 16.63 43 ALA D O 1
ATOM 8239 N N . ALA D 1 44 ? 32.375 18.446 2.018 1.00 14.39 44 ALA D N 1
ATOM 8240 C CA . ALA D 1 44 ? 32.672 19.713 2.631 1.00 14.57 44 ALA D CA 1
ATOM 8241 C C . ALA D 1 44 ? 34.051 20.218 2.222 1.00 13.36 44 ALA D C 1
ATOM 8242 O O . ALA D 1 44 ? 34.219 21.337 1.901 1.00 13.97 44 ALA D O 1
ATOM 8244 N N . VAL D 1 45 ? 35.013 19.311 2.222 1.00 13.29 45 VAL D N 1
ATOM 8245 C CA . VAL D 1 45 ? 36.354 19.651 1.808 1.00 14.12 45 VAL D CA 1
ATOM 8246 C C . VAL D 1 45 ? 36.392 20.144 0.365 1.00 14.59 45 VAL D C 1
ATOM 8247 O O . VAL D 1 45 ? 36.995 21.116 0.071 1.00 14.06 45 VAL D O 1
ATOM 8251 N N . ARG D 1 46 ? 35.713 19.439 -0.513 1.00 14.37 46 ARG D N 1
ATOM 8252 C CA . ARG D 1 46 ? 35.713 19.863 -1.883 1.00 14.01 46 ARG D CA 1
ATOM 8253 C C . ARG D 1 46 ? 34.850 21.074 -2.178 1.00 15.63 46 ARG D C 1
ATOM 8254 O O . ARG D 1 46 ? 35.270 21.946 -2.871 1.00 15.61 46 ARG D O 1
ATOM 8262 N N . ASP D 1 47 ? 33.675 21.141 -1.590 1.00 14.73 47 ASP D N 1
ATOM 8263 C CA . ASP D 1 47 ? 32.760 22.225 -1.904 1.00 14.95 47 ASP D CA 1
ATOM 8264 C C . ASP D 1 47 ? 33.274 23.588 -1.422 1.00 12.35 47 ASP D C 1
ATOM 8265 O O . ASP D 1 47 ? 32.997 24.568 -2.011 1.00 16.35 47 ASP D O 1
ATOM 8270 N N . PHE D 1 48 ? 34.058 23.575 -0.361 1.00 13.49 48 PHE D N 1
ATOM 8271 C CA . PHE D 1 48 ? 34.612 24.787 0.193 1.00 14.52 48 PHE D CA 1
ATOM 8272 C C . PHE D 1 48 ? 36.102 24.987 -0.102 1.00 14.54 48 PHE D C 1
ATOM 8273 O O . PHE D 1 48 ? 36.705 25.869 0.390 1.00 15.52 48 PHE D O 1
ATOM 8281 N N . HIS D 1 49 ? 36.621 24.130 -0.972 1.00 13.23 49 HIS D N 1
ATOM 8282 C CA . HIS D 1 49 ? 37.983 24.213 -1.490 1.00 14.38 49 HIS D CA 1
ATOM 8283 C C . HIS D 1 49 ? 39.047 24.210 -0.415 1.00 14.23 49 HIS D C 1
ATOM 8284 O O . HIS D 1 49 ? 39.929 25.015 -0.411 1.00 14.48 49 HIS D O 1
ATOM 8291 N N . LEU D 1 50 ? 38.935 23.260 0.473 1.00 12.62 50 LEU D N 1
ATOM 8292 C CA . LEU D 1 50 ? 39.802 23.189 1.605 1.00 12.11 50 LEU D CA 1
ATOM 8293 C C . LEU D 1 50 ? 40.999 22.313 1.336 1.00 14.14 50 LEU D C 1
ATOM 8294 O O . LEU D 1 50 ? 40.919 21.375 0.607 1.00 14.83 50 LEU D O 1
ATOM 8299 N N . ASN D 1 51 ? 42.102 22.674 1.961 1.00 14.42 51 ASN D N 1
ATOM 8300 C CA . ASN D 1 51 ? 43.212 21.766 2.153 1.00 13.59 51 ASN D CA 1
ATOM 8301 C C . ASN D 1 51 ? 43.096 21.209 3.555 1.00 16.64 51 ASN D C 1
ATOM 8302 O O . ASN D 1 51 ? 43.672 21.718 4.473 1.00 18.01 51 ASN D O 1
ATOM 8307 N N . ALA D 1 52 ? 42.278 20.195 3.701 1.00 15.31 52 ALA D N 1
ATOM 8308 C CA . ALA D 1 52 ? 41.952 19.683 5.005 1.00 13.76 52 ALA D CA 1
ATOM 8309 C C . ALA D 1 52 ? 42.042 18.182 5.038 1.00 15.57 52 ALA D C 1
ATOM 8310 O O . ALA D 1 52 ? 41.714 17.538 4.091 1.00 18.80 52 ALA D O 1
ATOM 8312 N N . LYS D 1 53 ? 42.532 17.656 6.142 1.00 12.86 53 LYS D N 1
ATOM 8313 C CA . LYS D 1 53 ? 42.492 16.234 6.427 1.00 12.71 53 LYS D CA 1
ATOM 8314 C C . LYS D 1 53 ? 41.090 15.747 6.727 1.00 15.07 53 LYS D C 1
ATOM 8315 O O . LYS D 1 53 ? 40.358 16.424 7.357 1.00 15.25 53 LYS D O 1
ATOM 8321 N N . VAL D 1 54 ? 40.752 14.581 6.235 1.00 12.05 54 VAL D N 1
ATOM 8322 C CA . VAL D 1 54 ? 39.506 13.918 6.579 1.00 12.72 54 VAL D CA 1
ATOM 8323 C C . VAL D 1 54 ? 39.806 12.758 7.499 1.00 13.33 54 VAL D C 1
ATOM 8324 O O . VAL D 1 54 ? 40.384 11.802 7.103 1.00 14.24 54 VAL D O 1
ATOM 8328 N N . TYR D 1 55 ? 39.428 12.926 8.748 1.00 13.85 55 TYR D N 1
ATOM 8329 C CA . TYR D 1 55 ? 39.640 11.953 9.801 1.00 13.19 55 TYR D CA 1
ATOM 8330 C C . TYR D 1 55 ? 38.422 11.009 9.897 1.00 14.37 55 TYR D C 1
ATOM 8331 O O . TYR D 1 55 ? 37.341 11.408 9.627 1.00 13.77 55 TYR D O 1
ATOM 8340 N N . PRO D 1 56 ? 38.653 9.763 10.272 1.00 13.46 56 PRO D N 1
ATOM 8341 C CA . PRO D 1 56 ? 37.572 8.798 10.332 1.00 15.31 56 PRO D CA 1
ATOM 8342 C C . PRO D 1 56 ? 36.627 9.012 11.513 1.00 15.30 56 PRO D C 1
ATOM 8343 O O . PRO D 1 56 ? 35.547 8.520 11.469 1.00 19.07 56 PRO D O 1
ATOM 8347 N N . ASP D 1 57 ? 37.072 9.727 12.526 1.00 13.60 57 ASP D N 1
ATOM 8348 C CA . ASP D 1 57 ? 36.274 9.961 13.713 1.00 14.80 57 ASP D CA 1
ATOM 8349 C C . ASP D 1 57 ? 36.801 11.121 14.523 1.00 17.57 57 ASP D C 1
ATOM 8350 O O . ASP D 1 57 ? 37.842 11.642 14.251 1.00 14.95 57 ASP D O 1
ATOM 8355 N N . ASP D 1 58 ? 36.021 11.522 15.513 1.00 16.70 58 ASP D N 1
ATOM 8356 C CA . ASP D 1 58 ? 36.405 12.625 16.365 1.00 16.01 58 ASP D CA 1
ATOM 8357 C C . ASP D 1 58 ? 37.683 12.371 17.163 1.00 15.11 58 ASP D C 1
ATOM 8358 O O . ASP D 1 58 ? 38.469 13.243 17.326 1.00 15.32 58 ASP D O 1
ATOM 8363 N N . THR D 1 59 ? 37.858 11.155 17.645 1.00 17.57 59 THR D N 1
ATOM 8364 C CA . THR D 1 59 ? 39.005 10.908 18.473 1.00 18.63 59 THR D CA 1
ATOM 8365 C C . THR D 1 59 ? 40.325 11.090 17.742 1.00 17.03 59 THR D C 1
ATOM 8366 O O . THR D 1 59 ? 41.238 11.599 18.291 1.00 17.17 59 THR D O 1
ATOM 8370 N N . SER D 1 60 ? 40.389 10.678 16.494 1.00 15.23 60 SER D N 1
ATOM 8371 C CA . SER D 1 60 ? 41.597 10.885 15.734 1.00 15.08 60 SER D CA 1
ATOM 8372 C C . SER D 1 60 ? 41.866 12.327 15.382 1.00 14.08 60 SER D C 1
ATOM 8373 O O . SER D 1 60 ? 42.942 12.768 15.457 1.00 15.60 60 SER D O 1
ATOM 8376 N N . LEU D 1 61 ? 40.834 13.060 15.032 1.00 13.84 61 LEU D N 1
ATOM 8377 C CA . LEU D 1 61 ? 40.973 14.464 14.776 1.00 12.44 61 LEU D CA 1
ATOM 8378 C C . LEU D 1 61 ? 41.446 15.219 16.008 1.00 14.14 61 LEU D C 1
ATOM 8379 O O . LEU D 1 61 ? 42.278 16.070 15.919 1.00 13.49 61 LEU D O 1
ATOM 8384 N N . LEU D 1 62 ? 40.913 14.862 17.151 1.00 14.36 62 LEU D N 1
ATOM 8385 C CA . LEU D 1 62 ? 41.278 15.531 18.396 1.00 14.03 62 LEU D CA 1
ATOM 8386 C C . LEU D 1 62 ? 42.719 15.291 18.819 1.00 15.58 62 LEU D C 1
ATOM 8387 O O . LEU D 1 62 ? 43.246 16.029 19.568 1.00 16.29 62 LEU D O 1
ATOM 8392 N N . GLN D 1 63 ? 43.339 14.251 18.270 1.00 13.52 63 GLN D N 1
ATOM 8393 C CA . GLN D 1 63 ? 44.699 13.913 18.603 1.00 14.48 63 GLN D CA 1
ATOM 8394 C C . GLN D 1 63 ? 45.719 14.485 17.632 1.00 16.00 63 GLN D C 1
ATOM 8395 O O . GLN D 1 63 ? 46.862 14.182 17.730 1.00 16.58 63 GLN D O 1
ATOM 8401 N N . ASP D 1 64 ? 45.261 15.313 16.707 1.00 15.54 64 ASP D N 1
ATOM 8402 C CA . ASP D 1 64 ? 46.135 16.063 15.815 1.00 14.79 64 ASP D CA 1
ATOM 8403 C C . ASP D 1 64 ? 46.606 17.331 16.510 1.00 16.44 64 ASP D C 1
ATOM 8404 O O . ASP D 1 64 ? 45.837 18.181 16.810 1.00 15.84 64 ASP D O 1
ATOM 8409 N N . PRO D 1 65 ? 47.902 17.431 16.770 1.00 15.61 65 PRO D N 1
ATOM 8410 C CA . PRO D 1 65 ? 48.380 18.552 17.571 1.00 14.44 65 PRO D CA 1
ATOM 8411 C C . PRO D 1 65 ? 48.362 19.883 16.846 1.00 17.86 65 PRO D C 1
ATOM 8412 O O . PRO D 1 65 ? 48.475 20.877 17.478 1.00 19.57 65 PRO D O 1
ATOM 8416 N N . ASP D 1 66 ? 48.197 19.867 15.546 1.00 16.52 66 ASP D N 1
ATOM 8417 C CA . ASP D 1 66 ? 48.234 21.101 14.796 1.00 17.72 66 ASP D CA 1
ATOM 8418 C C . ASP D 1 66 ? 46.909 21.865 14.813 1.00 21.22 66 ASP D C 1
ATOM 8419 O O . ASP D 1 66 ? 46.842 22.978 14.388 1.00 26.64 66 ASP D O 1
ATOM 8424 N N . ILE D 1 67 ? 45.890 21.273 15.392 1.00 17.41 67 ILE D N 1
ATOM 8425 C CA . ILE D 1 67 ? 44.624 21.943 15.472 1.00 16.50 67 ILE D CA 1
ATOM 8426 C C . ILE D 1 67 ? 44.531 22.748 16.752 1.00 14.61 67 ILE D C 1
ATOM 8427 O O . ILE D 1 67 ? 44.773 22.249 17.803 1.00 16.21 67 ILE D O 1
ATOM 8432 N N . ASP D 1 68 ? 44.152 23.998 16.596 1.00 13.14 68 ASP D N 1
ATOM 8433 C CA . ASP D 1 68 ? 44.029 24.924 17.701 1.00 13.34 68 ASP D CA 1
ATOM 8434 C C . ASP D 1 68 ? 42.651 24.895 18.389 1.00 14.71 68 ASP D C 1
ATOM 8435 O O . ASP D 1 68 ? 42.524 25.117 19.552 1.00 14.63 68 ASP D O 1
ATOM 8440 N N . ALA D 1 69 ? 41.627 24.629 17.607 1.00 14.71 69 ALA D N 1
ATOM 8441 C CA . ALA D 1 69 ? 40.258 24.749 18.069 1.00 13.53 69 ALA D CA 1
ATOM 8442 C C . ALA D 1 69 ? 39.405 23.810 17.259 1.00 13.31 69 ALA D C 1
ATOM 8443 O O . ALA D 1 69 ? 39.663 23.599 16.117 1.00 14.18 69 ALA D O 1
ATOM 8445 N N . VAL D 1 70 ? 38.398 23.256 17.916 1.00 12.14 70 VAL D N 1
ATOM 8446 C CA . VAL D 1 70 ? 37.430 22.414 17.268 1.00 12.88 70 VAL D CA 1
ATOM 8447 C C . VAL D 1 70 ? 36.017 22.947 17.376 1.00 13.63 70 VAL D C 1
ATOM 8448 O O . VAL D 1 70 ? 35.650 23.535 18.335 1.00 12.62 70 VAL D O 1
ATOM 8452 N N . PHE D 1 71 ? 35.284 22.755 16.296 1.00 11.67 71 PHE D N 1
ATOM 8453 C CA . PHE D 1 71 ? 33.874 23.061 16.226 1.00 11.55 71 PHE D CA 1
ATOM 8454 C C . PHE D 1 71 ? 33.084 21.766 16.271 1.00 12.84 71 PHE D C 1
ATOM 8455 O O . PHE D 1 71 ? 33.290 20.910 15.490 1.00 12.31 71 PHE D O 1
ATOM 8463 N N . VAL D 1 72 ? 32.184 21.665 17.226 1.00 12.51 72 VAL D N 1
ATOM 8464 C CA . VAL D 1 72 ? 31.325 20.502 17.353 1.00 11.37 72 VAL D CA 1
ATOM 8465 C C . VAL D 1 72 ? 29.955 20.837 16.744 1.00 11.06 72 VAL D C 1
ATOM 8466 O O . VAL D 1 72 ? 29.247 21.652 17.259 1.00 13.07 72 VAL D O 1
ATOM 8470 N N . VAL D 1 73 ? 29.648 20.231 15.615 1.00 10.57 73 VAL D N 1
ATOM 8471 C CA . VAL D 1 73 ? 28.501 20.626 14.824 1.00 11.50 73 VAL D CA 1
ATOM 8472 C C . VAL D 1 73 ? 27.713 19.416 14.352 1.00 13.11 73 VAL D C 1
ATOM 8473 O O . VAL D 1 73 ? 27.088 19.418 13.339 1.00 12.94 73 VAL D O 1
ATOM 8477 N N . SER D 1 74 ? 27.779 18.382 15.158 1.00 11.94 74 SER D N 1
ATOM 8478 C CA . SER D 1 74 ? 27.066 17.147 14.921 1.00 13.69 74 SER D CA 1
ATOM 8479 C C . SER D 1 74 ? 25.639 17.226 15.469 1.00 13.48 74 SER D C 1
ATOM 8480 O O . SER D 1 74 ? 25.264 18.188 16.023 1.00 13.89 74 SER D O 1
ATOM 8483 N N . PHE D 1 75 ? 24.883 16.168 15.267 1.00 11.75 75 PHE D N 1
ATOM 8484 C CA . PHE D 1 75 ? 23.594 15.986 15.904 1.00 12.26 75 PHE D CA 1
ATOM 8485 C C . PHE D 1 75 ? 23.703 16.299 17.379 1.00 11.49 75 PHE D C 1
ATOM 8486 O O . PHE D 1 75 ? 24.644 15.941 18.000 1.00 13.48 75 PHE D O 1
ATOM 8494 N N . GLY D 1 76 ? 22.715 16.983 17.922 1.00 12.14 76 GLY D N 1
ATOM 8495 C CA . GLY D 1 76 ? 22.777 17.447 19.289 1.00 13.27 76 GLY D CA 1
ATOM 8496 C C . GLY D 1 76 ? 23.138 16.368 20.302 1.00 13.43 76 GLY D C 1
ATOM 8497 O O . GLY D 1 76 ? 23.880 16.590 21.209 1.00 14.36 76 GLY D O 1
ATOM 8498 N N . GLY D 1 77 ? 22.598 15.184 20.096 1.00 13.61 77 GLY D N 1
ATOM 8499 C CA . GLY D 1 77 ? 22.847 14.074 20.985 1.00 14.15 77 GLY D CA 1
ATOM 8500 C C . GLY D 1 77 ? 24.260 13.576 20.996 1.00 14.52 77 GLY D C 1
ATOM 8501 O O . GLY D 1 77 ? 24.634 12.852 21.857 1.00 15.74 77 GLY D O 1
ATOM 8502 N N . ALA D 1 78 ? 25.020 14.006 20.020 1.00 12.42 78 ALA D N 1
ATOM 8503 C CA . ALA D 1 78 ? 26.398 13.626 19.879 1.00 11.91 78 ALA D CA 1
ATOM 8504 C C . ALA D 1 78 ? 27.372 14.622 20.511 1.00 13.48 78 ALA D C 1
ATOM 8505 O O . ALA D 1 78 ? 28.517 14.335 20.642 1.00 14.21 78 ALA D O 1
ATOM 8507 N N . HIS D 1 79 ? 26.896 15.775 20.910 1.00 12.76 79 HIS D N 1
ATOM 8508 C CA . HIS D 1 79 ? 27.796 16.784 21.429 1.00 12.31 79 HIS D CA 1
ATOM 8509 C C . HIS D 1 79 ? 28.501 16.349 22.707 1.00 13.30 79 HIS D C 1
ATOM 8510 O O . HIS D 1 79 ? 29.646 16.594 22.845 1.00 14.54 79 HIS D O 1
ATOM 8517 N N . GLU D 1 80 ? 27.762 15.740 23.613 1.00 13.33 80 GLU D N 1
ATOM 8518 C CA . GLU D 1 80 ? 28.284 15.417 24.940 1.00 16.36 80 GLU D CA 1
ATOM 8519 C C . GLU D 1 80 ? 29.580 14.617 24.921 1.00 14.84 80 GLU D C 1
ATOM 8520 O O . GLU D 1 80 ? 30.544 15.019 25.482 1.00 14.63 80 GLU D O 1
ATOM 8526 N N . ALA D 1 81 ? 29.577 13.498 24.218 1.00 14.76 81 ALA D N 1
ATOM 8527 C CA . ALA D 1 81 ? 30.751 12.644 24.183 1.00 13.98 81 ALA D CA 1
ATOM 8528 C C . ALA D 1 81 ? 31.915 13.348 23.480 1.00 15.82 81 ALA D C 1
ATOM 8529 O O . ALA D 1 81 ? 33.017 13.250 23.915 1.00 16.07 81 ALA D O 1
ATOM 8531 N N . THR D 1 82 ? 31.629 14.071 22.410 1.00 14.72 82 THR D N 1
ATOM 8532 C CA . THR D 1 82 ? 32.669 14.754 21.676 1.00 13.57 82 THR D CA 1
ATOM 8533 C C . THR D 1 82 ? 33.327 15.875 22.504 1.00 12.72 82 THR D C 1
ATOM 8534 O O . THR D 1 82 ? 34.504 16.020 22.504 1.00 13.94 82 THR D O 1
ATOM 8538 N N . VAL D 1 83 ? 32.512 16.642 23.199 1.00 13.58 83 VAL D N 1
ATOM 8539 C CA . VAL D 1 83 ? 33.036 17.681 24.051 1.00 12.85 83 VAL D CA 1
ATOM 8540 C C . VAL D 1 83 ? 33.889 17.125 25.201 1.00 12.49 83 VAL D C 1
ATOM 8541 O O . VAL D 1 83 ? 34.920 17.628 25.484 1.00 13.52 83 VAL D O 1
ATOM 8545 N N . LEU D 1 84 ? 33.414 16.073 25.826 1.00 12.80 84 LEU D N 1
ATOM 8546 C CA . LEU D 1 84 ? 34.183 15.424 26.862 1.00 12.81 84 LEU D CA 1
ATOM 8547 C C . LEU D 1 84 ? 35.549 14.922 26.358 1.00 15.25 84 LEU D C 1
ATOM 8548 O O . LEU D 1 84 ? 36.516 15.116 27.004 1.00 16.85 84 LEU D O 1
ATOM 8553 N N . LYS D 1 85 ? 35.588 14.312 25.180 1.00 15.16 85 LYS D N 1
ATOM 8554 C CA . LYS D 1 85 ? 36.841 13.907 24.577 1.00 13.23 85 LYS D CA 1
ATOM 8555 C C . LYS D 1 85 ? 37.754 15.083 24.274 1.00 15.58 85 LYS D C 1
ATOM 8556 O O . LYS D 1 85 ? 38.921 15.019 24.505 1.00 15.59 85 LYS D O 1
ATOM 8562 N N . ALA D 1 86 ? 37.193 16.164 23.777 1.00 13.58 86 ALA D N 1
ATOM 8563 C CA . ALA D 1 86 ? 37.993 17.341 23.481 1.00 12.59 86 ALA D CA 1
ATOM 8564 C C . ALA D 1 86 ? 38.615 17.975 24.713 1.00 13.85 86 ALA D C 1
ATOM 8565 O O . ALA D 1 86 ? 39.651 18.518 24.652 1.00 15.49 86 ALA D O 1
ATOM 8567 N N . LEU D 1 87 ? 37.914 17.896 25.825 1.00 15.30 87 LEU D N 1
ATOM 8568 C CA . LEU D 1 87 ? 38.433 18.406 27.078 1.00 14.89 87 LEU D CA 1
ATOM 8569 C C . LEU D 1 87 ? 39.670 17.625 27.575 1.00 18.38 87 LEU D C 1
ATOM 8570 O O . LEU D 1 87 ? 40.323 18.053 28.468 1.00 19.31 87 LEU D O 1
ATOM 8575 N N . ASP D 1 88 ? 39.974 16.523 26.933 1.00 15.44 88 ASP D N 1
ATOM 8576 C CA . ASP D 1 88 ? 41.188 15.809 27.192 1.00 19.81 88 ASP D CA 1
ATOM 8577 C C . ASP D 1 88 ? 42.372 16.373 26.437 1.00 20.47 88 ASP D C 1
ATOM 8578 O O . ASP D 1 88 ? 43.483 15.954 26.674 1.00 26.53 88 ASP D O 1
ATOM 8583 N N . THR D 1 89 ? 42.120 17.340 25.588 1.00 18.17 89 THR D N 1
ATOM 8584 C CA . THR D 1 89 ? 43.139 18.035 24.873 1.00 16.28 89 THR D 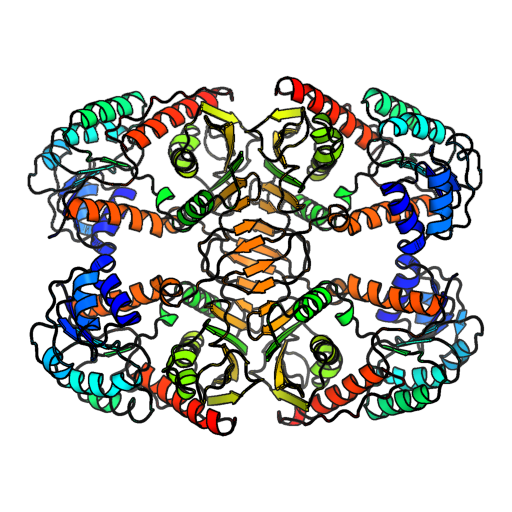CA 1
ATOM 8585 C C . THR D 1 89 ? 43.259 19.463 25.382 1.00 18.29 89 THR D C 1
ATOM 8586 O O . THR D 1 89 ? 42.550 19.852 26.254 1.00 20.03 89 THR D O 1
ATOM 8590 N N . ASP D 1 90 ? 44.162 20.223 24.813 1.00 20.77 90 ASP D N 1
ATOM 8591 C CA . ASP D 1 90 ? 44.246 21.618 25.153 1.00 22.39 90 ASP D CA 1
ATOM 8592 C C . ASP D 1 90 ? 43.627 22.516 24.101 1.00 25.79 90 ASP D C 1
ATOM 8593 O O . ASP D 1 90 ? 43.944 23.664 23.999 1.00 24.51 90 ASP D O 1
ATOM 8598 N N . LYS D 1 91 ? 42.741 21.946 23.326 1.00 19.27 91 LYS D N 1
ATOM 8599 C CA . LYS D 1 91 ? 42.113 22.707 22.287 1.00 16.76 91 LYS D CA 1
ATOM 8600 C C . LYS D 1 91 ? 40.960 23.542 22.812 1.00 15.88 91 LYS D C 1
ATOM 8601 O O . LYS D 1 91 ? 40.323 23.173 23.707 1.00 15.96 91 LYS D O 1
ATOM 8607 N N . PHE D 1 92 ? 40.726 24.662 22.161 1.00 14.91 92 PHE D N 1
ATOM 8608 C CA . PHE D 1 92 ? 39.531 25.416 22.405 1.00 13.86 92 PHE D CA 1
ATOM 8609 C C . PHE D 1 92 ? 38.366 24.738 21.684 1.00 13.27 92 PHE D C 1
ATOM 8610 O O . PHE D 1 92 ? 38.544 24.073 20.700 1.00 14.42 92 PHE D O 1
ATOM 8618 N N . ILE D 1 93 ? 37.188 24.913 22.251 1.00 12.76 93 ILE D N 1
ATOM 8619 C CA . ILE D 1 93 ? 36.018 24.192 21.809 1.00 12.33 93 ILE D CA 1
ATOM 8620 C C . ILE D 1 93 ? 34.840 25.122 21.584 1.00 11.56 93 ILE D C 1
ATOM 8621 O O . ILE D 1 93 ? 34.423 25.783 22.463 1.00 12.69 93 ILE D O 1
ATOM 8626 N N . PHE D 1 94 ? 34.349 25.158 20.365 1.00 11.08 94 PHE D N 1
ATOM 8627 C CA . PHE D 1 94 ? 33.078 25.790 20.054 1.00 10.66 94 PHE D CA 1
ATOM 8628 C C . PHE D 1 94 ? 32.072 24.670 19.740 1.00 10.84 94 PHE D C 1
ATOM 8629 O O . PHE D 1 94 ? 32.226 23.938 18.817 1.00 12.16 94 PHE D O 1
ATOM 8637 N N . THR D 1 95 ? 31.069 24.557 20.587 1.00 11.06 95 THR D N 1
ATOM 8638 C CA . THR D 1 95 ? 30.001 23.620 20.330 1.00 11.73 95 THR D CA 1
ATOM 8639 C C . THR D 1 95 ? 28.725 24.358 19.986 1.00 12.74 95 THR D C 1
ATOM 8640 O O . THR D 1 95 ? 28.360 25.314 20.602 1.00 13.35 95 THR D O 1
ATOM 8644 N N . GLU D 1 96 ? 28.051 23.856 18.971 1.00 11.30 96 GLU D N 1
ATOM 8645 C CA . GLU D 1 96 ? 26.719 24.308 18.752 1.00 9.76 96 GLU D CA 1
ATOM 8646 C C . GLU D 1 96 ? 25.850 23.904 19.926 1.00 11.39 96 GLU D C 1
ATOM 8647 O O . GLU D 1 96 ? 26.150 23.010 20.658 1.00 11.65 96 GLU D O 1
ATOM 8653 N N . LYS D 1 97 ? 24.773 24.640 20.087 1.00 11.32 97 LYS D N 1
ATOM 8654 C CA . LYS D 1 97 ? 23.738 24.208 20.989 1.00 12.14 97 LYS D CA 1
ATOM 8655 C C . LYS D 1 97 ? 23.064 22.925 20.501 1.00 13.72 97 LYS D C 1
ATOM 8656 O O . LYS D 1 97 ? 23.112 22.609 19.364 1.00 13.22 97 LYS D O 1
ATOM 8662 N N . PRO D 1 98 ? 22.496 22.161 21.422 1.00 12.31 98 PRO D N 1
ATOM 8663 C CA . PRO D 1 98 ? 22.602 22.273 22.867 1.00 12.66 98 PRO D CA 1
ATOM 8664 C C . PRO D 1 98 ? 23.982 21.799 23.368 1.00 14.65 98 PRO D C 1
ATOM 8665 O O . PRO D 1 98 ? 24.672 21.160 22.652 1.00 13.48 98 PRO D O 1
ATOM 8669 N N . LEU D 1 99 ? 24.354 22.162 24.574 1.00 12.50 99 LEU D N 1
ATOM 8670 C CA . LEU D 1 99 ? 25.556 21.605 25.143 1.00 14.06 99 LEU D CA 1
ATOM 8671 C C . LEU D 1 99 ? 25.484 20.083 25.231 1.00 15.19 99 LEU D C 1
ATOM 8672 O O . LEU D 1 99 ? 26.419 19.410 24.923 1.00 14.74 99 LEU D O 1
ATOM 8677 N N . ALA D 1 100 ? 24.341 19.591 25.654 1.00 14.04 100 ALA D N 1
ATOM 8678 C CA . ALA D 1 100 ? 24.033 18.207 25.651 1.00 12.07 100 ALA D CA 1
ATOM 8679 C C . ALA D 1 100 ? 22.525 18.110 25.599 1.00 14.50 100 ALA D C 1
ATOM 8680 O O . ALA D 1 100 ? 21.872 19.069 25.760 1.00 14.13 100 ALA D O 1
ATOM 8682 N N . THR D 1 101 ? 22.008 16.924 25.387 1.00 13.84 101 THR D N 1
ATOM 8683 C CA . THR D 1 101 ? 20.580 16.728 25.330 1.00 15.26 101 THR D CA 1
ATOM 8684 C C . THR D 1 101 ? 19.960 16.252 26.637 1.00 16.61 101 THR D C 1
ATOM 8685 O O . THR D 1 101 ? 18.807 15.989 26.715 1.00 16.43 101 THR D O 1
ATOM 8689 N N . THR D 1 102 ? 20.775 16.141 27.662 1.00 16.42 102 THR D N 1
ATOM 8690 C CA . THR D 1 102 ? 20.300 15.800 28.986 1.00 18.19 102 THR D CA 1
ATOM 8691 C C . THR D 1 102 ? 20.988 16.687 29.997 1.00 18.65 102 THR D C 1
ATOM 8692 O O . THR D 1 102 ? 22.033 17.230 29.754 1.00 16.31 102 THR D O 1
ATOM 8696 N N . LEU D 1 103 ? 20.341 16.827 31.120 1.00 17.08 103 LEU D N 1
ATOM 8697 C CA . LEU D 1 103 ? 20.909 17.527 32.213 1.00 17.87 103 LEU D CA 1
ATOM 8698 C C . LEU D 1 103 ? 22.183 16.839 32.725 1.00 17.97 103 LEU D C 1
ATOM 8699 O O . LEU D 1 103 ? 23.168 17.481 32.978 1.00 17.05 103 LEU D O 1
ATOM 8704 N N . GLU D 1 104 ? 22.136 15.539 32.838 1.00 19.75 104 GLU D N 1
ATOM 8705 C CA . GLU D 1 104 ? 23.301 14.849 33.337 1.00 20.66 104 GLU D CA 1
ATOM 8706 C C . GLU D 1 104 ? 24.539 14.980 32.447 1.00 19.61 104 GLU D C 1
ATOM 8707 O O . GLU D 1 104 ? 25.607 15.144 32.939 1.00 18.26 104 GLU D O 1
ATOM 8713 N N . GLY D 1 105 ? 24.325 14.980 31.138 1.00 17.54 105 GLY D N 1
ATOM 8714 C CA . GLY D 1 105 ? 25.385 15.212 30.185 1.00 15.71 105 GLY D CA 1
ATOM 8715 C C . GLY D 1 105 ? 26.008 16.587 30.257 1.00 16.00 105 GLY D C 1
ATOM 8716 O O . GLY D 1 105 ? 27.178 16.743 30.200 1.00 14.76 105 GLY D O 1
ATOM 8717 N N . ALA D 1 106 ? 25.161 17.583 30.419 1.00 14.06 106 ALA D N 1
ATOM 8718 C CA . ALA D 1 106 ? 25.624 18.931 30.578 1.00 13.06 106 ALA D CA 1
ATOM 8719 C C . ALA D 1 106 ? 26.454 19.117 31.842 1.00 15.92 106 ALA D C 1
ATOM 8720 O O . ALA D 1 106 ? 27.439 19.788 31.848 1.00 14.67 106 ALA D O 1
ATOM 8722 N N . LYS D 1 107 ? 25.996 18.481 32.900 1.00 15.79 107 LYS D N 1
ATOM 8723 C CA . LYS D 1 107 ? 26.675 18.533 34.179 1.00 18.07 107 LYS D CA 1
ATOM 8724 C C . LYS D 1 107 ? 28.031 17.824 34.112 1.00 16.37 107 LYS D C 1
ATOM 8725 O O . LYS D 1 107 ? 28.980 18.283 34.687 1.00 16.07 107 LYS D O 1
ATOM 8731 N N . ARG D 1 108 ? 28.101 16.735 33.378 1.00 14.60 108 ARG D N 1
ATOM 8732 C CA A ARG D 1 108 ? 29.372 16.065 33.138 0.41 16.16 108 ARG D CA 1
ATOM 8733 C CA B ARG D 1 108 ? 29.376 16.059 33.146 0.59 16.12 108 ARG D CA 1
ATOM 8734 C C . ARG D 1 108 ? 30.390 16.988 32.497 1.00 17.37 108 ARG D C 1
ATOM 8735 O O . ARG D 1 108 ? 31.523 17.011 32.873 1.00 16.75 108 ARG D O 1
ATOM 8750 N N . ILE D 1 109 ? 29.942 17.763 31.535 1.00 15.05 109 ILE D N 1
ATOM 8751 C CA . ILE D 1 109 ? 30.823 18.659 30.836 1.00 14.35 109 ILE D CA 1
ATOM 8752 C C . ILE D 1 109 ? 31.330 19.769 31.731 1.00 14.87 109 ILE D C 1
ATOM 8753 O O . ILE D 1 109 ? 32.476 20.065 31.766 1.00 15.61 109 ILE D O 1
ATOM 8758 N N . VAL D 1 110 ? 30.432 20.370 32.471 1.00 15.65 110 VAL D N 1
ATOM 8759 C CA . VAL D 1 110 ? 30.826 21.389 33.406 1.00 15.61 110 VAL D CA 1
ATOM 8760 C C . VAL D 1 110 ? 31.782 20.828 34.474 1.00 16.19 110 VAL D C 1
ATOM 8761 O O . VAL D 1 110 ? 32.788 21.417 34.743 1.00 14.74 110 VAL D O 1
ATOM 8765 N N . ASP D 1 111 ? 31.432 19.686 35.043 1.00 15.87 111 ASP D N 1
ATOM 8766 C CA . ASP D 1 111 ? 32.304 19.071 36.029 1.00 17.75 111 ASP D CA 1
ATOM 8767 C C . ASP D 1 111 ? 33.710 18.834 35.467 1.00 17.28 111 ASP D C 1
ATOM 8768 O O . ASP D 1 111 ? 34.671 19.108 36.135 1.00 18.94 111 ASP D O 1
ATOM 8773 N N . LYS D 1 112 ? 33.819 18.362 34.242 1.00 16.69 112 LYS D N 1
ATOM 8774 C CA . LYS D 1 112 ? 35.121 18.168 33.648 1.00 15.28 112 LYS D CA 1
ATOM 8775 C C . LYS D 1 112 ? 35.848 19.464 33.329 1.00 17.19 112 LYS D C 1
ATOM 8776 O O . LYS D 1 112 ? 37.009 19.594 33.597 1.00 18.41 112 LYS D O 1
ATOM 8782 N N . GLU D 1 113 ? 35.140 20.432 32.767 1.00 14.52 113 GLU D N 1
ATOM 8783 C CA . GLU D 1 113 ? 35.801 21.692 32.459 1.00 14.77 113 GLU D CA 1
ATOM 8784 C C . GLU D 1 113 ? 36.303 22.407 33.724 1.00 15.81 113 GLU D C 1
ATOM 8785 O O . GLU D 1 113 ? 37.299 23.060 33.702 1.00 17.79 113 GLU D O 1
ATOM 8791 N N . LEU D 1 114 ? 35.584 22.240 34.811 1.00 16.18 114 LEU D N 1
ATOM 8792 C CA . LEU D 1 114 ? 36.004 22.851 36.051 1.00 19.68 114 LEU D CA 1
ATOM 8793 C C . LEU D 1 114 ? 37.316 22.303 36.551 1.00 23.41 114 LEU D C 1
ATOM 8794 O O . LEU D 1 114 ? 37.948 22.928 37.364 1.00 24.78 114 LEU D O 1
ATOM 8799 N N . THR D 1 115 ? 37.737 21.164 36.055 1.00 19.60 115 THR D N 1
ATOM 8800 C CA . THR D 1 115 ? 39.030 20.640 36.458 1.00 21.83 115 THR D CA 1
ATOM 8801 C C . THR D 1 115 ? 40.182 21.235 35.705 1.00 26.24 115 THR D C 1
ATOM 8802 O O . THR D 1 115 ? 41.293 20.896 35.959 1.00 29.96 115 THR D O 1
ATOM 8806 N N . LYS D 1 116 ? 39.914 22.101 34.746 1.00 23.96 116 LYS D N 1
ATOM 8807 C CA . LYS D 1 116 ? 40.965 22.597 33.895 1.00 24.89 116 LYS D CA 1
ATOM 8808 C C . LYS D 1 116 ? 41.469 23.910 34.404 1.00 23.92 116 LYS D C 1
ATOM 8809 O O . LYS D 1 116 ? 40.877 24.502 35.268 1.00 24.21 116 LYS D O 1
ATOM 8815 N N . SER D 1 117 ? 42.569 24.372 33.857 1.00 27.87 117 SER D N 1
ATOM 8816 C CA . SER D 1 117 ? 43.152 25.585 34.399 1.00 30.43 117 SER D CA 1
ATOM 8817 C C . SER D 1 117 ? 42.600 26.837 33.785 1.00 31.27 117 SER D C 1
ATOM 8818 O O . SER D 1 117 ? 42.799 27.901 34.300 1.00 29.92 117 SER D O 1
ATOM 8821 N N . LYS D 1 118 ? 41.894 26.687 32.676 1.00 25.46 118 LYS D N 1
ATOM 8822 C CA . LYS D 1 118 ? 41.194 27.794 32.089 1.00 24.04 118 LYS D CA 1
ATOM 8823 C C . LYS D 1 118 ? 40.025 27.301 31.274 1.00 17.94 118 LYS D C 1
ATOM 8824 O O . LYS D 1 118 ? 39.974 26.179 30.886 1.00 21.42 118 LYS D O 1
ATOM 8830 N N . LYS D 1 119 ? 39.119 28.202 31.022 1.00 17.03 119 LYS D N 1
ATOM 8831 C CA . LYS D 1 119 ? 37.900 27.903 30.322 1.00 17.83 119 LYS D CA 1
ATOM 8832 C C . LYS D 1 119 ? 38.176 27.867 28.842 1.00 14.91 119 LYS D C 1
ATOM 8833 O O . LYS D 1 119 ? 38.872 28.691 28.343 1.00 16.96 119 LYS D O 1
ATOM 8839 N N . VAL D 1 120 ? 37.615 26.868 28.167 1.00 14.25 120 VAL D N 1
ATOM 8840 C CA . VAL D 1 120 ? 37.878 26.658 26.760 1.00 15.34 120 VAL D CA 1
ATOM 8841 C C . VAL D 1 120 ? 36.633 26.491 25.877 1.00 13.17 120 VAL D C 1
ATOM 8842 O O . VAL D 1 120 ? 36.736 26.533 24.704 1.00 14.56 120 VAL D O 1
ATOM 8846 N N . ILE D 1 121 ? 35.478 26.315 26.499 1.00 12.76 121 ILE D N 1
ATOM 8847 C CA . ILE D 1 121 ? 34.236 26.072 25.757 1.00 12.16 121 ILE D CA 1
ATOM 8848 C C . ILE D 1 121 ? 33.406 27.328 25.548 1.00 13.50 121 ILE D C 1
ATOM 8849 O O . ILE D 1 121 ? 33.170 28.068 26.457 1.00 13.37 121 ILE D O 1
ATOM 8854 N N . GLN D 1 122 ? 32.995 27.514 24.304 1.00 13.31 122 GLN D N 1
ATOM 8855 C CA . GLN D 1 122 ? 31.933 28.433 23.958 1.00 13.25 122 GLN D CA 1
ATOM 8856 C C . GLN D 1 122 ? 30.766 27.646 23.366 1.00 12.22 122 GLN D C 1
ATOM 8857 O O . GLN D 1 122 ? 30.958 26.777 22.586 1.00 12.55 122 GLN D O 1
ATOM 8863 N N . VAL D 1 123 ? 29.563 27.998 23.767 1.00 12.90 123 VAL D N 1
ATOM 8864 C CA . VAL D 1 123 ? 28.360 27.385 23.246 1.00 11.87 123 VAL D CA 1
ATOM 8865 C C . VAL D 1 123 ? 27.699 28.360 22.270 1.00 13.09 123 VAL D C 1
ATOM 8866 O O . VAL D 1 123 ? 27.586 29.511 22.542 1.00 13.27 123 VAL D O 1
ATOM 8870 N N . GLY D 1 124 ? 27.235 27.824 21.143 1.00 13.35 124 GLY D N 1
ATOM 8871 C CA . GLY D 1 124 ? 26.592 28.604 20.100 1.00 13.14 124 GLY D CA 1
ATOM 8872 C C . GLY D 1 124 ? 25.190 29.190 20.279 1.00 13.76 124 GLY D C 1
ATOM 8873 O O . GLY D 1 124 ? 24.354 29.083 19.419 1.00 13.53 124 GLY D O 1
ATOM 8874 N N . PHE D 1 125 ? 24.976 29.840 21.404 1.00 12.61 125 PHE D N 1
ATOM 8875 C CA . PHE D 1 125 ? 23.758 30.592 21.634 1.00 12.73 125 PHE D CA 1
ATOM 8876 C C . PHE D 1 125 ? 23.815 31.949 20.932 1.00 14.64 125 PHE D C 1
ATOM 8877 O O . PHE D 1 125 ? 24.092 32.947 21.528 1.00 14.68 125 PHE D O 1
ATOM 8885 N N . MET D 1 126 ? 23.550 31.934 19.637 1.00 11.43 126 MET D N 1
ATOM 8886 C CA . MET D 1 126 ? 23.814 33.087 18.798 1.00 11.98 126 MET D CA 1
ATOM 8887 C C . MET D 1 126 ? 22.815 34.219 18.945 1.00 11.95 126 MET D C 1
ATOM 8888 O O . MET D 1 126 ? 23.107 35.292 18.524 1.00 12.69 126 MET D O 1
ATOM 8893 N N . ARG D 1 127 ? 21.653 33.927 19.512 1.00 11.50 127 ARG D N 1
ATOM 8894 C CA . ARG D 1 127 ? 20.614 34.942 19.633 1.00 10.96 127 ARG D CA 1
ATOM 8895 C C . ARG D 1 127 ? 21.138 36.201 20.325 1.00 11.70 127 ARG D C 1
ATOM 8896 O O . ARG D 1 127 ? 20.763 37.264 19.986 1.00 12.92 127 ARG D O 1
ATOM 8904 N N . ARG D 1 128 ? 22.023 36.006 21.288 1.00 13.50 128 ARG D N 1
ATOM 8905 C CA . ARG D 1 128 ? 22.632 37.078 22.053 1.00 13.26 128 ARG D CA 1
ATOM 8906 C C . ARG D 1 128 ? 23.483 38.035 21.197 1.00 13.43 128 ARG D C 1
ATOM 8907 O O . ARG D 1 128 ? 23.795 39.094 21.610 1.00 15.12 128 ARG D O 1
ATOM 8915 N N . TYR D 1 129 ? 23.872 37.571 20.025 1.00 12.95 129 TYR D N 1
ATOM 8916 C CA . TYR D 1 129 ? 24.697 38.327 19.123 1.00 12.69 129 TYR D CA 1
ATOM 8917 C C . TYR D 1 129 ? 23.895 39.008 17.997 1.00 12.38 129 TYR D C 1
ATOM 8918 O O . TYR D 1 129 ? 24.433 39.804 17.278 1.00 14.93 129 TYR D O 1
ATOM 8927 N N . ASP D 1 130 ? 22.633 38.654 17.855 1.00 12.70 130 ASP D N 1
ATOM 8928 C CA . ASP D 1 130 ? 21.807 39.220 16.804 1.00 14.21 130 ASP D CA 1
ATOM 8929 C C . ASP D 1 130 ? 21.518 40.696 17.040 1.00 12.60 130 ASP D C 1
ATOM 8930 O O . ASP D 1 130 ? 21.070 41.070 18.061 1.00 14.28 130 ASP D O 1
ATOM 8935 N N . GLN D 1 131 ? 21.801 41.510 16.044 1.00 13.10 131 GLN D N 1
ATOM 8936 C CA . GLN D 1 131 ? 21.748 42.947 16.199 1.00 13.49 131 GLN D CA 1
ATOM 8937 C C . GLN D 1 131 ? 20.364 43.475 16.554 1.00 15.00 131 GLN D C 1
ATOM 8938 O O . GLN D 1 131 ? 20.239 44.356 17.344 1.00 15.65 131 GLN D O 1
ATOM 8944 N N . GLY D 1 132 ? 19.355 42.867 15.990 1.00 14.01 132 GLY D N 1
ATOM 8945 C CA . GLY D 1 132 ? 18.013 43.259 16.308 1.00 14.17 132 GLY D CA 1
ATOM 8946 C C . GLY D 1 132 ? 17.604 42.925 17.719 1.00 12.85 132 GLY D C 1
ATOM 8947 O O . GLY D 1 132 ? 17.036 43.732 18.387 1.00 12.87 132 GLY D O 1
ATOM 8948 N N . ILE D 1 133 ? 17.915 41.721 18.150 1.00 12.75 133 ILE D N 1
ATOM 8949 C CA . ILE D 1 133 ? 17.605 41.295 19.486 1.00 11.90 133 ILE D CA 1
ATOM 8950 C C . ILE D 1 133 ? 18.392 42.129 20.497 1.00 13.71 133 ILE D C 1
ATOM 8951 O O . ILE D 1 133 ? 17.859 42.566 21.483 1.00 14.46 133 ILE D O 1
ATOM 8956 N N . ARG D 1 134 ? 19.636 42.419 20.171 1.00 14.15 134 ARG D N 1
ATOM 8957 C CA . ARG D 1 134 ? 20.428 43.301 21.003 1.00 15.34 134 ARG D CA 1
ATOM 8958 C C . ARG D 1 134 ? 19.872 44.708 21.074 1.00 14.32 134 ARG D C 1
ATOM 8959 O O . ARG D 1 134 ? 19.852 45.290 22.117 1.00 15.24 134 ARG D O 1
ATOM 8967 N N . ALA D 1 135 ? 19.435 45.234 19.957 1.00 13.62 135 ALA D N 1
ATOM 8968 C CA . ALA D 1 135 ? 18.828 46.548 19.958 1.00 14.39 135 ALA D CA 1
ATOM 8969 C C . ALA D 1 135 ? 17.581 46.621 20.812 1.00 14.07 135 ALA D C 1
ATOM 8970 O O . ALA D 1 135 ? 17.341 47.594 21.448 1.00 15.48 135 ALA D O 1
ATOM 8972 N N . LEU D 1 136 ? 16.789 45.571 20.808 1.00 12.02 136 LEU D N 1
ATOM 8973 C CA . LEU D 1 136 ? 15.606 45.528 21.635 1.00 13.18 136 LEU D CA 1
ATOM 8974 C C . LEU D 1 136 ? 15.981 45.502 23.119 1.00 13.68 136 LEU D C 1
ATOM 8975 O O . LEU D 1 136 ? 15.416 46.204 23.890 1.00 13.79 136 LEU D O 1
ATOM 8980 N N . LYS D 1 137 ? 16.951 44.689 23.481 1.00 14.32 137 LYS D N 1
ATOM 8981 C CA . LYS D 1 137 ? 17.381 44.591 24.846 1.00 12.95 137 LYS D CA 1
ATOM 8982 C C . LYS D 1 137 ? 17.886 45.909 25.330 1.00 15.03 137 LYS D C 1
ATOM 8983 O O . LYS D 1 137 ? 17.592 46.316 26.397 1.00 14.93 137 LYS D O 1
ATOM 8989 N N . GLU D 1 138 ? 18.633 46.585 24.499 0.76 12.12 138 GLU D N 1
ATOM 8990 C CA . GLU D 1 138 ? 19.223 47.812 24.949 0.76 14.11 138 GLU D CA 1
ATOM 8991 C C . GLU D 1 138 ? 18.169 48.883 25.136 0.76 13.05 138 GLU D C 1
ATOM 8992 O O . GLU D 1 138 ? 18.242 49.624 26.075 0.76 14.66 138 GLU D O 1
ATOM 8998 N N . LYS D 1 139 ? 17.167 48.909 24.281 1.00 14.19 139 LYS D N 1
ATOM 8999 C CA . LYS D 1 139 ? 16.068 49.834 24.453 1.00 14.68 139 LYS D CA 1
ATOM 9000 C C . LYS D 1 139 ? 15.277 49.517 25.707 1.00 15.71 139 LYS D C 1
ATOM 9001 O O . LYS D 1 139 ? 14.904 50.412 26.424 1.00 16.55 139 LYS D O 1
ATOM 9007 N N . LEU D 1 140 ? 15.051 48.251 25.975 1.00 13.27 140 LEU D N 1
ATOM 9008 C CA . LEU D 1 140 ? 14.382 47.840 27.192 1.00 13.39 140 LEU D CA 1
ATOM 9009 C C . LEU D 1 140 ? 15.125 48.359 28.408 1.00 15.81 140 LEU D C 1
ATOM 9010 O O . LEU D 1 140 ? 14.541 48.831 29.334 1.00 15.22 140 LEU D O 1
ATOM 9015 N N . ASP D 1 141 ? 16.424 48.232 28.365 1.00 15.76 141 ASP D N 1
ATOM 9016 C CA . ASP D 1 141 ? 17.247 48.559 29.499 1.00 15.11 141 ASP D CA 1
ATOM 9017 C C . ASP D 1 141 ? 17.329 50.059 29.772 1.00 18.89 141 ASP D C 1
ATOM 9018 O O . ASP D 1 141 ? 17.765 50.442 30.802 1.00 21.60 141 ASP D O 1
ATOM 9023 N N . THR D 1 142 ? 16.867 50.888 28.855 1.00 16.05 142 THR D N 1
ATOM 9024 C CA . THR D 1 142 ? 16.753 52.321 29.100 1.00 14.75 142 THR D CA 1
ATOM 9025 C C . THR D 1 142 ? 15.645 52.685 30.064 1.00 19.68 142 THR D C 1
ATOM 9026 O O . THR D 1 142 ? 15.643 53.753 30.598 1.00 20.00 142 THR D O 1
ATOM 9030 N N . GLY D 1 143 ? 14.685 51.797 30.221 1.00 16.87 143 GLY D N 1
ATOM 9031 C CA . GLY D 1 143 ? 13.560 52.036 31.088 1.00 17.67 143 GLY D CA 1
ATOM 9032 C C . GLY D 1 143 ? 12.345 52.660 30.430 1.00 15.29 143 GLY D C 1
ATOM 9033 O O . GLY D 1 143 ? 11.375 52.938 31.070 1.00 15.55 143 GLY D O 1
ATOM 9034 N N . ILE D 1 144 ? 12.424 52.849 29.140 1.00 14.65 144 ILE D N 1
ATOM 9035 C CA . ILE D 1 144 ? 11.396 53.535 28.422 1.00 17.72 144 ILE D CA 1
ATOM 9036 C C . ILE D 1 144 ? 10.009 52.875 28.472 1.00 15.49 144 ILE D C 1
ATOM 9037 O O . ILE D 1 144 ? 9.032 53.559 28.370 1.00 16.87 144 ILE D O 1
ATOM 9042 N N . ILE D 1 145 ? 9.936 51.569 28.661 1.00 13.33 145 ILE D N 1
ATOM 9043 C CA . ILE D 1 145 ? 8.646 50.919 28.793 1.00 14.21 145 ILE D CA 1
ATOM 9044 C C . ILE D 1 145 ? 8.365 50.378 30.186 1.00 12.84 145 ILE D C 1
ATOM 9045 O O . ILE D 1 145 ? 7.422 49.689 30.416 1.00 14.28 145 ILE D O 1
ATOM 9050 N N . GLY D 1 146 ? 9.213 50.761 31.117 1.00 13.88 146 GLY D N 1
ATOM 9051 C CA . GLY D 1 146 ? 9.061 50.284 32.465 1.00 13.48 146 GLY D CA 1
ATOM 9052 C C . GLY D 1 146 ? 9.518 48.863 32.623 1.00 15.56 146 GLY D C 1
ATOM 9053 O O . GLY D 1 146 ? 10.266 48.376 31.815 1.00 16.10 146 GLY D O 1
ATOM 9054 N N . ALA D 1 147 ? 9.038 48.201 33.653 1.00 14.98 147 ALA D N 1
ATOM 9055 C CA . ALA D 1 147 ? 9.457 46.847 33.934 1.00 15.81 147 ALA D CA 1
ATOM 9056 C C . ALA D 1 147 ? 8.812 45.852 32.978 1.00 14.58 147 ALA D C 1
ATOM 9057 O O . ALA D 1 147 ? 7.695 46.018 32.605 1.00 15.54 147 ALA D O 1
ATOM 9059 N N . PRO D 1 148 ? 9.564 44.817 32.589 1.00 13.81 148 PRO D N 1
ATOM 9060 C CA . PRO D 1 148 ? 8.975 43.762 31.766 1.00 12.84 148 PRO D CA 1
ATOM 9061 C C . PRO D 1 148 ? 8.021 42.848 32.549 1.00 15.01 148 PRO D C 1
ATOM 9062 O O . PRO D 1 148 ? 8.417 42.220 33.483 1.00 17.14 148 PRO D O 1
ATOM 9066 N N . LEU D 1 149 ? 6.785 42.784 32.115 1.00 13.47 149 LEU D N 1
ATOM 9067 C CA . LEU D 1 149 ? 5.772 42.017 32.789 1.00 13.40 149 LEU D CA 1
ATOM 9068 C C . LEU D 1 149 ? 5.513 40.703 32.111 1.00 13.49 149 LEU D C 1
ATOM 9069 O O . LEU D 1 149 ? 5.371 39.700 32.732 1.00 13.74 149 LEU D O 1
ATOM 9074 N N . VAL D 1 150 ? 5.436 40.758 30.799 1.00 11.78 150 VAL D N 1
ATOM 9075 C CA . VAL D 1 150 ? 5.178 39.581 29.985 1.00 12.29 150 VAL D CA 1
ATOM 9076 C C . VAL D 1 150 ? 6.060 39.642 28.732 1.00 11.37 150 VAL D C 1
ATOM 9077 O O . VAL D 1 150 ? 6.316 40.695 28.225 1.00 12.39 150 VAL D O 1
ATOM 9081 N N . VAL D 1 151 ? 6.520 38.478 28.296 1.00 11.46 151 VAL D N 1
ATOM 9082 C CA . VAL D 1 151 ? 7.224 38.331 27.043 1.00 14.22 151 VAL D CA 1
ATOM 9083 C C . VAL D 1 151 ? 6.462 37.327 26.188 1.00 12.07 151 VAL D C 1
ATOM 9084 O O . VAL D 1 151 ? 6.079 36.323 26.650 1.00 13.53 151 VAL D O 1
ATOM 9088 N N . ARG D 1 152 ? 6.216 37.694 24.950 1.00 12.56 152 ARG D N 1
ATOM 9089 C CA . ARG D 1 152 ? 5.628 36.791 24.005 1.00 12.98 152 ARG D CA 1
ATOM 9090 C C . ARG D 1 152 ? 6.614 36.548 22.883 1.00 12.05 152 ARG D C 1
ATOM 9091 O O . ARG D 1 152 ? 7.110 37.457 22.318 1.00 15.29 152 ARG D O 1
ATOM 9099 N N . ALA D 1 153 ? 6.873 35.283 22.613 1.00 11.68 153 ALA D N 1
ATOM 9100 C CA . ALA D 1 153 ? 7.831 34.883 21.603 1.00 11.69 153 ALA D CA 1
ATOM 9101 C C . ALA D 1 153 ? 7.284 33.777 20.709 1.00 12.10 153 ALA D C 1
ATOM 9102 O O . ALA D 1 153 ? 6.496 32.982 21.135 1.00 11.55 153 ALA D O 1
ATOM 9104 N N . SER D 1 154 ? 7.747 33.771 19.468 1.00 10.86 154 SER D N 1
ATOM 9105 C CA . SER D 1 154 ? 7.502 32.677 18.540 1.00 11.06 154 SER D CA 1
ATOM 9106 C C . SER D 1 154 ? 8.804 32.173 17.931 1.00 9.68 154 SER D C 1
ATOM 9107 O O . SER D 1 154 ? 9.659 32.927 17.585 1.00 10.79 154 SER D O 1
ATOM 9110 N N . HIS D 1 155 ? 8.879 30.869 17.823 1.00 10.68 155 HIS D N 1
ATOM 9111 C CA . HIS D 1 155 ? 9.971 30.188 17.168 1.00 8.74 155 HIS D CA 1
ATOM 9112 C C . HIS D 1 155 ? 9.347 29.249 16.126 1.00 9.56 155 HIS D C 1
ATOM 9113 O O . HIS D 1 155 ? 8.838 28.222 16.430 1.00 9.35 155 HIS D O 1
ATOM 9120 N N . ILE D 1 156 ? 9.434 29.708 14.897 1.00 10.02 156 ILE D N 1
ATOM 9121 C CA . ILE D 1 156 ? 8.720 29.117 13.800 1.00 11.02 156 ILE D CA 1
ATOM 9122 C C . ILE D 1 156 ? 9.717 28.487 12.822 1.00 10.71 156 ILE D C 1
ATOM 9123 O O . ILE D 1 156 ? 10.641 29.113 12.442 1.00 10.25 156 ILE D O 1
ATOM 9128 N N . ASN D 1 157 ? 9.462 27.237 12.445 1.00 10.76 157 ASN D N 1
ATOM 9129 C CA . ASN D 1 157 ? 10.228 26.549 11.416 1.00 11.56 157 ASN D CA 1
ATOM 9130 C C . ASN D 1 157 ? 9.235 26.000 10.403 1.00 11.55 157 ASN D C 1
ATOM 9131 O O . ASN D 1 157 ? 8.186 25.646 10.756 1.00 11.34 157 ASN D O 1
ATOM 9136 N N . PRO D 1 158 ? 9.626 25.914 9.137 1.00 10.68 158 PRO D N 1
ATOM 9137 C CA . PRO D 1 158 ? 8.676 25.438 8.139 1.00 12.04 158 PRO D CA 1
ATOM 9138 C C . PRO D 1 158 ? 8.420 23.931 8.202 1.00 10.72 158 PRO D C 1
ATOM 9139 O O . PRO D 1 158 ? 7.327 23.491 8.026 1.00 12.42 158 PRO D O 1
ATOM 9143 N N . ASN D 1 159 ? 9.470 23.188 8.462 1.00 11.70 159 ASN D N 1
ATOM 9144 C CA A ASN D 1 159 ? 9.410 21.743 8.545 0.53 12.90 159 ASN D CA 1
ATOM 9145 C CA B ASN D 1 159 ? 9.387 21.751 8.591 0.47 12.91 159 ASN D CA 1
ATOM 9146 C C . ASN D 1 159 ? 10.637 21.205 9.270 1.00 11.57 159 ASN D C 1
ATOM 9147 O O . ASN D 1 159 ? 11.544 21.923 9.488 1.00 14.80 159 ASN D O 1
ATOM 9156 N N . VAL D 1 160 ? 10.614 19.941 9.627 1.00 11.91 160 VAL D N 1
ATOM 9157 C CA . VAL D 1 160 ? 11.747 19.316 10.274 1.00 13.31 160 VAL D CA 1
ATOM 9158 C C . VAL D 1 160 ? 12.180 18.049 9.533 1.00 13.13 160 VAL D C 1
ATOM 9159 O O . VAL D 1 160 ? 11.423 17.449 8.820 1.00 14.81 160 VAL D O 1
ATOM 9163 N N . ALA D 1 161 ? 13.402 17.644 9.814 1.00 13.67 161 ALA D N 1
ATOM 9164 C CA . ALA D 1 161 ? 13.947 16.425 9.281 1.00 15.66 161 ALA D CA 1
ATOM 9165 C C . ALA D 1 161 ? 13.383 15.200 9.982 1.00 14.29 161 ALA D C 1
ATOM 9166 O O . ALA D 1 161 ? 12.799 15.300 11.005 1.00 14.01 161 ALA D O 1
ATOM 9168 N N . SER D 1 162 ? 13.559 14.042 9.369 1.00 18.79 162 SER D N 1
ATOM 9169 C CA . SER D 1 162 ? 13.030 12.824 9.920 1.00 19.28 162 SER D CA 1
ATOM 9170 C C . SER D 1 162 ? 13.606 12.409 11.242 1.00 16.10 162 SER D C 1
ATOM 9171 O O . SER D 1 162 ? 12.994 11.653 11.932 1.00 17.09 162 SER D O 1
ATOM 9174 N N . ASN D 1 163 ? 14.754 12.943 11.611 1.00 15.74 163 ASN D N 1
ATOM 9175 C CA . ASN D 1 163 ? 15.329 12.606 12.899 1.00 13.68 163 ASN D CA 1
ATOM 9176 C C . ASN D 1 163 ? 14.899 13.495 14.047 1.00 15.28 163 ASN D C 1
ATOM 9177 O O . ASN D 1 163 ? 15.367 13.355 15.116 1.00 17.68 163 ASN D O 1
ATOM 9182 N N . TYR D 1 164 ? 13.985 14.407 13.772 1.00 13.13 164 TYR D N 1
ATOM 9183 C CA . TYR D 1 164 ? 13.556 15.373 14.769 1.00 12.35 164 TYR D CA 1
ATOM 9184 C C . TYR D 1 164 ? 12.519 14.753 15.698 1.00 12.85 164 TYR D C 1
ATOM 9185 O O . TYR D 1 164 ? 11.496 14.308 15.275 1.00 14.98 164 TYR D O 1
ATOM 9194 N N . SER D 1 165 ? 12.866 14.710 16.970 1.00 12.65 165 SER D N 1
ATOM 9195 C CA . SER D 1 165 ? 12.057 14.072 17.966 1.00 13.26 165 SER D CA 1
ATOM 9196 C C . SER D 1 165 ? 11.289 15.075 18.828 1.00 12.18 165 SER D C 1
ATOM 9197 O O . SER D 1 165 ? 11.574 16.208 18.816 1.00 13.07 165 SER D O 1
ATOM 9200 N N . ASN D 1 166 ? 10.321 14.567 19.577 1.00 12.34 166 ASN D N 1
ATOM 9201 C CA . ASN D 1 166 ? 9.548 15.407 20.450 1.00 12.15 166 ASN D CA 1
ATOM 9202 C C . ASN D 1 166 ? 10.434 16.121 21.431 1.00 12.38 166 ASN D C 1
ATOM 9203 O O . ASN D 1 166 ? 10.224 17.236 21.743 1.00 12.47 166 ASN D O 1
ATOM 9208 N N . GLU D 1 167 ? 11.414 15.397 21.918 0.78 11.00 167 GLU D N 1
ATOM 9209 C CA . GLU D 1 167 ? 12.352 15.934 22.878 0.78 11.76 167 GLU D CA 1
ATOM 9210 C C . GLU D 1 167 ? 13.173 17.100 22.309 0.78 9.80 167 GLU D C 1
ATOM 9211 O O . GLU D 1 167 ? 13.526 17.997 23.014 0.78 10.64 167 GLU D O 1
ATOM 9217 N N . MET D 1 168 ? 13.416 17.054 21.021 1.00 12.84 168 MET D N 1
ATOM 9218 C CA . MET D 1 168 ? 14.164 18.073 20.322 1.00 12.60 168 MET D CA 1
ATOM 9219 C C . MET D 1 168 ? 13.427 19.423 20.183 1.00 12.74 168 MET D C 1
ATOM 9220 O O . MET D 1 168 ? 14.030 20.425 20.044 1.00 11.89 168 MET D O 1
ATOM 9225 N N . ALA D 1 169 ? 12.118 19.388 20.268 1.00 11.78 169 ALA D N 1
ATOM 9226 C CA . ALA D 1 169 ? 11.356 20.600 20.353 1.00 10.69 169 ALA D CA 1
ATOM 9227 C C . ALA D 1 169 ? 11.868 21.460 21.494 1.00 11.43 169 ALA D C 1
ATOM 9228 O O . ALA D 1 169 ? 11.833 22.634 21.427 1.00 12.43 169 ALA D O 1
ATOM 9230 N N . ILE D 1 170 ? 12.400 20.808 22.505 1.00 11.53 170 ILE D N 1
ATOM 9231 C CA . ILE D 1 170 ? 13.015 21.517 23.602 1.00 12.94 170 ILE D CA 1
ATOM 9232 C C . ILE D 1 170 ? 14.503 21.683 23.399 1.00 10.86 170 ILE D C 1
ATOM 9233 O O . ILE D 1 170 ? 14.993 22.758 23.405 1.00 11.21 170 ILE D O 1
ATOM 9238 N N . THR D 1 171 ? 15.211 20.585 23.188 1.00 14.04 171 THR D N 1
ATOM 9239 C CA . THR D 1 171 ? 16.669 20.649 23.172 1.00 12.78 171 THR D CA 1
ATOM 9240 C C . THR D 1 171 ? 17.293 21.291 21.938 1.00 12.94 171 THR D C 1
ATOM 9241 O O . THR D 1 171 ? 18.354 21.828 22.010 1.00 14.13 171 THR D O 1
ATOM 9245 N N . ASP D 1 172 ? 16.587 21.248 20.829 1.00 13.42 172 ASP D N 1
ATOM 9246 C CA . ASP D 1 172 ? 17.088 21.816 19.604 1.00 14.77 172 ASP D CA 1
ATOM 9247 C C . ASP D 1 172 ? 16.491 23.185 19.341 1.00 12.20 172 ASP D C 1
ATOM 9248 O O . ASP D 1 172 ? 17.118 24.002 18.765 1.00 15.68 172 ASP D O 1
ATOM 9253 N N . THR D 1 173 ? 15.266 23.392 19.791 1.00 12.73 173 THR D N 1
ATOM 9254 C CA . THR D 1 173 ? 14.513 24.548 19.351 1.00 12.05 173 THR D CA 1
ATOM 9255 C C . THR D 1 173 ? 14.288 25.557 20.491 1.00 11.56 173 THR D C 1
ATOM 9256 O O . THR D 1 173 ? 14.844 26.601 20.477 1.00 12.28 173 THR D O 1
ATOM 9260 N N . LEU D 1 174 ? 13.499 25.164 21.487 1.00 12.55 174 LEU D N 1
ATOM 9261 C CA . LEU D 1 174 ? 13.211 26.030 22.622 1.00 11.07 174 LEU D CA 1
ATOM 9262 C C . LEU D 1 174 ? 14.436 26.446 23.393 1.00 10.95 174 LEU D C 1
ATOM 9263 O O . LEU D 1 174 ? 14.436 27.435 24.035 1.00 12.03 174 LEU D O 1
ATOM 9268 N N . ILE D 1 175 ? 15.472 25.642 23.302 1.00 11.50 175 ILE D N 1
ATOM 9269 C CA . ILE D 1 175 ? 16.722 25.952 23.954 1.00 12.11 175 ILE D CA 1
ATOM 9270 C C . ILE D 1 175 ? 17.211 27.366 23.680 1.00 11.63 175 ILE D C 1
ATOM 9271 O O . ILE D 1 175 ? 17.765 27.985 24.512 1.00 13.16 175 ILE D O 1
ATOM 9276 N N . HIS D 1 176 ? 16.953 27.871 22.489 1.00 11.24 176 HIS D N 1
ATOM 9277 C CA . HIS D 1 176 ? 17.315 29.225 22.148 1.00 11.37 176 HIS D CA 1
ATOM 9278 C C . HIS D 1 176 ? 16.603 30.257 23.014 1.00 12.00 176 HIS D C 1
ATOM 9279 O O . HIS D 1 176 ? 17.208 31.156 23.526 1.00 12.56 176 HIS D O 1
ATOM 9286 N N . GLU D 1 177 ? 15.307 30.076 23.161 1.00 13.59 177 GLU D N 1
ATOM 9287 C CA . GLU D 1 177 ? 14.511 30.953 23.999 1.00 12.23 177 GLU D CA 1
ATOM 9288 C C . GLU D 1 177 ? 14.845 30.779 25.482 1.00 12.36 177 GLU D C 1
ATOM 9289 O O . GLU D 1 177 ? 14.856 31.716 26.222 1.00 13.71 177 GLU D O 1
ATOM 9295 N N . ILE D 1 178 ? 15.153 29.568 25.871 1.00 12.34 178 ILE D N 1
ATOM 9296 C CA . ILE D 1 178 ? 15.579 29.314 27.229 1.00 13.65 178 ILE D CA 1
ATOM 9297 C C . ILE D 1 178 ? 16.828 30.135 27.585 1.00 16.39 178 ILE D C 1
ATOM 9298 O O . ILE D 1 178 ? 16.858 30.791 28.596 1.00 16.19 178 ILE D O 1
ATOM 9303 N N . ASP D 1 179 ? 17.828 30.120 26.723 1.00 12.67 179 ASP D N 1
ATOM 9304 C CA . ASP D 1 179 ? 18.990 30.934 26.945 1.00 14.43 179 ASP D CA 1
ATOM 9305 C C . ASP D 1 179 ? 18.707 32.418 26.774 1.00 13.71 179 ASP D C 1
ATOM 9306 O O . ASP D 1 179 ? 19.135 33.216 27.557 1.00 15.63 179 ASP D O 1
ATOM 9311 N N . GLU D 1 180 ? 17.951 32.756 25.750 1.00 13.03 180 GLU D N 1
ATOM 9312 C CA . GLU D 1 180 ? 17.724 34.128 25.402 1.00 13.49 180 GLU D CA 1
ATOM 9313 C C . GLU D 1 180 ? 17.021 34.978 26.479 1.00 13.64 180 GLU D C 1
ATOM 9314 O O . GLU D 1 180 ? 17.439 36.063 26.746 1.00 14.37 180 GLU D O 1
ATOM 9320 N N . MET D 1 181 ? 15.970 34.441 27.064 1.00 14.62 181 MET D N 1
ATOM 9321 C CA . MET D 1 181 ? 15.110 35.261 27.903 1.00 13.93 181 MET D CA 1
ATOM 9322 C C . MET D 1 181 ? 15.787 35.584 29.212 1.00 17.23 181 MET D C 1
ATOM 9323 O O . MET D 1 181 ? 15.660 36.649 29.737 1.00 14.73 181 MET D O 1
ATOM 9328 N N . HIS D 1 182 ? 16.536 34.639 29.709 0.70 12.00 182 HIS D N 1
ATOM 9329 C CA . HIS D 1 182 ? 17.252 34.965 30.892 0.70 14.94 182 HIS D CA 1
ATOM 9330 C C . HIS D 1 182 ? 18.407 35.960 30.689 0.70 14.46 182 HIS D C 1
ATOM 9331 O O . HIS D 1 182 ? 18.632 36.787 31.510 0.70 13.53 182 HIS D O 1
ATOM 9338 N N . TRP D 1 183 ? 19.059 35.931 29.548 1.00 14.25 183 TRP D N 1
ATOM 9339 C CA . TRP D 1 183 ? 19.946 37.009 29.145 1.00 13.82 183 TRP D CA 1
ATOM 9340 C C . TRP D 1 183 ? 19.258 38.358 28.895 1.00 15.00 183 TRP D C 1
ATOM 9341 O O . TRP D 1 183 ? 19.723 39.371 29.342 1.00 16.04 183 TRP D O 1
ATOM 9352 N N . LEU D 1 184 ? 18.164 38.323 28.164 1.00 13.45 184 LEU D N 1
ATOM 9353 C CA . LEU D 1 184 ? 17.395 39.497 27.847 1.00 14.06 184 LEU D CA 1
ATOM 9354 C C . LEU D 1 184 ? 16.888 40.257 29.088 1.00 14.31 184 LEU D C 1
ATOM 9355 O O . LEU D 1 184 ? 16.951 41.434 29.155 1.00 16.00 184 LEU D O 1
ATOM 9360 N N . LEU D 1 185 ? 16.369 39.502 30.032 1.00 14.18 185 LEU D N 1
ATOM 9361 C CA . LEU D 1 185 ? 15.764 40.051 31.214 1.00 14.06 185 LEU D CA 1
ATOM 9362 C C . LEU D 1 185 ? 16.699 40.138 32.409 1.00 17.44 185 LEU D C 1
ATOM 9363 O O . LEU D 1 185 ? 16.325 40.684 33.405 1.00 19.07 185 LEU D O 1
ATOM 9368 N N . ASP D 1 186 ? 17.878 39.565 32.309 1.00 17.40 186 ASP D N 1
ATOM 9369 C CA . ASP D 1 186 ? 18.768 39.476 33.471 1.00 19.57 186 ASP D CA 1
ATOM 9370 C C . ASP D 1 186 ? 18.019 38.907 34.691 1.00 21.52 186 ASP D C 1
ATOM 9371 O O . ASP D 1 186 ? 17.948 39.512 35.723 1.00 22.66 186 ASP D O 1
ATOM 9376 N N . ASP D 1 187 ? 17.481 37.725 34.525 1.00 17.61 187 ASP D N 1
ATOM 9377 C CA . ASP D 1 187 ? 16.644 37.132 35.530 1.00 20.41 187 ASP D CA 1
ATOM 9378 C C . ASP D 1 187 ? 16.731 35.619 35.397 1.00 24.21 187 ASP D C 1
ATOM 9379 O O . ASP D 1 187 ? 17.244 35.113 34.439 1.00 31.23 187 ASP D O 1
ATOM 9384 N N . GLU D 1 188 ? 16.267 34.894 36.364 1.00 18.77 188 GLU D N 1
ATOM 9385 C CA . GLU D 1 188 ? 16.343 33.486 36.250 1.00 19.17 188 GLU D CA 1
ATOM 9386 C C . GLU D 1 188 ? 14.977 32.849 36.393 1.00 20.38 188 GLU D C 1
ATOM 9387 O O . GLU D 1 188 ? 14.070 33.472 36.856 1.00 17.89 188 GLU D O 1
ATOM 9393 N N . TYR D 1 189 ? 14.865 31.599 35.974 1.00 15.15 189 TYR D N 1
ATOM 9394 C CA . TYR D 1 189 ? 13.597 30.935 35.937 1.00 15.94 189 TYR D CA 1
ATOM 9395 C C . TYR D 1 189 ? 13.200 30.288 37.244 1.00 18.07 189 TYR D C 1
ATOM 9396 O O . TYR D 1 189 ? 14.035 29.824 37.960 1.00 19.00 189 TYR D O 1
ATOM 9405 N N . THR D 1 190 ? 11.914 30.277 37.523 1.00 16.62 190 THR D N 1
ATOM 9406 C CA . THR D 1 190 ? 11.359 29.542 38.635 1.00 15.46 190 THR D CA 1
ATOM 9407 C C . THR D 1 190 ? 10.484 28.372 38.246 1.00 15.42 190 THR D C 1
ATOM 9408 O O . THR D 1 190 ? 10.257 27.515 39.029 1.00 17.20 190 THR D O 1
ATOM 9412 N N . SER D 1 191 ? 10.020 28.333 37.009 1.00 15.29 191 SER D N 1
ATOM 9413 C CA . SER D 1 191 ? 9.257 27.215 36.549 1.00 15.02 191 SER D CA 1
ATOM 9414 C C . SER D 1 191 ? 9.113 27.205 35.033 1.00 13.43 191 SER D C 1
ATOM 9415 O O . SER D 1 191 ? 9.319 28.199 34.392 1.00 14.66 191 SER D O 1
ATOM 9418 N N . ILE D 1 192 ? 8.753 26.041 34.512 1.00 15.24 192 ILE D N 1
ATOM 9419 C CA . ILE D 1 192 ? 8.380 25.867 33.122 1.00 14.23 192 ILE D CA 1
ATOM 9420 C C . ILE D 1 192 ? 7.218 24.900 32.998 1.00 15.88 192 ILE D C 1
ATOM 9421 O O . ILE D 1 192 ? 7.091 23.976 33.746 1.00 15.89 192 ILE D O 1
ATOM 9426 N N . GLN D 1 193 ? 6.351 25.167 32.031 1.00 14.32 193 GLN D N 1
ATOM 9427 C CA . GLN D 1 193 ? 5.254 24.290 31.710 1.00 14.06 193 GLN D CA 1
ATOM 9428 C C . GLN D 1 193 ? 5.086 24.189 30.225 1.00 14.99 193 GLN D C 1
ATOM 9429 O O . GLN D 1 193 ? 5.072 25.182 29.562 1.00 15.35 193 GLN D O 1
ATOM 9435 N N . ILE D 1 194 ? 4.968 22.969 29.730 1.00 14.08 194 ILE D N 1
ATOM 9436 C CA . ILE D 1 194 ? 4.713 22.738 28.331 1.00 12.89 194 ILE D CA 1
ATOM 9437 C C . ILE D 1 194 ? 3.291 22.223 28.123 1.00 16.29 194 ILE D C 1
ATOM 9438 O O . ILE D 1 194 ? 2.884 21.317 28.778 1.00 17.53 194 ILE D O 1
ATOM 9443 N N . THR D 1 195 ? 2.558 22.846 27.214 1.00 15.31 195 THR D N 1
ATOM 9444 C CA . THR D 1 195 ? 1.256 22.357 26.855 1.00 14.54 195 THR D CA 1
ATOM 9445 C C . THR D 1 195 ? 1.160 22.064 25.373 1.00 14.56 195 THR D C 1
ATOM 9446 O O . THR D 1 195 ? 1.902 22.592 24.587 1.00 14.12 195 THR D O 1
ATOM 9450 N N . TYR D 1 196 ? 0.218 21.197 25.051 1.00 14.53 196 TYR D N 1
ATOM 9451 C CA . TYR D 1 196 ? 0.021 20.683 23.702 1.00 14.92 196 TYR D CA 1
ATOM 9452 C C . TYR D 1 196 ? -1.319 21.129 23.146 1.00 15.11 196 TYR D C 1
ATOM 9453 O O . TYR D 1 196 ? -2.316 20.552 23.443 1.00 16.87 196 TYR D O 1
ATOM 9462 N N . PRO D 1 197 ? -1.303 22.141 22.317 1.00 12.56 197 PRO D N 1
ATOM 9463 C CA . PRO D 1 197 ? -2.503 22.467 21.574 1.00 13.65 197 PRO D CA 1
ATOM 9464 C C . PRO D 1 197 ? -2.788 21.442 20.489 1.00 14.68 197 PRO D C 1
ATOM 9465 O O . PRO D 1 197 ? -2.065 20.519 20.288 1.00 17.34 197 PRO D O 1
ATOM 9469 N N . ARG D 1 198 ? -3.896 21.664 19.816 1.00 13.67 198 ARG D N 1
ATOM 9470 C CA . ARG D 1 198 ? -4.352 20.887 18.693 1.00 14.31 198 ARG D CA 1
ATOM 9471 C C . ARG D 1 198 ? -3.191 20.444 17.811 1.00 13.88 198 ARG D C 1
ATOM 9472 O O . ARG D 1 198 ? -2.492 21.251 17.295 1.00 14.55 198 ARG D O 1
ATOM 9480 N N . GLN D 1 199 ? -3.031 19.143 17.676 1.00 12.77 199 GLN D N 1
ATOM 9481 C CA . GLN D 1 199 ? -1.959 18.560 16.876 1.00 12.46 199 GLN D CA 1
ATOM 9482 C C . GLN D 1 199 ? -2.109 18.881 15.391 1.00 13.31 199 GLN D C 1
ATOM 9483 O O . GLN D 1 199 ? -3.122 18.698 14.826 1.00 15.67 199 GLN D O 1
ATOM 9489 N N . SER D 1 200 ? -1.049 19.379 14.788 1.00 13.41 200 SER D N 1
ATOM 9490 C CA . SER D 1 200 ? -1.077 19.695 13.381 1.00 12.24 200 SER D CA 1
ATOM 9491 C C . SER D 1 200 ? -1.113 18.458 12.502 1.00 13.62 200 SER D C 1
ATOM 9492 O O . SER D 1 200 ? -0.414 17.529 12.720 1.00 14.43 200 SER D O 1
ATOM 9495 N N . ALA D 1 201 ? -1.909 18.537 11.459 1.00 13.65 201 ALA D N 1
ATOM 9496 C CA . ALA D 1 201 ? -1.913 17.518 10.436 1.00 12.85 201 ALA D CA 1
ATOM 9497 C C . ALA D 1 201 ? -0.624 17.482 9.636 1.00 13.31 201 ALA D C 1
ATOM 9498 O O . ALA D 1 201 ? -0.430 16.591 8.875 1.00 17.18 201 ALA D O 1
ATOM 9500 N N . GLU D 1 202 ? 0.232 18.486 9.811 1.00 12.20 202 GLU D N 1
ATOM 9501 C CA . GLU D 1 202 ? 1.467 18.586 9.046 1.00 14.46 202 GLU D CA 1
ATOM 9502 C C . GLU D 1 202 ? 2.649 17.787 9.620 1.00 15.21 202 GLU D C 1
ATOM 9503 O O . GLU D 1 202 ? 3.653 17.622 8.974 1.00 16.87 202 GLU D O 1
ATOM 9509 N N . VAL D 1 203 ? 2.471 17.280 10.821 1.00 13.39 203 VAL D N 1
ATOM 9510 C CA . VAL D 1 203 ? 3.483 16.484 11.466 1.00 12.78 203 VAL D CA 1
ATOM 9511 C C . VAL D 1 203 ? 3.712 15.181 10.720 1.00 16.10 203 VAL D C 1
ATOM 9512 O O . VAL D 1 203 ? 2.784 14.508 10.372 1.00 16.55 203 VAL D O 1
ATOM 9516 N N . ARG D 1 204 ? 4.962 14.850 10.505 1.00 15.99 204 ARG D N 1
ATOM 9517 C CA . ARG D 1 204 ? 5.328 13.642 9.789 1.00 16.57 204 ARG D CA 1
ATOM 9518 C C . ARG D 1 204 ? 6.249 12.729 10.561 1.00 16.25 204 ARG D C 1
ATOM 9519 O O . ARG D 1 204 ? 6.725 11.770 10.036 1.00 17.76 204 ARG D O 1
ATOM 9527 N N . ASN D 1 205 ? 6.515 13.094 11.789 1.00 16.00 205 ASN D N 1
ATOM 9528 C CA . ASN D 1 205 ? 7.463 12.390 12.613 1.00 14.84 205 ASN D CA 1
ATOM 9529 C C . ASN D 1 205 ? 6.745 11.756 13.791 1.00 15.46 205 ASN D C 1
ATOM 9530 O O . ASN D 1 205 ? 6.091 12.422 14.527 1.00 15.69 205 ASN D O 1
ATOM 9535 N N . GLU D 1 206 ? 6.913 10.456 13.950 1.00 18.41 206 GLU D N 1
ATOM 9536 C CA . GLU D 1 206 ? 6.243 9.724 15.008 1.00 18.72 206 GLU D CA 1
ATOM 9537 C C . GLU D 1 206 ? 6.619 10.254 16.380 1.00 18.76 206 GLU D C 1
ATOM 9538 O O . GLU D 1 206 ? 7.742 10.492 16.638 1.00 17.99 206 GLU D O 1
ATOM 9544 N N . GLY D 1 207 ? 5.647 10.465 17.231 1.00 15.65 207 GLY D N 1
ATOM 9545 C CA . GLY D 1 207 ? 5.920 10.985 18.547 1.00 15.45 207 GLY D CA 1
ATOM 9546 C C . GLY D 1 207 ? 6.014 12.494 18.736 1.00 12.94 207 GLY D C 1
ATOM 9547 O O . GLY D 1 207 ? 5.993 12.985 19.818 1.00 14.67 207 GLY D O 1
ATOM 9548 N N . LEU D 1 208 ? 6.147 13.214 17.641 1.00 13.79 208 LEU D N 1
ATOM 9549 C CA . LEU D 1 208 ? 6.314 14.639 17.708 1.00 13.31 208 LEU D CA 1
ATOM 9550 C C . LEU D 1 208 ? 4.991 15.356 17.892 1.00 14.45 208 LEU D C 1
ATOM 9551 O O . LEU D 1 208 ? 4.115 15.192 17.116 1.00 15.41 208 LEU D O 1
ATOM 9556 N N . HIS D 1 209 ? 4.905 16.152 18.938 1.00 11.90 209 HIS D N 1
ATOM 9557 C CA . HIS D 1 209 ? 3.794 17.056 19.131 1.00 13.04 209 HIS D CA 1
ATOM 9558 C C . HIS D 1 209 ? 4.179 18.411 18.587 1.00 12.17 209 HIS D C 1
ATOM 9559 O O . HIS D 1 209 ? 5.203 18.918 18.888 1.00 12.02 209 HIS D O 1
ATOM 9566 N N . ASP D 1 210 ? 3.291 18.989 17.794 1.00 11.63 210 ASP D N 1
ATOM 9567 C CA . ASP D 1 210 ? 3.520 20.274 17.193 1.00 10.91 210 ASP D CA 1
ATOM 9568 C C . ASP D 1 210 ? 2.183 20.878 16.844 1.00 12.64 210 ASP D C 1
ATOM 9569 O O . ASP D 1 210 ? 1.377 20.243 16.260 1.00 13.01 210 ASP D O 1
ATOM 9574 N N . PRO D 1 211 ? 1.967 22.123 17.234 1.00 12.19 211 PRO D N 1
ATOM 9575 C CA . PRO D 1 211 ? 2.888 22.983 17.973 1.00 12.33 211 PRO D CA 1
ATOM 9576 C C . PRO D 1 211 ? 2.983 22.655 19.473 1.00 11.15 211 PRO D C 1
ATOM 9577 O O . PRO D 1 211 ? 2.315 21.815 19.950 1.00 12.94 211 PRO D O 1
ATOM 9581 N N . GLN D 1 212 ? 3.881 23.357 20.153 1.00 10.94 212 GLN D N 1
ATOM 9582 C CA . GLN D 1 212 ? 4.018 23.323 21.587 1.00 10.78 212 GLN D CA 1
ATOM 9583 C C . GLN D 1 212 ? 4.027 24.727 22.168 1.00 10.11 212 GLN D C 1
ATOM 9584 O O . GLN D 1 212 ? 4.532 25.620 21.599 1.00 11.39 212 GLN D O 1
ATOM 9590 N N . LEU D 1 213 ? 3.413 24.860 23.326 1.00 12.86 213 LEU D N 1
ATOM 9591 C CA . LEU D 1 213 ? 3.405 26.092 24.089 1.00 11.52 213 LEU D CA 1
ATOM 9592 C C . LEU D 1 213 ? 4.237 25.955 25.360 1.00 12.33 213 LEU D C 1
ATOM 9593 O O . LEU D 1 213 ? 4.101 25.017 26.083 1.00 16.02 213 LEU D O 1
ATOM 9598 N N . ALA D 1 214 ? 5.126 26.900 25.558 1.00 12.60 214 ALA D N 1
ATOM 9599 C CA . ALA D 1 214 ? 5.979 26.928 26.728 1.00 12.38 214 ALA D CA 1
ATOM 9600 C C . ALA D 1 214 ? 5.727 28.181 27.527 1.00 13.43 214 ALA D C 1
ATOM 9601 O O . ALA D 1 214 ? 5.770 29.244 27.012 1.00 14.66 214 ALA D O 1
ATOM 9603 N N . THR D 1 215 ? 5.400 27.992 28.789 1.00 13.62 215 THR D N 1
ATOM 9604 C CA . THR D 1 215 ? 5.288 29.081 29.722 1.00 14.94 215 THR D CA 1
ATOM 9605 C C . THR D 1 215 ? 6.391 29.019 30.746 1.00 13.66 215 THR D C 1
ATOM 9606 O O . THR D 1 215 ? 6.528 28.073 31.442 1.00 14.84 215 THR D O 1
ATOM 9610 N N . LEU D 1 216 ? 7.198 30.063 30.764 1.00 14.13 216 LEU D N 1
ATOM 9611 C CA . LEU D 1 216 ? 8.285 30.201 31.721 1.00 12.99 216 LEU D CA 1
ATOM 9612 C C . LEU D 1 216 ? 8.021 31.360 32.676 1.00 16.27 216 LEU D C 1
ATOM 9613 O O . LEU D 1 216 ? 7.574 32.387 32.278 1.00 16.24 216 LEU D O 1
ATOM 9618 N N . THR D 1 217 ? 8.328 31.152 33.945 1.00 16.57 217 THR D N 1
ATOM 9619 C CA . THR D 1 217 ? 8.188 32.208 34.919 1.00 14.46 217 THR D CA 1
ATOM 9620 C C . THR D 1 217 ? 9.558 32.528 35.466 1.00 15.88 217 THR D C 1
ATOM 9621 O O . THR D 1 217 ? 10.365 31.673 35.578 1.00 15.99 217 THR D O 1
ATOM 9625 N N . THR D 1 218 ? 9.788 33.788 35.767 1.00 16.99 218 THR D N 1
ATOM 9626 C CA . THR D 1 218 ? 11.036 34.228 36.329 1.00 15.84 218 THR D CA 1
ATOM 9627 C C . THR D 1 218 ? 10.903 34.665 37.777 1.00 17.62 218 THR D C 1
ATOM 9628 O O . THR D 1 218 ? 9.833 34.837 38.264 1.00 17.81 218 THR D O 1
ATOM 9632 N N . LYS D 1 219 ? 12.039 34.863 38.407 1.00 18.43 219 LYS D N 1
ATOM 9633 C CA . LYS D 1 219 ? 12.103 35.273 39.802 1.00 18.96 219 LYS D CA 1
ATOM 9634 C C . LYS D 1 219 ? 11.435 36.600 40.071 1.00 19.76 219 LYS D C 1
ATOM 9635 O O . LYS D 1 219 ? 10.793 36.775 41.072 1.00 22.20 219 LYS D O 1
ATOM 9641 N N . LYS D 1 220 ? 11.594 37.525 39.151 1.00 19.10 220 LYS D N 1
ATOM 9642 C CA . LYS D 1 220 ? 10.948 38.789 39.270 1.00 18.31 220 LYS D CA 1
ATOM 9643 C C . LYS D 1 220 ? 9.475 38.751 38.876 1.00 18.84 220 LYS D C 1
ATOM 9644 O O . LYS D 1 220 ? 8.784 39.712 39.034 1.00 20.50 220 LYS D O 1
ATOM 9650 N N . GLY D 1 221 ? 9.009 37.606 38.403 1.00 17.49 221 GLY D N 1
ATOM 9651 C CA . GLY D 1 221 ? 7.619 37.409 38.084 1.00 17.83 221 GLY D CA 1
ATOM 9652 C C . GLY D 1 221 ? 7.201 37.650 36.645 1.00 16.89 221 GLY D C 1
ATOM 9653 O O . GLY D 1 221 ? 6.059 37.576 36.328 1.00 17.89 221 GLY D O 1
ATOM 9654 N N . THR D 1 222 ? 8.162 37.930 35.792 1.00 14.94 222 THR D N 1
ATOM 9655 C CA . THR D 1 222 ? 7.874 38.036 34.381 1.00 14.11 222 THR D CA 1
ATOM 9656 C C . THR D 1 222 ? 7.400 36.685 33.848 1.00 14.76 222 THR D C 1
ATOM 9657 O O . THR D 1 222 ? 7.958 35.692 34.180 1.00 15.18 222 THR D O 1
ATOM 9661 N N . VAL D 1 223 ? 6.340 36.690 33.058 1.00 12.87 223 VAL D N 1
ATOM 9662 C CA . VAL D 1 223 ? 5.865 35.472 32.419 1.00 13.08 223 VAL D CA 1
ATOM 9663 C C . VAL D 1 223 ? 6.207 35.479 30.926 1.00 12.32 223 VAL D C 1
ATOM 9664 O O . VAL D 1 223 ? 5.925 36.410 30.244 1.00 14.41 223 VAL D O 1
ATOM 9668 N N . ILE D 1 224 ? 6.838 34.416 30.489 1.00 12.67 224 ILE D N 1
ATOM 9669 C CA . ILE D 1 224 ? 7.188 34.235 29.097 1.00 12.77 224 ILE D CA 1
ATOM 9670 C C . ILE D 1 224 ? 6.340 33.131 28.460 1.00 11.27 224 ILE D C 1
ATOM 9671 O O . ILE D 1 224 ? 6.307 32.069 28.911 1.00 12.51 224 ILE D O 1
ATOM 9676 N N . GLN D 1 225 ? 5.662 33.501 27.392 1.00 11.10 225 GLN D N 1
ATOM 9677 C CA . GLN D 1 225 ? 4.867 32.585 26.593 1.00 11.25 225 GLN D CA 1
ATOM 9678 C C . GLN D 1 225 ? 5.508 32.399 25.215 1.00 12.32 225 GLN D C 1
ATOM 9679 O O . GLN D 1 225 ? 5.478 33.277 24.425 1.00 12.68 225 GLN D O 1
ATOM 9685 N N . VAL D 1 226 ? 6.090 31.232 25.001 1.00 10.36 226 VAL D N 1
ATOM 9686 C CA . VAL D 1 226 ? 6.693 30.863 23.750 1.00 10.91 226 VAL D CA 1
ATOM 9687 C C . VAL D 1 226 ? 5.839 29.900 22.958 1.00 10.73 226 VAL D C 1
ATOM 9688 O O . VAL D 1 226 ? 5.371 28.924 23.449 1.00 13.50 226 VAL D O 1
ATOM 9692 N N . LEU D 1 227 ? 5.645 30.253 21.708 1.00 10.71 227 LEU D N 1
ATOM 9693 C CA . LEU D 1 227 ? 5.090 29.363 20.731 1.00 10.44 227 LEU D CA 1
ATOM 9694 C C . LEU D 1 227 ? 6.209 28.700 19.910 1.00 9.54 227 LEU D C 1
ATOM 9695 O O . LEU D 1 227 ? 6.977 29.355 19.299 1.00 11.49 227 LEU D O 1
ATOM 9700 N N . VAL D 1 228 ? 6.236 27.385 19.972 1.00 10.33 228 VAL D N 1
ATOM 9701 C CA . VAL D 1 228 ? 7.139 26.571 19.190 1.00 10.78 228 VAL D CA 1
ATOM 9702 C C . VAL D 1 228 ? 6.332 25.872 18.117 1.00 9.49 228 VAL D C 1
ATOM 9703 O O . VAL D 1 228 ? 5.463 25.134 18.402 1.00 11.64 228 VAL D O 1
ATOM 9707 N N . HIS D 1 229 ? 6.636 26.175 16.870 1.00 9.99 229 HIS D N 1
ATOM 9708 C CA . HIS D 1 229 ? 5.855 25.619 15.774 1.00 9.95 229 HIS D CA 1
ATOM 9709 C C . HIS D 1 229 ? 6.807 25.265 14.662 1.00 8.94 229 HIS D C 1
ATOM 9710 O O . HIS D 1 229 ? 7.211 26.095 13.926 1.00 10.03 229 HIS D O 1
ATOM 9717 N N . VAL D 1 230 ? 7.154 23.996 14.593 1.00 10.31 230 VAL D N 1
ATOM 9718 C CA . VAL D 1 230 ? 8.202 23.548 13.708 1.00 10.94 230 VAL D CA 1
ATOM 9719 C C . VAL D 1 230 ? 7.744 22.882 12.391 1.00 11.58 230 VAL D C 1
ATOM 9720 O O . VAL D 1 230 ? 8.577 22.516 11.587 1.00 11.73 230 VAL D O 1
ATOM 9724 N N . THR D 1 231 ? 6.440 22.776 12.182 1.00 11.30 231 THR D N 1
ATOM 9725 C CA . THR D 1 231 ? 5.896 22.321 10.916 1.00 11.38 231 THR D CA 1
ATOM 9726 C C . THR D 1 231 ? 4.980 23.378 10.319 1.00 10.53 231 THR D C 1
ATOM 9727 O O . THR D 1 231 ? 4.015 23.072 9.681 1.00 11.89 231 THR D O 1
ATOM 9731 N N . ALA D 1 232 ? 5.334 24.628 10.530 1.00 10.67 232 ALA D N 1
ATOM 9732 C CA . ALA D 1 232 ? 4.491 25.750 10.150 1.00 10.19 232 ALA D CA 1
ATOM 9733 C C . ALA D 1 232 ? 4.277 25.975 8.666 1.00 10.89 232 ALA D C 1
ATOM 9734 O O . ALA D 1 232 ? 3.404 26.684 8.309 1.00 10.74 232 ALA D O 1
ATOM 9736 N N . GLN D 1 233 ? 5.115 25.368 7.850 1.00 10.81 233 GLN D N 1
ATOM 9737 C CA . GLN D 1 233 ? 5.083 25.405 6.373 1.00 10.30 233 GLN D CA 1
ATOM 9738 C C . GLN D 1 233 ? 5.524 26.715 5.716 1.00 11.94 233 GLN D C 1
ATOM 9739 O O . GLN D 1 233 ? 6.244 26.707 4.762 1.00 13.00 233 GLN D O 1
ATOM 9745 N N . TYR D 1 234 ? 5.071 27.832 6.254 1.00 11.29 234 TYR D N 1
ATOM 9746 C CA . TYR D 1 234 ? 5.173 29.088 5.544 1.00 10.58 234 TYR D CA 1
ATOM 9747 C C . TYR D 1 234 ? 6.562 29.685 5.513 1.00 10.42 234 TYR D C 1
ATOM 9748 O O . TYR D 1 234 ? 6.881 30.392 4.645 1.00 12.14 234 TYR D O 1
ATOM 9757 N N . GLY D 1 235 ? 7.359 29.381 6.517 1.00 11.08 235 GLY D N 1
ATOM 9758 C CA . GLY D 1 235 ? 8.628 30.030 6.640 1.00 12.99 235 GLY D CA 1
ATOM 9759 C C . GLY D 1 235 ? 9.295 29.790 7.978 1.00 10.75 235 GLY D C 1
ATOM 9760 O O . GLY D 1 235 ? 8.804 29.072 8.794 1.00 10.98 235 GLY D O 1
ATOM 9761 N N . TYR D 1 236 ? 10.438 30.435 8.122 1.00 10.88 236 TYR D N 1
ATOM 9762 C CA . TYR D 1 236 ? 11.251 30.413 9.321 1.00 10.75 236 TYR D CA 1
ATOM 9763 C C . TYR D 1 236 ? 11.184 31.783 9.941 1.00 10.89 236 TYR D C 1
ATOM 9764 O O . TYR D 1 236 ? 11.454 32.737 9.287 1.00 13.86 236 TYR D O 1
ATOM 9773 N N . GLU D 1 237 ? 10.797 31.861 11.199 1.00 10.43 237 GLU D N 1
ATOM 9774 C CA . GLU D 1 237 ? 10.593 33.147 11.826 1.00 10.39 237 GLU D CA 1
ATOM 9775 C C . GLU D 1 237 ? 10.804 33.126 13.336 1.00 9.55 237 GLU D C 1
ATOM 9776 O O . GLU D 1 237 ? 10.452 32.219 14.003 1.00 11.41 237 GLU D O 1
ATOM 9782 N N . VAL D 1 238 ? 11.442 34.182 13.811 1.00 11.72 238 VAL D N 1
ATOM 9783 C CA . VAL D 1 238 ? 11.619 34.442 15.237 1.00 10.86 238 VAL D CA 1
ATOM 9784 C C . VAL D 1 238 ? 10.948 35.775 15.579 1.00 13.09 238 VAL D C 1
ATOM 9785 O O . VAL D 1 238 ? 11.244 36.771 15.012 1.00 15.87 238 VAL D O 1
ATOM 9789 N N . LYS D 1 239 ? 10.000 35.717 16.500 1.00 12.43 239 LYS D N 1
ATOM 9790 C CA . LYS D 1 239 ? 9.241 36.885 16.919 1.00 12.23 239 LYS D CA 1
ATOM 9791 C C . LYS D 1 239 ? 9.462 37.103 18.424 1.00 11.53 239 LYS D C 1
ATOM 9792 O O . LYS D 1 239 ? 9.618 36.184 19.162 1.00 11.69 239 LYS D O 1
ATOM 9798 N N . LEU D 1 240 ? 9.484 38.362 18.809 1.00 11.77 240 LEU D N 1
ATOM 9799 C CA . LEU D 1 240 ? 9.734 38.783 20.168 1.00 11.55 240 LEU D CA 1
ATOM 9800 C C . LEU D 1 240 ? 9.014 40.083 20.477 1.00 13.04 240 LEU D C 1
ATOM 9801 O O . LEU D 1 240 ? 9.212 41.039 19.830 1.00 12.36 240 LEU D O 1
ATOM 9806 N N . GLU D 1 241 ? 8.216 40.036 21.528 1.00 12.53 241 GLU D N 1
ATOM 9807 C CA . GLU D 1 241 ? 7.467 41.167 22.025 1.00 12.91 241 GLU D CA 1
ATOM 9808 C C . GLU D 1 241 ? 7.619 41.227 23.548 1.00 13.98 241 GLU D C 1
ATOM 9809 O O . GLU D 1 241 ? 7.418 40.271 24.215 1.00 13.31 241 GLU D O 1
ATOM 9815 N N . VAL D 1 242 ? 8.022 42.375 24.043 1.00 11.71 242 VAL D N 1
ATOM 9816 C CA . VAL D 1 242 ? 8.137 42.584 25.474 1.00 12.67 242 VAL D CA 1
ATOM 9817 C C . VAL D 1 242 ? 7.076 43.587 25.912 1.00 10.53 242 VAL D C 1
ATOM 9818 O O . VAL D 1 242 ? 7.030 44.657 25.420 1.00 10.93 242 VAL D O 1
ATOM 9822 N N . ILE D 1 243 ? 6.241 43.146 26.833 1.00 11.77 243 ILE D N 1
ATOM 9823 C CA . ILE D 1 243 ? 5.164 43.928 27.389 1.00 11.15 243 ILE D CA 1
ATOM 9824 C C . ILE D 1 243 ? 5.623 44.579 28.689 1.00 12.49 243 ILE D C 1
ATOM 9825 O O . ILE D 1 243 ? 5.845 43.920 29.634 1.00 14.20 243 ILE D O 1
ATOM 9830 N N . GLY D 1 244 ? 5.762 45.879 28.677 1.00 11.71 244 GLY D N 1
ATOM 9831 C CA . GLY D 1 244 ? 6.138 46.610 29.867 1.00 12.52 244 GLY D CA 1
ATOM 9832 C C . GLY D 1 244 ? 4.994 47.366 30.516 1.00 13.53 244 GLY D C 1
ATOM 9833 O O . GLY D 1 244 ? 3.931 47.443 30.001 1.00 13.82 244 GLY D O 1
ATOM 9834 N N . GLU D 1 245 ? 5.301 47.957 31.648 1.00 14.62 245 GLU D N 1
ATOM 9835 C CA . GLU D 1 245 ? 4.347 48.744 32.386 1.00 14.00 245 GLU D CA 1
ATOM 9836 C C . GLU D 1 245 ? 3.804 49.929 31.614 1.00 14.41 245 GLU D C 1
ATOM 9837 O O . GLU D 1 245 ? 2.675 50.247 31.745 1.00 13.71 245 GLU D O 1
ATOM 9843 N N . THR D 1 246 ? 4.632 50.579 30.825 1.00 12.92 246 THR D N 1
ATOM 9844 C CA . THR D 1 246 ? 4.220 51.792 30.153 1.00 13.67 246 THR D CA 1
ATOM 9845 C C . THR D 1 246 ? 4.328 51.769 28.655 1.00 13.79 246 THR D C 1
ATOM 9846 O O . THR D 1 246 ? 4.067 52.737 28.016 1.00 15.71 246 THR D O 1
ATOM 9850 N N . GLY D 1 247 ? 4.721 50.637 28.113 1.00 12.58 247 GLY D N 1
ATOM 9851 C CA . GLY D 1 247 ? 4.762 50.482 26.679 1.00 13.93 247 GLY D CA 1
ATOM 9852 C C . GLY D 1 247 ? 5.161 49.087 26.255 1.00 11.69 247 GLY D C 1
ATOM 9853 O O . GLY D 1 247 ? 5.247 48.217 27.062 1.00 11.94 247 GLY D O 1
ATOM 9854 N N . GLU D 1 248 ? 5.387 48.909 24.961 1.00 12.21 248 GLU D N 1
ATOM 9855 C CA . GLU D 1 248 ? 5.813 47.625 24.402 1.00 13.14 248 GLU D CA 1
ATOM 9856 C C . GLU D 1 248 ? 6.975 47.802 23.464 1.00 10.18 248 GLU D C 1
ATOM 9857 O O . GLU D 1 248 ? 7.140 48.808 22.880 1.00 13.39 248 GLU D O 1
ATOM 9863 N N . LEU D 1 249 ? 7.774 46.763 23.368 1.00 10.63 249 LEU D N 1
ATOM 9864 C CA . LEU D 1 249 ? 8.839 46.648 22.389 1.00 10.99 249 LEU D CA 1
ATOM 9865 C C . LEU D 1 249 ? 8.712 45.341 21.585 1.00 12.11 249 LEU D C 1
ATOM 9866 O O . LEU D 1 249 ? 8.489 44.314 22.124 1.00 13.72 249 LEU D O 1
ATOM 9871 N N . GLN D 1 250 ? 8.900 45.457 20.288 1.00 12.92 250 GLN D N 1
ATOM 9872 C CA . GLN D 1 250 ? 8.759 44.361 19.370 1.00 14.04 250 GLN D CA 1
ATOM 9873 C C . GLN D 1 250 ? 9.880 44.353 18.332 1.00 13.43 250 GLN D C 1
ATOM 9874 O O . GLN D 1 250 ? 10.259 45.350 17.806 1.00 13.55 250 GLN D O 1
ATOM 9880 N N . LEU D 1 251 ? 10.371 43.177 18.057 1.00 12.35 251 LEU D N 1
ATOM 9881 C CA . LEU D 1 251 ? 11.317 42.994 17.001 1.00 15.19 251 LEU D CA 1
ATOM 9882 C C . LEU D 1 251 ? 10.578 43.188 15.712 1.00 18.51 251 LEU D C 1
ATOM 9883 O O . LEU D 1 251 ? 9.530 42.657 15.533 1.00 20.56 251 LEU D O 1
ATOM 9888 N N . PRO D 1 252 ? 11.161 43.924 14.790 1.00 17.52 252 PRO D N 1
ATOM 9889 C CA . PRO D 1 252 ? 10.539 44.054 13.489 1.00 19.10 252 PRO D CA 1
ATOM 9890 C C . PRO D 1 252 ? 10.660 42.819 12.595 1.00 21.91 252 PRO D C 1
ATOM 9891 O O . PRO D 1 252 ? 11.431 41.966 12.874 1.00 23.90 252 PRO D O 1
ATOM 9895 N N . ASN D 1 253 ? 9.852 42.769 11.551 1.00 29.82 253 ASN D N 1
ATOM 9896 C CA . ASN D 1 253 ? 9.978 41.766 10.491 1.00 32.15 253 ASN D CA 1
ATOM 9897 C C . ASN D 1 253 ? 11.369 41.801 9.833 1.00 29.52 253 ASN D C 1
ATOM 9898 O O . ASN D 1 253 ? 11.927 42.830 9.578 1.00 30.09 253 ASN D O 1
ATOM 9903 N N . TYR D 1 254 ? 11.922 40.621 9.647 1.00 27.81 254 TYR D N 1
ATOM 9904 C CA . TYR D 1 254 ? 13.231 40.487 9.077 1.00 26.49 254 TYR D CA 1
ATOM 9905 C C . TYR D 1 254 ? 13.066 40.276 7.584 1.00 28.47 254 TYR D C 1
ATOM 9906 O O . TYR D 1 254 ? 12.281 39.450 7.162 1.00 30.91 254 TYR D O 1
ATOM 9915 N N . GLY D 1 255 ? 13.802 41.048 6.799 1.00 28.65 255 GLY D N 1
ATOM 9916 C CA . GLY D 1 255 ? 13.664 40.941 5.372 1.00 30.66 255 GLY D CA 1
ATOM 9917 C C . GLY D 1 255 ? 14.461 41.970 4.634 1.00 29.31 255 GLY D C 1
ATOM 9918 O O . GLY D 1 255 ? 14.446 43.127 4.955 1.00 32.99 255 GLY D O 1
ATOM 9919 N N . LEU D 1 256 ? 15.154 41.501 3.614 0.63 25.61 256 LEU D N 1
ATOM 9920 C CA . LEU D 1 256 ? 15.881 42.345 2.694 0.63 30.46 256 LEU D CA 1
ATOM 9921 C C . LEU D 1 256 ? 15.156 42.458 1.372 0.63 24.52 256 LEU D C 1
ATOM 9922 O O . LEU D 1 256 ? 15.298 43.453 0.716 0.63 30.27 256 LEU D O 1
ATOM 9927 N N . GLY D 1 257 ? 14.343 41.472 1.047 1.00 28.65 257 GLY D N 1
ATOM 9928 C CA . GLY D 1 257 ? 13.786 41.362 -0.283 1.00 24.23 257 GLY D CA 1
ATOM 9929 C C . GLY D 1 257 ? 12.800 42.453 -0.538 1.00 21.01 257 GLY D C 1
ATOM 9930 O O . GLY D 1 257 ? 12.368 43.113 0.384 1.00 20.40 257 GLY D O 1
ATOM 9931 N N . PRO D 1 258 ? 12.445 42.622 -1.807 1.00 16.07 258 PRO D N 1
ATOM 9932 C CA . PRO D 1 258 ? 11.547 43.712 -2.127 1.00 14.85 258 PRO D CA 1
ATOM 9933 C C . PRO D 1 258 ? 10.102 43.443 -1.779 1.00 12.86 258 PRO D C 1
ATOM 9934 O O . PRO D 1 258 ? 9.694 42.341 -1.654 1.00 14.73 258 PRO D O 1
ATOM 9938 N N . ILE D 1 259 ? 9.362 44.528 -1.657 1.00 11.91 259 ILE D N 1
ATOM 9939 C CA . ILE D 1 259 ? 7.930 44.476 -1.625 1.00 11.68 259 ILE D CA 1
ATOM 9940 C C . ILE D 1 259 ? 7.396 44.395 -3.044 1.00 12.43 259 ILE D C 1
ATOM 9941 O O . ILE D 1 259 ? 7.672 45.225 -3.847 1.00 13.75 259 ILE D O 1
ATOM 9946 N N . LEU D 1 260 ? 6.646 43.350 -3.307 1.00 11.36 260 LEU D N 1
ATOM 9947 C CA . LEU D 1 260 ? 6.030 43.092 -4.588 1.00 10.56 260 LEU D CA 1
ATOM 9948 C C . LEU D 1 260 ? 4.546 43.380 -4.568 1.00 12.48 260 LEU D C 1
ATOM 9949 O O . LEU D 1 260 ? 3.859 42.845 -3.776 1.00 13.69 260 LEU D O 1
ATOM 9954 N N . ARG D 1 261 ? 4.108 44.224 -5.480 1.00 10.45 261 ARG D N 1
ATOM 9955 C CA . ARG D 1 261 ? 2.707 44.428 -5.749 1.00 12.29 261 ARG D CA 1
ATOM 9956 C C . ARG D 1 261 ? 2.358 43.720 -7.041 1.00 10.78 261 ARG D C 1
ATOM 9957 O O . ARG D 1 261 ? 2.845 44.058 -8.072 1.00 12.45 261 ARG D O 1
ATOM 9965 N N . SER D 1 262 ? 1.496 42.741 -6.937 1.00 11.66 262 SER D N 1
ATOM 9966 C CA . SER D 1 262 ? 1.196 41.863 -8.049 1.00 12.00 262 SER D CA 1
ATOM 9967 C C . SER D 1 262 ? -0.042 41.061 -7.716 1.00 13.00 262 SER D C 1
ATOM 9968 O O . SER D 1 262 ? -0.189 40.623 -6.628 1.00 13.80 262 SER D O 1
ATOM 9971 N N . ASN D 1 263 ? -0.929 40.874 -8.672 1.00 11.96 263 ASN D N 1
ATOM 9972 C CA . ASN D 1 263 ? -1.981 39.881 -8.505 1.00 14.99 263 ASN D CA 1
ATOM 9973 C C . ASN D 1 263 ? -2.838 40.082 -7.250 1.00 14.47 263 ASN D C 1
ATOM 9974 O O . ASN D 1 263 ? -3.118 39.170 -6.545 1.00 15.30 263 ASN D O 1
ATOM 9979 N N . ALA D 1 264 ? -3.245 41.321 -7.022 1.00 13.02 264 ALA D N 1
ATOM 9980 C CA . ALA D 1 264 ? -4.150 41.692 -5.944 1.00 13.06 264 ALA D CA 1
ATOM 9981 C C . ALA D 1 264 ? -3.570 41.535 -4.562 1.00 14.14 264 ALA D C 1
ATOM 9982 O O . ALA D 1 264 ? -4.273 41.447 -3.627 1.00 13.90 264 ALA D O 1
ATOM 9984 N N . ASN D 1 265 ? -2.263 41.520 -4.476 1.00 13.71 265 ASN D N 1
ATOM 9985 C CA A ASN D 1 265 ? -1.572 41.437 -3.192 0.51 14.90 265 ASN D CA 1
ATOM 9986 C CA B ASN D 1 265 ? -1.633 41.570 -3.179 0.49 15.02 265 ASN D CA 1
ATOM 9987 C C . ASN D 1 265 ? -0.306 42.283 -3.158 1.00 14.14 265 ASN D C 1
ATOM 9988 O O . ASN D 1 265 ? 0.269 42.569 -4.173 1.00 13.21 265 ASN D O 1
ATOM 9997 N N . GLN D 1 266 ? 0.103 42.619 -1.955 1.00 12.98 266 GLN D N 1
ATOM 9998 C CA . GLN D 1 266 ? 1.339 43.242 -1.681 1.00 13.45 266 GLN D CA 1
ATOM 9999 C C . GLN D 1 266 ? 2.070 42.273 -0.774 1.00 14.50 266 GLN D C 1
ATOM 10000 O O . GLN D 1 266 ? 1.574 41.908 0.243 1.00 14.70 266 GLN D O 1
ATOM 10006 N N . GLN D 1 267 ? 3.239 41.854 -1.190 1.00 13.26 267 GLN D N 1
ATOM 10007 C CA . GLN D 1 267 ? 3.930 40.818 -0.473 1.00 14.79 267 GLN D CA 1
ATOM 10008 C C . GLN D 1 267 ? 5.451 40.977 -0.338 1.00 13.51 267 GLN D C 1
ATOM 10009 O O . GLN D 1 267 ? 6.082 41.601 -1.140 1.00 13.34 267 GLN D O 1
ATOM 10015 N N . THR D 1 268 ? 5.988 40.382 0.718 1.00 11.99 268 THR D N 1
ATOM 10016 C CA . THR D 1 268 ? 7.408 40.283 0.938 1.00 14.25 268 THR D CA 1
ATOM 10017 C C . THR D 1 268 ? 7.778 38.852 1.300 1.00 15.15 268 THR D C 1
ATOM 10018 O O . THR D 1 268 ? 7.055 38.173 1.952 1.00 15.03 268 THR D O 1
ATOM 10022 N N . ALA D 1 269 ? 8.926 38.424 0.824 1.00 14.27 269 ALA D N 1
ATOM 10023 C CA . ALA D 1 269 ? 9.454 37.128 1.160 1.00 14.58 269 ALA D CA 1
ATOM 10024 C C . ALA D 1 269 ? 9.801 36.925 2.615 1.00 15.44 269 ALA D C 1
ATOM 10025 O O . ALA D 1 269 ? 10.221 37.805 3.290 1.00 18.84 269 ALA D O 1
ATOM 10027 N N . VAL D 1 270 ? 9.580 35.711 3.053 1.00 14.53 270 VAL D N 1
ATOM 10028 C CA . VAL D 1 270 ? 9.957 35.256 4.364 1.00 14.06 270 VAL D CA 1
ATOM 10029 C C . VAL D 1 270 ? 11.127 34.290 4.209 1.00 16.77 270 VAL D C 1
ATOM 10030 O O . VAL D 1 270 ? 11.134 33.487 3.334 1.00 16.11 270 VAL D O 1
ATOM 10034 N N . GLU D 1 271 ? 12.105 34.391 5.088 1.00 14.86 271 GLU D N 1
ATOM 10035 C CA . GLU D 1 271 ? 13.187 33.435 5.110 1.00 14.86 271 GLU D CA 1
ATOM 10036 C C . GLU D 1 271 ? 12.689 32.019 5.318 1.00 16.01 271 GLU D C 1
ATOM 10037 O O . GLU D 1 271 ? 11.733 31.805 6.008 1.00 14.58 271 GLU D O 1
ATOM 10043 N N . MET D 1 272 ? 13.356 31.053 4.728 1.00 13.77 272 MET D N 1
ATOM 10044 C CA . MET D 1 272 ? 12.991 29.679 4.946 1.00 13.41 272 MET D CA 1
ATOM 10045 C C . MET D 1 272 ? 13.950 28.885 5.851 1.00 14.42 272 MET D C 1
ATOM 10046 O O . MET D 1 272 ? 13.715 27.765 6.163 1.00 16.08 272 MET D O 1
ATOM 10051 N N . SER D 1 273 ? 15.015 29.526 6.260 1.00 14.21 273 SER D N 1
ATOM 10052 C CA . SER D 1 273 ? 15.953 28.874 7.143 1.00 15.59 273 SER D CA 1
ATOM 10053 C C . SER D 1 273 ? 16.708 29.813 8.066 1.00 14.54 273 SER D C 1
ATOM 10054 O O . SER D 1 273 ? 16.900 30.955 7.777 1.00 16.51 273 SER D O 1
ATOM 10057 N N . TRP D 1 274 ? 17.177 29.233 9.156 1.00 14.15 274 TRP D N 1
ATOM 10058 C CA . TRP D 1 274 ? 18.090 29.890 10.066 1.00 14.64 274 TRP D CA 1
ATOM 10059 C C . TRP D 1 274 ? 19.342 30.394 9.393 1.00 14.61 274 TRP D C 1
ATOM 10060 O O . TRP D 1 274 ? 19.919 31.340 9.808 1.00 15.93 274 TRP D O 1
ATOM 10071 N N . ILE D 1 275 ? 19.762 29.707 8.352 1.00 17.70 275 ILE D N 1
ATOM 10072 C CA . ILE D 1 275 ? 21.071 29.940 7.781 1.00 18.60 275 ILE D CA 1
ATOM 10073 C C . ILE D 1 275 ? 21.261 31.352 7.289 1.00 19.93 275 ILE D C 1
ATOM 10074 O O . ILE D 1 275 ? 22.294 31.945 7.445 1.00 19.75 275 ILE D O 1
ATOM 10079 N N . ASN D 1 276 ? 20.218 31.898 6.739 1.00 16.00 276 ASN D N 1
ATOM 10080 C CA . ASN D 1 276 ? 20.260 33.241 6.335 1.00 18.93 276 ASN D CA 1
ATOM 10081 C C . ASN D 1 276 ? 19.701 34.219 7.366 1.00 15.38 276 ASN D C 1
ATOM 10082 O O . ASN D 1 276 ? 20.195 35.281 7.494 1.00 17.83 276 ASN D O 1
ATOM 10087 N N . ARG D 1 277 ? 18.712 33.805 8.123 1.00 15.20 277 ARG D N 1
ATOM 10088 C CA . ARG D 1 277 ? 18.141 34.716 9.088 1.00 14.82 277 ARG D CA 1
ATOM 10089 C C . ARG D 1 277 ? 19.171 35.188 10.115 1.00 14.49 277 ARG D C 1
ATOM 10090 O O . ARG D 1 277 ? 19.190 36.314 10.477 1.00 14.00 277 ARG D O 1
ATOM 10098 N N . PHE D 1 278 ? 20.018 34.265 10.546 1.00 13.05 278 PHE D N 1
ATOM 10099 C CA . PHE D 1 278 ? 20.953 34.544 11.632 1.00 13.02 278 PHE D CA 1
ATOM 10100 C C . PHE D 1 278 ? 22.423 34.576 11.211 1.00 14.56 278 PHE D C 1
ATOM 10101 O O . PHE D 1 278 ? 23.285 34.455 12.001 1.00 13.52 278 PHE D O 1
ATOM 10109 N N . ILE D 1 279 ? 22.650 34.821 9.946 1.00 12.23 279 ILE D N 1
ATOM 10110 C CA . ILE D 1 279 ? 23.986 34.878 9.408 1.00 12.21 279 ILE D CA 1
ATOM 10111 C C . ILE D 1 279 ? 24.881 35.890 10.111 1.00 13.08 279 ILE D C 1
ATOM 10112 O O . ILE D 1 279 ? 25.980 35.603 10.422 1.00 12.32 279 ILE D O 1
ATOM 10117 N N . GLN D 1 280 ? 24.344 37.038 10.413 1.00 12.78 280 GLN D N 1
ATOM 10118 C CA . GLN D 1 280 ? 25.111 38.026 11.144 1.00 13.23 280 GLN D CA 1
ATOM 10119 C C . GLN D 1 280 ? 25.497 37.562 12.532 1.00 13.47 280 GLN D C 1
ATOM 10120 O O . GLN D 1 280 ? 26.604 37.688 12.933 1.00 13.79 280 GLN D O 1
ATOM 10126 N N . ALA D 1 281 ? 24.545 37.007 13.242 1.00 12.25 281 ALA D N 1
ATOM 10127 C CA . ALA D 1 281 ? 24.809 36.509 14.564 1.00 12.24 281 ALA D CA 1
ATOM 10128 C C . ALA D 1 281 ? 25.846 35.388 14.580 1.00 12.51 281 ALA D C 1
ATOM 10129 O O . ALA D 1 281 ? 26.692 35.371 15.409 1.00 12.01 281 ALA D O 1
ATOM 10131 N N . TYR D 1 282 ? 25.757 34.477 13.632 1.00 12.00 282 TYR D N 1
ATOM 10132 C CA . TYR D 1 282 ? 26.740 33.398 13.535 1.00 11.23 282 TYR D CA 1
ATOM 10133 C C . TYR D 1 282 ? 28.127 33.944 13.205 1.00 11.74 282 TYR D C 1
ATOM 10134 O O . TYR D 1 282 ? 29.072 33.554 13.795 1.00 12.32 282 TYR D O 1
ATOM 10143 N N . ASN D 1 283 ? 28.195 34.873 12.276 1.00 11.10 283 ASN D N 1
ATOM 10144 C CA . ASN D 1 283 ? 29.450 35.504 11.933 1.00 12.33 283 ASN D CA 1
ATOM 10145 C C . ASN D 1 283 ? 30.099 36.206 13.116 1.00 13.99 283 ASN D C 1
ATOM 10146 O O . ASN D 1 283 ? 31.238 36.053 13.368 1.00 12.50 283 ASN D O 1
ATOM 10151 N N . THR D 1 284 ? 29.298 36.945 13.853 1.00 12.36 284 THR D N 1
ATOM 10152 C CA . THR D 1 284 ? 29.806 37.681 14.978 1.00 13.65 284 THR D CA 1
ATOM 10153 C C . THR D 1 284 ? 30.294 36.755 16.081 1.00 11.89 284 THR D C 1
ATOM 10154 O O . THR D 1 284 ? 31.368 36.912 16.579 1.00 13.49 284 THR D O 1
ATOM 10158 N N . GLU D 1 285 ? 29.475 35.799 16.465 1.00 12.47 285 GLU D N 1
ATOM 10159 C CA . GLU D 1 285 ? 29.857 34.887 17.530 1.00 12.25 285 GLU D CA 1
ATOM 10160 C C . GLU D 1 285 ? 31.112 34.064 17.215 1.00 13.84 285 GLU D C 1
ATOM 10161 O O . GLU D 1 285 ? 31.936 33.834 18.045 1.00 13.72 285 GLU D O 1
ATOM 10167 N N . VAL D 1 286 ? 31.230 33.643 15.980 1.00 12.63 286 VAL D N 1
ATOM 10168 C CA . VAL D 1 286 ? 32.331 32.802 15.590 1.00 13.42 286 VAL D CA 1
ATOM 10169 C C . VAL D 1 286 ? 33.624 33.620 15.461 1.00 13.62 286 VAL D C 1
ATOM 10170 O O . VAL D 1 286 ? 34.667 33.177 15.854 1.00 12.18 286 VAL D O 1
ATOM 10174 N N . GLN D 1 287 ? 33.491 34.830 14.965 1.00 12.79 287 GLN D N 1
ATOM 10175 C CA . GLN D 1 287 ? 34.632 35.706 14.902 1.00 13.39 287 GLN D CA 1
ATOM 10176 C C . GLN D 1 287 ? 35.164 36.021 16.297 1.00 12.79 287 GLN D C 1
ATOM 10177 O O . GLN D 1 287 ? 36.328 36.067 16.515 1.00 14.14 287 GLN D O 1
ATOM 10183 N N . GLU D 1 288 ? 34.263 36.181 17.238 1.00 13.47 288 GLU D N 1
ATOM 10184 C CA . GLU D 1 288 ? 34.682 36.471 18.584 1.00 12.59 288 GLU D CA 1
ATOM 10185 C C . GLU D 1 288 ? 35.430 35.275 19.201 1.00 15.74 288 GLU D C 1
ATOM 10186 O O . GLU D 1 288 ? 36.390 35.428 19.867 1.00 15.80 288 GLU D O 1
ATOM 10192 N N . PHE D 1 289 ? 34.944 34.081 18.935 1.00 13.19 289 PHE D N 1
ATOM 10193 C CA . PHE D 1 289 ? 35.611 32.870 19.366 1.00 13.76 289 PHE D CA 1
ATOM 10194 C C . PHE D 1 289 ? 37.018 32.766 18.802 1.00 16.04 289 PHE D C 1
ATOM 10195 O O . PHE D 1 289 ? 37.932 32.571 19.525 1.00 13.41 289 PHE D O 1
ATOM 10203 N N . ILE D 1 290 ? 37.140 32.930 17.503 1.00 12.86 290 ILE D N 1
ATOM 10204 C CA . ILE D 1 290 ? 38.408 32.862 16.815 1.00 13.21 290 ILE D CA 1
ATOM 10205 C C . ILE D 1 290 ? 39.394 33.925 17.341 1.00 15.55 290 ILE D C 1
ATOM 10206 O O . ILE D 1 290 ? 40.522 33.649 17.562 1.00 15.36 290 ILE D O 1
ATOM 10211 N N . ASP D 1 291 ? 38.898 35.130 17.559 1.00 14.80 291 ASP D N 1
ATOM 10212 C CA . ASP D 1 291 ? 39.712 36.198 18.102 1.00 15.41 291 ASP D CA 1
ATOM 10213 C C . ASP D 1 291 ? 40.246 35.882 19.469 1.00 17.02 291 ASP D C 1
ATOM 10214 O O . ASP D 1 291 ? 41.363 36.233 19.762 1.00 17.80 291 ASP D O 1
ATOM 10219 N N . GLU D 1 292 ? 39.456 35.232 20.304 1.00 14.74 292 GLU D N 1
ATOM 10220 C CA . GLU D 1 292 ? 39.931 34.798 21.605 1.00 15.57 292 GLU D CA 1
ATOM 10221 C C . GLU D 1 292 ? 40.944 33.674 21.519 1.00 18.52 292 GLU D C 1
ATOM 10222 O O . GLU D 1 292 ? 41.936 33.713 22.184 1.00 18.09 292 GLU D O 1
ATOM 10228 N N . VAL D 1 293 ? 40.683 32.690 20.678 1.00 15.49 293 VAL D N 1
ATOM 10229 C CA . VAL D 1 293 ? 41.621 31.600 20.485 1.00 16.81 293 VAL D CA 1
ATOM 10230 C C . VAL D 1 293 ? 42.962 32.122 19.981 1.00 19.45 293 VAL D C 1
ATOM 10231 O O . VAL D 1 293 ? 43.976 31.659 20.399 1.00 20.62 293 VAL D O 1
ATOM 10235 N N . ALA D 1 294 ? 42.914 33.093 19.099 1.00 16.50 294 ALA D N 1
ATOM 10236 C CA . ALA D 1 294 ? 44.125 33.658 18.548 1.00 18.88 294 ALA D CA 1
ATOM 10237 C C . ALA D 1 294 ? 45.025 34.247 19.636 1.00 20.85 294 ALA D C 1
ATOM 10238 O O . ALA D 1 294 ? 46.228 34.157 19.528 1.00 23.62 294 ALA D O 1
ATOM 10240 N N . LYS D 1 295 ? 44.424 34.777 20.687 1.00 20.94 295 LYS D N 1
ATOM 10241 C CA . LYS D 1 295 ? 45.157 35.315 21.826 1.00 26.11 295 LYS D CA 1
ATOM 10242 C C . LYS D 1 295 ? 45.430 34.301 22.920 1.00 25.12 295 LYS D C 1
ATOM 10243 O O . LYS D 1 295 ? 45.952 34.646 23.946 1.00 27.85 295 LYS D O 1
ATOM 10249 N N . SER D 1 296 ? 45.057 33.062 22.686 1.00 22.74 296 SER D N 1
ATOM 10250 C CA . SER D 1 296 ? 45.095 32.028 23.696 1.00 23.39 296 SER D CA 1
ATOM 10251 C C . SER D 1 296 ? 44.380 32.417 24.972 1.00 27.55 296 SER D C 1
ATOM 10252 O O . SER D 1 296 ? 44.808 32.073 26.038 1.00 27.73 296 SER D O 1
ATOM 10255 N N . GLU D 1 297 ? 43.274 33.119 24.821 1.00 19.87 297 GLU D N 1
ATOM 10256 C CA . GLU D 1 297 ? 42.477 33.555 25.925 1.00 20.78 297 GLU D CA 1
ATOM 10257 C C . GLU D 1 297 ? 41.139 32.831 25.935 1.00 23.30 297 GLU D C 1
ATOM 10258 O O . GLU D 1 297 ? 40.664 32.443 24.909 1.00 18.46 297 GLU D O 1
ATOM 10264 N N . PRO D 1 298 ? 40.562 32.648 27.106 1.00 18.05 298 PRO D N 1
ATOM 10265 C CA . PRO D 1 298 ? 39.266 31.992 27.170 1.00 18.02 298 PRO D CA 1
ATOM 10266 C C . PRO D 1 298 ? 38.217 32.758 26.399 1.00 16.28 298 PRO D C 1
ATOM 10267 O O . PRO D 1 298 ? 38.275 33.921 26.302 1.00 18.19 298 PRO D O 1
ATOM 10271 N N . PRO D 1 299 ? 37.275 32.026 25.813 1.00 15.80 299 PRO D N 1
ATOM 10272 C CA . PRO D 1 299 ? 36.153 32.680 25.163 1.00 14.53 299 PRO D CA 1
ATOM 10273 C C . PRO D 1 299 ? 35.373 33.584 26.127 1.00 15.97 299 PRO D C 1
ATOM 10274 O O . PRO D 1 299 ? 35.353 33.369 27.297 1.00 16.69 299 PRO D O 1
ATOM 10278 N N . VAL D 1 300 ? 34.724 34.578 25.571 1.00 15.62 300 VAL D N 1
ATOM 10279 C CA . VAL D 1 300 ? 33.940 35.488 26.367 1.00 16.45 300 VAL D CA 1
ATOM 10280 C C . VAL D 1 300 ? 32.457 35.342 26.086 1.00 17.68 300 VAL D C 1
ATOM 10281 O O . VAL D 1 300 ? 31.659 35.931 26.742 1.00 20.04 300 VAL D O 1
ATOM 10285 N N . GLY D 1 301 ? 32.126 34.506 25.118 1.00 17.10 301 GLY D N 1
ATOM 10286 C CA . GLY D 1 301 ? 30.758 34.206 24.776 1.00 15.22 301 GLY D CA 1
ATOM 10287 C C . GLY D 1 301 ? 30.125 33.214 25.704 1.00 14.56 301 GLY D C 1
ATOM 10288 O O . GLY D 1 301 ? 30.753 32.814 26.633 1.00 15.52 301 GLY D O 1
ATOM 10289 N N . PRO D 1 302 ? 28.892 32.820 25.426 1.00 12.31 302 PRO D N 1
ATOM 10290 C CA . PRO D 1 302 ? 28.210 31.879 26.288 1.00 12.82 302 PRO D CA 1
ATOM 10291 C C . PRO D 1 302 ? 29.063 30.649 26.588 1.00 13.51 302 PRO D C 1
ATOM 10292 O O . PRO D 1 302 ? 29.686 30.109 25.717 1.00 13.52 302 PRO D O 1
ATOM 10296 N N . SER D 1 303 ? 29.041 30.252 27.843 1.00 14.11 303 SER D N 1
ATOM 10297 C CA . SER D 1 303 ? 29.857 29.186 28.343 1.00 14.27 303 SER D CA 1
ATOM 10298 C C . SER D 1 303 ? 29.110 27.879 28.542 1.00 13.40 303 SER D C 1
ATOM 10299 O O . SER D 1 303 ? 27.941 27.789 28.384 1.00 13.91 303 SER D O 1
ATOM 10302 N N . ALA D 1 304 ? 29.862 26.866 28.932 1.00 11.97 304 ALA D N 1
ATOM 10303 C CA . ALA D 1 304 ? 29.281 25.622 29.283 1.00 11.83 304 ALA D CA 1
ATOM 10304 C C . ALA D 1 304 ? 28.350 25.789 30.474 1.00 11.22 304 ALA D C 1
ATOM 10305 O O . ALA D 1 304 ? 27.445 25.053 30.624 1.00 13.28 304 ALA D O 1
ATOM 10307 N N . TRP D 1 305 ? 28.626 26.765 31.314 1.00 13.86 305 TRP D N 1
ATOM 10308 C CA . TRP D 1 305 ? 27.706 27.052 32.379 1.00 13.81 305 TRP D CA 1
ATOM 10309 C C . TRP D 1 305 ? 26.351 27.552 31.878 1.00 13.17 305 TRP D C 1
ATOM 10310 O O . TRP D 1 305 ? 25.352 27.119 32.327 1.00 14.53 305 TRP D O 1
ATOM 10321 N N . ASP D 1 306 ? 26.369 28.443 30.919 1.00 14.52 306 ASP D N 1
ATOM 10322 C CA . ASP D 1 306 ? 25.157 28.876 30.271 1.00 13.48 306 ASP D CA 1
ATOM 10323 C C . ASP D 1 306 ? 24.437 27.698 29.636 1.00 14.35 306 ASP D C 1
ATOM 10324 O O . ASP D 1 306 ? 23.262 27.602 29.676 1.00 14.99 306 ASP D O 1
ATOM 10329 N N . GLY D 1 307 ? 25.218 26.783 29.101 1.00 13.75 307 GLY D N 1
ATOM 10330 C CA . GLY D 1 307 ? 24.696 25.571 28.539 1.00 12.86 307 GLY D CA 1
ATOM 10331 C C . GLY D 1 307 ? 24.011 24.681 29.545 1.00 11.82 307 GLY D C 1
ATOM 10332 O O . GLY D 1 307 ? 23.004 24.116 29.271 1.00 13.82 307 GLY D O 1
ATOM 10333 N N . TYR D 1 308 ? 24.633 24.549 30.702 1.00 12.81 308 TYR D N 1
ATOM 10334 C CA . TYR D 1 308 ? 24.099 23.774 31.813 1.00 12.84 308 TYR D CA 1
ATOM 10335 C C . TYR D 1 308 ? 22.836 24.378 32.414 1.00 12.62 308 TYR D C 1
ATOM 10336 O O . TYR D 1 308 ? 21.896 23.701 32.641 1.00 14.57 308 TYR D O 1
ATOM 10345 N N . ILE D 1 309 ? 22.863 25.667 32.635 1.00 14.89 309 ILE D N 1
ATOM 10346 C CA . ILE D 1 309 ? 21.726 26.401 33.117 1.00 16.07 309 ILE D CA 1
ATOM 10347 C C . ILE D 1 309 ? 20.519 26.227 32.187 1.00 15.74 309 ILE D C 1
ATOM 10348 O O . ILE D 1 309 ? 19.450 25.930 32.593 1.00 16.41 309 ILE D O 1
ATOM 10353 N N . ALA D 1 310 ? 20.762 26.346 30.911 1.00 14.18 310 ALA D N 1
ATOM 10354 C CA . ALA D 1 310 ? 19.755 26.037 29.925 1.00 13.60 310 ALA D CA 1
ATOM 10355 C C . ALA D 1 310 ? 19.298 24.588 29.949 1.00 12.58 310 ALA D C 1
ATOM 10356 O O . ALA D 1 310 ? 18.154 24.314 29.785 1.00 14.59 310 ALA D O 1
ATOM 10358 N N . ALA D 1 311 ? 20.228 23.662 30.160 1.00 13.46 311 ALA D N 1
ATOM 10359 C CA . ALA D 1 311 ? 19.889 22.255 30.223 1.00 13.02 311 ALA D CA 1
ATOM 10360 C C . ALA D 1 311 ? 19.013 21.884 31.399 1.00 13.82 311 ALA D C 1
ATOM 10361 O O . ALA D 1 311 ? 18.217 21.021 31.301 1.00 15.43 311 ALA D O 1
ATOM 10363 N N . ILE D 1 312 ? 19.190 22.577 32.498 1.00 15.30 312 ILE D N 1
ATOM 10364 C CA . ILE D 1 312 ? 18.328 22.374 33.642 1.00 16.46 312 ILE D CA 1
ATOM 10365 C C . ILE D 1 312 ? 16.881 22.698 33.284 1.00 13.82 312 ILE D C 1
ATOM 10366 O O . ILE D 1 312 ? 16.013 21.926 33.490 1.00 14.28 312 ILE D O 1
ATOM 10371 N N . THR D 1 313 ? 16.674 23.846 32.696 1.00 15.03 313 THR D N 1
ATOM 10372 C CA . THR D 1 313 ? 15.359 24.275 32.267 1.00 12.31 313 THR D CA 1
ATOM 10373 C C . THR D 1 313 ? 14.803 23.404 31.123 1.00 12.36 313 THR D C 1
ATOM 10374 O O . THR D 1 313 ? 13.676 23.063 31.115 1.00 14.44 313 THR D O 1
ATOM 10378 N N . ALA D 1 314 ? 15.673 23.008 30.212 1.00 12.74 314 ALA D N 1
ATOM 10379 C CA . ALA D 1 314 ? 15.296 22.089 29.161 1.00 13.73 314 ALA D CA 1
ATOM 10380 C C . ALA D 1 314 ? 14.857 20.718 29.673 1.00 14.03 314 ALA D C 1
ATOM 10381 O O . ALA D 1 314 ? 13.897 20.164 29.223 1.00 13.83 314 ALA D O 1
ATOM 10383 N N . ALA D 1 315 ? 15.594 20.189 30.628 1.00 14.23 315 ALA D N 1
ATOM 10384 C CA . ALA D 1 315 ? 15.209 18.951 31.257 1.00 14.68 315 ALA D CA 1
ATOM 10385 C C . ALA D 1 315 ? 13.868 19.046 31.994 1.00 12.58 315 ALA D C 1
ATOM 10386 O O . ALA D 1 315 ? 13.088 18.142 31.955 1.00 14.28 315 ALA D O 1
ATOM 10388 N N . ALA D 1 316 ? 13.631 20.174 32.641 1.00 13.87 316 ALA D N 1
ATOM 10389 C CA . ALA D 1 316 ? 12.346 20.463 33.272 1.00 14.14 316 ALA D CA 1
ATOM 10390 C C . ALA D 1 316 ? 11.213 20.434 32.261 1.00 13.84 316 ALA D C 1
ATOM 10391 O O . ALA D 1 316 ? 10.203 19.881 32.506 1.00 14.67 316 ALA D O 1
ATOM 10393 N N . ALA D 1 317 ? 11.468 21.033 31.106 1.00 14.07 317 ALA D N 1
ATOM 10394 C CA . ALA D 1 317 ? 10.518 21.036 30.023 1.00 14.57 317 ALA D CA 1
ATOM 10395 C C . ALA D 1 317 ? 10.269 19.655 29.457 1.00 14.39 317 ALA D C 1
ATOM 10396 O O . ALA D 1 317 ? 9.163 19.309 29.173 1.00 14.51 317 ALA D O 1
ATOM 10398 N N . ASN D 1 318 ? 11.324 18.884 29.276 1.00 14.22 318 ASN D N 1
ATOM 10399 C CA . ASN D 1 318 ? 11.143 17.525 28.822 1.00 14.36 318 ASN D CA 1
ATOM 10400 C C . ASN D 1 318 ? 10.300 16.700 29.850 1.00 14.94 318 ASN D C 1
ATOM 10401 O O . ASN D 1 318 ? 9.540 15.849 29.489 1.00 16.92 318 ASN D O 1
ATOM 10406 N N . ARG D 1 319 ? 10.475 16.979 31.120 0.73 13.05 319 ARG D N 1
ATOM 10407 C CA . ARG D 1 319 ? 9.641 16.362 32.120 0.73 14.41 319 ARG D CA 1
ATOM 10408 C C . ARG D 1 319 ? 8.204 16.827 31.971 0.73 12.71 319 ARG D C 1
ATOM 10409 O O . ARG D 1 319 ? 7.307 16.040 32.035 0.73 16.22 319 ARG D O 1
ATOM 10417 N N . SER D 1 320 ? 8.012 18.106 31.718 1.00 15.34 320 SER D N 1
ATOM 10418 C CA . SER D 1 320 ? 6.682 18.675 31.565 1.00 15.79 320 SER D CA 1
ATOM 10419 C C . SER D 1 320 ? 5.964 18.124 30.327 1.00 15.35 320 SER D C 1
ATOM 10420 O O . SER D 1 320 ? 4.787 17.986 30.310 1.00 17.37 320 SER D O 1
ATOM 10423 N N . GLN D 1 321 ? 6.734 17.799 29.309 1.00 15.94 321 GLN D N 1
ATOM 10424 C CA . GLN D 1 321 ? 6.175 17.193 28.131 1.00 17.59 321 GLN D CA 1
ATOM 10425 C C . GLN D 1 321 ? 5.408 15.894 28.386 1.00 19.91 321 GLN D C 1
ATOM 10426 O O . GLN D 1 321 ? 4.582 15.518 27.614 1.00 22.19 321 GLN D O 1
ATOM 10432 N N . LYS D 1 322 ? 5.725 15.210 29.460 1.00 18.84 322 LYS D N 1
ATOM 10433 C CA . LYS D 1 322 ? 5.084 13.950 29.737 1.00 20.17 322 LYS D CA 1
ATOM 10434 C C . LYS D 1 322 ? 3.654 14.033 30.248 1.00 19.76 322 LYS D C 1
ATOM 10435 O O . LYS D 1 322 ? 2.858 13.210 29.908 1.00 24.89 322 LYS D O 1
ATOM 10441 N N . ASP D 1 323 ? 3.356 15.063 31.021 1.00 19.69 323 ASP D N 1
ATOM 10442 C CA . ASP D 1 323 ? 2.026 15.233 31.623 1.00 19.77 323 ASP D CA 1
ATOM 10443 C C . ASP D 1 323 ? 1.457 16.637 31.544 1.00 20.27 323 ASP D C 1
ATOM 10444 O O . ASP D 1 323 ? 0.403 16.899 32.066 1.00 22.61 323 ASP D O 1
ATOM 10449 N N . GLN D 1 324 ? 2.184 17.527 30.894 1.00 17.70 324 GLN D N 1
ATOM 10450 C CA . GLN D 1 324 ? 1.770 18.907 30.736 1.00 18.95 324 GLN D CA 1
ATOM 10451 C C . GLN D 1 324 ? 1.648 19.680 32.035 1.00 19.93 324 GLN D C 1
ATOM 10452 O O . GLN D 1 324 ? 0.994 20.667 32.099 1.00 20.73 324 GLN D O 1
ATOM 10458 N N . GLU D 1 325 ? 2.364 19.221 33.035 1.00 19.08 325 GLU D N 1
ATOM 10459 C CA . GLU D 1 325 ? 2.399 19.886 34.319 1.00 20.01 325 GLU D CA 1
ATOM 10460 C C . GLU D 1 325 ? 3.588 20.790 34.515 1.00 18.81 325 GLU D C 1
ATOM 10461 O O . GLU D 1 325 ? 4.618 20.577 33.966 1.00 19.44 325 GLU D O 1
ATOM 10467 N N . THR D 1 326 ? 3.388 21.809 35.329 1.00 19.30 326 THR D N 1
ATOM 10468 C CA . THR D 1 326 ? 4.413 22.750 35.669 1.00 15.56 326 THR D CA 1
ATOM 10469 C C . THR D 1 326 ? 5.524 22.062 36.440 1.00 20.40 326 THR D C 1
ATOM 10470 O O . THR D 1 326 ? 5.271 21.260 37.287 1.00 21.97 326 THR D O 1
ATOM 10474 N N . VAL D 1 327 ? 6.749 22.395 36.090 1.00 16.16 327 VAL D N 1
ATOM 10475 C CA . VAL D 1 327 ? 7.927 21.865 36.728 1.00 16.94 327 VAL D CA 1
ATOM 10476 C C . VAL D 1 327 ? 8.761 23.024 37.260 1.00 17.59 327 VAL D C 1
ATOM 10477 O O . VAL D 1 327 ? 9.021 23.978 36.578 1.00 16.52 327 VAL D O 1
ATOM 10481 N N . LEU D 1 328 ? 9.124 22.922 38.530 1.00 17.69 328 LEU D N 1
ATOM 10482 C CA . LEU D 1 328 ? 9.899 23.940 39.190 1.00 17.26 328 LEU D CA 1
ATOM 10483 C C . LEU D 1 328 ? 11.370 23.902 38.824 1.00 15.63 328 LEU D C 1
ATOM 10484 O O . LEU D 1 328 ? 11.899 22.885 38.542 1.00 17.87 328 LEU D O 1
ATOM 10489 N N . ILE D 1 329 ? 11.981 25.059 38.860 1.00 16.47 329 ILE D N 1
ATOM 10490 C CA . ILE D 1 329 ? 13.346 25.246 38.509 1.00 16.01 329 ILE D CA 1
ATOM 10491 C C . ILE D 1 329 ? 13.997 26.124 39.559 1.00 19.75 329 ILE D C 1
ATOM 10492 O O . ILE D 1 329 ? 13.458 27.103 39.948 1.00 20.55 329 ILE D O 1
ATOM 10497 N N . ASN D 1 330 ? 15.178 25.725 40.009 1.00 20.71 330 ASN D N 1
ATOM 10498 C CA . ASN D 1 330 ? 16.003 26.553 40.863 1.00 25.13 330 ASN D CA 1
ATOM 10499 C C . ASN D 1 330 ? 17.465 26.240 40.614 1.00 26.52 330 ASN D C 1
ATOM 10500 O O . ASN D 1 330 ? 18.025 25.339 41.198 1.00 30.33 330 ASN D O 1
ATOM 10505 N N . VAL D 1 331 ? 18.089 27.032 39.778 1.00 22.05 331 VAL D N 1
ATOM 10506 C CA . VAL D 1 331 ? 19.476 26.810 39.424 1.00 25.27 331 VAL D CA 1
ATOM 10507 C C . VAL D 1 331 ? 20.512 27.326 40.429 1.00 24.82 331 VAL D C 1
ATOM 10508 O O . VAL D 1 331 ? 20.323 28.316 41.093 1.00 24.88 331 VAL D O 1
ATOM 10512 N N . ALA D 1 332 ? 21.603 26.590 40.506 1.00 23.91 332 ALA D N 1
ATOM 10513 C CA . ALA D 1 332 ? 22.741 26.980 41.300 1.00 25.00 332 ALA D CA 1
ATOM 10514 C C . ALA D 1 332 ? 23.373 28.282 40.871 1.00 24.52 332 ALA D C 1
ATOM 10515 O O . ALA D 1 332 ? 23.262 28.704 39.774 1.00 22.44 332 ALA D O 1
ATOM 10517 N N . GLY D 1 333 ? 24.057 28.903 41.791 1.00 25.94 333 GLY D N 1
ATOM 10518 C CA . GLY D 1 333 ? 24.816 30.071 41.467 1.00 22.67 333 GLY D CA 1
ATOM 10519 C C . GLY D 1 333 ? 26.009 29.774 40.597 1.00 21.44 333 GLY D C 1
ATOM 10520 O O . GLY D 1 333 ? 26.543 28.711 40.612 1.00 24.23 333 GLY D O 1
ATOM 10521 N N . THR D 1 334 ? 26.409 30.772 39.850 1.00 22.01 334 THR D N 1
ATOM 10522 C CA . THR D 1 334 ? 27.504 30.628 38.932 1.00 19.88 334 THR D CA 1
ATOM 10523 C C . THR D 1 334 ? 28.812 30.411 39.683 1.00 24.45 334 THR D C 1
ATOM 10524 O O . THR D 1 334 ? 29.162 31.197 40.516 1.00 23.49 334 THR D O 1
ATOM 10528 N N . PRO D 1 335 ? 29.522 29.320 39.391 1.00 20.57 335 PRO D N 1
ATOM 10529 C CA . PRO D 1 335 ? 30.839 29.127 39.984 1.00 20.22 335 PRO D CA 1
ATOM 10530 C C . PRO D 1 335 ? 31.825 30.194 39.538 1.00 21.63 335 PRO D C 1
ATOM 10531 O O . PRO D 1 335 ? 31.694 30.786 38.513 1.00 19.96 335 PRO D O 1
ATOM 10535 N N . THR D 1 336 ? 32.820 30.432 40.365 1.00 22.99 336 THR D N 1
ATOM 10536 C CA . THR D 1 336 ? 33.803 31.442 40.112 1.00 23.71 336 THR D CA 1
ATOM 10537 C C . THR D 1 336 ? 34.525 31.282 38.776 1.00 23.18 336 THR D C 1
ATOM 10538 O O . THR D 1 336 ? 34.796 32.235 38.096 1.00 23.69 336 THR D O 1
ATOM 10542 N N . PHE D 1 337 ? 34.781 30.047 38.409 1.00 20.13 337 PHE D N 1
ATOM 10543 C CA . PHE D 1 337 ? 35.427 29.725 37.159 1.00 20.38 337 PHE D CA 1
ATOM 10544 C C . PHE D 1 337 ? 34.688 30.326 35.993 1.00 20.39 337 PHE D C 1
ATOM 10545 O O . PHE D 1 337 ? 35.287 30.657 35.026 1.00 20.06 337 PHE D O 1
ATOM 10553 N N . TYR D 1 338 ? 33.377 30.457 36.124 1.00 19.87 338 TYR D N 1
ATOM 10554 C CA . TYR D 1 338 ? 32.506 30.849 35.023 1.00 20.06 338 TYR D CA 1
ATOM 10555 C C . TYR D 1 338 ? 31.979 32.260 35.135 1.00 22.42 338 TYR D C 1
ATOM 10556 O O . TYR D 1 338 ? 31.150 32.665 34.382 1.00 24.75 338 TYR D O 1
ATOM 10565 N N . GLN D 1 339 ? 32.496 33.009 36.086 1.00 27.75 339 GLN D N 1
ATOM 10566 C CA . GLN D 1 339 ? 32.051 34.362 36.253 1.00 30.40 339 GLN D CA 1
ATOM 10567 C C . GLN D 1 339 ? 32.803 35.298 35.317 1.00 34.18 339 GLN D C 1
ATOM 10568 O O . GLN D 1 339 ? 33.922 35.043 34.960 1.00 38.46 339 GLN D O 1
#